Protein 3P0L (pdb70)

Nearest PDB structures (foldseek):
  3p0l-assembly1_A  TM=1.005E+00  e=2.384E-41  Homo sapiens
  3p0l-assembly2_B  TM=1.005E+00  e=1.063E-40  Homo sapiens
  3p0l-assembly4_D  TM=1.005E+00  e=4.015E-33  Homo sapiens
  1em2-assembly1_A  TM=9.660E-01  e=6.653E-21  Homo sapiens
  5i9j-assembly1_A  TM=9.646E-01  e=1.367E-20  Homo sapiens

B-factor: mean 127.78, std 44.84, range [1.63, 326.39]

Organism: Homo sapiens (NCBI:txid9606)

Solvent-accessible surface area: 42813 Å² total; per-residue (Å²): 135,75,76,107,60,24,36,102,40,79,36,6,39,95,48,0,95,55,0,11,110,71,0,50,39,10,26,94,78,114,158,47,42,107,114,67,30,91,62,148,104,43,6,73,1,27,2,34,102,12,105,54,63,19,67,1,4,26,1,10,5,56,5,104,35,60,18,111,101,0,50,54,11,6,20,128,104,4,82,43,17,20,130,27,6,84,38,10,145,82,1,105,37,50,64,158,4,42,195,31,11,19,0,2,18,31,37,18,42,100,155,82,46,33,38,22,2,17,4,10,0,27,3,9,46,88,147,58,79,26,6,10,15,0,7,40,28,12,124,30,65,129,40,86,126,85,200,61,41,64,46,1,77,32,16,14,13,0,15,26,7,79,36,59,112,69,24,117,73,82,0,56,2,16,28,0,3,4,35,74,15,99,34,192,24,15,172,57,48,46,24,102,37,12,8,72,30,0,21,34,12,3,82,31,3,53,145,70,8,156,118,74,58,111,54,43,47,103,42,76,36,6,39,109,48,0,86,76,0,12,119,75,0,50,40,10,26,94,78,112,158,47,40,106,115,68,31,93,61,148,104,43,6,74,0,28,1,33,101,11,113,65,64,19,70,1,4,25,0,10,5,58,5,104,34,61,17,112,101,0,47,53,10,7,20,126,107,5,84,43,18,20,129,27,6,83,40,10,145,82,1,105,36,51,63,160,4,42,183,31,11,20,0,1,18,31,36,17,91,233,75,35,77,22,2,18,5,9,0,28,2,9,26,88,122,60,67,15,5,11,15,0,6,39,29,12,126,30,67,127,40,87,128,87,202,63,41,63,47,2,76,31,16,14,12,0,15,27,7,50,38,60,113,70,24,120,73,82,0,57,2,16,27,0,3,4,35,74,15,98,30,254,36,79,170,65,65,46,24,103,35,11,10,73,30,0,20,34,13,3,82,29,4,52,146,70,8,157,166,151,91,142,77,66,122,104,41,82,37,7,38,118,49,0,100,97,0,13,143,92,0,49,39,10,35,104,83,170,48,58,106,82,69,26,24,56,114,104,12,6,17,0,28,2,32,102,11,127,102,62,20,67,1,4,33,1,10,5,43,5,104,35,60,16,114,100,0,48,54,9,7,22,127,108,4,83,44,17,20,129,26,5,84,39,10,144,82,1,106,36,50,63,160,4,43,194,31,10,19,0,2,18,31,52,17,88,234,75,35,103,22,13,17,5,10,0,28,3,9,68,88,165,57,79,25,5,12,16,0,7,40,29,12,126,30,65,127,39,89,131,106,242,98,49,1,76,34,17,14,12,0,14,27,7,90,39,59,112,69,24,118,74,83,0,39,3,16,28,0,3,4,35,74,14,99,33,254,36,80,170,63,67,46,24,102,37,11,9,72,30,0,21,35,12,2,83,29,3,52,147,72,7,158,127,59,67,108,61,53,49,104,41,79,37,7,40,109,48,0,97,81,0,12,111,81,0,50,40,8,26,95,77,111,161,48,41,107,113,93,52,157,107,10,27,2,32,102,12,120,89,63,20,103,1,74,26,2,15,21,64,8,107,79,60,17,113,130,10,50,53,18,7,21,127,105,4,84,43,18,19,127,25,6,100,49,11,160,82,1,105,38,50,62,160,4,42,195,31,11,19,0,2,18,31,36,51,237,153,83,2,18,5,10,0,28,3,9,40,88,139,59,64,19,5,11,17,0,7,39,29,12,126,30,67,130,39,89,129,84,202,75,54,76,46,2,76,32,16,13,13,0,15,27,7,65,39,58,112,69,24,119,72,82,0,57,3,15,28,0,14,3,57,75,94,128,143,60,6,49,35,12,5,87,30,15,117,163,104

GO terms:
  GO:0120020 cholesterol transfer activity (F, EXP)
  GO:0005741 mitochondrial outer membrane (C, IDA)
  GO:0032367 intracellular cholesterol transport (P, IDA)
  GO:0006704 glucocorticoid biosynthetic process (P, IDA)
  GO:0120020 cholesterol transfer activity (F, IDA)
  GO:0005759 mitochondrial matrix (C, EXP)
  GO:0006694 steroid biosynthetic process (P, TAS)
  GO:0005739 mitochondrion (C, HTP)
  GO:0005758 mitochondrial intermembrane space (C, TAS)
  GO:0005759 mitochondrial matrix (C, TAS)
  GO:0140104 molecular carrier activity (F, TAS)
  GO:0006700 C21-steroid hormone biosynthetic process (P, TAS)
  GO:0005515 protein binding (F, IPI)
  GO:0015485 cholesterol binding (F, IDA)
  GO:0070859 positive regulation of bile acid biosynthetic process (P, IDA)
  GO:0005741 mitochondrial outer membrane (C, EXP)
  GO:0006704 glucocorticoid biosynthetic process (P, EXP)
  GO:0032367 intracellular cholesterol transport (P, EXP)

Structure (mmCIF, N/CA/C/O backbone):
data_3P0L
#
_entry.id   3P0L
#
_cell.length_a   144.130
_cell.length_b   144.130
_cell.length_c   101.030
_cell.angle_alpha   90.00
_cell.angle_beta   90.00
_cell.angle_gamma   120.00
#
_symmetry.space_group_name_H-M   'P 63'
#
loop_
_atom_site.group_PDB
_atom_site.id
_atom_site.type_symbol
_atom_site.label_atom_id
_atom_site.label_alt_id
_atom_site.label_comp_id
_atom_site.label_asym_id
_atom_site.label_entity_id
_atom_site.label_seq_id
_atom_site.pdbx_PDB_ins_code
_atom_site.Cartn_x
_atom_site.Cartn_y
_atom_site.Cartn_z
_atom_site.occupancy
_atom_site.B_iso_or_equiv
_atom_site.auth_seq_id
_atom_site.auth_comp_id
_atom_site.auth_asym_id
_atom_site.auth_atom_id
_atom_site.pdbx_PDB_model_num
ATOM 1 N N . SER A 1 1 ? 74.199 26.547 27.144 1.00 97.52 64 SER A N 1
ATOM 2 C CA . SER A 1 1 ? 73.655 27.571 28.028 1.00 97.52 64 SER A CA 1
ATOM 3 C C . SER A 1 1 ? 72.514 28.310 27.360 1.00 97.52 64 SER A C 1
ATOM 4 O O . SER A 1 1 ? 71.908 27.814 26.415 1.00 97.52 64 SER A O 1
ATOM 7 N N . MET A 1 2 ? 72.243 29.511 27.853 1.00 91.78 65 MET A N 1
ATOM 8 C CA . MET A 1 2 ? 71.159 30.340 27.353 1.00 91.78 65 MET A CA 1
ATOM 9 C C . MET A 1 2 ? 71.601 31.225 26.193 1.00 91.78 65 MET A C 1
ATOM 10 O O . MET A 1 2 ? 72.685 31.816 26.217 1.00 91.78 65 MET A O 1
ATOM 15 N N . THR A 1 3 ? 70.747 31.308 25.180 1.00 56.97 66 THR A N 1
ATOM 16 C CA . THR A 1 3 ? 71.007 32.139 24.018 1.00 56.97 66 THR A CA 1
ATOM 17 C C . THR A 1 3 ? 69.878 33.147 23.875 1.00 56.97 66 THR A C 1
ATOM 18 O O . THR A 1 3 ? 68.744 32.884 24.276 1.00 56.97 66 THR A O 1
ATOM 22 N N . LEU A 1 4 ? 70.189 34.302 23.301 1.00 133.37 67 LEU A N 1
ATOM 23 C CA . LEU A 1 4 ? 69.204 35.364 23.183 1.00 133.37 67 LEU A CA 1
ATOM 24 C C . LEU A 1 4 ? 68.932 35.705 21.724 1.00 133.37 67 LEU A C 1
ATOM 25 O O . LEU A 1 4 ? 69.805 35.563 20.866 1.00 133.37 67 LEU A O 1
ATOM 30 N N . TYR A 1 5 ? 67.710 36.150 21.450 1.00 51.54 68 TYR A N 1
ATOM 31 C CA . TYR A 1 5 ? 67.275 36.404 20.084 1.00 51.54 68 TYR A CA 1
ATOM 32 C C . TYR A 1 5 ? 66.733 37.813 19.903 1.00 51.54 68 TYR A C 1
ATOM 33 O O . TYR A 1 5 ? 65.946 38.298 20.718 1.00 51.54 68 TYR A O 1
ATOM 42 N N . SER A 1 6 ? 67.155 38.466 18.826 1.00 24.95 69 SER A N 1
ATOM 43 C CA . SER A 1 6 ? 66.606 39.765 18.469 1.00 24.95 69 SER A CA 1
ATOM 44 C C . SER A 1 6 ? 65.123 39.609 18.158 1.00 24.95 69 SER A C 1
ATOM 45 O O . SER A 1 6 ? 64.676 38.532 17.761 1.00 24.95 69 SER A O 1
ATOM 48 N N . ASP A 1 7 ? 64.361 40.681 18.345 1.00 94.97 70 ASP A N 1
ATOM 49 C CA . ASP A 1 7 ? 62.925 40.641 18.101 1.00 94.97 70 ASP A CA 1
ATOM 50 C C . ASP A 1 7 ? 62.603 40.249 16.664 1.00 94.97 70 ASP A C 1
ATOM 51 O O . ASP A 1 7 ? 61.593 39.598 16.401 1.00 94.97 70 ASP A O 1
ATOM 56 N N . GLN A 1 8 ? 63.466 40.649 15.737 1.00 66.00 71 GLN A N 1
ATOM 57 C CA . GLN A 1 8 ? 63.292 40.292 14.337 1.00 66.00 71 GLN A CA 1
ATOM 58 C C . GLN A 1 8 ? 63.389 38.782 14.157 1.00 66.00 71 GLN A C 1
ATOM 59 O O . GLN A 1 8 ? 62.622 38.185 13.400 1.00 66.00 71 GLN A O 1
ATOM 65 N N . GLU A 1 9 ? 64.336 38.169 14.858 1.00 32.12 72 GLU A N 1
ATOM 66 C CA . GLU A 1 9 ? 64.494 36.721 14.813 1.00 32.12 72 GLU A CA 1
ATOM 67 C C . GLU A 1 9 ? 63.241 36.035 15.327 1.00 32.12 72 GLU A C 1
ATOM 68 O O . GLU A 1 9 ? 62.577 35.312 14.586 1.00 32.12 72 GLU A O 1
ATOM 74 N N . LEU A 1 10 ? 62.928 36.269 16.600 1.00 14.75 73 LEU A N 1
ATOM 75 C CA . LEU A 1 10 ? 61.702 35.760 17.213 1.00 14.75 73 LEU A CA 1
ATOM 76 C C . LEU A 1 10 ? 60.488 35.887 16.284 1.00 14.75 73 LEU A C 1
ATOM 77 O O . LEU A 1 10 ? 59.607 35.019 16.264 1.00 14.75 73 LEU A O 1
ATOM 82 N N . ALA A 1 11 ? 60.447 36.977 15.522 1.00 25.06 74 ALA A N 1
ATOM 83 C CA . ALA A 1 11 ? 59.395 37.188 14.544 1.00 25.06 74 ALA A CA 1
ATOM 84 C C . ALA A 1 11 ? 59.382 36.029 13.563 1.00 25.06 74 ALA A C 1
ATOM 85 O O . ALA A 1 11 ? 58.368 35.343 13.407 1.00 25.06 74 ALA A O 1
ATOM 87 N N . TYR A 1 12 ? 60.520 35.818 12.906 1.00 83.94 75 TYR A N 1
ATOM 88 C CA . TYR A 1 12 ? 60.687 34.707 11.979 1.00 83.94 75 TYR A CA 1
ATOM 89 C C . TYR A 1 12 ? 60.417 33.380 12.672 1.00 83.94 75 TYR A C 1
ATOM 90 O O . TYR A 1 12 ? 59.797 32.485 12.100 1.00 83.94 75 TYR A O 1
ATOM 99 N N . LEU A 1 13 ? 60.893 33.259 13.906 1.00 28.30 76 LEU A N 1
ATOM 100 C CA . LEU A 1 13 ? 60.645 32.069 14.711 1.00 28.30 76 LEU A CA 1
ATOM 101 C C . LEU A 1 13 ? 59.151 31.775 14.835 1.00 28.30 76 LEU A C 1
ATOM 102 O O . LEU A 1 13 ? 58.712 30.655 14.578 1.00 28.30 76 LEU A O 1
ATOM 107 N N . GLN A 1 14 ? 58.370 32.777 15.224 1.00 155.64 77 GLN A N 1
ATOM 108 C CA . GLN A 1 14 ? 56.926 32.600 15.298 1.00 155.64 77 GLN A CA 1
ATOM 109 C C . GLN A 1 14 ? 56.390 32.113 13.964 1.00 155.64 77 GLN A C 1
ATOM 110 O O . GLN A 1 14 ? 55.736 31.076 13.883 1.00 155.64 77 GLN A O 1
ATOM 116 N N . GLN A 1 15 ? 56.683 32.873 12.916 1.00 75.52 78 GLN A N 1
ATOM 117 C CA . GLN A 1 15 ? 56.209 32.554 11.579 1.00 75.52 78 GLN A CA 1
ATOM 118 C C . GLN A 1 15 ? 56.545 31.111 11.233 1.00 75.52 78 GLN A C 1
ATOM 119 O O . GLN A 1 15 ? 55.759 30.415 10.588 1.00 75.52 78 GLN A O 1
ATOM 125 N N . GLY A 1 16 ? 57.717 30.666 11.676 1.00 88.70 79 GLY A N 1
ATOM 126 C CA . GLY A 1 16 ? 58.167 29.308 11.431 1.00 88.70 79 GLY A CA 1
ATOM 127 C C . GLY A 1 16 ? 57.234 28.272 12.028 1.00 88.70 79 GLY A C 1
ATOM 128 O O . GLY A 1 16 ? 57.145 27.147 11.536 1.00 88.70 79 GLY A O 1
ATOM 129 N N . GLU A 1 17 ? 56.536 28.653 13.092 1.00 94.58 80 GLU A N 1
ATOM 130 C CA . GLU A 1 17 ? 55.611 27.749 13.764 1.00 94.58 80 GLU A CA 1
ATOM 131 C C . GLU A 1 17 ? 54.157 28.047 13.404 1.00 94.58 80 GLU A C 1
ATOM 132 O O . GLU A 1 17 ? 53.305 27.160 13.449 1.00 94.58 80 GLU A O 1
ATOM 138 N N . GLU A 1 18 ? 53.878 29.298 13.051 1.00 121.65 81 GLU A N 1
ATOM 139 C CA . GLU A 1 18 ? 52.559 29.662 12.554 1.00 121.65 81 GLU A CA 1
ATOM 140 C C . GLU A 1 18 ? 52.299 28.898 11.265 1.00 121.65 81 GLU A C 1
ATOM 141 O O . GLU A 1 18 ? 51.195 28.406 11.028 1.00 121.65 81 GLU A O 1
ATOM 147 N N . ALA A 1 19 ? 53.333 28.802 10.435 1.00 127.81 82 ALA A N 1
ATOM 148 C CA . ALA A 1 19 ? 53.246 28.084 9.171 1.00 127.81 82 ALA A CA 1
ATOM 149 C C . ALA A 1 19 ? 53.062 26.593 9.410 1.00 127.81 82 ALA A C 1
ATOM 150 O O . ALA A 1 19 ? 52.408 25.904 8.629 1.00 127.81 82 ALA A O 1
ATOM 152 N N . MET A 1 20 ? 53.639 26.101 10.500 1.00 121.88 83 MET A N 1
ATOM 153 C CA . MET A 1 20 ? 53.607 24.678 10.802 1.00 121.88 83 MET A CA 1
ATOM 154 C C . MET A 1 20 ? 52.241 24.238 11.320 1.00 121.88 83 MET A C 1
ATOM 155 O O . MET A 1 20 ? 51.594 23.377 10.725 1.00 121.88 83 MET A O 1
ATOM 160 N N . GLN A 1 21 ? 51.804 24.835 12.425 1.00 105.20 84 GLN A N 1
ATOM 161 C CA . GLN A 1 21 ? 50.521 24.484 13.026 1.00 105.20 84 GLN A CA 1
ATOM 162 C C . GLN A 1 21 ? 49.363 24.582 12.035 1.00 105.20 84 GLN A C 1
ATOM 163 O O . GLN A 1 21 ? 48.490 23.716 12.003 1.00 105.20 84 GLN A O 1
ATOM 169 N N . LYS A 1 22 ? 49.360 25.637 11.227 1.00 98.59 85 LYS A N 1
ATOM 170 C CA . LYS A 1 22 ? 48.267 25.863 10.287 1.00 98.59 85 LYS A CA 1
ATOM 171 C C . LYS A 1 22 ? 48.271 24.855 9.142 1.00 98.59 85 LYS A C 1
ATOM 172 O O . LYS A 1 22 ? 47.216 24.489 8.628 1.00 98.59 85 LYS A O 1
ATOM 178 N N . ALA A 1 23 ? 49.460 24.409 8.749 1.00 61.87 86 ALA A N 1
ATOM 179 C CA . ALA A 1 23 ? 49.591 23.427 7.676 1.00 61.87 86 ALA A CA 1
ATOM 180 C C . ALA A 1 23 ? 49.224 22.029 8.167 1.00 61.87 86 ALA A C 1
ATOM 181 O O . ALA A 1 23 ? 48.601 21.248 7.446 1.00 61.87 86 ALA A O 1
ATOM 183 N N . LEU A 1 24 ? 49.617 21.721 9.397 1.00 85.16 87 LEU A N 1
ATOM 184 C CA . LEU A 1 24 ? 49.264 20.453 10.017 1.00 85.16 87 LEU A CA 1
ATOM 185 C C . LEU A 1 24 ? 47.760 20.384 10.227 1.00 85.16 87 LEU A C 1
ATOM 186 O O . LEU A 1 24 ? 47.142 19.341 10.021 1.00 85.16 87 LEU A O 1
ATOM 191 N N . GLY A 1 25 ? 47.177 21.506 10.638 1.00 121.06 88 GLY A N 1
ATOM 192 C CA . GLY A 1 25 ? 45.747 21.590 10.868 1.00 121.06 88 GLY A CA 1
ATOM 193 C C . GLY A 1 25 ? 44.957 21.333 9.603 1.00 121.06 88 GLY A C 1
ATOM 194 O O . GLY A 1 25 ? 43.794 20.935 9.653 1.00 121.06 88 GLY A O 1
ATOM 195 N N . ILE A 1 26 ? 45.596 21.567 8.462 1.00 68.48 89 ILE A N 1
ATOM 196 C CA . ILE A 1 26 ? 44.974 21.310 7.171 1.00 68.48 89 ILE A CA 1
ATOM 197 C C . ILE A 1 26 ? 45.082 19.830 6.825 1.00 68.48 89 ILE A C 1
ATOM 198 O O . ILE A 1 26 ? 44.323 19.313 6.005 1.00 68.48 89 ILE A O 1
ATOM 203 N N . LEU A 1 27 ? 46.030 19.150 7.461 1.00 141.92 90 LEU A N 1
ATOM 204 C CA . LEU A 1 27 ? 46.194 17.717 7.265 1.00 141.92 90 LEU A CA 1
ATOM 205 C C . LEU A 1 27 ? 45.365 16.944 8.280 1.00 141.92 90 LEU A C 1
ATOM 206 O O . LEU A 1 27 ? 44.884 15.848 7.996 1.00 141.92 90 LEU A O 1
ATOM 211 N N . SER A 1 28 ? 45.201 17.524 9.464 1.00 220.75 91 SER A N 1
ATOM 212 C CA . SER A 1 28 ? 44.379 16.919 10.503 1.00 220.75 91 SER A CA 1
ATOM 213 C C . SER A 1 28 ? 42.941 16.798 10.016 1.00 220.75 91 SER A C 1
ATOM 214 O O . SER A 1 28 ? 42.260 15.810 10.294 1.00 220.75 91 SER A O 1
ATOM 217 N N . ASN A 1 29 ? 42.484 17.812 9.288 1.00 119.02 92 ASN A N 1
ATOM 218 C CA . ASN A 1 29 ? 41.166 17.780 8.668 1.00 119.02 92 ASN A CA 1
ATOM 219 C C . ASN A 1 29 ? 41.174 16.822 7.482 1.00 119.02 92 ASN A C 1
ATOM 220 O O . ASN A 1 29 ? 41.235 17.243 6.327 1.00 119.02 92 ASN A O 1
ATOM 225 N N . GLN A 1 30 ? 41.117 15.529 7.788 1.00 91.61 93 GLN A N 1
ATOM 226 C CA . GLN A 1 30 ? 41.269 14.476 6.790 1.00 91.61 93 GLN A CA 1
ATOM 227 C C . GLN A 1 30 ? 40.307 14.629 5.614 1.00 91.61 93 GLN A C 1
ATOM 228 O O . GLN A 1 30 ? 40.675 15.146 4.559 1.00 91.61 93 GLN A O 1
ATOM 234 N N . GLU A 1 31 ? 39.073 14.178 5.805 1.00 211.60 94 GLU A N 1
ATOM 235 C CA . GLU A 1 31 ? 38.095 14.124 4.724 1.00 211.60 94 GLU A CA 1
ATOM 236 C C . GLU A 1 31 ? 37.551 15.498 4.338 1.00 211.60 94 GLU A C 1
ATOM 237 O O . GLU A 1 31 ? 37.268 16.333 5.198 1.00 211.60 94 GLU A O 1
ATOM 243 N N . GLY A 1 32 ? 37.411 15.721 3.034 1.00 102.68 95 GLY A N 1
ATOM 244 C CA . GLY A 1 32 ? 36.927 16.988 2.516 1.00 102.68 95 GLY A CA 1
ATOM 245 C C . GLY A 1 32 ? 37.651 17.402 1.249 1.00 102.68 95 GLY A C 1
ATOM 246 O O . GLY A 1 32 ? 37.229 18.327 0.553 1.00 102.68 95 GLY A O 1
ATOM 247 N N . TRP A 1 33 ? 38.747 16.711 0.947 1.00 142.28 96 TRP A N 1
ATOM 248 C CA . TRP A 1 33 ? 39.553 17.026 -0.227 1.00 142.28 96 TRP A CA 1
ATOM 249 C C . TRP A 1 33 ? 38.964 16.432 -1.500 1.00 142.28 96 TRP A C 1
ATOM 250 O O . TRP A 1 33 ? 38.438 15.319 -1.494 1.00 142.28 96 TRP A O 1
ATOM 261 N N . LYS A 1 34 ? 39.058 17.183 -2.592 1.00 131.70 97 LYS A N 1
ATOM 262 C CA . LYS A 1 34 ? 38.725 16.662 -3.908 1.00 131.70 97 LYS A CA 1
ATOM 263 C C . LYS A 1 34 ? 39.924 15.885 -4.429 1.00 131.70 97 LYS A C 1
ATOM 264 O O . LYS A 1 34 ? 40.862 15.607 -3.684 1.00 131.70 97 LYS A O 1
ATOM 270 N N . LYS A 1 35 ? 39.896 15.536 -5.709 1.00 142.45 98 LYS A N 1
ATOM 271 C CA . LYS A 1 35 ? 41.013 14.827 -6.315 1.00 142.45 98 LYS A CA 1
ATOM 272 C C . LYS A 1 35 ? 41.414 15.490 -7.626 1.00 142.45 98 LYS A C 1
ATOM 273 O O . LYS A 1 35 ? 40.561 15.842 -8.438 1.00 142.45 98 LYS A O 1
ATOM 279 N N . GLU A 1 36 ? 42.716 15.663 -7.825 1.00 142.48 99 GLU A N 1
ATOM 280 C CA . GLU A 1 36 ? 43.223 16.337 -9.014 1.00 142.48 99 GLU A CA 1
ATOM 281 C C . GLU A 1 36 ? 43.984 15.400 -9.948 1.00 142.48 99 GLU A C 1
ATOM 282 O O . GLU A 1 36 ? 43.974 15.589 -11.164 1.00 142.48 99 GLU A O 1
ATOM 288 N N . SER A 1 37 ? 44.649 14.396 -9.383 1.00 103.52 100 SER A N 1
ATOM 289 C CA . SER A 1 37 ? 45.395 13.439 -10.200 1.00 103.52 100 SER A CA 1
ATOM 290 C C . SER A 1 37 ? 45.573 12.081 -9.517 1.00 103.52 100 SER A C 1
ATOM 291 O O . SER A 1 37 ? 45.410 11.952 -8.301 1.00 103.52 100 SER A O 1
ATOM 294 N N . GLN A 1 38 ? 45.917 11.074 -10.317 1.00 119.51 101 GLN A N 1
ATOM 295 C CA . GLN A 1 38 ? 46.071 9.701 -9.843 1.00 119.51 101 GLN A CA 1
ATOM 296 C C . GLN A 1 38 ? 47.073 8.956 -10.721 1.00 119.51 101 GLN A C 1
ATOM 297 O O . GLN A 1 38 ? 46.762 8.578 -11.846 1.00 119.51 101 GLN A O 1
ATOM 303 N N . GLN A 1 39 ? 48.276 8.746 -10.207 1.00 107.03 102 GLN A N 1
ATOM 304 C CA . GLN A 1 39 ? 49.364 8.222 -11.023 1.00 107.03 102 GLN A CA 1
ATOM 305 C C . GLN A 1 39 ? 49.459 6.699 -11.059 1.00 107.03 102 GLN A C 1
ATOM 306 O O . GLN A 1 39 ? 48.848 5.998 -10.248 1.00 107.03 102 GLN A O 1
ATOM 312 N N . ASP A 1 40 ? 50.237 6.203 -12.015 1.00 183.01 103 ASP A N 1
ATOM 313 C CA . ASP A 1 40 ? 50.444 4.772 -12.193 1.00 183.01 103 ASP A CA 1
ATOM 314 C C . ASP A 1 40 ? 51.186 4.184 -11.001 1.00 183.01 103 ASP A C 1
ATOM 315 O O . ASP A 1 40 ? 51.098 2.986 -10.733 1.00 183.01 103 ASP A O 1
ATOM 320 N N . ASN A 1 41 ? 51.921 5.035 -10.292 1.00 134.78 104 ASN A N 1
ATOM 321 C CA . ASN A 1 41 ? 52.696 4.601 -9.137 1.00 134.78 104 ASN A CA 1
ATOM 322 C C . ASN A 1 41 ? 51.891 4.674 -7.846 1.00 134.78 104 ASN A C 1
ATOM 323 O O . ASN A 1 41 ? 52.404 4.376 -6.767 1.00 134.78 104 ASN A O 1
ATOM 328 N N . GLY A 1 42 ? 50.629 5.070 -7.963 1.00 185.63 105 GLY A N 1
ATOM 329 C CA . GLY A 1 42 ? 49.772 5.231 -6.804 1.00 185.63 105 GLY A CA 1
ATOM 330 C C . GLY A 1 42 ? 49.906 6.620 -6.214 1.00 185.63 105 GLY A C 1
ATOM 331 O O . GLY A 1 42 ? 49.451 6.883 -5.101 1.00 185.63 105 GLY A O 1
ATOM 332 N N . ASP A 1 43 ? 50.541 7.510 -6.970 1.00 125.77 106 ASP A N 1
ATOM 333 C CA . ASP A 1 43 ? 50.735 8.888 -6.540 1.00 125.77 106 ASP A CA 1
ATOM 334 C C . ASP A 1 43 ? 49.431 9.669 -6.670 1.00 125.77 106 ASP A C 1
ATOM 335 O O . ASP A 1 43 ? 48.719 9.540 -7.665 1.00 125.77 106 ASP A O 1
ATOM 340 N N . LYS A 1 44 ? 49.125 10.479 -5.662 1.00 108.38 107 LYS A N 1
ATOM 341 C CA . LYS A 1 44 ? 47.851 11.188 -5.607 1.00 108.38 107 LYS A CA 1
ATOM 342 C C . LYS A 1 44 ? 48.046 12.673 -5.320 1.00 108.38 107 LYS A C 1
ATOM 343 O O . LYS A 1 44 ? 49.012 13.067 -4.669 1.00 108.38 107 LYS A O 1
ATOM 349 N N . VAL A 1 45 ? 47.127 13.494 -5.816 1.00 107.52 108 VAL A N 1
ATOM 350 C CA . VAL A 1 45 ? 47.172 14.933 -5.577 1.00 107.52 108 VAL A CA 1
ATOM 351 C C . VAL A 1 45 ? 45.789 15.462 -5.208 1.00 107.52 108 VAL A C 1
ATOM 352 O O . VAL A 1 45 ? 44.933 15.648 -6.071 1.00 107.52 108 VAL A O 1
ATOM 356 N N . MET A 1 46 ? 45.577 15.699 -3.918 1.00 103.27 109 MET A N 1
ATOM 357 C CA . MET A 1 46 ? 44.291 16.181 -3.432 1.00 103.27 109 MET A CA 1
ATOM 358 C C . MET A 1 46 ? 44.224 17.705 -3.446 1.00 103.27 109 MET A C 1
ATOM 359 O O . MET A 1 46 ? 45.251 18.381 -3.496 1.00 103.27 109 MET A O 1
ATOM 364 N N . SER A 1 47 ? 43.008 18.239 -3.403 1.00 132.70 110 SER A N 1
ATOM 365 C CA . SER A 1 47 ? 42.806 19.682 -3.379 1.00 132.70 110 SER A CA 1
ATOM 366 C C . SER A 1 47 ? 41.699 20.068 -2.409 1.00 132.70 110 SER A C 1
ATOM 367 O O . SER A 1 47 ? 40.861 19.243 -2.051 1.00 132.70 110 SER A O 1
ATOM 370 N N . LYS A 1 48 ? 41.701 21.329 -1.989 1.00 97.11 111 LYS A N 1
ATOM 371 C CA . LYS A 1 48 ? 40.699 21.823 -1.055 1.00 97.11 111 LYS A CA 1
ATOM 372 C C . LYS A 1 48 ? 40.747 23.344 -0.948 1.00 97.11 111 LYS A C 1
ATOM 373 O O . LYS A 1 48 ? 41.820 23.946 -0.996 1.00 97.11 111 LYS A O 1
ATOM 379 N N . VAL A 1 49 ? 39.578 23.960 -0.808 1.00 110.10 112 VAL A N 1
ATOM 380 C CA . VAL A 1 49 ? 39.489 25.406 -0.655 1.00 110.10 112 VAL A CA 1
ATOM 381 C C . VAL A 1 49 ? 39.398 25.788 0.819 1.00 110.10 112 VAL A C 1
ATOM 382 O O . VAL A 1 49 ? 38.315 25.808 1.403 1.00 110.10 112 VAL A O 1
ATOM 386 N N . VAL A 1 50 ? 40.549 26.081 1.417 1.00 119.14 113 VAL A N 1
ATOM 387 C CA . VAL A 1 50 ? 40.609 26.485 2.815 1.00 119.14 113 VAL A CA 1
ATOM 388 C C . VAL A 1 50 ? 40.124 27.921 2.976 1.00 119.14 113 VAL A C 1
ATOM 389 O O . VAL A 1 50 ? 40.566 28.814 2.252 1.00 119.14 113 VAL A O 1
ATOM 393 N N . PRO A 1 51 ? 39.206 28.145 3.928 1.00 172.91 114 PRO A N 1
ATOM 394 C CA . PRO A 1 51 ? 38.632 29.469 4.184 1.00 172.91 114 PRO A CA 1
ATOM 395 C C . PRO A 1 51 ? 39.707 30.539 4.339 1.00 172.91 114 PRO A C 1
ATOM 396 O O . PRO A 1 51 ? 39.677 31.551 3.638 1.00 172.91 114 PRO A O 1
ATOM 400 N N . ASP A 1 52 ? 40.646 30.309 5.251 1.00 175.51 115 ASP A N 1
ATOM 401 C CA . ASP A 1 52 ? 41.714 31.266 5.514 1.00 175.51 115 ASP A CA 1
ATOM 402 C C . ASP A 1 52 ? 42.557 31.520 4.267 1.00 175.51 115 ASP A C 1
ATOM 403 O O . ASP A 1 52 ? 42.662 32.653 3.797 1.00 175.51 115 ASP A O 1
ATOM 408 N N . VAL A 1 53 ? 43.152 30.457 3.736 1.00 135.79 116 VAL A N 1
ATOM 409 C CA . VAL A 1 53 ? 44.034 30.571 2.582 1.00 135.79 116 VAL A CA 1
ATOM 410 C C . VAL A 1 53 ? 43.253 30.536 1.273 1.00 135.79 116 VAL A C 1
ATOM 411 O O . VAL A 1 53 ? 42.774 31.564 0.795 1.00 135.79 116 VAL A O 1
ATOM 415 N N . GLY A 1 54 ? 43.131 29.344 0.698 1.00 100.48 117 GLY A N 1
ATOM 416 C CA . GLY A 1 54 ? 42.445 29.166 -0.567 1.00 100.48 117 GLY A CA 1
ATOM 417 C C . GLY A 1 54 ? 42.592 27.747 -1.081 1.00 100.48 117 GLY A C 1
ATOM 418 O O . GLY A 1 54 ? 42.578 26.796 -0.302 1.00 100.48 117 GLY A O 1
ATOM 419 N N . LYS A 1 55 ? 42.738 27.602 -2.393 1.00 119.66 118 LYS A N 1
ATOM 420 C CA . LYS A 1 55 ? 42.877 26.282 -2.997 1.00 119.66 118 LYS A CA 1
ATOM 421 C C . LYS A 1 55 ? 44.284 25.736 -2.786 1.00 119.66 118 LYS A C 1
ATOM 422 O O . LYS A 1 55 ? 45.262 26.315 -3.259 1.00 119.66 118 LYS A O 1
ATOM 428 N N . VAL A 1 56 ? 44.380 24.620 -2.069 1.00 90.36 119 VAL A N 1
ATOM 429 C CA . VAL A 1 56 ? 45.671 24.008 -1.777 1.00 90.36 119 VAL A CA 1
ATOM 430 C C . VAL A 1 56 ? 45.810 22.652 -2.461 1.00 90.36 119 VAL A C 1
ATOM 431 O O . VAL A 1 56 ? 44.822 22.061 -2.895 1.00 90.36 119 VAL A O 1
ATOM 435 N N . PHE A 1 57 ? 47.045 22.167 -2.554 1.00 92.50 120 PHE A N 1
ATOM 436 C CA . PHE A 1 57 ? 47.324 20.875 -3.171 1.00 92.50 120 PHE A CA 1
ATOM 437 C C . PHE A 1 57 ? 48.025 19.955 -2.180 1.00 92.50 120 PHE A C 1
ATOM 438 O O . PHE A 1 57 ? 49.007 20.344 -1.550 1.00 92.50 120 PHE A O 1
ATOM 446 N N . ARG A 1 58 ? 47.516 18.736 -2.040 1.00 136.48 121 ARG A N 1
ATOM 447 C CA . ARG A 1 58 ? 48.101 17.774 -1.115 1.00 136.48 121 ARG A CA 1
ATOM 448 C C . ARG A 1 58 ? 48.660 16.572 -1.867 1.00 136.48 121 ARG A C 1
ATOM 449 O O . ARG A 1 58 ? 47.910 15.766 -2.414 1.00 136.48 121 ARG A O 1
ATOM 457 N N . LEU A 1 59 ? 49.984 16.459 -1.887 1.00 103.16 122 LEU A N 1
ATOM 458 C CA . LEU A 1 59 ? 50.656 15.390 -2.617 1.00 103.16 122 LEU A CA 1
ATOM 459 C C . LEU A 1 59 ? 50.773 14.129 -1.764 1.00 103.16 122 LEU A C 1
ATOM 460 O O . LEU A 1 59 ? 51.349 14.155 -0.675 1.00 103.16 122 LEU A O 1
ATOM 465 N N . GLU A 1 60 ? 50.229 13.025 -2.269 1.00 132.82 123 GLU A N 1
ATOM 466 C CA . GLU A 1 60 ? 50.303 11.742 -1.578 1.00 132.82 123 GLU A CA 1
ATOM 467 C C . GLU A 1 60 ? 51.228 10.775 -2.305 1.00 132.82 123 GLU A C 1
ATOM 468 O O . GLU A 1 60 ? 50.846 10.165 -3.303 1.00 132.82 123 GLU A O 1
ATOM 474 N N . VAL A 1 61 ? 52.447 10.635 -1.795 1.00 82.99 124 VAL A N 1
ATOM 475 C CA . VAL A 1 61 ? 53.442 9.774 -2.420 1.00 82.99 124 VAL A CA 1
ATOM 476 C C . VAL A 1 61 ? 54.254 8.995 -1.396 1.00 82.99 124 VAL A C 1
ATOM 477 O O . VAL A 1 61 ? 54.626 9.524 -0.350 1.00 82.99 124 VAL A O 1
ATOM 481 N N . VAL A 1 62 ? 54.518 7.730 -1.705 1.00 103.30 125 VAL A N 1
ATOM 482 C CA . VAL A 1 62 ? 55.396 6.906 -0.888 1.00 103.30 125 VAL A CA 1
ATOM 483 C C . VAL A 1 62 ? 56.613 6.511 -1.717 1.00 103.30 125 VAL A C 1
ATOM 484 O O . VAL A 1 62 ? 56.501 6.263 -2.917 1.00 103.30 125 VAL A O 1
ATOM 488 N N . VAL A 1 63 ? 57.777 6.467 -1.080 1.00 132.34 126 VAL A N 1
ATOM 489 C CA . VAL A 1 63 ? 59.010 6.150 -1.788 1.00 132.34 126 VAL A CA 1
ATOM 490 C C . VAL A 1 63 ? 59.688 4.912 -1.204 1.00 132.34 126 VAL A C 1
ATOM 491 O O . VAL A 1 63 ? 59.603 4.651 -0.002 1.00 132.34 126 VAL A O 1
ATOM 495 N N . ASP A 1 64 ? 60.358 4.152 -2.064 1.00 254.61 127 ASP A N 1
ATOM 496 C CA . ASP A 1 64 ? 61.034 2.928 -1.652 1.00 254.61 127 ASP A CA 1
ATOM 497 C C . ASP A 1 64 ? 62.417 3.219 -1.083 1.00 254.61 127 ASP A C 1
ATOM 498 O O . ASP A 1 64 ? 63.373 2.489 -1.347 1.00 254.61 127 ASP A O 1
ATOM 503 N N . GLN A 1 65 ? 62.518 4.288 -0.302 1.00 99.14 128 GLN A N 1
ATOM 504 C CA . GLN A 1 65 ? 63.795 4.703 0.266 1.00 99.14 128 GLN A CA 1
ATOM 505 C C . GLN A 1 65 ? 63.672 5.096 1.733 1.00 99.14 128 GLN A C 1
ATOM 506 O O . GLN A 1 65 ? 62.625 5.576 2.167 1.00 99.14 128 GLN A O 1
ATOM 512 N N . PRO A 1 66 ? 64.754 4.894 2.500 1.00 149.64 129 PRO A N 1
ATOM 513 C CA . PRO A 1 66 ? 64.828 5.263 3.913 1.00 149.64 129 PRO A CA 1
ATOM 514 C C . PRO A 1 66 ? 64.365 6.697 4.146 1.00 149.64 129 PRO A C 1
ATOM 515 O O . PRO A 1 66 ? 64.521 7.547 3.269 1.00 149.64 129 PRO A O 1
ATOM 519 N N . MET A 1 67 ? 63.778 6.951 5.310 1.00 143.40 130 MET A N 1
ATOM 520 C CA . MET A 1 67 ? 63.261 8.276 5.627 1.00 143.40 130 MET A CA 1
ATOM 521 C C . MET A 1 67 ? 64.377 9.299 5.807 1.00 143.40 130 MET A C 1
ATOM 522 O O . MET A 1 67 ? 64.359 10.364 5.190 1.00 143.40 130 MET A O 1
ATOM 527 N N . GLU A 1 68 ? 65.349 8.967 6.650 1.00 140.30 131 GLU A N 1
ATOM 528 C CA . GLU A 1 68 ? 66.420 9.899 6.988 1.00 140.30 131 GLU A CA 1
ATOM 529 C C . GLU A 1 68 ? 67.190 10.369 5.754 1.00 140.30 131 GLU A C 1
ATOM 530 O O . GLU A 1 68 ? 67.701 11.489 5.721 1.00 140.30 131 GLU A O 1
ATOM 536 N N . ARG A 1 69 ? 67.272 9.509 4.743 1.00 200.58 132 ARG A N 1
ATOM 537 C CA . ARG A 1 69 ? 67.934 9.865 3.491 1.00 200.58 132 ARG A CA 1
ATOM 538 C C . ARG A 1 69 ? 67.212 11.012 2.795 1.00 200.58 132 ARG A C 1
ATOM 539 O O . ARG A 1 69 ? 67.840 11.969 2.340 1.00 200.58 132 ARG A O 1
ATOM 547 N N . LEU A 1 70 ? 65.889 10.909 2.713 1.00 133.41 133 LEU A N 1
ATOM 548 C CA . LEU A 1 70 ? 65.075 11.972 2.136 1.00 133.41 133 LEU A CA 1
ATOM 549 C C . LEU A 1 70 ? 65.292 13.275 2.890 1.00 133.41 133 LEU A C 1
ATOM 550 O O . LEU A 1 70 ? 65.310 14.349 2.296 1.00 133.41 133 LEU A O 1
ATOM 555 N N . TYR A 1 71 ? 65.456 13.170 4.205 1.00 130.84 134 TYR A N 1
ATOM 556 C CA . TYR A 1 71 ? 65.667 14.340 5.045 1.00 130.84 134 TYR A CA 1
ATOM 557 C C . TYR A 1 71 ? 66.875 15.141 4.576 1.00 130.84 134 TYR A C 1
ATOM 558 O O . TYR A 1 71 ? 66.733 16.252 4.070 1.00 130.84 134 TYR A O 1
ATOM 567 N N . GLU A 1 72 ? 68.063 14.569 4.739 1.00 120.09 135 GLU A N 1
ATOM 568 C CA . GLU A 1 72 ? 69.292 15.263 4.374 1.00 120.09 135 GLU A CA 1
ATOM 569 C C . GLU A 1 72 ? 69.273 15.723 2.920 1.00 120.09 135 GLU A C 1
ATOM 570 O O . GLU A 1 72 ? 69.817 16.773 2.589 1.00 120.09 135 GLU A O 1
ATOM 576 N N . GLU A 1 73 ? 68.638 14.939 2.057 1.00 128.60 136 GLU A N 1
ATOM 577 C CA . GLU A 1 73 ? 68.566 15.268 0.638 1.00 128.60 136 GLU A CA 1
ATOM 578 C C . GLU A 1 73 ? 67.547 16.366 0.342 1.00 128.60 136 GLU A C 1
ATOM 579 O O . GLU A 1 73 ? 67.613 17.022 -0.697 1.00 128.60 136 GLU A O 1
ATOM 585 N N . LEU A 1 74 ? 66.609 16.565 1.261 1.00 72.90 137 LEU A N 1
ATOM 586 C CA . LEU A 1 74 ? 65.524 17.516 1.049 1.00 72.90 137 LEU A CA 1
ATOM 587 C C . LEU A 1 74 ? 65.749 18.819 1.809 1.00 72.90 137 LEU A C 1
ATOM 588 O O . LEU A 1 74 ? 65.299 19.880 1.379 1.00 72.90 137 LEU A O 1
ATOM 593 N N . VAL A 1 75 ? 66.445 18.737 2.939 1.00 144.61 138 VAL A N 1
ATOM 594 C CA . VAL A 1 75 ? 66.679 19.917 3.767 1.00 144.61 138 VAL A CA 1
ATOM 595 C C . VAL A 1 75 ? 68.163 20.201 4.004 1.00 144.61 138 VAL A C 1
ATOM 596 O O . VAL A 1 75 ? 68.660 21.270 3.650 1.00 144.61 138 VAL A O 1
ATOM 600 N N . GLU A 1 76 ? 68.867 19.244 4.601 1.00 96.65 139 GLU A N 1
ATOM 601 C CA . GLU A 1 76 ? 70.281 19.416 4.911 1.00 96.65 139 GLU A CA 1
ATOM 602 C C . GLU A 1 76 ? 71.086 19.735 3.656 1.00 96.65 139 GLU A C 1
ATOM 603 O O . GLU A 1 76 ? 72.143 20.360 3.724 1.00 96.65 139 GLU A O 1
ATOM 609 N N . ARG A 1 77 ? 70.570 19.305 2.509 1.00 130.60 140 ARG A N 1
ATOM 610 C CA . ARG A 1 77 ? 71.239 19.511 1.233 1.00 130.60 140 ARG A CA 1
ATOM 611 C C . ARG A 1 77 ? 70.285 20.160 0.239 1.00 130.60 140 ARG A C 1
ATOM 612 O O . ARG A 1 77 ? 70.387 19.942 -0.968 1.00 130.60 140 ARG A O 1
ATOM 620 N N . MET A 1 78 ? 69.356 20.960 0.754 1.00 87.71 141 MET A N 1
ATOM 621 C CA . MET A 1 78 ? 68.340 21.591 -0.082 1.00 87.71 141 MET A CA 1
ATOM 622 C C . MET A 1 78 ? 68.927 22.657 -1.002 1.00 87.71 141 MET A C 1
ATOM 623 O O . MET A 1 78 ? 68.390 22.921 -2.079 1.00 87.71 141 MET A O 1
ATOM 628 N N . GLU A 1 79 ? 70.024 23.274 -0.573 1.00 111.37 142 GLU A N 1
ATOM 629 C CA . GLU A 1 79 ? 70.672 24.309 -1.373 1.00 111.37 142 GLU A CA 1
ATOM 630 C C . GLU A 1 79 ? 71.064 23.782 -2.749 1.00 111.37 142 GLU A C 1
ATOM 631 O O . GLU A 1 79 ? 71.119 24.536 -3.721 1.00 111.37 142 GLU A O 1
ATOM 637 N N . ALA A 1 80 ? 71.331 22.483 -2.823 1.00 113.38 143 ALA A N 1
ATOM 638 C CA . ALA A 1 80 ? 71.757 21.863 -4.070 1.00 113.38 143 ALA A CA 1
ATOM 639 C C . ALA A 1 80 ? 70.633 21.068 -4.724 1.00 113.38 143 ALA A C 1
ATOM 640 O O . ALA A 1 80 ? 70.854 20.372 -5.713 1.00 113.38 143 ALA A O 1
ATOM 642 N N . MET A 1 81 ? 69.427 21.172 -4.174 1.00 192.28 144 MET A N 1
ATOM 643 C CA . MET A 1 81 ? 68.289 20.453 -4.733 1.00 192.28 144 MET A CA 1
ATOM 644 C C . MET A 1 81 ? 67.890 21.051 -6.077 1.00 192.28 144 MET A C 1
ATOM 645 O O . MET A 1 81 ? 67.040 20.507 -6.783 1.00 192.28 144 MET A O 1
ATOM 650 N N . GLY A 1 82 ? 68.512 22.174 -6.423 1.00 57.40 145 GLY A N 1
ATOM 651 C CA . GLY A 1 82 ? 68.284 22.811 -7.708 1.00 57.40 145 GLY A CA 1
ATOM 652 C C . GLY A 1 82 ? 68.980 22.060 -8.827 1.00 57.40 145 GLY A C 1
ATOM 653 O O . GLY A 1 82 ? 68.783 22.351 -10.006 1.00 57.40 145 GLY A O 1
ATOM 654 N N . GLU A 1 83 ? 69.803 21.087 -8.448 1.00 114.17 146 GLU A N 1
ATOM 655 C CA . GLU A 1 83 ? 70.501 20.247 -9.412 1.00 114.17 146 GLU A CA 1
ATOM 656 C C . GLU A 1 83 ? 69.555 19.209 -9.997 1.00 114.17 146 GLU A C 1
ATOM 657 O O . GLU A 1 83 ? 69.324 19.173 -11.205 1.00 114.17 146 GLU A O 1
ATOM 663 N N . TRP A 1 84 ? 69.005 18.369 -9.128 1.00 143.03 147 TRP A N 1
ATOM 664 C CA . TRP A 1 84 ? 68.141 17.273 -9.551 1.00 143.03 147 TRP A CA 1
ATOM 665 C C . TRP A 1 84 ? 66.695 17.711 -9.762 1.00 143.03 147 TRP A C 1
ATOM 666 O O . TRP A 1 84 ? 65.795 16.876 -9.845 1.00 143.03 147 TRP A O 1
ATOM 677 N N . ASN A 1 85 ? 66.473 19.018 -9.851 1.00 70.00 148 ASN A N 1
ATOM 678 C CA . ASN A 1 85 ? 65.126 19.542 -10.039 1.00 70.00 148 ASN A CA 1
ATOM 679 C C . ASN A 1 85 ? 65.080 20.697 -11.035 1.00 70.00 148 ASN A C 1
ATOM 680 O O . ASN A 1 85 ? 65.612 21.772 -10.766 1.00 70.00 148 ASN A O 1
ATOM 685 N N . PRO A 1 86 ? 64.441 20.468 -12.194 1.00 126.09 149 PRO A N 1
ATOM 686 C CA . PRO A 1 86 ? 64.274 21.468 -13.255 1.00 126.09 149 PRO A CA 1
ATOM 687 C C . PRO A 1 86 ? 63.330 22.595 -12.844 1.00 126.09 149 PRO A C 1
ATOM 688 O O . PRO A 1 86 ? 63.523 23.738 -13.259 1.00 126.09 149 PRO A O 1
ATOM 692 N N . ASN A 1 87 ? 62.321 22.271 -12.041 1.00 122.29 150 ASN A N 1
ATOM 693 C CA . ASN A 1 87 ? 61.334 23.257 -11.612 1.00 122.29 150 ASN A CA 1
ATOM 694 C C . ASN A 1 87 ? 61.935 24.364 -10.748 1.00 122.29 150 ASN A C 1
ATOM 695 O O . ASN A 1 87 ? 61.298 25.389 -10.507 1.00 122.29 150 ASN A O 1
ATOM 700 N N . VAL A 1 88 ? 63.161 24.149 -10.283 1.00 98.42 151 VAL A N 1
ATOM 701 C CA . VAL A 1 88 ? 63.865 25.150 -9.489 1.00 98.42 151 VAL A CA 1
ATOM 702 C C . VAL A 1 88 ? 65.248 25.435 -10.066 1.00 98.42 151 VAL A C 1
ATOM 703 O O . VAL A 1 88 ? 65.959 24.520 -10.481 1.00 98.42 151 VAL A O 1
ATOM 707 N N . LYS A 1 89 ? 65.625 26.709 -10.088 1.00 145.70 152 LYS A N 1
ATOM 708 C CA . LYS A 1 89 ? 66.904 27.118 -10.654 1.00 145.70 152 LYS A CA 1
ATOM 709 C C . LYS A 1 89 ? 67.985 27.273 -9.585 1.00 145.70 152 LYS A C 1
ATOM 710 O O . LYS A 1 89 ? 69.109 26.805 -9.760 1.00 145.70 152 LYS A O 1
ATOM 716 N N . GLU A 1 90 ? 67.642 27.926 -8.480 1.00 127.56 153 GLU A N 1
ATOM 717 C CA . GLU A 1 90 ? 68.598 28.135 -7.397 1.00 127.56 153 GLU A CA 1
ATOM 718 C C . GLU A 1 90 ? 67.912 28.383 -6.056 1.00 127.56 153 GLU A C 1
ATOM 719 O O . GLU A 1 90 ? 67.003 29.205 -5.955 1.00 127.56 153 GLU A O 1
ATOM 725 N N . ILE A 1 91 ? 68.360 27.668 -5.030 1.00 90.22 154 ILE A N 1
ATOM 726 C CA . ILE A 1 91 ? 67.845 27.854 -3.678 1.00 90.22 154 ILE A CA 1
ATOM 727 C C . ILE A 1 91 ? 68.977 28.239 -2.733 1.00 90.22 154 ILE A C 1
ATOM 728 O O . ILE A 1 91 ? 69.934 27.486 -2.557 1.00 90.22 154 ILE A O 1
ATOM 733 N N . LYS A 1 92 ? 68.866 29.416 -2.127 1.00 106.20 155 LYS A N 1
ATOM 734 C CA . LYS A 1 92 ? 69.908 29.911 -1.235 1.00 106.20 155 LYS A CA 1
ATOM 735 C C . LYS A 1 92 ? 69.372 30.273 0.144 1.00 106.20 155 LYS A C 1
ATOM 736 O O . LYS A 1 92 ? 68.417 31.039 0.271 1.00 106.20 155 LYS A O 1
ATOM 742 N N . VAL A 1 93 ? 70.001 29.715 1.174 1.00 92.83 156 VAL A N 1
ATOM 743 C CA . VAL A 1 93 ? 69.641 30.019 2.552 1.00 92.83 156 VAL A CA 1
ATOM 744 C C . VAL A 1 93 ? 70.156 31.402 2.938 1.00 92.83 156 VAL A C 1
ATOM 745 O O . VAL A 1 93 ? 71.362 31.610 3.077 1.00 92.83 156 VAL A O 1
ATOM 749 N N . LEU A 1 94 ? 69.234 32.344 3.105 1.00 76.22 157 LEU A N 1
ATOM 750 C CA . LEU A 1 94 ? 69.592 33.717 3.440 1.00 76.22 157 LEU A CA 1
ATOM 751 C C . LEU A 1 94 ? 70.095 33.841 4.877 1.00 76.22 157 LEU A C 1
ATOM 752 O O . LEU A 1 94 ? 70.961 34.667 5.169 1.00 76.22 157 LEU A O 1
ATOM 757 N N . GLN A 1 95 ? 69.551 33.016 5.768 1.00 71.62 158 GLN A N 1
ATOM 758 C CA . GLN A 1 95 ? 69.946 33.036 7.173 1.00 71.62 158 GLN A CA 1
ATOM 759 C C . GLN A 1 95 ? 69.369 31.863 7.960 1.00 71.62 158 GLN A C 1
ATOM 760 O O . GLN A 1 95 ? 68.216 31.483 7.767 1.00 71.62 158 GLN A O 1
ATOM 766 N N . LYS A 1 96 ? 70.182 31.294 8.846 1.00 119.07 159 LYS A N 1
ATOM 767 C CA . LYS A 1 96 ? 69.715 30.269 9.773 1.00 119.07 159 LYS A CA 1
ATOM 768 C C . LYS A 1 96 ? 69.504 30.875 11.154 1.00 119.07 159 LYS A C 1
ATOM 769 O O . LYS A 1 96 ? 70.355 31.610 11.655 1.00 119.07 159 LYS A O 1
ATOM 775 N N . ILE A 1 97 ? 68.366 30.567 11.766 1.00 70.40 160 ILE A N 1
ATOM 776 C CA . ILE A 1 97 ? 68.082 31.030 13.119 1.00 70.40 160 ILE A CA 1
ATOM 777 C C . ILE A 1 97 ? 67.817 29.839 14.036 1.00 70.40 160 ILE A C 1
ATOM 778 O O . ILE A 1 97 ? 67.050 28.940 13.693 1.00 70.40 160 ILE A O 1
ATOM 783 N N . GLY A 1 98 ? 68.457 29.835 15.199 1.00 74.90 161 GLY A N 1
ATOM 784 C CA . GLY A 1 98 ? 68.321 28.730 16.128 1.00 74.90 161 GLY A CA 1
ATOM 785 C C . GLY A 1 98 ? 68.705 27.412 15.485 1.00 74.90 161 GLY A C 1
ATOM 786 O O . GLY A 1 98 ? 69.710 27.326 14.778 1.00 74.90 161 GLY A O 1
ATOM 787 N N . LYS A 1 99 ? 67.897 26.383 15.722 1.00 123.99 162 LYS A N 1
ATOM 788 C CA . LYS A 1 99 ? 68.172 25.055 15.183 1.00 123.99 162 LYS A CA 1
ATOM 789 C C . LYS A 1 99 ? 67.218 24.675 14.054 1.00 123.99 162 LYS A C 1
ATOM 790 O O . LYS A 1 99 ? 67.622 24.051 13.074 1.00 123.99 162 LYS A O 1
ATOM 796 N N . ASP A 1 100 ? 65.953 25.057 14.192 1.00 110.48 163 ASP A N 1
ATOM 797 C CA . ASP A 1 100 ? 64.920 24.616 13.260 1.00 110.48 163 ASP A CA 1
ATOM 798 C C . ASP A 1 100 ? 64.632 25.609 12.136 1.00 110.48 163 ASP A C 1
ATOM 799 O O . ASP A 1 100 ? 64.650 25.245 10.961 1.00 110.48 163 ASP A O 1
ATOM 804 N N . THR A 1 101 ? 64.359 26.858 12.498 1.00 82.54 164 THR A N 1
ATOM 805 C CA . THR A 1 101 ? 63.959 27.861 11.515 1.00 82.54 164 THR A CA 1
ATOM 806 C C . THR A 1 101 ? 65.129 28.412 10.698 1.00 82.54 164 THR A C 1
ATOM 807 O O . THR A 1 101 ? 66.282 28.381 11.130 1.00 82.54 164 THR A O 1
ATOM 811 N N . PHE A 1 102 ? 64.807 28.912 9.510 1.00 45.23 165 PHE A N 1
ATOM 812 C CA . PHE A 1 102 ? 65.789 29.501 8.610 1.00 45.23 165 PHE A CA 1
ATOM 813 C C . PHE A 1 102 ? 65.091 30.079 7.380 1.00 45.23 165 PHE A C 1
ATOM 814 O O . PHE A 1 102 ? 64.082 29.547 6.916 1.00 45.23 165 PHE A O 1
ATOM 822 N N . ILE A 1 103 ? 65.636 31.173 6.861 1.00 34.66 166 ILE A N 1
ATOM 823 C CA . ILE A 1 103 ? 65.034 31.876 5.738 1.00 34.66 166 ILE A CA 1
ATOM 824 C C . ILE A 1 103 ? 65.737 31.508 4.438 1.00 34.66 166 ILE A C 1
ATOM 825 O O . ILE A 1 103 ? 66.961 31.407 4.395 1.00 34.66 166 ILE A O 1
ATOM 830 N N . THR A 1 104 ? 64.958 31.308 3.380 1.00 64.69 167 THR A N 1
ATOM 831 C CA . THR A 1 104 ? 65.514 30.890 2.099 1.00 64.69 167 THR A CA 1
ATOM 832 C C . THR A 1 104 ? 64.981 31.717 0.934 1.00 64.69 167 THR A C 1
ATOM 833 O O . THR A 1 104 ? 63.869 32.245 0.982 1.00 64.69 167 THR A O 1
ATOM 837 N N . HIS A 1 105 ? 65.790 31.824 -0.114 1.00 74.80 168 HIS A N 1
ATOM 838 C CA . HIS A 1 105 ? 65.362 32.451 -1.354 1.00 74.80 168 HIS A CA 1
ATOM 839 C C . HIS A 1 105 ? 65.327 31.412 -2.470 1.00 74.80 168 HIS A C 1
ATOM 840 O O . HIS A 1 105 ? 66.353 31.100 -3.078 1.00 74.80 168 HIS A O 1
ATOM 847 N N . GLU A 1 106 ? 64.141 30.873 -2.729 1.00 107.44 169 GLU A N 1
ATOM 848 C CA . GLU A 1 106 ? 63.977 29.845 -3.748 1.00 107.44 169 GLU A CA 1
ATOM 849 C C . GLU A 1 106 ? 63.625 30.449 -5.103 1.00 107.44 169 GLU A C 1
ATOM 850 O O . GLU A 1 106 ? 62.512 30.927 -5.314 1.00 107.44 169 GLU A O 1
ATOM 856 N N . LEU A 1 107 ? 64.588 30.423 -6.017 1.00 125.75 170 LEU A N 1
ATOM 857 C CA . LEU A 1 107 ? 64.380 30.915 -7.372 1.00 125.75 170 LEU A CA 1
ATOM 858 C C . LEU A 1 107 ? 63.988 29.767 -8.296 1.00 125.75 170 LEU A C 1
ATOM 859 O O . LEU A 1 107 ? 64.810 28.906 -8.612 1.00 125.75 170 LEU A O 1
ATOM 864 N N . ALA A 1 108 ? 62.731 29.757 -8.726 1.00 82.52 171 ALA A N 1
ATOM 865 C CA . ALA A 1 108 ? 62.224 28.690 -9.583 1.00 82.52 171 ALA A CA 1
ATOM 866 C C . ALA A 1 108 ? 62.245 29.093 -11.052 1.00 82.52 171 ALA A C 1
ATOM 867 O O . ALA A 1 108 ? 62.001 30.251 -11.390 1.00 82.52 171 ALA A O 1
ATOM 869 N N . ALA A 1 109 ? 62.532 28.127 -11.919 1.00 141.91 172 ALA A N 1
ATOM 870 C CA . ALA A 1 109 ? 62.591 28.370 -13.355 1.00 141.91 172 ALA A CA 1
ATOM 871 C C . ALA A 1 109 ? 61.199 28.371 -13.982 1.00 141.91 172 ALA A C 1
ATOM 872 O O . ALA A 1 109 ? 60.288 27.701 -13.496 1.00 141.91 172 ALA A O 1
ATOM 874 N N . GLU A 1 110 ? 61.045 29.125 -15.065 1.00 196.03 173 GLU A N 1
ATOM 875 C CA . GLU A 1 110 ? 59.770 29.208 -15.771 1.00 196.03 173 GLU A CA 1
ATOM 876 C C . GLU A 1 110 ? 59.465 27.931 -16.549 1.00 196.03 173 GLU A C 1
ATOM 877 O O . GLU A 1 110 ? 60.351 27.110 -16.786 1.00 196.03 173 GLU A O 1
ATOM 883 N N . ASN A 1 114 ? 56.436 27.341 -21.323 1.00 129.69 177 ASN A N 1
ATOM 884 C CA . ASN A 1 114 ? 57.157 28.608 -21.264 1.00 129.69 177 ASN A CA 1
ATOM 885 C C . ASN A 1 114 ? 56.212 29.807 -21.255 1.00 129.69 177 ASN A C 1
ATOM 886 O O . ASN A 1 114 ? 56.612 30.932 -21.559 1.00 129.69 177 ASN A O 1
ATOM 891 N N . LEU A 1 115 ? 54.955 29.557 -20.903 1.00 150.44 178 LEU A N 1
ATOM 892 C CA . LEU A 1 115 ? 53.945 30.608 -20.866 1.00 150.44 178 LEU A CA 1
ATOM 893 C C . LEU A 1 115 ? 53.848 31.238 -19.480 1.00 150.44 178 LEU A C 1
ATOM 894 O O . LEU A 1 115 ? 53.215 32.279 -19.303 1.00 150.44 178 LEU A O 1
ATOM 899 N N . VAL A 1 116 ? 54.482 30.602 -18.500 1.00 133.35 179 VAL A N 1
ATOM 900 C CA . VAL A 1 116 ? 54.467 31.096 -17.129 1.00 133.35 179 VAL A CA 1
ATOM 901 C C . VAL A 1 116 ? 55.761 31.829 -16.792 1.00 133.35 179 VAL A C 1
ATOM 902 O O . VAL A 1 116 ? 56.836 31.231 -16.770 1.00 133.35 179 VAL A O 1
ATOM 906 N N . GLY A 1 117 ? 55.646 33.127 -16.527 1.00 140.53 180 GLY A N 1
ATOM 907 C CA . GLY A 1 117 ? 56.800 33.950 -16.216 1.00 140.53 180 GLY A CA 1
ATOM 908 C C . GLY A 1 117 ? 57.609 33.431 -15.043 1.00 140.53 180 GLY A C 1
ATOM 909 O O . GLY A 1 117 ? 57.069 32.775 -14.152 1.00 140.53 180 GLY A O 1
ATOM 910 N N . PRO A 1 118 ? 58.918 33.722 -15.039 1.00 149.60 181 PRO A N 1
ATOM 911 C CA . PRO A 1 118 ? 59.835 33.305 -13.972 1.00 149.60 181 PRO A CA 1
ATOM 912 C C . PRO A 1 118 ? 59.414 33.873 -12.620 1.00 149.60 181 PRO A C 1
ATOM 913 O O . PRO A 1 118 ? 58.985 35.024 -12.551 1.00 149.60 181 PRO A O 1
ATOM 917 N N . ARG A 1 119 ? 59.538 33.077 -11.562 1.00 113.78 182 ARG A N 1
ATOM 918 C CA . ARG A 1 119 ? 59.132 33.513 -10.230 1.00 113.78 182 ARG A CA 1
ATOM 919 C C . ARG A 1 119 ? 60.082 33.036 -9.136 1.00 113.78 182 ARG A C 1
ATOM 920 O O . ARG A 1 119 ? 60.564 31.903 -9.167 1.00 113.78 182 ARG A O 1
ATOM 928 N N . ASP A 1 120 ? 60.347 33.913 -8.172 1.00 70.46 183 ASP A N 1
ATOM 929 C CA . ASP A 1 120 ? 61.212 33.586 -7.043 1.00 70.46 183 ASP A CA 1
ATOM 930 C C . ASP A 1 120 ? 60.443 33.670 -5.730 1.00 70.46 183 ASP A C 1
ATOM 931 O O . ASP A 1 120 ? 59.315 34.162 -5.686 1.00 70.46 183 ASP A O 1
ATOM 936 N N . PHE A 1 121 ? 61.064 33.188 -4.660 1.00 95.13 184 PHE A N 1
ATOM 937 C CA . PHE A 1 121 ? 60.423 33.181 -3.355 1.00 95.13 184 PHE A CA 1
ATOM 938 C C . PHE A 1 121 ? 61.412 33.517 -2.250 1.00 95.13 184 PHE A C 1
ATOM 939 O O . PHE A 1 121 ? 62.566 33.093 -2.283 1.00 95.13 184 PHE A O 1
ATOM 947 N N . VAL A 1 122 ? 60.950 34.287 -1.272 1.00 57.87 185 VAL A N 1
ATOM 948 C CA . VAL A 1 122 ? 61.709 34.515 -0.051 1.00 57.87 185 VAL A CA 1
ATOM 949 C C . VAL A 1 122 ? 60.818 34.140 1.126 1.00 57.87 185 VAL A C 1
ATOM 950 O O . VAL A 1 122 ? 59.880 34.865 1.462 1.00 57.87 185 VAL A O 1
ATOM 954 N N . SER A 1 123 ? 61.107 32.994 1.737 1.00 76.35 186 SER A N 1
ATOM 955 C CA . SER A 1 123 ? 60.241 32.447 2.774 1.00 76.35 186 SER A CA 1
ATOM 956 C C . SER A 1 123 ? 61.027 31.902 3.961 1.00 76.35 186 SER A C 1
ATOM 957 O O . SER A 1 123 ? 62.182 31.505 3.829 1.00 76.35 186 SER A O 1
ATOM 960 N N . VAL A 1 124 ? 60.387 31.893 5.124 1.00 48.45 187 VAL A N 1
ATOM 961 C CA . VAL A 1 124 ? 60.950 31.268 6.311 1.00 48.45 187 VAL A CA 1
ATOM 962 C C . VAL A 1 124 ? 60.401 29.850 6.410 1.00 48.45 187 VAL A C 1
ATOM 963 O O . VAL A 1 124 ? 59.284 29.573 5.965 1.00 48.45 187 VAL A O 1
ATOM 967 N N . ARG A 1 125 ? 61.185 28.950 6.990 1.00 70.01 188 ARG A N 1
ATOM 968 C CA . ARG A 1 125 ? 60.789 27.550 7.061 1.00 70.01 188 ARG A CA 1
ATOM 969 C C . ARG A 1 125 ? 61.363 26.837 8.280 1.00 70.01 188 ARG A C 1
ATOM 970 O O . ARG A 1 125 ? 62.506 27.068 8.674 1.00 70.01 188 ARG A O 1
ATOM 978 N N . CYS A 1 126 ? 60.551 25.969 8.874 1.00 160.99 189 CYS A N 1
ATOM 979 C CA . CYS A 1 126 ? 60.934 25.257 10.084 1.00 160.99 189 CYS A CA 1
ATOM 980 C C . CYS A 1 126 ? 61.089 23.766 9.810 1.00 160.99 189 CYS A C 1
ATOM 981 O O . CYS A 1 126 ? 60.195 23.131 9.251 1.00 160.99 189 CYS A O 1
ATOM 984 N N . ALA A 1 127 ? 62.230 23.211 10.205 1.00 109.28 190 ALA A N 1
ATOM 985 C CA . ALA A 1 127 ? 62.507 21.797 9.985 1.00 109.28 190 ALA A CA 1
ATOM 986 C C . ALA A 1 127 ? 62.531 21.019 11.298 1.00 109.28 190 ALA A C 1
ATOM 987 O O . ALA A 1 127 ? 63.593 20.603 11.765 1.00 109.28 190 ALA A O 1
ATOM 989 N N . LYS A 1 128 ? 61.356 20.824 11.888 1.00 91.18 191 LYS A N 1
ATOM 990 C CA . LYS A 1 128 ? 61.241 20.071 13.132 1.00 91.18 191 LYS A CA 1
ATOM 991 C C . LYS A 1 128 ? 61.036 18.582 12.884 1.00 91.18 191 LYS A C 1
ATOM 992 O O . LYS A 1 128 ? 60.838 18.150 11.748 1.00 91.18 191 LYS A O 1
ATOM 998 N N . ARG A 1 129 ? 61.089 17.805 13.960 1.00 145.46 192 ARG A N 1
ATOM 999 C CA . ARG A 1 129 ? 60.831 16.371 13.895 1.00 145.46 192 ARG A CA 1
ATOM 1000 C C . ARG A 1 129 ? 60.550 15.782 15.275 1.00 145.46 192 ARG A C 1
ATOM 1001 O O . ARG A 1 129 ? 61.325 15.970 16.212 1.00 145.46 192 ARG A O 1
ATOM 1009 N N . ARG A 1 130 ? 59.432 15.073 15.393 1.00 148.89 193 ARG A N 1
ATOM 1010 C CA . ARG A 1 130 ? 59.086 14.399 16.638 1.00 148.89 193 ARG A CA 1
ATOM 1011 C C . ARG A 1 130 ? 59.781 13.046 16.731 1.00 148.89 193 ARG A C 1
ATOM 1012 O O . ARG A 1 130 ? 59.216 12.083 17.249 1.00 148.89 193 ARG A O 1
ATOM 1020 N N . GLY A 1 131 ? 61.006 12.981 16.221 1.00 152.36 194 GLY A N 1
ATOM 1021 C CA . GLY A 1 131 ? 61.793 11.763 16.269 1.00 152.36 194 GLY A CA 1
ATOM 1022 C C . GLY A 1 131 ? 61.593 10.873 15.058 1.00 152.36 194 GLY A C 1
ATOM 1023 O O . GLY A 1 131 ? 62.376 10.914 14.108 1.00 152.36 194 GLY A O 1
ATOM 1024 N N . SER A 1 132 ? 60.538 10.064 15.095 1.00 150.83 195 SER A N 1
ATOM 1025 C CA . SER A 1 132 ? 60.258 9.115 14.023 1.00 150.83 195 SER A CA 1
ATOM 1026 C C . SER A 1 132 ? 59.658 9.796 12.797 1.00 150.83 195 SER A C 1
ATOM 1027 O O . SER A 1 132 ? 59.571 9.196 11.726 1.00 150.83 195 SER A O 1
ATOM 1030 N N . THR A 1 133 ? 59.243 11.048 12.959 1.00 102.71 196 THR A N 1
ATOM 1031 C CA . THR A 1 133 ? 58.621 11.790 11.868 1.00 102.71 196 THR A CA 1
ATOM 1032 C C . THR A 1 133 ? 59.220 13.185 11.713 1.00 102.71 196 THR A C 1
ATOM 1033 O O . THR A 1 133 ? 59.131 14.014 12.619 1.00 102.71 196 THR A O 1
ATOM 1037 N N . CYS A 1 134 ? 59.830 13.434 10.560 1.00 112.78 197 CYS A N 1
ATOM 1038 C CA . CYS A 1 134 ? 60.381 14.746 10.250 1.00 112.78 197 CYS A CA 1
ATOM 1039 C C . CYS A 1 134 ? 59.405 15.521 9.373 1.00 112.78 197 CYS A C 1
ATOM 1040 O O . CYS A 1 134 ? 58.661 14.931 8.590 1.00 112.78 197 CYS A O 1
ATOM 1043 N N . VAL A 1 135 ? 59.409 16.843 9.509 1.00 72.61 198 VAL A N 1
ATOM 1044 C CA . VAL A 1 135 ? 58.466 17.681 8.777 1.00 72.61 198 VAL A CA 1
ATOM 1045 C C . VAL A 1 135 ? 59.019 19.070 8.454 1.00 72.61 198 VAL A C 1
ATOM 1046 O O . VAL A 1 135 ? 59.543 19.766 9.326 1.00 72.61 198 VAL A O 1
ATOM 1050 N N . LEU A 1 136 ? 58.896 19.457 7.188 1.00 110.72 199 LEU A N 1
ATOM 1051 C CA . LEU A 1 136 ? 59.320 20.772 6.731 1.00 110.72 199 LEU A CA 1
ATOM 1052 C C . LEU A 1 136 ? 58.120 21.705 6.624 1.00 110.72 199 LEU A C 1
ATOM 1053 O O . LEU A 1 136 ? 57.177 21.431 5.885 1.00 110.72 199 LEU A O 1
ATOM 1058 N N . ALA A 1 137 ? 58.156 22.801 7.373 1.00 101.14 200 ALA A N 1
ATOM 1059 C CA . ALA A 1 137 ? 57.115 23.817 7.292 1.00 101.14 200 ALA A CA 1
ATOM 1060 C C . ALA A 1 137 ? 57.640 25.013 6.509 1.00 101.14 200 ALA A C 1
ATOM 1061 O O . ALA A 1 137 ? 58.783 25.009 6.057 1.00 101.14 200 ALA A O 1
ATOM 1063 N N . GLY A 1 138 ? 56.807 26.035 6.344 1.00 54.86 201 GLY A N 1
ATOM 1064 C CA . GLY A 1 138 ? 57.237 27.235 5.650 1.00 54.86 201 GLY A CA 1
ATOM 1065 C C . GLY A 1 138 ? 56.120 28.110 5.116 1.00 54.86 201 GLY A C 1
ATOM 1066 O O . GLY A 1 138 ? 55.001 27.650 4.889 1.00 54.86 201 GLY A O 1
ATOM 1067 N N . MET A 1 139 ? 56.435 29.385 4.918 1.00 102.31 202 MET A N 1
ATOM 1068 C CA . MET A 1 139 ? 55.502 30.340 4.335 1.00 102.31 202 MET A CA 1
ATOM 1069 C C . MET A 1 139 ? 56.246 31.616 3.969 1.00 102.31 202 MET A C 1
ATOM 1070 O O . MET A 1 139 ? 57.232 31.972 4.612 1.00 102.31 202 MET A O 1
ATOM 1075 N N . ALA A 1 140 ? 55.770 32.301 2.935 1.00 97.83 203 ALA A N 1
ATOM 1076 C CA . ALA A 1 140 ? 56.404 33.530 2.476 1.00 97.83 203 ALA A CA 1
ATOM 1077 C C . ALA A 1 140 ? 56.649 34.495 3.630 1.00 97.83 203 ALA A C 1
ATOM 1078 O O . ALA A 1 140 ? 55.728 34.837 4.375 1.00 97.83 203 ALA A O 1
ATOM 1080 N N . THR A 1 141 ? 57.897 34.927 3.773 1.00 62.62 204 THR A N 1
ATOM 1081 C CA . THR A 1 141 ? 58.265 35.868 4.824 1.00 62.62 204 THR A CA 1
ATOM 1082 C C . THR A 1 141 ? 58.815 37.161 4.229 1.00 62.62 204 THR A C 1
ATOM 1083 O O . THR A 1 141 ? 59.102 37.233 3.034 1.00 62.62 204 THR A O 1
ATOM 1087 N N . ASP A 1 142 ? 58.960 38.180 5.069 1.00 105.52 205 ASP A N 1
ATOM 1088 C CA . ASP A 1 142 ? 59.477 39.466 4.619 1.00 105.52 205 ASP A CA 1
ATOM 1089 C C . ASP A 1 142 ? 60.922 39.666 5.057 1.00 105.52 205 ASP A C 1
ATOM 1090 O O . ASP A 1 142 ? 61.192 40.051 6.195 1.00 105.52 205 ASP A O 1
ATOM 1095 N N . PHE A 1 143 ? 61.847 39.398 4.142 1.00 77.13 206 PHE A N 1
ATOM 1096 C CA . PHE A 1 143 ? 63.270 39.563 4.407 1.00 77.13 206 PHE A CA 1
ATOM 1097 C C . PHE A 1 143 ? 63.781 40.809 3.694 1.00 77.13 206 PHE A C 1
ATOM 1098 O O . PHE A 1 143 ? 64.288 40.728 2.576 1.00 77.13 206 PHE A O 1
ATOM 1106 N N . GLY A 1 144 ? 63.637 41.959 4.346 1.00 90.26 207 GLY A N 1
ATOM 1107 C CA . GLY A 1 144 ? 64.007 43.234 3.757 1.00 90.26 207 GLY A CA 1
ATOM 1108 C C . GLY A 1 144 ? 65.424 43.262 3.222 1.00 90.26 207 GLY A C 1
ATOM 1109 O O . GLY A 1 144 ? 65.750 44.063 2.348 1.00 90.26 207 GLY A O 1
ATOM 1110 N N . ASN A 1 145 ? 66.266 42.380 3.747 1.00 133.65 208 ASN A N 1
ATOM 1111 C CA . ASN A 1 145 ? 67.660 42.310 3.332 1.00 133.65 208 ASN A CA 1
ATOM 1112 C C . ASN A 1 145 ? 67.821 41.575 2.003 1.00 133.65 208 ASN A C 1
ATOM 1113 O O . ASN A 1 145 ? 68.916 41.132 1.653 1.00 133.65 208 ASN A O 1
ATOM 1118 N N . MET A 1 146 ? 66.721 41.452 1.266 1.00 92.55 209 MET A N 1
ATOM 1119 C CA . MET A 1 146 ? 66.719 40.765 -0.022 1.00 92.55 209 MET A CA 1
ATOM 1120 C C . MET A 1 146 ? 65.399 41.019 -0.749 1.00 92.55 209 MET A C 1
ATOM 1121 O O . MET A 1 146 ? 64.593 40.103 -0.925 1.00 92.55 209 MET A O 1
ATOM 1126 N N . PRO A 1 147 ? 65.172 42.274 -1.168 1.00 104.35 210 PRO A N 1
ATOM 1127 C CA . PRO A 1 147 ? 63.927 42.682 -1.829 1.00 104.35 210 PRO A CA 1
ATOM 1128 C C . PRO A 1 147 ? 63.761 42.031 -3.195 1.00 104.35 210 PRO A C 1
ATOM 1129 O O . PRO A 1 147 ? 64.609 41.242 -3.612 1.00 104.35 210 PRO A O 1
ATOM 1133 N N . GLU A 1 148 ? 62.675 42.366 -3.880 1.00 149.89 211 GLU A N 1
ATOM 1134 C CA . GLU A 1 148 ? 62.402 41.825 -5.205 1.00 149.89 211 GLU A CA 1
ATOM 1135 C C . GLU A 1 148 ? 63.308 42.463 -6.256 1.00 149.89 211 GLU A C 1
ATOM 1136 O O . GLU A 1 148 ? 63.538 43.673 -6.237 1.00 149.89 211 GLU A O 1
ATOM 1142 N N . GLN A 1 149 ? 63.824 41.643 -7.167 1.00 182.79 212 GLN A N 1
ATOM 1143 C CA . GLN A 1 149 ? 64.689 42.135 -8.235 1.00 182.79 212 GLN A CA 1
ATOM 1144 C C . GLN A 1 149 ? 63.936 42.233 -9.557 1.00 182.79 212 GLN A C 1
ATOM 1145 O O . GLN A 1 149 ? 62.963 41.514 -9.784 1.00 182.79 212 GLN A O 1
ATOM 1151 N N . LYS A 1 150 ? 64.396 43.127 -10.427 1.00 144.31 213 LYS A N 1
ATOM 1152 C CA . LYS A 1 150 ? 63.776 43.317 -11.733 1.00 144.31 213 LYS A CA 1
ATOM 1153 C C . LYS A 1 150 ? 63.961 42.088 -12.617 1.00 144.31 213 LYS A C 1
ATOM 1154 O O . LYS A 1 150 ? 65.043 41.502 -12.665 1.00 144.31 213 LYS A O 1
ATOM 1160 N N . GLY A 1 151 ? 62.896 41.705 -13.313 1.00 85.58 214 GLY A N 1
ATOM 1161 C CA . GLY A 1 151 ? 62.933 40.552 -14.191 1.00 85.58 214 GLY A CA 1
ATOM 1162 C C . GLY A 1 151 ? 62.113 39.398 -13.654 1.00 85.58 214 GLY A C 1
ATOM 1163 O O . GLY A 1 151 ? 61.321 38.797 -14.380 1.00 85.58 214 GLY A O 1
ATOM 1164 N N . VAL A 1 152 ? 62.304 39.092 -12.375 1.00 121.85 215 VAL A N 1
ATOM 1165 C CA . VAL A 1 152 ? 61.597 37.989 -11.733 1.00 121.85 215 VAL A CA 1
ATOM 1166 C C . VAL A 1 152 ? 60.512 38.500 -10.790 1.00 121.85 215 VAL A C 1
ATOM 1167 O O . VAL A 1 152 ? 60.738 39.429 -10.013 1.00 121.85 215 VAL A O 1
ATOM 1171 N N . ILE A 1 153 ? 59.335 37.887 -10.864 1.00 91.23 216 ILE A N 1
ATOM 1172 C CA . ILE A 1 153 ? 58.206 38.293 -10.034 1.00 91.23 216 ILE A CA 1
ATOM 1173 C C . ILE A 1 153 ? 58.115 37.481 -8.741 1.00 91.23 216 ILE A C 1
ATOM 1174 O O . ILE A 1 153 ? 58.077 36.250 -8.764 1.00 91.23 216 ILE A O 1
ATOM 1179 N N . ARG A 1 154 ? 58.079 38.190 -7.617 1.00 82.43 217 ARG A N 1
ATOM 1180 C CA . ARG A 1 154 ? 58.060 37.573 -6.296 1.00 82.43 217 ARG A CA 1
ATOM 1181 C C . ARG A 1 154 ? 56.688 37.002 -5.943 1.00 82.43 217 ARG A C 1
ATOM 1182 O O . ARG A 1 154 ? 55.766 37.743 -5.600 1.00 82.43 217 ARG A O 1
ATOM 1190 N N . ALA A 1 155 ? 56.561 35.681 -6.030 1.00 48.30 218 ALA A N 1
ATOM 1191 C CA . ALA A 1 155 ? 55.331 35.007 -5.634 1.00 48.30 218 ALA A CA 1
ATOM 1192 C C . ALA A 1 155 ? 55.393 34.655 -4.154 1.00 48.30 218 ALA A C 1
ATOM 1193 O O . ALA A 1 155 ? 56.475 34.567 -3.579 1.00 48.30 218 ALA A O 1
ATOM 1195 N N . GLU A 1 156 ? 54.232 34.453 -3.540 1.00 121.29 219 GLU A N 1
ATOM 1196 C CA . GLU A 1 156 ? 54.169 34.188 -2.106 1.00 121.29 219 GLU A CA 1
ATOM 1197 C C . GLU A 1 156 ? 53.704 32.770 -1.785 1.00 121.29 219 GLU A C 1
ATOM 1198 O O . GLU A 1 156 ? 52.884 32.197 -2.501 1.00 121.29 219 GLU A O 1
ATOM 1204 N N . HIS A 1 157 ? 54.237 32.216 -0.701 1.00 176.39 220 HIS A N 1
ATOM 1205 C CA . HIS A 1 157 ? 53.863 30.882 -0.247 1.00 176.39 220 HIS A CA 1
ATOM 1206 C C . HIS A 1 157 ? 52.941 30.939 0.965 1.00 176.39 220 HIS A C 1
ATOM 1207 O O . HIS A 1 157 ? 53.219 31.641 1.936 1.00 176.39 220 HIS A O 1
ATOM 1214 N N . GLY A 1 158 ? 51.844 30.194 0.901 1.00 106.69 221 GLY A N 1
ATOM 1215 C CA . GLY A 1 158 ? 50.972 30.035 2.048 1.00 106.69 221 GLY A CA 1
ATOM 1216 C C . GLY A 1 158 ? 51.529 28.960 2.958 1.00 106.69 221 GLY A C 1
ATOM 1217 O O . GLY A 1 158 ? 52.638 28.474 2.735 1.00 106.69 221 GLY A O 1
ATOM 1218 N N . PRO A 1 159 ? 50.767 28.582 3.994 1.00 88.16 222 PRO A N 1
ATOM 1219 C CA . PRO A 1 159 ? 51.192 27.513 4.903 1.00 88.16 222 PRO A CA 1
ATOM 1220 C C . PRO A 1 159 ? 51.534 26.238 4.137 1.00 88.16 222 PRO A C 1
ATOM 1221 O O . PRO A 1 159 ? 50.638 25.512 3.705 1.00 88.16 222 PRO A O 1
ATOM 1225 N N . THR A 1 160 ? 52.825 25.977 3.970 1.00 62.38 223 THR A N 1
ATOM 1226 C CA . THR A 1 160 ? 53.282 24.819 3.215 1.00 62.38 223 THR A CA 1
ATOM 1227 C C . THR A 1 160 ? 54.091 23.875 4.091 1.00 62.38 223 THR A C 1
ATOM 1228 O O . THR A 1 160 ? 55.114 24.261 4.653 1.00 62.38 223 THR A O 1
ATOM 1232 N N . CYS A 1 161 ? 53.632 22.635 4.205 1.00 99.15 224 CYS A N 1
ATOM 1233 C CA . CYS A 1 161 ? 54.349 21.641 4.990 1.00 99.15 224 CYS A CA 1
ATOM 1234 C C . CYS A 1 161 ? 54.710 20.425 4.146 1.00 99.15 224 CYS A C 1
ATOM 1235 O O . CYS A 1 161 ? 54.239 20.271 3.018 1.00 99.15 224 CYS A O 1
ATOM 1238 N N . MET A 1 162 ? 55.550 19.564 4.707 1.00 96.99 225 MET A N 1
ATOM 1239 C CA . MET A 1 162 ? 55.968 18.344 4.034 1.00 96.99 225 MET A CA 1
ATOM 1240 C C . MET A 1 162 ? 56.381 17.311 5.074 1.00 96.99 225 MET A C 1
ATOM 1241 O O . MET A 1 162 ? 57.375 17.486 5.776 1.00 96.99 225 MET A O 1
ATOM 1246 N N . VAL A 1 163 ? 55.603 16.238 5.170 1.00 76.34 226 VAL A N 1
ATOM 1247 C CA . VAL A 1 163 ? 55.801 15.232 6.208 1.00 76.34 226 VAL A CA 1
ATOM 1248 C C . VAL A 1 163 ? 56.490 13.970 5.694 1.00 76.34 226 VAL A C 1
ATOM 1249 O O . VAL A 1 163 ? 56.113 13.417 4.658 1.00 76.34 226 VAL A O 1
ATOM 1253 N N . LEU A 1 164 ? 57.503 13.520 6.428 1.00 125.61 227 LEU A N 1
ATOM 1254 C CA . LEU A 1 164 ? 58.165 12.257 6.134 1.00 125.61 227 LEU A CA 1
ATOM 1255 C C . LEU A 1 164 ? 57.810 11.238 7.207 1.00 125.61 227 LEU A C 1
ATOM 1256 O O . LEU A 1 164 ? 58.180 11.393 8.371 1.00 125.61 227 LEU A O 1
ATOM 1261 N N . HIS A 1 165 ? 57.088 10.196 6.810 1.00 139.65 228 HIS A N 1
ATOM 1262 C CA . HIS A 1 165 ? 56.598 9.207 7.759 1.00 139.65 228 HIS A CA 1
ATOM 1263 C C . HIS A 1 165 ? 56.960 7.792 7.319 1.00 139.65 228 HIS A C 1
ATOM 1264 O O . HIS A 1 165 ? 56.616 7.375 6.214 1.00 139.65 228 HIS A O 1
ATOM 1271 N N . PRO A 1 166 ? 57.663 7.049 8.187 1.00 122.17 229 PRO A N 1
ATOM 1272 C CA . PRO A 1 166 ? 58.042 5.663 7.898 1.00 122.17 229 PRO A CA 1
ATOM 1273 C C . PRO A 1 166 ? 56.819 4.822 7.544 1.00 122.17 229 PRO A C 1
ATOM 1274 O O . PRO A 1 166 ? 55.780 4.955 8.190 1.00 122.17 229 PRO A O 1
ATOM 1278 N N . LEU A 1 167 ? 56.944 3.973 6.529 1.00 148.01 230 LEU A N 1
ATOM 1279 C CA . LEU A 1 167 ? 55.830 3.144 6.079 1.00 148.01 230 LEU A CA 1
ATOM 1280 C C . LEU A 1 167 ? 55.211 2.381 7.248 1.00 148.01 230 LEU A C 1
ATOM 1281 O O . LEU A 1 167 ? 55.919 1.922 8.145 1.00 148.01 230 LEU A O 1
ATOM 1286 N N . ALA A 1 168 ? 53.886 2.257 7.231 1.00 186.47 231 ALA A N 1
ATOM 1287 C CA . ALA A 1 168 ? 53.151 1.595 8.306 1.00 186.47 231 ALA A CA 1
ATOM 1288 C C . ALA A 1 168 ? 53.780 0.263 8.705 1.00 186.47 231 ALA A C 1
ATOM 1289 O O . ALA A 1 168 ? 53.761 -0.115 9.876 1.00 186.47 231 ALA A O 1
ATOM 1291 N N . GLY A 1 169 ? 54.336 -0.443 7.726 1.00 114.11 232 GLY A N 1
ATOM 1292 C CA . GLY A 1 169 ? 54.976 -1.720 7.977 1.00 114.11 232 GLY A CA 1
ATOM 1293 C C . GLY A 1 169 ? 56.240 -1.915 7.160 1.00 114.11 232 GLY A C 1
ATOM 1294 O O . GLY A 1 169 ? 56.461 -2.983 6.590 1.00 114.11 232 GLY A O 1
ATOM 1295 N N . SER A 1 170 ? 57.072 -0.880 7.103 1.00 100.84 233 SER A N 1
ATOM 1296 C CA . SER A 1 170 ? 58.323 -0.949 6.357 1.00 100.84 233 SER A CA 1
ATOM 1297 C C . SER A 1 170 ? 59.204 0.268 6.619 1.00 100.84 233 SER A C 1
ATOM 1298 O O . SER A 1 170 ? 58.958 1.346 6.078 1.00 100.84 233 SER A O 1
ATOM 1301 N N . PRO A 1 171 ? 60.238 0.098 7.455 1.00 148.45 234 PRO A N 1
ATOM 1302 C CA . PRO A 1 171 ? 61.195 1.170 7.747 1.00 148.45 234 PRO A CA 1
ATOM 1303 C C . PRO A 1 171 ? 61.971 1.579 6.500 1.00 148.45 234 PRO A C 1
ATOM 1304 O O . PRO A 1 171 ? 62.496 2.691 6.436 1.00 148.45 234 PRO A O 1
ATOM 1308 N N . SER A 1 172 ? 62.037 0.683 5.520 1.00 197.52 235 SER A N 1
ATOM 1309 C CA . SER A 1 172 ? 62.777 0.940 4.290 1.00 197.52 235 SER A CA 1
ATOM 1310 C C . SER A 1 172 ? 62.002 1.845 3.338 1.00 197.52 235 SER A C 1
ATOM 1311 O O . SER A 1 172 ? 62.528 2.274 2.312 1.00 197.52 235 SER A O 1
ATOM 1314 N N . LYS A 1 173 ? 60.750 2.130 3.682 1.00 163.31 236 LYS A N 1
ATOM 1315 C CA . LYS A 1 173 ? 59.909 2.995 2.860 1.00 163.31 236 LYS A CA 1
ATOM 1316 C C . LYS A 1 173 ? 59.471 4.240 3.624 1.00 163.31 236 LYS A C 1
ATOM 1317 O O . LYS A 1 173 ? 59.473 4.258 4.856 1.00 163.31 236 LYS A O 1
ATOM 1323 N N . THR A 1 174 ? 59.093 5.280 2.885 1.00 124.59 237 THR A N 1
ATOM 1324 C CA . THR A 1 174 ? 58.715 6.551 3.492 1.00 124.59 237 THR A CA 1
ATOM 1325 C C . THR A 1 174 ? 57.513 7.186 2.802 1.00 124.59 237 THR A C 1
ATOM 1326 O O . THR A 1 174 ? 57.498 7.349 1.582 1.00 124.59 237 THR A O 1
ATOM 1330 N N . LYS A 1 175 ? 56.510 7.546 3.596 1.00 131.06 238 LYS A N 1
ATOM 1331 C CA . LYS A 1 175 ? 55.322 8.217 3.085 1.00 131.06 238 LYS A CA 1
ATOM 1332 C C . LYS A 1 175 ? 55.498 9.731 3.117 1.00 131.06 238 LYS A C 1
ATOM 1333 O O . LYS A 1 175 ? 55.408 10.357 4.174 1.00 131.06 238 LYS A O 1
ATOM 1339 N N . LEU A 1 176 ? 55.750 10.314 1.950 1.00 98.37 239 LEU A N 1
ATOM 1340 C CA . LEU A 1 176 ? 55.953 11.752 1.840 1.00 98.37 239 LEU A CA 1
ATOM 1341 C C . LEU A 1 176 ? 54.638 12.474 1.568 1.00 98.37 239 LEU A C 1
ATOM 1342 O O . LEU A 1 176 ? 54.046 12.328 0.497 1.00 98.37 239 LEU A O 1
ATOM 1347 N N . THR A 1 177 ? 54.186 13.252 2.546 1.00 100.99 240 THR A N 1
ATOM 1348 C CA . THR A 1 177 ? 52.977 14.051 2.396 1.00 100.99 240 THR A CA 1
ATOM 1349 C C . THR A 1 177 ? 53.341 15.522 2.234 1.00 100.99 240 THR A C 1
ATOM 1350 O O . THR A 1 177 ? 53.925 16.128 3.133 1.00 100.99 240 THR A O 1
ATOM 1354 N N . TRP A 1 178 ? 52.992 16.095 1.087 1.00 50.67 241 TRP A N 1
ATOM 1355 C CA . TRP A 1 178 ? 53.384 17.464 0.781 1.00 50.67 241 TRP A CA 1
ATOM 1356 C C . TRP A 1 178 ? 52.190 18.377 0.513 1.00 50.67 241 TRP A C 1
ATOM 1357 O O . TRP A 1 178 ? 51.655 18.411 -0.596 1.00 50.67 241 TRP A O 1
ATOM 1368 N N . LEU A 1 179 ? 51.783 19.115 1.542 1.00 65.84 242 LEU A N 1
ATOM 1369 C CA . LEU A 1 179 ? 50.746 20.130 1.399 1.00 65.84 242 LEU A CA 1
ATOM 1370 C C . LEU A 1 179 ? 51.347 21.407 0.830 1.00 65.84 242 LEU A C 1
ATOM 1371 O O . LEU A 1 179 ? 52.242 22.001 1.429 1.00 65.84 242 LEU A O 1
ATOM 1376 N N . LEU A 1 180 ? 50.846 21.825 -0.327 1.00 110.14 243 LEU A N 1
ATOM 1377 C CA . LEU A 1 180 ? 51.369 23.003 -1.004 1.00 110.14 243 LEU A CA 1
ATOM 1378 C C . LEU A 1 180 ? 50.343 24.133 -1.053 1.00 110.14 243 LEU A C 1
ATOM 1379 O O . LEU A 1 180 ? 49.155 23.902 -1.282 1.00 110.14 243 LEU A O 1
ATOM 1384 N N . SER A 1 181 ? 50.817 25.354 -0.832 1.00 124.74 244 SER A N 1
ATOM 1385 C CA . SER A 1 181 ? 49.978 26.542 -0.920 1.00 124.74 244 SER A CA 1
ATOM 1386 C C . SER A 1 181 ? 50.786 27.694 -1.504 1.00 124.74 244 SER A C 1
ATOM 1387 O O . SER A 1 181 ? 51.748 28.157 -0.892 1.00 124.74 244 SER A O 1
ATOM 1390 N N . ILE A 1 182 ? 50.400 28.148 -2.692 1.00 67.55 245 ILE A N 1
ATOM 1391 C CA . ILE A 1 182 ? 51.135 29.210 -3.371 1.00 67.55 245 ILE A CA 1
ATOM 1392 C C . ILE A 1 182 ? 50.214 30.243 -4.013 1.00 67.55 245 ILE A C 1
ATOM 1393 O O . ILE A 1 182 ? 49.111 29.924 -4.455 1.00 67.55 245 ILE A O 1
ATOM 1398 N N . ASP A 1 183 ? 50.682 31.486 -4.054 1.00 90.05 246 ASP A N 1
ATOM 1399 C CA . ASP A 1 183 ? 50.000 32.546 -4.779 1.00 90.05 246 ASP A CA 1
ATOM 1400 C C . ASP A 1 183 ? 50.947 33.088 -5.843 1.00 90.05 246 ASP A C 1
ATOM 1401 O O . ASP A 1 183 ? 51.699 34.032 -5.600 1.00 90.05 246 ASP A O 1
ATOM 1406 N N . LEU A 1 184 ? 50.913 32.471 -7.020 1.00 88.11 247 LEU A N 1
ATOM 1407 C CA . LEU A 1 184 ? 51.796 32.840 -8.122 1.00 88.11 247 LEU A CA 1
ATOM 1408 C C . LEU A 1 184 ? 51.745 34.339 -8.408 1.00 88.11 247 LEU A C 1
ATOM 1409 O O . LEU A 1 184 ? 52.718 34.922 -8.884 1.00 88.11 247 LEU A O 1
ATOM 1414 N N . LYS A 1 185 ? 50.602 34.951 -8.113 1.00 156.52 248 LYS A N 1
ATOM 1415 C CA . LYS A 1 185 ? 50.438 36.398 -8.235 1.00 156.52 248 LYS A CA 1
ATOM 1416 C C . LYS A 1 185 ? 50.731 36.940 -9.631 1.00 156.52 248 LYS A C 1
ATOM 1417 O O . LYS A 1 185 ? 51.397 37.963 -9.779 1.00 156.52 248 LYS A O 1
ATOM 1423 N N . GLY A 1 186 ? 50.228 36.256 -10.650 1.00 108.84 249 GLY A N 1
ATOM 1424 C CA . GLY A 1 186 ? 50.313 36.764 -12.005 1.00 108.84 249 GLY A CA 1
ATOM 1425 C C . GLY A 1 186 ? 48.927 37.144 -12.480 1.00 108.84 249 GLY A C 1
ATOM 1426 O O . GLY A 1 186 ? 48.032 37.376 -11.668 1.00 108.84 249 GLY A O 1
ATOM 1427 N N . TRP A 1 187 ? 48.742 37.211 -13.792 1.00 153.62 250 TRP A N 1
ATOM 1428 C CA . TRP A 1 187 ? 47.415 37.441 -14.339 1.00 153.62 250 TRP A CA 1
ATOM 1429 C C . TRP A 1 187 ? 46.837 36.113 -14.805 1.00 153.62 250 TRP A C 1
ATOM 1430 O O . TRP A 1 187 ? 45.764 36.063 -15.405 1.00 153.62 250 TRP A O 1
ATOM 1441 N N . LEU A 1 188 ? 47.558 35.037 -14.500 1.00 77.22 251 LEU A N 1
ATOM 1442 C CA . LEU A 1 188 ? 47.201 33.690 -14.934 1.00 77.22 251 LEU A CA 1
ATOM 1443 C C . LEU A 1 188 ? 45.740 33.362 -14.653 1.00 77.22 251 LEU A C 1
ATOM 1444 O O . LEU A 1 188 ? 45.212 33.710 -13.596 1.00 77.22 251 LEU A O 1
ATOM 1449 N N . PRO A 1 189 ? 45.083 32.686 -15.607 1.00 104.36 252 PRO A N 1
ATOM 1450 C CA . PRO A 1 189 ? 43.703 32.218 -15.449 1.00 104.36 252 PRO A CA 1
ATOM 1451 C C . PRO A 1 189 ? 43.573 31.282 -14.255 1.00 104.36 252 PRO A C 1
ATOM 1452 O O . PRO A 1 189 ? 44.556 30.668 -13.842 1.00 104.36 252 PRO A O 1
ATOM 1456 N N . LYS A 1 190 ? 42.366 31.176 -13.714 1.00 115.37 253 LYS A N 1
ATOM 1457 C CA . LYS A 1 190 ? 42.117 30.323 -12.560 1.00 115.37 253 LYS A CA 1
ATOM 1458 C C . LYS A 1 190 ? 42.421 28.860 -12.864 1.00 115.37 253 LYS A C 1
ATOM 1459 O O . LYS A 1 190 ? 43.092 28.179 -12.087 1.00 115.37 253 LYS A O 1
ATOM 1465 N N . SER A 1 191 ? 41.924 28.386 -14.001 1.00 144.94 254 SER A N 1
ATOM 1466 C CA . SER A 1 191 ? 42.058 26.983 -14.374 1.00 144.94 254 SER A CA 1
ATOM 1467 C C . SER A 1 191 ? 43.515 26.553 -14.500 1.00 144.94 254 SER A C 1
ATOM 1468 O O . SER A 1 191 ? 43.952 25.616 -13.832 1.00 144.94 254 SER A O 1
ATOM 1471 N N . ILE A 1 192 ? 44.261 27.245 -15.354 1.00 114.80 255 ILE A N 1
ATOM 1472 C CA . ILE A 1 192 ? 45.638 26.864 -15.658 1.00 114.80 255 ILE A CA 1
ATOM 1473 C C . ILE A 1 192 ? 46.513 26.739 -14.410 1.00 114.80 255 ILE A C 1
ATOM 1474 O O . ILE A 1 192 ? 47.415 25.903 -14.356 1.00 114.80 255 ILE A O 1
ATOM 1479 N N . ILE A 1 193 ? 46.237 27.567 -13.408 1.00 50.64 256 ILE A N 1
ATOM 1480 C CA . ILE A 1 193 ? 47.006 27.552 -12.168 1.00 50.64 256 ILE A CA 1
ATOM 1481 C C . ILE A 1 193 ? 46.882 26.211 -11.451 1.00 50.64 256 ILE A C 1
ATOM 1482 O O . ILE A 1 193 ? 47.818 25.758 -10.793 1.00 50.64 256 ILE A O 1
ATOM 1487 N N . ASN A 1 194 ? 45.722 25.578 -11.587 1.00 106.72 257 ASN A N 1
ATOM 1488 C CA . ASN A 1 194 ? 45.466 24.300 -10.934 1.00 106.72 257 ASN A CA 1
ATOM 1489 C C . ASN A 1 194 ? 46.354 23.183 -11.467 1.00 106.72 257 ASN A C 1
ATOM 1490 O O . ASN A 1 194 ? 47.050 22.512 -10.706 1.00 106.72 257 ASN A O 1
ATOM 1495 N N . GLN A 1 195 ? 46.331 22.992 -12.782 1.00 179.63 258 GLN A N 1
ATOM 1496 C CA . GLN A 1 195 ? 47.073 21.906 -13.411 1.00 179.63 258 GLN A CA 1
ATOM 1497 C C . GLN A 1 195 ? 48.581 22.034 -13.208 1.00 179.63 258 GLN A C 1
ATOM 1498 O O . GLN A 1 195 ? 49.264 21.042 -12.960 1.00 179.63 258 GLN A O 1
ATOM 1504 N N . VAL A 1 196 ? 49.096 23.256 -13.313 1.00 84.74 259 VAL A N 1
ATOM 1505 C CA . VAL A 1 196 ? 50.531 23.484 -13.173 1.00 84.74 259 VAL A CA 1
ATOM 1506 C C . VAL A 1 196 ? 51.022 23.143 -11.773 1.00 84.74 259 VAL A C 1
ATOM 1507 O O . VAL A 1 196 ? 52.006 22.423 -11.611 1.00 84.74 259 VAL A O 1
ATOM 1511 N N . LEU A 1 197 ? 50.332 23.659 -10.764 1.00 25.79 260 LEU A N 1
ATOM 1512 C CA . LEU A 1 197 ? 50.708 23.399 -9.383 1.00 25.79 260 LEU A CA 1
ATOM 1513 C C . LEU A 1 197 ? 50.571 21.919 -9.069 1.00 25.79 260 LEU A C 1
ATOM 1514 O O . LEU A 1 197 ? 51.264 21.396 -8.199 1.00 25.79 260 LEU A O 1
ATOM 1519 N N . SER A 1 198 ? 49.674 21.249 -9.785 1.00 65.60 261 SER A N 1
ATOM 1520 C CA . SER A 1 198 ? 49.485 19.814 -9.623 1.00 65.60 261 SER A CA 1
ATOM 1521 C C . SER A 1 198 ? 50.661 19.050 -10.220 1.00 65.60 261 SER A C 1
ATOM 1522 O O . SER A 1 198 ? 51.286 18.225 -9.552 1.00 65.60 261 SER A O 1
ATOM 1525 N N . GLN A 1 199 ? 50.959 19.334 -11.483 1.00 150.10 262 GLN A N 1
ATOM 1526 C CA . GLN A 1 199 ? 52.061 18.672 -12.165 1.00 150.10 262 GLN A CA 1
ATOM 1527 C C . GLN A 1 199 ? 53.389 19.028 -11.506 1.00 150.10 262 GLN A C 1
ATOM 1528 O O . GLN A 1 199 ? 54.331 18.237 -11.521 1.00 150.10 262 GLN A O 1
ATOM 1534 N N . THR A 1 200 ? 53.457 20.221 -10.925 1.00 67.24 263 THR A N 1
ATOM 1535 C CA . THR A 1 200 ? 54.650 20.647 -10.203 1.00 67.24 263 THR A CA 1
ATOM 1536 C C . THR A 1 200 ? 54.940 19.662 -9.078 1.00 67.24 263 THR A C 1
ATOM 1537 O O . THR A 1 200 ? 56.096 19.343 -8.795 1.00 67.24 263 THR A O 1
ATOM 1541 N N . GLN A 1 201 ? 53.876 19.178 -8.446 1.00 61.58 264 GLN A N 1
ATOM 1542 C CA . GLN A 1 201 ? 53.999 18.203 -7.373 1.00 61.58 264 GLN A CA 1
ATOM 1543 C C . GLN A 1 201 ? 54.378 16.828 -7.910 1.00 61.58 264 GLN A C 1
ATOM 1544 O O . GLN A 1 201 ? 55.310 16.195 -7.414 1.00 61.58 264 GLN A O 1
ATOM 1550 N N . VAL A 1 202 ? 53.653 16.369 -8.925 1.00 99.00 265 VAL A N 1
ATOM 1551 C CA . VAL A 1 202 ? 53.907 15.053 -9.498 1.00 99.00 265 VAL A CA 1
ATOM 1552 C C . VAL A 1 202 ? 55.322 14.972 -10.060 1.00 99.00 265 VAL A C 1
ATOM 1553 O O . VAL A 1 202 ? 55.944 13.911 -10.045 1.00 99.00 265 VAL A O 1
ATOM 1557 N N . ASP A 1 203 ? 55.829 16.100 -10.548 1.00 113.53 266 ASP A N 1
ATOM 1558 C CA . ASP A 1 203 ? 57.184 16.157 -11.077 1.00 113.53 266 ASP A CA 1
ATOM 1559 C C . ASP A 1 203 ? 58.205 16.048 -9.953 1.00 113.53 266 ASP A C 1
ATOM 1560 O O . ASP A 1 203 ? 59.148 15.263 -10.032 1.00 113.53 266 ASP A O 1
ATOM 1565 N N . PHE A 1 204 ? 58.009 16.839 -8.904 1.00 101.69 267 PHE A N 1
ATOM 1566 C CA . PHE A 1 204 ? 58.889 16.796 -7.744 1.00 101.69 267 PHE A CA 1
ATOM 1567 C C . PHE A 1 204 ? 59.049 15.366 -7.238 1.00 101.69 267 PHE A C 1
ATOM 1568 O O . PHE A 1 204 ? 60.143 14.950 -6.856 1.00 101.69 267 PHE A O 1
ATOM 1576 N N . ALA A 1 205 ? 57.949 14.620 -7.241 1.00 124.89 268 ALA A N 1
ATOM 1577 C CA . ALA A 1 205 ? 57.965 13.226 -6.817 1.00 124.89 268 ALA A CA 1
ATOM 1578 C C . ALA A 1 205 ? 58.875 12.402 -7.720 1.00 124.89 268 ALA A C 1
ATOM 1579 O O . ALA A 1 205 ? 59.691 11.614 -7.244 1.00 124.89 268 ALA A O 1
ATOM 1581 N N . ASN A 1 206 ? 58.728 12.593 -9.027 1.00 186.13 269 ASN A N 1
ATOM 1582 C CA . ASN A 1 206 ? 59.542 11.882 -10.005 1.00 186.13 269 ASN A CA 1
ATOM 1583 C C . ASN A 1 206 ? 61.031 12.134 -9.797 1.00 186.13 269 ASN A C 1
ATOM 1584 O O . ASN A 1 206 ? 61.802 11.207 -9.549 1.00 186.13 269 ASN A O 1
ATOM 1589 N N . HIS A 1 207 ? 61.425 13.399 -9.898 1.00 101.27 270 HIS A N 1
ATOM 1590 C CA . HIS A 1 207 ? 62.826 13.784 -9.780 1.00 101.27 270 HIS A CA 1
ATOM 1591 C C . HIS A 1 207 ? 63.419 13.356 -8.443 1.00 101.27 270 HIS A C 1
ATOM 1592 O O . HIS A 1 207 ? 64.591 12.992 -8.364 1.00 101.27 270 HIS A O 1
ATOM 1599 N N . LEU A 1 208 ? 62.605 13.403 -7.393 1.00 75.58 271 LEU A N 1
ATOM 1600 C CA . LEU A 1 208 ? 63.060 13.000 -6.068 1.00 75.58 271 LEU A CA 1
ATOM 1601 C C . LEU A 1 208 ? 63.495 11.540 -6.071 1.00 75.58 271 LEU A C 1
ATOM 1602 O O . LEU A 1 208 ? 64.580 11.208 -5.594 1.00 75.58 271 LEU A O 1
ATOM 1607 N N . ARG A 1 209 ? 62.645 10.675 -6.615 1.00 88.87 272 ARG A N 1
ATOM 1608 C CA . ARG A 1 209 ? 62.953 9.253 -6.705 1.00 88.87 272 ARG A CA 1
ATOM 1609 C C . ARG A 1 209 ? 64.219 9.013 -7.523 1.00 88.87 272 ARG A C 1
ATOM 1610 O O . ARG A 1 209 ? 65.038 8.158 -7.181 1.00 88.87 272 ARG A O 1
ATOM 1618 N N . LYS A 1 210 ? 64.375 9.774 -8.602 1.00 139.70 273 LYS A N 1
ATOM 1619 C CA . LYS A 1 210 ? 65.521 9.623 -9.493 1.00 139.70 273 LYS A CA 1
ATOM 1620 C C . LYS A 1 210 ? 66.830 10.006 -8.805 1.00 139.70 273 LYS A C 1
ATOM 1621 O O . LYS A 1 210 ? 67.831 9.298 -8.921 1.00 139.70 273 LYS A O 1
ATOM 1627 N N . ARG A 1 211 ? 66.816 11.127 -8.092 1.00 138.22 274 ARG A N 1
ATOM 1628 C CA . ARG A 1 211 ? 67.984 11.570 -7.338 1.00 138.22 274 ARG A CA 1
ATOM 1629 C C . ARG A 1 211 ? 68.424 10.506 -6.339 1.00 138.22 274 ARG A C 1
ATOM 1630 O O . ARG A 1 211 ? 69.618 10.245 -6.181 1.00 138.22 274 ARG A O 1
ATOM 1638 N N . LEU A 1 212 ? 67.453 9.889 -5.674 1.00 99.70 275 LEU A N 1
ATOM 1639 C CA . LEU A 1 212 ? 67.732 8.878 -4.658 1.00 99.70 275 LEU A CA 1
ATOM 1640 C C . LEU A 1 212 ? 68.629 7.754 -5.180 1.00 99.70 275 LEU A C 1
ATOM 1641 O O . LEU A 1 212 ? 69.228 7.013 -4.400 1.00 99.70 275 LEU A O 1
ATOM 1646 N N . GLU A 1 213 ? 68.718 7.634 -6.502 1.00 98.83 276 GLU A N 1
ATOM 1647 C CA . GLU A 1 213 ? 69.599 6.655 -7.128 1.00 98.83 276 GLU A CA 1
ATOM 1648 C C . GLU A 1 213 ? 70.794 7.332 -7.791 1.00 98.83 276 GLU A C 1
ATOM 1649 O O . GLU A 1 213 ? 71.697 7.822 -7.114 1.00 98.83 276 GLU A O 1
ATOM 1655 N N . SER B 1 1 ? 66.507 45.551 18.326 1.00 94.96 64 SER B N 1
ATOM 1656 C CA . SER B 1 1 ? 66.973 44.172 18.233 1.00 94.96 64 SER B CA 1
ATOM 1657 C C . SER B 1 1 ? 66.232 43.309 19.250 1.00 94.96 64 SER B C 1
ATOM 1658 O O . SER B 1 1 ? 65.002 43.253 19.224 1.00 94.96 64 SER B O 1
ATOM 1661 N N . MET B 1 2 ? 66.962 42.636 20.142 1.00 89.68 65 MET B N 1
ATOM 1662 C CA . MET B 1 2 ? 66.299 41.895 21.216 1.00 89.68 65 MET B CA 1
ATOM 1663 C C . MET B 1 2 ? 65.729 42.850 22.262 1.00 89.68 65 MET B C 1
ATOM 1664 O O . MET B 1 2 ? 66.391 43.794 22.695 1.00 89.68 65 MET B O 1
ATOM 1669 N N . THR B 1 3 ? 64.485 42.597 22.653 1.00 95.65 66 THR B N 1
ATOM 1670 C CA . THR B 1 3 ? 63.817 43.399 23.664 1.00 95.65 66 THR B CA 1
ATOM 1671 C C . THR B 1 3 ? 63.394 42.500 24.814 1.00 95.65 66 THR B C 1
ATOM 1672 O O . THR B 1 3 ? 63.125 41.313 24.622 1.00 95.65 66 THR B O 1
ATOM 1676 N N . LEU B 1 4 ? 63.327 43.077 26.008 1.00 108.41 67 LEU B N 1
ATOM 1677 C CA . LEU B 1 4 ? 63.037 42.312 27.210 1.00 108.41 67 LEU B CA 1
ATOM 1678 C C . LEU B 1 4 ? 61.701 42.732 27.804 1.00 108.41 67 LEU B C 1
ATOM 1679 O O . LEU B 1 4 ? 61.307 43.887 27.682 1.00 108.41 67 LEU B O 1
ATOM 1684 N N . TYR B 1 5 ? 61.008 41.792 28.441 1.00 80.79 68 TYR B N 1
ATOM 1685 C CA . TYR B 1 5 ? 59.695 42.069 29.014 1.00 80.79 68 TYR B CA 1
ATOM 1686 C C . TYR B 1 5 ? 59.615 41.697 30.487 1.00 80.79 68 TYR B C 1
ATOM 1687 O O . TYR B 1 5 ? 60.060 40.623 30.891 1.00 80.79 68 TYR B O 1
ATOM 1696 N N . SER B 1 6 ? 59.042 42.590 31.288 1.00 65.84 69 SER B N 1
ATOM 1697 C CA . SER B 1 6 ? 58.789 42.293 32.690 1.00 65.84 69 SER B CA 1
ATOM 1698 C C . SER B 1 6 ? 57.788 41.151 32.778 1.00 65.84 69 SER B C 1
ATOM 1699 O O . SER B 1 6 ? 56.998 40.937 31.857 1.00 65.84 69 SER B O 1
ATOM 1702 N N . ASP B 1 7 ? 57.826 40.414 33.881 1.00 50.58 70 ASP B N 1
ATOM 1703 C CA . ASP B 1 7 ? 56.934 39.276 34.059 1.00 50.58 70 ASP B CA 1
ATOM 1704 C C . ASP B 1 7 ? 55.468 39.689 33.996 1.00 50.58 70 ASP B C 1
ATOM 1705 O O . ASP B 1 7 ? 54.625 38.934 33.515 1.00 50.58 70 ASP B O 1
ATOM 1710 N N . GLN B 1 8 ? 55.171 40.890 34.480 1.00 100.85 71 GLN B N 1
ATOM 1711 C CA . GLN B 1 8 ? 53.816 41.422 34.420 1.00 100.85 71 GLN B CA 1
ATOM 1712 C C . GLN B 1 8 ? 53.359 41.579 32.973 1.00 100.85 71 GLN B C 1
ATOM 1713 O O . GLN B 1 8 ? 52.214 41.280 32.637 1.00 100.85 71 GLN B O 1
ATOM 1719 N N . GLU B 1 9 ? 54.262 42.048 32.118 1.00 56.31 72 GLU B N 1
ATOM 1720 C CA . GLU B 1 9 ? 53.961 42.200 30.702 1.00 56.31 72 GLU B CA 1
ATOM 1721 C C . GLU B 1 9 ? 53.653 40.850 30.078 1.00 56.31 72 GLU B C 1
ATOM 1722 O O . GLU B 1 9 ? 52.557 40.632 29.570 1.00 56.31 72 GLU B O 1
ATOM 1728 N N . LEU B 1 10 ? 54.630 39.950 30.124 1.00 46.61 73 LEU B N 1
ATOM 1729 C CA . LEU B 1 10 ? 54.466 38.586 29.628 1.00 46.61 73 LEU B CA 1
ATOM 1730 C C . LEU B 1 10 ? 53.141 37.974 30.074 1.00 46.61 73 LEU B C 1
ATOM 1731 O O . LEU B 1 10 ? 52.521 37.208 29.338 1.00 46.61 73 LEU B O 1
ATOM 1736 N N . ALA B 1 11 ? 52.722 38.311 31.291 1.00 38.60 74 ALA B N 1
ATOM 1737 C CA . ALA B 1 11 ? 51.431 37.876 31.815 1.00 38.60 74 ALA B CA 1
ATOM 1738 C C . ALA B 1 11 ? 50.317 38.346 30.885 1.00 38.60 74 ALA B C 1
ATOM 1739 O O . ALA B 1 11 ? 49.532 37.541 30.378 1.00 38.60 74 ALA B O 1
ATOM 1741 N N . TYR B 1 12 ? 50.252 39.658 30.679 1.00 49.53 75 TYR B N 1
ATOM 1742 C CA . TYR B 1 12 ? 49.292 40.249 29.758 1.00 49.53 75 TYR B CA 1
ATOM 1743 C C . TYR B 1 12 ? 49.450 39.665 28.364 1.00 49.53 75 TYR B C 1
ATOM 1744 O O . TYR B 1 12 ? 48.463 39.383 27.681 1.00 49.53 75 TYR B O 1
ATOM 1753 N N . LEU B 1 13 ? 50.697 39.486 27.944 1.00 63.06 76 LEU B N 1
ATOM 1754 C CA . LEU B 1 13 ? 50.987 38.866 26.652 1.00 63.06 76 LEU B CA 1
ATOM 1755 C C . LEU B 1 13 ? 50.319 37.496 26.515 1.00 63.06 76 LEU B C 1
ATOM 1756 O O . LEU B 1 13 ? 49.639 37.235 25.528 1.00 63.06 76 LEU B O 1
ATOM 1761 N N . GLN B 1 14 ? 50.507 36.633 27.511 1.00 139.76 77 GLN B N 1
ATOM 1762 C CA . GLN B 1 14 ? 49.862 35.329 27.511 1.00 139.76 77 GLN B CA 1
ATOM 1763 C C . GLN B 1 14 ? 48.356 35.509 27.364 1.00 139.76 77 GLN B C 1
ATOM 1764 O O . GLN B 1 14 ? 47.733 34.961 26.440 1.00 139.76 77 GLN B O 1
ATOM 1770 N N . GLN B 1 15 ? 47.775 36.288 28.272 1.00 81.89 78 GLN B N 1
ATOM 1771 C CA . GLN B 1 15 ? 46.340 36.519 28.274 1.00 81.89 78 GLN B CA 1
ATOM 1772 C C . GLN B 1 15 ? 45.875 36.967 26.899 1.00 81.89 78 GLN B C 1
ATOM 1773 O O . GLN B 1 15 ? 44.797 36.593 26.442 1.00 81.89 78 GLN B O 1
ATOM 1779 N N . GLY B 1 16 ? 46.706 37.766 26.243 1.00 117.55 79 GLY B N 1
ATOM 1780 C CA . GLY B 1 16 ? 46.385 38.264 24.924 1.00 117.55 79 GLY B CA 1
ATOM 1781 C C . GLY B 1 16 ? 46.216 37.155 23.905 1.00 117.55 79 GLY B C 1
ATOM 1782 O O . GLY B 1 16 ? 45.498 37.309 22.914 1.00 117.55 79 GLY B O 1
ATOM 1783 N N . GLU B 1 17 ? 46.882 36.032 24.148 1.00 78.31 80 GLU B N 1
ATOM 1784 C CA . GLU B 1 17 ? 46.805 34.889 23.247 1.00 78.31 80 GLU B CA 1
ATOM 1785 C C . GLU B 1 17 ? 45.879 33.801 23.778 1.00 78.31 80 GLU B C 1
ATOM 1786 O O . GLU B 1 17 ? 45.308 33.033 23.006 1.00 78.31 80 GLU B O 1
ATOM 1792 N N . GLU B 1 18 ? 45.740 33.735 25.098 1.00 121.47 81 GLU B N 1
ATOM 1793 C CA . GLU B 1 18 ? 44.780 32.826 25.708 1.00 121.47 81 GLU B CA 1
ATOM 1794 C C . GLU B 1 18 ? 43.384 33.220 25.253 1.00 121.47 81 GLU B C 1
ATOM 1795 O O . GLU B 1 18 ? 42.546 32.369 24.953 1.00 121.47 81 GLU B O 1
ATOM 1801 N N . ALA B 1 19 ? 43.145 34.526 25.201 1.00 95.77 82 ALA B N 1
ATOM 1802 C CA . ALA B 1 19 ? 41.864 35.062 24.763 1.00 95.77 82 ALA B CA 1
ATOM 1803 C C . ALA B 1 19 ? 41.637 34.773 23.286 1.00 95.77 82 ALA B C 1
ATOM 1804 O O . ALA B 1 19 ? 40.503 34.576 22.850 1.00 95.77 82 ALA B O 1
ATOM 1806 N N . MET B 1 20 ? 42.722 34.745 22.522 1.00 92.83 83 MET B N 1
ATOM 1807 C CA . MET B 1 20 ? 42.635 34.556 21.080 1.00 92.83 83 MET B CA 1
ATOM 1808 C C . MET B 1 20 ? 42.329 33.107 20.715 1.00 92.83 83 MET B C 1
ATOM 1809 O O . MET B 1 20 ? 41.321 32.824 20.070 1.00 92.83 83 MET B O 1
ATOM 1814 N N . GLN B 1 21 ? 43.199 32.192 21.132 1.00 140.04 84 GLN B N 1
ATOM 1815 C CA . GLN B 1 21 ? 43.023 30.776 20.823 1.00 140.04 84 GLN B CA 1
ATOM 1816 C C . GLN B 1 21 ? 41.659 30.246 21.253 1.00 140.04 84 GLN B C 1
ATOM 1817 O O . GLN B 1 21 ? 41.022 29.489 20.521 1.00 140.04 84 GLN B O 1
ATOM 1823 N N . LYS B 1 22 ? 41.212 30.645 22.438 1.00 107.08 85 LYS B N 1
ATOM 1824 C CA . LYS B 1 22 ? 39.947 30.151 22.973 1.00 107.08 85 LYS B CA 1
ATOM 1825 C C . LYS B 1 22 ? 38.740 30.704 22.220 1.00 107.08 85 LYS B C 1
ATOM 1826 O O . LYS B 1 22 ? 37.720 30.030 22.091 1.00 107.08 85 LYS B O 1
ATOM 1832 N N . ALA B 1 23 ? 38.861 31.931 21.724 1.00 70.02 86 ALA B N 1
ATOM 1833 C CA . ALA B 1 23 ? 37.785 32.558 20.964 1.00 70.02 86 ALA B CA 1
ATOM 1834 C C . ALA B 1 23 ? 37.709 31.985 19.553 1.00 70.02 86 ALA B C 1
ATOM 1835 O O . ALA B 1 23 ? 36.623 31.788 19.010 1.00 70.02 86 ALA B O 1
ATOM 1837 N N . LEU B 1 24 ? 38.870 31.726 18.962 1.00 77.70 87 LEU B N 1
ATOM 1838 C CA . LEU B 1 24 ? 38.939 31.106 17.646 1.00 77.70 87 LEU B CA 1
ATOM 1839 C C . LEU B 1 24 ? 38.393 29.689 17.716 1.00 77.70 87 LEU B C 1
ATOM 1840 O O . LEU B 1 24 ? 37.690 29.238 16.814 1.00 77.70 87 LEU B O 1
ATOM 1845 N N . GLY B 1 25 ? 38.726 28.991 18.798 1.00 121.14 88 GLY B N 1
ATOM 1846 C CA . GLY B 1 25 ? 38.266 27.630 19.004 1.00 121.14 88 GLY B CA 1
ATOM 1847 C C . GLY B 1 25 ? 36.756 27.556 19.097 1.00 121.14 88 GLY B C 1
ATOM 1848 O O . GLY B 1 25 ? 36.156 26.514 18.837 1.00 121.14 88 GLY B O 1
ATOM 1849 N N . ILE B 1 26 ? 36.141 28.672 19.473 1.00 59.30 89 ILE B N 1
ATOM 1850 C CA . ILE B 1 26 ? 34.688 28.758 19.550 1.00 59.30 89 ILE B CA 1
ATOM 1851 C C . ILE B 1 26 ? 34.101 29.016 18.166 1.00 59.30 89 ILE B C 1
ATOM 1852 O O . ILE B 1 26 ? 32.924 28.757 17.916 1.00 59.30 89 ILE B O 1
ATOM 1857 N N . LEU B 1 27 ? 34.934 29.524 17.264 1.00 172.27 90 LEU B N 1
ATOM 1858 C CA . LEU B 1 27 ? 34.511 29.747 15.889 1.00 172.27 90 LEU B CA 1
ATOM 1859 C C . LEU B 1 27 ? 34.807 28.521 15.039 1.00 172.27 90 LEU B C 1
ATOM 1860 O O . LEU B 1 27 ? 34.087 28.228 14.087 1.00 172.27 90 LEU B O 1
ATOM 1865 N N . SER B 1 28 ? 35.871 27.808 15.390 1.00 169.68 91 SER B N 1
ATOM 1866 C CA . SER B 1 28 ? 36.229 26.579 14.695 1.00 169.68 91 SER B CA 1
ATOM 1867 C C . SER B 1 28 ? 35.108 25.559 14.846 1.00 169.68 91 SER B C 1
ATOM 1868 O O . SER B 1 28 ? 34.796 24.820 13.912 1.00 169.68 91 SER B O 1
ATOM 1871 N N . ASN B 1 29 ? 34.506 25.526 16.031 1.00 134.74 92 ASN B N 1
ATOM 1872 C CA . ASN B 1 29 ? 33.349 24.676 16.279 1.00 134.74 92 ASN B CA 1
ATOM 1873 C C . ASN B 1 29 ? 32.124 25.251 15.580 1.00 134.74 92 ASN B C 1
ATOM 1874 O O . ASN B 1 29 ? 31.265 25.869 16.210 1.00 134.74 92 ASN B O 1
ATOM 1879 N N . GLN B 1 30 ? 32.059 25.042 14.269 1.00 197.37 93 GLN B N 1
ATOM 1880 C CA . GLN B 1 30 ? 31.038 25.650 13.424 1.00 197.37 93 GLN B CA 1
ATOM 1881 C C . GLN B 1 30 ? 29.618 25.384 13.922 1.00 197.37 93 GLN B C 1
ATOM 1882 O O . GLN B 1 30 ? 29.016 26.222 14.592 1.00 197.37 93 GLN B O 1
ATOM 1888 N N . GLU B 1 31 ? 29.094 24.210 13.592 1.00 152.16 94 GLU B N 1
ATOM 1889 C CA . GLU B 1 31 ? 27.700 23.880 13.870 1.00 152.16 94 GLU B CA 1
ATOM 1890 C C . GLU B 1 31 ? 27.432 23.605 15.350 1.00 152.16 94 GLU B C 1
ATOM 1891 O O . GLU B 1 31 ? 28.223 22.947 16.026 1.00 152.16 94 GLU B O 1
ATOM 1897 N N . GLY B 1 32 ? 26.308 24.116 15.842 1.00 91.77 95 GLY B N 1
ATOM 1898 C CA . GLY B 1 32 ? 25.935 23.955 17.235 1.00 91.77 95 GLY B CA 1
ATOM 1899 C C . GLY B 1 32 ? 25.299 25.210 17.803 1.00 91.77 95 GLY B C 1
ATOM 1900 O O . GLY B 1 32 ? 24.726 25.189 18.893 1.00 91.77 95 GLY B O 1
ATOM 1901 N N . TRP B 1 33 ? 25.397 26.307 17.058 1.00 155.12 96 TRP B N 1
ATOM 1902 C CA . TRP B 1 33 ? 24.850 27.585 17.500 1.00 155.12 96 TRP B CA 1
ATOM 1903 C C . TRP B 1 33 ? 23.351 27.685 17.244 1.00 155.12 96 TRP B C 1
ATOM 1904 O O . TRP B 1 33 ? 22.852 27.214 16.223 1.00 155.12 96 TRP B O 1
ATOM 1915 N N . LYS B 1 34 ? 22.639 28.304 18.180 1.00 153.95 97 LYS B N 1
ATOM 1916 C CA . LYS B 1 34 ? 21.240 28.650 17.971 1.00 153.95 97 LYS B CA 1
ATOM 1917 C C . LYS B 1 34 ? 21.182 29.944 17.174 1.00 153.95 97 LYS B C 1
ATOM 1918 O O . LYS B 1 34 ? 22.195 30.398 16.641 1.00 153.95 97 LYS B O 1
ATOM 1924 N N . LYS B 1 35 ? 19.999 30.541 17.094 1.00 144.73 98 LYS B N 1
ATOM 1925 C CA . LYS B 1 35 ? 19.846 31.807 16.391 1.00 144.73 98 LYS B CA 1
ATOM 1926 C C . LYS B 1 35 ? 19.073 32.800 17.249 1.00 144.73 98 LYS B C 1
ATOM 1927 O O . LYS B 1 35 ? 18.063 32.452 17.857 1.00 144.73 98 LYS B O 1
ATOM 1933 N N . GLU B 1 36 ? 19.557 34.037 17.299 1.00 148.63 99 GLU B N 1
ATOM 1934 C CA . GLU B 1 36 ? 18.941 35.065 18.130 1.00 148.63 99 GLU B CA 1
ATOM 1935 C C . GLU B 1 36 ? 18.289 36.176 17.311 1.00 148.63 99 GLU B C 1
ATOM 1936 O O . GLU B 1 36 ? 17.295 36.762 17.738 1.00 148.63 99 GLU B O 1
ATOM 1942 N N . SER B 1 37 ? 18.849 36.471 16.142 1.00 154.02 100 SER B N 1
ATOM 1943 C CA . SER B 1 37 ? 18.286 37.513 15.284 1.00 154.02 100 SER B CA 1
ATOM 1944 C C . SER B 1 37 ? 18.641 37.326 13.806 1.00 154.02 100 SER B C 1
ATOM 1945 O O . SER B 1 37 ? 19.570 36.594 13.461 1.00 154.02 100 SER B O 1
ATOM 1948 N N . GLN B 1 38 ? 17.891 38.007 12.943 1.00 97.31 101 GLN B N 1
ATOM 1949 C CA . GLN B 1 38 ? 18.052 37.898 11.496 1.00 97.31 101 GLN B CA 1
ATOM 1950 C C . GLN B 1 38 ? 17.606 39.195 10.823 1.00 97.31 101 GLN B C 1
ATOM 1951 O O . GLN B 1 38 ? 16.413 39.468 10.712 1.00 97.31 101 GLN B O 1
ATOM 1957 N N . GLN B 1 39 ? 18.565 39.992 10.372 1.00 131.05 102 GLN B N 1
ATOM 1958 C CA . GLN B 1 39 ? 18.264 41.336 9.896 1.00 131.05 102 GLN B CA 1
ATOM 1959 C C . GLN B 1 39 ? 17.929 41.425 8.410 1.00 131.05 102 GLN B C 1
ATOM 1960 O O . GLN B 1 39 ? 18.176 40.494 7.641 1.00 131.05 102 GLN B O 1
ATOM 1966 N N . ASP B 1 40 ? 17.361 42.565 8.024 1.00 174.52 103 ASP B N 1
ATOM 1967 C CA . ASP B 1 40 ? 16.976 42.821 6.641 1.00 174.52 103 ASP B CA 1
ATOM 1968 C C . ASP B 1 40 ? 18.206 42.883 5.743 1.00 174.52 103 ASP B C 1
ATOM 1969 O O . ASP B 1 40 ? 18.117 42.662 4.536 1.00 174.52 103 ASP B O 1
ATOM 1974 N N . ASN B 1 41 ? 19.353 43.189 6.343 1.00 186.42 104 ASN B N 1
ATOM 1975 C CA . ASN B 1 41 ? 20.602 43.300 5.600 1.00 186.42 104 ASN B CA 1
ATOM 1976 C C . ASN B 1 41 ? 21.336 41.967 5.513 1.00 186.42 104 ASN B C 1
ATOM 1977 O O . ASN B 1 41 ? 22.428 41.884 4.952 1.00 186.42 104 ASN B O 1
ATOM 1982 N N . GLY B 1 42 ? 20.730 40.925 6.072 1.00 175.72 105 GLY B N 1
ATOM 1983 C CA . GLY B 1 42 ? 21.350 39.614 6.104 1.00 175.72 105 GLY B CA 1
ATOM 1984 C C . GLY B 1 42 ? 22.238 39.457 7.321 1.00 175.72 105 GLY B C 1
ATOM 1985 O O . GLY B 1 42 ? 23.031 38.520 7.412 1.00 175.72 105 GLY B O 1
ATOM 1986 N N . ASP B 1 43 ? 22.102 40.387 8.260 1.00 117.80 106 ASP B N 1
ATOM 1987 C CA . ASP B 1 43 ? 22.879 40.358 9.492 1.00 117.80 106 ASP B CA 1
ATOM 1988 C C . ASP B 1 43 ? 22.333 39.291 10.434 1.00 117.80 106 ASP B C 1
ATOM 1989 O O . ASP B 1 43 ? 21.121 39.153 10.593 1.00 117.80 106 ASP B O 1
ATOM 1994 N N . LYS B 1 44 ? 23.233 38.540 11.058 1.00 198.51 107 LYS B N 1
ATOM 1995 C CA . LYS B 1 44 ? 22.841 37.409 11.889 1.00 198.51 107 LYS B CA 1
ATOM 1996 C C . LYS B 1 44 ? 23.521 37.452 13.256 1.00 198.51 107 LYS B C 1
ATOM 1997 O O . LYS B 1 44 ? 24.623 37.982 13.395 1.00 198.51 107 LYS B O 1
ATOM 2003 N N . VAL B 1 45 ? 22.856 36.897 14.264 1.00 125.67 108 VAL B N 1
ATOM 2004 C CA . VAL B 1 45 ? 23.414 36.832 15.611 1.00 125.67 108 VAL B CA 1
ATOM 2005 C C . VAL B 1 45 ? 23.197 35.449 16.218 1.00 125.67 108 VAL B C 1
ATOM 2006 O O . VAL B 1 45 ? 22.101 35.123 16.671 1.00 125.67 108 VAL B O 1
ATOM 2010 N N . MET B 1 46 ? 24.248 34.637 16.220 1.00 162.52 109 MET B N 1
ATOM 2011 C CA . MET B 1 46 ? 24.164 33.280 16.745 1.00 162.52 109 MET B CA 1
ATOM 2012 C C . MET B 1 46 ? 24.471 33.241 18.238 1.00 162.52 109 MET B C 1
ATOM 2013 O O . MET B 1 46 ? 25.067 34.169 18.783 1.00 162.52 109 MET B O 1
ATOM 2018 N N . SER B 1 47 ? 24.060 32.161 18.894 1.00 127.67 110 SER B N 1
ATOM 2019 C CA . SER B 1 47 ? 24.320 31.984 20.317 1.00 127.67 110 SER B CA 1
ATOM 2020 C C . SER B 1 47 ? 24.711 30.548 20.634 1.00 127.67 110 SER B C 1
ATOM 2021 O O . SER B 1 47 ? 24.431 29.634 19.859 1.00 127.67 110 SER B O 1
ATOM 2024 N N . LYS B 1 48 ? 25.359 30.354 21.777 1.00 109.23 111 LYS B N 1
ATOM 2025 C CA . LYS B 1 48 ? 25.794 29.026 22.192 1.00 109.23 111 LYS B CA 1
ATOM 2026 C C . LYS B 1 48 ? 26.257 29.026 23.644 1.00 109.23 111 LYS B C 1
ATOM 2027 O O . LYS B 1 48 ? 26.861 29.990 24.113 1.00 109.23 111 LYS B O 1
ATOM 2033 N N . VAL B 1 49 ? 25.967 27.941 24.354 1.00 141.57 112 VAL B N 1
ATOM 2034 C CA . VAL B 1 49 ? 26.388 27.806 25.742 1.00 141.57 112 VAL B CA 1
ATOM 2035 C C . VAL B 1 49 ? 27.688 27.013 25.834 1.00 141.57 112 VAL B C 1
ATOM 2036 O O . VAL B 1 49 ? 27.677 25.782 25.869 1.00 141.57 112 VAL B O 1
ATOM 2040 N N . VAL B 1 50 ? 28.807 27.730 25.864 1.00 158.56 113 VAL B N 1
ATOM 2041 C CA . VAL B 1 50 ? 30.119 27.106 25.973 1.00 158.56 113 VAL B CA 1
ATOM 2042 C C . VAL B 1 50 ? 30.360 26.616 27.397 1.00 158.56 113 VAL B C 1
ATOM 2043 O O . VAL B 1 50 ? 30.160 27.362 28.355 1.00 158.56 113 VAL B O 1
ATOM 2047 N N . PRO B 1 51 ? 30.788 25.352 27.536 1.00 161.72 114 PRO B N 1
ATOM 2048 C CA . PRO B 1 51 ? 31.040 24.737 28.843 1.00 161.72 114 PRO B CA 1
ATOM 2049 C C . PRO B 1 51 ? 31.927 25.609 29.724 1.00 161.72 114 PRO B C 1
ATOM 2050 O O . PRO B 1 51 ? 31.550 25.931 30.852 1.00 161.72 114 PRO B O 1
ATOM 2054 N N . ASP B 1 52 ? 33.091 25.986 29.207 1.00 159.40 115 ASP B N 1
ATOM 2055 C CA . ASP B 1 52 ? 34.040 26.797 29.960 1.00 159.40 115 ASP B CA 1
ATOM 2056 C C . ASP B 1 52 ? 33.436 28.142 30.353 1.00 159.40 115 ASP B C 1
ATOM 2057 O O . ASP B 1 52 ? 33.347 28.473 31.536 1.00 159.40 115 ASP B O 1
ATOM 2062 N N . VAL B 1 53 ? 33.019 28.911 29.353 1.00 161.19 116 VAL B N 1
ATOM 2063 C CA . VAL B 1 53 ? 32.481 30.245 29.587 1.00 161.19 116 VAL B CA 1
ATOM 2064 C C . VAL B 1 53 ? 30.990 30.200 29.906 1.00 161.19 116 VAL B C 1
ATOM 2065 O O . VAL B 1 53 ? 30.596 30.022 31.059 1.00 161.19 116 VAL B O 1
ATOM 2069 N N . GLY B 1 54 ? 30.169 30.364 28.874 1.00 99.98 117 GLY B N 1
ATOM 2070 C CA . GLY B 1 54 ? 28.727 30.378 29.033 1.00 99.98 117 GLY B CA 1
ATOM 2071 C C . GLY B 1 54 ? 28.032 30.742 27.736 1.00 99.98 117 GLY B C 1
ATOM 2072 O O . GLY B 1 54 ? 28.468 30.339 26.658 1.00 99.98 117 GLY B O 1
ATOM 2073 N N . LYS B 1 55 ? 26.952 31.509 27.836 1.00 125.10 118 LYS B N 1
ATOM 2074 C CA . LYS B 1 55 ? 26.199 31.917 26.655 1.00 125.10 118 LYS B CA 1
ATOM 2075 C C . LYS B 1 55 ? 26.914 33.040 25.911 1.00 125.10 118 LYS B C 1
ATOM 2076 O O . LYS B 1 55 ? 27.103 34.132 26.447 1.00 125.10 118 LYS B O 1
ATOM 2082 N N . VAL B 1 56 ? 27.311 32.765 24.674 1.00 78.45 119 VAL B N 1
ATOM 2083 C CA . VAL B 1 56 ? 28.029 33.743 23.865 1.00 78.45 119 VAL B CA 1
ATOM 2084 C C . VAL B 1 56 ? 27.199 34.185 22.663 1.00 78.45 119 VAL B C 1
ATOM 2085 O O . VAL B 1 56 ? 26.230 33.525 22.289 1.00 78.45 119 VAL B O 1
ATOM 2089 N N . PHE B 1 57 ? 27.590 35.306 22.064 1.00 94.03 120 PHE B N 1
ATOM 2090 C CA . PHE B 1 57 ? 26.900 35.844 20.896 1.00 94.03 120 PHE B CA 1
ATOM 2091 C C . PHE B 1 57 ? 27.860 35.971 19.720 1.00 94.03 120 PHE B C 1
ATOM 2092 O O . PHE B 1 57 ? 28.944 36.538 19.852 1.00 94.03 120 PHE B O 1
ATOM 2100 N N . ARG B 1 58 ? 27.460 35.441 18.569 1.00 204.50 121 ARG B N 1
ATOM 2101 C CA . ARG B 1 58 ? 28.299 35.493 17.379 1.00 204.50 121 ARG B CA 1
ATOM 2102 C C . ARG B 1 58 ? 27.646 36.339 16.293 1.00 204.50 121 ARG B C 1
ATOM 2103 O O . ARG B 1 58 ? 26.636 35.947 15.710 1.00 204.50 121 ARG B O 1
ATOM 2111 N N . LEU B 1 59 ? 28.231 37.501 16.027 1.00 85.95 122 LEU B N 1
ATOM 2112 C CA . LEU B 1 59 ? 27.681 38.434 15.052 1.00 85.95 122 LEU B CA 1
ATOM 2113 C C . LEU B 1 59 ? 28.170 38.112 13.640 1.00 85.95 122 LEU B C 1
ATOM 2114 O O . LEU B 1 59 ? 29.373 38.086 13.378 1.00 85.95 122 LEU B O 1
ATOM 2119 N N . GLU B 1 60 ? 27.227 37.874 12.734 1.00 245.37 123 GLU B N 1
ATOM 2120 C CA . GLU B 1 60 ? 27.552 37.591 11.341 1.00 245.37 123 GLU B CA 1
ATOM 2121 C C . GLU B 1 60 ? 27.144 38.744 10.433 1.00 245.37 123 GLU B C 1
ATOM 2122 O O . GLU B 1 60 ? 25.972 38.892 10.086 1.00 245.37 123 GLU B O 1
ATOM 2128 N N . VAL B 1 61 ? 28.120 39.558 10.049 1.00 123.33 124 VAL B N 1
ATOM 2129 C CA . VAL B 1 61 ? 27.860 40.723 9.215 1.00 123.33 124 VAL B CA 1
ATOM 2130 C C . VAL B 1 61 ? 28.934 40.923 8.155 1.00 123.33 124 VAL B C 1
ATOM 2131 O O . VAL B 1 61 ? 30.123 40.742 8.417 1.00 123.33 124 VAL B O 1
ATOM 2135 N N . VAL B 1 62 ? 28.503 41.292 6.955 1.00 147.25 125 VAL B N 1
ATOM 2136 C CA . VAL B 1 62 ? 29.421 41.658 5.887 1.00 147.25 125 VAL B CA 1
ATOM 2137 C C . VAL B 1 62 ? 29.199 43.123 5.522 1.00 147.25 125 VAL B C 1
ATOM 2138 O O . VAL B 1 62 ? 28.066 43.608 5.535 1.00 147.25 125 VAL B O 1
ATOM 2142 N N . VAL B 1 63 ? 30.280 43.830 5.211 1.00 142.41 126 VAL B N 1
ATOM 2143 C CA . VAL B 1 63 ? 30.192 45.251 4.896 1.00 142.41 126 VAL B CA 1
ATOM 2144 C C . VAL B 1 63 ? 30.721 45.549 3.495 1.00 142.41 126 VAL B C 1
ATOM 2145 O O . VAL B 1 63 ? 31.642 44.888 3.015 1.00 142.41 126 VAL B O 1
ATOM 2149 N N . ASP B 1 64 ? 30.128 46.546 2.845 1.00 160.09 127 ASP B N 1
ATOM 2150 C CA . ASP B 1 64 ? 30.516 46.930 1.491 1.00 160.09 127 ASP B CA 1
ATOM 2151 C C . ASP B 1 64 ? 31.723 47.862 1.498 1.00 160.09 127 ASP B C 1
ATOM 2152 O O . ASP B 1 64 ? 31.782 48.820 0.727 1.00 160.09 127 ASP B O 1
ATOM 2157 N N . GLN B 1 65 ? 32.683 47.574 2.371 1.00 120.94 128 GLN B N 1
ATOM 2158 C CA . GLN B 1 65 ? 33.865 48.416 2.511 1.00 120.94 128 GLN B CA 1
ATOM 2159 C C . GLN B 1 65 ? 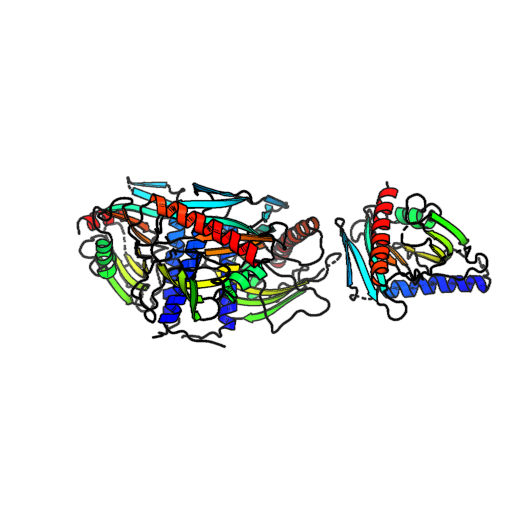35.145 47.597 2.620 1.00 120.94 128 GLN B C 1
ATOM 2160 O O . GLN B 1 65 ? 35.131 46.473 3.125 1.00 120.94 128 GLN B O 1
ATOM 2166 N N . PRO B 1 66 ? 36.261 48.167 2.144 1.00 138.91 129 PRO B N 1
ATOM 2167 C CA . PRO B 1 66 ? 37.583 47.547 2.216 1.00 138.91 129 PRO B CA 1
ATOM 2168 C C . PRO B 1 66 ? 37.891 47.042 3.621 1.00 138.91 129 PRO B C 1
ATOM 2169 O O . PRO B 1 66 ? 37.415 47.610 4.603 1.00 138.91 129 PRO B O 1
ATOM 2173 N N . MET B 1 67 ? 38.663 45.965 3.709 1.00 125.31 130 MET B N 1
ATOM 2174 C CA . MET B 1 67 ? 38.995 45.371 4.998 1.00 125.31 130 MET B CA 1
ATOM 2175 C C . MET B 1 67 ? 39.912 46.266 5.821 1.00 125.31 130 MET B C 1
ATOM 2176 O O . MET B 1 67 ? 39.625 46.562 6.980 1.00 125.31 130 MET B O 1
ATOM 2181 N N . GLU B 1 68 ? 41.012 46.698 5.214 1.00 132.19 131 GLU B N 1
ATOM 2182 C CA . GLU B 1 68 ? 42.020 47.478 5.924 1.00 132.19 131 GLU B CA 1
ATOM 2183 C C . GLU B 1 68 ? 41.440 48.756 6.531 1.00 132.19 131 GLU B C 1
ATOM 2184 O O . GLU B 1 68 ? 41.911 49.227 7.566 1.00 132.19 131 GLU B O 1
ATOM 2190 N N . ARG B 1 69 ? 40.420 49.312 5.886 1.00 233.79 132 ARG B N 1
ATOM 2191 C CA . ARG B 1 69 ? 39.751 50.503 6.401 1.00 233.79 132 ARG B CA 1
ATOM 2192 C C . ARG B 1 69 ? 39.081 50.220 7.741 1.00 233.79 132 ARG B C 1
ATOM 2193 O O . ARG B 1 69 ? 39.209 50.998 8.686 1.00 233.79 132 ARG B O 1
ATOM 2201 N N . LEU B 1 70 ? 38.364 49.103 7.815 1.00 129.63 133 LEU B N 1
ATOM 2202 C CA . LEU B 1 70 ? 37.735 48.682 9.062 1.00 129.63 133 LEU B CA 1
ATOM 2203 C C . LEU B 1 70 ? 38.779 48.516 10.156 1.00 129.63 133 LEU B C 1
ATOM 2204 O O . LEU B 1 70 ? 38.529 48.829 11.317 1.00 129.63 133 LEU B O 1
ATOM 2209 N N . TYR B 1 71 ? 39.951 48.019 9.774 1.00 182.72 134 TYR B N 1
ATOM 2210 C CA . TYR B 1 71 ? 41.037 47.803 10.721 1.00 182.72 134 TYR B CA 1
ATOM 2211 C C . TYR B 1 71 ? 41.393 49.093 11.450 1.00 182.72 134 TYR B C 1
ATOM 2212 O O . TYR B 1 71 ? 41.150 49.224 12.648 1.00 182.72 134 TYR B O 1
ATOM 2221 N N . GLU B 1 72 ? 41.964 50.046 10.720 1.00 200.33 135 GLU B N 1
ATOM 2222 C CA . GLU B 1 72 ? 42.391 51.306 11.318 1.00 200.33 135 GLU B CA 1
ATOM 2223 C C . GLU B 1 72 ? 41.251 52.002 12.057 1.00 200.33 135 GLU B C 1
ATOM 2224 O O . GLU B 1 72 ? 41.469 52.646 13.080 1.00 200.33 135 GLU B O 1
ATOM 2230 N N . GLU B 1 73 ? 40.035 51.861 11.540 1.00 126.65 136 GLU B N 1
ATOM 2231 C CA . GLU B 1 73 ? 38.867 52.490 12.148 1.00 126.65 136 GLU B CA 1
ATOM 2232 C C . GLU B 1 73 ? 38.386 51.751 13.393 1.00 126.65 136 GLU B C 1
ATOM 2233 O O . GLU B 1 73 ? 37.680 52.318 14.227 1.00 126.65 136 GLU B O 1
ATOM 2239 N N . LEU B 1 74 ? 38.770 50.485 13.515 1.00 125.41 137 LEU B N 1
ATOM 2240 C CA . LEU B 1 74 ? 38.301 49.650 14.615 1.00 125.41 137 LEU B CA 1
ATOM 2241 C C . LEU B 1 74 ? 39.354 49.490 15.707 1.00 125.41 137 LEU B C 1
ATOM 2242 O O . LEU B 1 74 ? 39.018 49.317 16.879 1.00 125.41 137 LEU B O 1
ATOM 2247 N N . VAL B 1 75 ? 40.626 49.546 15.322 1.00 86.80 138 VAL B N 1
ATOM 2248 C CA . VAL B 1 75 ? 41.715 49.360 16.277 1.00 86.80 138 VAL B CA 1
ATOM 2249 C C . VAL B 1 75 ? 42.681 50.546 16.330 1.00 86.80 138 VAL B C 1
ATOM 2250 O O . VAL B 1 75 ? 42.857 51.165 17.381 1.00 86.80 138 VAL B O 1
ATOM 2254 N N . GLU B 1 76 ? 43.303 50.860 15.199 1.00 184.05 139 GLU B N 1
ATOM 2255 C CA . GLU B 1 76 ? 44.275 51.945 15.136 1.00 184.05 139 GLU B CA 1
ATOM 2256 C C . GLU B 1 76 ? 43.661 53.262 15.601 1.00 184.05 139 GLU B C 1
ATOM 2257 O O . GLU B 1 76 ? 44.363 54.156 16.072 1.00 184.05 139 GLU B O 1
ATOM 2263 N N . ARG B 1 77 ? 42.344 53.366 15.471 1.00 146.57 140 ARG B N 1
ATOM 2264 C CA . ARG B 1 77 ? 41.624 54.575 15.844 1.00 146.57 140 ARG B CA 1
ATOM 2265 C C . ARG B 1 77 ? 40.479 54.230 16.787 1.00 146.57 140 ARG B C 1
ATOM 2266 O O . ARG B 1 77 ? 39.451 54.905 16.803 1.00 146.57 140 ARG B O 1
ATOM 2274 N N . MET B 1 78 ? 40.666 53.174 17.572 1.00 90.83 141 MET B N 1
ATOM 2275 C CA . MET B 1 78 ? 39.622 52.697 18.472 1.00 90.83 141 MET B CA 1
ATOM 2276 C C . MET B 1 78 ? 39.364 53.664 19.622 1.00 90.83 141 MET B C 1
ATOM 2277 O O . MET B 1 78 ? 38.257 53.716 20.159 1.00 90.83 141 MET B O 1
ATOM 2282 N N . GLU B 1 79 ? 40.387 54.421 20.003 1.00 99.74 142 GLU B N 1
ATOM 2283 C CA . GLU B 1 79 ? 40.249 55.386 21.088 1.00 99.74 142 GLU B CA 1
ATOM 2284 C C . GLU B 1 79 ? 39.141 56.394 20.800 1.00 99.74 142 GLU B C 1
ATOM 2285 O O . GLU B 1 79 ? 38.512 56.920 21.719 1.00 99.74 142 GLU B O 1
ATOM 2291 N N . ALA B 1 80 ? 38.904 56.653 19.520 1.00 95.62 143 ALA B N 1
ATOM 2292 C CA . ALA B 1 80 ? 37.899 57.625 19.113 1.00 95.62 143 ALA B CA 1
ATOM 2293 C C . ALA B 1 80 ? 36.626 56.956 18.606 1.00 95.62 143 ALA B C 1
ATOM 2294 O O . ALA B 1 80 ? 35.726 57.626 18.102 1.00 95.62 143 ALA B O 1
ATOM 2296 N N . MET B 1 81 ? 36.548 55.636 18.742 1.00 137.67 144 MET B N 1
ATOM 2297 C CA . MET B 1 81 ? 35.367 54.908 18.289 1.00 137.67 144 MET B CA 1
ATOM 2298 C C . MET B 1 81 ? 34.172 55.220 19.184 1.00 137.67 144 MET B C 1
ATOM 2299 O O . MET B 1 81 ? 33.044 54.822 18.894 1.00 137.67 144 MET B O 1
ATOM 2304 N N . GLY B 1 82 ? 34.430 55.938 20.272 1.00 130.06 145 GLY B N 1
ATOM 2305 C CA . GLY B 1 82 ? 33.376 56.368 21.171 1.00 130.06 145 GLY B CA 1
ATOM 2306 C C . GLY B 1 82 ? 32.582 57.512 20.574 1.00 130.06 145 GLY B C 1
ATOM 2307 O O . GLY B 1 82 ? 31.548 57.913 21.109 1.00 130.06 145 GLY B O 1
ATOM 2308 N N . GLU B 1 83 ? 33.074 58.041 19.460 1.00 118.09 146 GLU B N 1
ATOM 2309 C CA . GLU B 1 83 ? 32.390 59.112 18.750 1.00 118.09 146 GLU B CA 1
ATOM 2310 C C . GLU B 1 83 ? 31.204 58.560 17.972 1.00 118.09 146 GLU B C 1
ATOM 2311 O O . GLU B 1 83 ? 30.062 58.937 18.213 1.00 118.09 146 GLU B O 1
ATOM 2317 N N . TRP B 1 84 ? 31.489 57.654 17.043 1.00 179.61 147 TRP B N 1
ATOM 2318 C CA . TRP B 1 84 ? 30.466 57.099 16.166 1.00 179.61 147 TRP B CA 1
ATOM 2319 C C . TRP B 1 84 ? 29.703 55.943 16.807 1.00 179.61 147 TRP B C 1
ATOM 2320 O O . TRP B 1 84 ? 29.015 55.191 16.118 1.00 179.61 147 TRP B O 1
ATOM 2331 N N . ASN B 1 85 ? 29.823 55.805 18.123 1.00 121.93 148 ASN B N 1
ATOM 2332 C CA . ASN B 1 85 ? 29.148 54.722 18.830 1.00 121.93 148 ASN B CA 1
ATOM 2333 C C . ASN B 1 85 ? 28.548 55.177 20.156 1.00 121.93 148 ASN B C 1
ATOM 2334 O O . ASN B 1 85 ? 29.277 55.526 21.085 1.00 121.93 148 ASN B O 1
ATOM 2339 N N . PRO B 1 86 ? 27.209 55.179 20.240 1.00 89.87 149 PRO B N 1
ATOM 2340 C CA . PRO B 1 86 ? 26.456 55.554 21.443 1.00 89.87 149 PRO B CA 1
ATOM 2341 C C . PRO B 1 86 ? 26.621 54.539 22.572 1.00 89.87 149 PRO B C 1
ATOM 2342 O O . PRO B 1 86 ? 26.620 54.915 23.744 1.00 89.87 149 PRO B O 1
ATOM 2346 N N . ASN B 1 87 ? 26.755 53.265 22.218 1.00 139.95 150 ASN B N 1
ATOM 2347 C CA . ASN B 1 87 ? 26.882 52.204 23.213 1.00 139.95 150 ASN B CA 1
ATOM 2348 C C . ASN B 1 87 ? 28.156 52.316 24.046 1.00 139.95 150 ASN B C 1
ATOM 2349 O O . ASN B 1 87 ? 28.297 51.649 25.071 1.00 139.95 150 ASN B O 1
ATOM 2354 N N . VAL B 1 88 ? 29.081 53.161 23.601 1.00 145.43 151 VAL B N 1
ATOM 2355 C CA . VAL B 1 88 ? 30.322 53.397 24.332 1.00 145.43 151 VAL B CA 1
ATOM 2356 C C . VAL B 1 88 ? 30.551 54.888 24.557 1.00 145.43 151 VAL B C 1
ATOM 2357 O O . VAL B 1 88 ? 30.320 55.703 23.665 1.00 145.43 151 VAL B O 1
ATOM 2361 N N . LYS B 1 89 ? 31.005 55.238 25.756 1.00 129.05 152 LYS B N 1
ATOM 2362 C CA . LYS B 1 89 ? 31.218 56.635 26.112 1.00 129.05 152 LYS B CA 1
ATOM 2363 C C . LYS B 1 89 ? 32.673 57.060 25.921 1.00 129.05 152 LYS B C 1
ATOM 2364 O O . LYS B 1 89 ? 32.948 58.125 25.367 1.00 129.05 152 LYS B O 1
ATOM 2370 N N . GLU B 1 90 ? 33.602 56.228 26.379 1.00 132.78 153 GLU B N 1
ATOM 2371 C CA . GLU B 1 90 ? 35.022 56.538 26.255 1.00 132.78 153 GLU B CA 1
ATOM 2372 C C . GLU B 1 90 ? 35.895 55.288 26.314 1.00 132.78 153 GLU B C 1
ATOM 2373 O O . GLU B 1 90 ? 35.740 54.451 27.202 1.00 132.78 153 GLU B O 1
ATOM 2379 N N . ILE B 1 91 ? 36.816 55.173 25.361 1.00 137.13 154 ILE B N 1
ATOM 2380 C CA . ILE B 1 91 ? 37.766 54.067 25.335 1.00 137.13 154 ILE B CA 1
ATOM 2381 C C . ILE B 1 91 ? 39.195 54.601 25.388 1.00 137.13 154 ILE B C 1
ATOM 2382 O O . ILE B 1 91 ? 39.621 55.344 24.504 1.00 137.13 154 ILE B O 1
ATOM 2387 N N . LYS B 1 92 ? 39.930 54.220 26.428 1.00 123.29 155 LYS B N 1
ATOM 2388 C CA . LYS B 1 92 ? 41.296 54.698 26.611 1.00 123.29 155 LYS B CA 1
ATOM 2389 C C . LYS B 1 92 ? 42.303 53.562 26.755 1.00 123.29 155 LYS B C 1
ATOM 2390 O O . LYS B 1 92 ? 42.140 52.674 27.593 1.00 123.29 155 LYS B O 1
ATOM 2396 N N . VAL B 1 93 ? 43.346 53.604 25.932 1.00 73.75 156 VAL B N 1
ATOM 2397 C CA . VAL B 1 93 ? 44.419 52.621 25.997 1.00 73.75 156 VAL B CA 1
ATOM 2398 C C . VAL B 1 93 ? 45.308 52.894 27.208 1.00 73.75 156 VAL B C 1
ATOM 2399 O O . VAL B 1 93 ? 46.041 53.883 27.247 1.00 73.75 156 VAL B O 1
ATOM 2403 N N . LEU B 1 94 ? 45.234 52.012 28.197 1.00 116.48 157 LEU B N 1
ATOM 2404 C CA . LEU B 1 94 ? 46.004 52.177 29.422 1.00 116.48 157 LEU B CA 1
ATOM 2405 C C . LEU B 1 94 ? 47.489 51.917 29.195 1.00 116.48 157 LEU B C 1
ATOM 2406 O O . LEU B 1 94 ? 48.336 52.535 29.839 1.00 116.48 157 LEU B O 1
ATOM 2411 N N . GLN B 1 95 ? 47.800 51.007 28.277 1.00 97.06 158 GLN B N 1
ATOM 2412 C CA . GLN B 1 95 ? 49.187 50.668 27.975 1.00 97.06 158 GLN B CA 1
ATOM 2413 C C . GLN B 1 95 ? 49.315 49.770 26.750 1.00 97.06 158 GLN B C 1
ATOM 2414 O O . GLN B 1 95 ? 48.523 48.850 26.559 1.00 97.06 158 GLN B O 1
ATOM 2420 N N . LYS B 1 96 ? 50.322 50.042 25.924 1.00 98.45 159 LYS B N 1
ATOM 2421 C CA . LYS B 1 96 ? 50.654 49.173 24.801 1.00 98.45 159 LYS B CA 1
ATOM 2422 C C . LYS B 1 96 ? 51.871 48.321 25.140 1.00 98.45 159 LYS B C 1
ATOM 2423 O O . LYS B 1 96 ? 52.870 48.827 25.654 1.00 98.45 159 LYS B O 1
ATOM 2429 N N . ILE B 1 97 ? 51.782 47.027 24.854 1.00 36.24 160 ILE B N 1
ATOM 2430 C CA . ILE B 1 97 ? 52.906 46.127 25.073 1.00 36.24 160 ILE B CA 1
ATOM 2431 C C . ILE B 1 97 ? 53.287 45.444 23.765 1.00 36.24 160 ILE B C 1
ATOM 2432 O O . ILE B 1 97 ? 52.425 44.946 23.042 1.00 36.24 160 ILE B O 1
ATOM 2437 N N . GLY B 1 98 ? 54.579 45.429 23.458 1.00 160.14 161 GLY B N 1
ATOM 2438 C CA . GLY B 1 98 ? 55.048 44.851 22.213 1.00 160.14 161 GLY B CA 1
ATOM 2439 C C . GLY B 1 98 ? 54.375 45.487 21.013 1.00 160.14 161 GLY B C 1
ATOM 2440 O O . GLY B 1 98 ? 54.226 46.708 20.949 1.00 160.14 161 GLY B O 1
ATOM 2441 N N . LYS B 1 99 ? 53.958 44.658 20.062 1.00 90.17 162 LYS B N 1
ATOM 2442 C CA . LYS B 1 99 ? 53.322 45.149 18.843 1.00 90.17 162 LYS B CA 1
ATOM 2443 C C . LYS B 1 99 ? 51.822 44.867 18.813 1.00 90.17 162 LYS B C 1
ATOM 2444 O O . LYS B 1 99 ? 51.036 45.697 18.357 1.00 90.17 162 LYS B O 1
ATOM 2450 N N . ASP B 1 100 ? 51.430 43.695 19.305 1.00 113.59 163 ASP B N 1
ATOM 2451 C CA . ASP B 1 100 ? 50.048 43.242 19.184 1.00 113.59 163 ASP B CA 1
ATOM 2452 C C . ASP B 1 100 ? 49.189 43.545 20.407 1.00 113.59 163 ASP B C 1
ATOM 2453 O O . ASP B 1 100 ? 48.115 44.131 20.286 1.00 113.59 163 ASP B O 1
ATOM 2458 N N . THR B 1 101 ? 49.660 43.139 21.582 1.00 81.56 164 THR B N 1
ATOM 2459 C CA . THR B 1 101 ? 48.868 43.276 22.803 1.00 81.56 164 THR B CA 1
ATOM 2460 C C . THR B 1 101 ? 48.848 44.700 23.362 1.00 81.56 164 THR B C 1
ATOM 2461 O O . THR B 1 101 ? 49.752 45.499 23.111 1.00 81.56 164 THR B O 1
ATOM 2465 N N . PHE B 1 102 ? 47.798 45.002 24.117 1.00 98.44 165 PHE B N 1
ATOM 2466 C CA . PHE B 1 102 ? 47.637 46.301 24.753 1.00 98.44 165 PHE B CA 1
ATOM 2467 C C . PHE B 1 102 ? 46.399 46.293 25.645 1.00 98.44 165 PHE B C 1
ATOM 2468 O O . PHE B 1 102 ? 45.406 45.635 25.337 1.00 98.44 165 PHE B O 1
ATOM 2476 N N . ILE B 1 103 ? 46.469 47.023 26.752 1.00 61.56 166 ILE B N 1
ATOM 2477 C CA . ILE B 1 103 ? 45.384 47.057 27.725 1.00 61.56 166 ILE B CA 1
ATOM 2478 C C . ILE B 1 103 ? 44.523 48.301 27.538 1.00 61.56 166 ILE B C 1
ATOM 2479 O O . ILE B 1 103 ? 45.043 49.392 27.301 1.00 61.56 166 ILE B O 1
ATOM 2484 N N . THR B 1 104 ? 43.208 48.135 27.646 1.00 86.53 167 THR B N 1
ATOM 2485 C CA . THR B 1 104 ? 42.284 49.241 27.426 1.00 86.53 167 THR B CA 1
ATOM 2486 C C . THR B 1 104 ? 41.233 49.352 28.523 1.00 86.53 167 THR B C 1
ATOM 2487 O O . THR B 1 104 ? 40.868 48.362 29.157 1.00 86.53 167 THR B O 1
ATOM 2491 N N . HIS B 1 105 ? 40.751 50.571 28.736 1.00 95.91 168 HIS B N 1
ATOM 2492 C CA . HIS B 1 105 ? 39.637 50.808 29.640 1.00 95.91 168 HIS B CA 1
ATOM 2493 C C . HIS B 1 105 ? 38.430 51.308 28.857 1.00 95.91 168 HIS B C 1
ATOM 2494 O O . HIS B 1 105 ? 38.323 52.496 28.553 1.00 95.91 168 HIS B O 1
ATOM 2501 N N . GLU B 1 106 ? 37.525 50.394 28.526 1.00 114.50 169 GLU B N 1
ATOM 2502 C CA . GLU B 1 106 ? 36.343 50.739 27.748 1.00 114.50 169 GLU B CA 1
ATOM 2503 C C . GLU B 1 106 ? 35.162 51.099 28.644 1.00 114.50 169 GLU B C 1
ATOM 2504 O O . GLU B 1 106 ? 34.567 50.234 29.284 1.00 114.50 169 GLU B O 1
ATOM 2510 N N . LEU B 1 107 ? 34.834 52.384 28.683 1.00 124.14 170 LEU B N 1
ATOM 2511 C CA . LEU B 1 107 ? 33.697 52.867 29.453 1.00 124.14 170 LEU B CA 1
ATOM 2512 C C . LEU B 1 107 ? 32.460 52.965 28.567 1.00 124.14 170 LEU B C 1
ATOM 2513 O O . LEU B 1 107 ? 32.378 53.833 27.697 1.00 124.14 170 LEU B O 1
ATOM 2518 N N . ALA B 1 108 ? 31.501 52.072 28.790 1.00 151.75 171 ALA B N 1
ATOM 2519 C CA . ALA B 1 108 ? 30.285 52.040 27.985 1.00 151.75 171 ALA B CA 1
ATOM 2520 C C . ALA B 1 108 ? 29.137 52.780 28.665 1.00 151.75 171 ALA B C 1
ATOM 2521 O O . ALA B 1 108 ? 29.002 52.747 29.888 1.00 151.75 171 ALA B O 1
ATOM 2523 N N . ALA B 1 109 ? 28.310 53.444 27.863 1.00 124.70 172 ALA B N 1
ATOM 2524 C CA . ALA B 1 109 ? 27.174 54.198 28.381 1.00 124.70 172 ALA B CA 1
ATOM 2525 C C . ALA B 1 109 ? 25.984 53.289 28.677 1.00 124.70 172 ALA B C 1
ATOM 2526 O O . ALA B 1 109 ? 25.804 52.254 28.034 1.00 124.70 172 ALA B O 1
ATOM 2528 N N . LEU B 1 115 ? 17.430 51.211 31.941 1.00 178.24 178 LEU B N 1
ATOM 2529 C CA . LEU B 1 115 ? 17.221 50.318 33.076 1.00 178.24 178 LEU B CA 1
ATOM 2530 C C . LEU B 1 115 ? 18.499 49.563 33.424 1.00 178.24 178 LEU B C 1
ATOM 2531 O O . LEU B 1 115 ? 18.592 48.933 34.478 1.00 178.24 178 LEU B O 1
ATOM 2536 N N . VAL B 1 116 ? 19.482 49.634 32.533 1.00 119.33 179 VAL B N 1
ATOM 2537 C CA . VAL B 1 116 ? 20.758 48.959 32.743 1.00 119.33 179 VAL B CA 1
ATOM 2538 C C . VAL B 1 116 ? 21.826 49.931 33.236 1.00 119.33 179 VAL B C 1
ATOM 2539 O O . VAL B 1 116 ? 22.215 50.855 32.522 1.00 119.33 179 VAL B O 1
ATOM 2543 N N . GLY B 1 117 ? 22.296 49.712 34.460 1.00 264.92 180 GLY B N 1
ATOM 2544 C CA . GLY B 1 117 ? 23.295 50.575 35.064 1.00 264.92 180 GLY B CA 1
ATOM 2545 C C . GLY B 1 117 ? 24.555 50.705 34.231 1.00 264.92 180 GLY B C 1
ATOM 2546 O O . GLY B 1 117 ? 24.907 49.793 33.483 1.00 264.92 180 GLY B O 1
ATOM 2547 N N . PRO B 1 118 ? 25.242 51.849 34.356 1.00 169.25 181 PRO B N 1
ATOM 2548 C CA . PRO B 1 118 ? 26.488 52.128 33.632 1.00 169.25 181 PRO B CA 1
ATOM 2549 C C . PRO B 1 118 ? 27.571 51.109 33.971 1.00 169.25 181 PRO B C 1
ATOM 2550 O O . PRO B 1 118 ? 27.695 50.714 35.129 1.00 169.25 181 PRO B O 1
ATOM 2554 N N . ARG B 1 119 ? 28.345 50.695 32.972 1.00 129.75 182 ARG B N 1
ATOM 2555 C CA . ARG B 1 119 ? 29.387 49.695 33.183 1.00 129.75 182 ARG B CA 1
ATOM 2556 C C . ARG B 1 119 ? 30.657 49.989 32.389 1.00 129.75 182 ARG B C 1
ATOM 2557 O O . ARG B 1 119 ? 30.597 50.413 31.234 1.00 129.75 182 ARG B O 1
ATOM 2565 N N . ASP B 1 120 ? 31.805 49.762 33.022 1.00 92.75 183 ASP B N 1
ATOM 2566 C CA . ASP B 1 120 ? 33.098 49.965 32.376 1.00 92.75 183 ASP B CA 1
ATOM 2567 C C . ASP B 1 120 ? 33.875 48.655 32.289 1.00 92.75 183 ASP B C 1
ATOM 2568 O O . ASP B 1 120 ? 33.497 47.654 32.901 1.00 92.75 183 ASP B O 1
ATOM 2573 N N . PHE B 1 121 ? 34.964 48.667 31.528 1.00 93.79 184 PHE B N 1
ATOM 2574 C CA . PHE B 1 121 ? 35.769 47.470 31.340 1.00 93.79 184 PHE B CA 1
ATOM 2575 C C . PHE B 1 121 ? 37.254 47.797 31.330 1.00 93.79 184 PHE B C 1
ATOM 2576 O O . PHE B 1 121 ? 37.671 48.814 30.781 1.00 93.79 184 PHE B O 1
ATOM 2584 N N . VAL B 1 122 ? 38.045 46.929 31.947 1.00 74.50 185 VAL B N 1
ATOM 2585 C CA . VAL B 1 122 ? 39.496 46.997 31.833 1.00 74.50 185 VAL B CA 1
ATOM 2586 C C . VAL B 1 122 ? 39.998 45.646 31.343 1.00 74.50 185 VAL B C 1
ATOM 2587 O O . VAL B 1 122 ? 40.026 44.674 32.098 1.00 74.50 185 VAL B O 1
ATOM 2591 N N . SER B 1 123 ? 40.382 45.589 30.071 1.00 80.40 186 SER B N 1
ATOM 2592 C CA . SER B 1 123 ? 40.726 44.322 29.440 1.00 80.40 186 SER B CA 1
ATOM 2593 C C . SER B 1 123 ? 41.983 44.421 28.585 1.00 80.40 186 SER B C 1
ATOM 2594 O O . SER B 1 123 ? 42.327 45.492 28.087 1.00 80.40 186 SER B O 1
ATOM 2597 N N . VAL B 1 124 ? 42.665 43.292 28.425 1.00 94.71 187 VAL B N 1
ATOM 2598 C CA . VAL B 1 124 ? 43.796 43.198 27.511 1.00 94.71 187 VAL B CA 1
ATOM 2599 C C . VAL B 1 124 ? 43.296 42.662 26.175 1.00 94.71 187 VAL B C 1
ATOM 2600 O O . VAL B 1 124 ? 42.328 41.904 26.128 1.00 94.71 187 VAL B O 1
ATOM 2604 N N . ARG B 1 125 ? 43.951 43.060 25.090 1.00 99.44 188 ARG B N 1
ATOM 2605 C CA . ARG B 1 125 ? 43.501 42.672 23.759 1.00 99.44 188 ARG B CA 1
ATOM 2606 C C . ARG B 1 125 ? 44.646 42.574 22.755 1.00 99.44 188 ARG B C 1
ATOM 2607 O O . ARG B 1 125 ? 45.573 43.385 22.765 1.00 99.44 188 ARG B O 1
ATOM 2615 N N . CYS B 1 126 ? 44.568 41.569 21.889 1.00 102.79 189 CYS B N 1
ATOM 2616 C CA . CYS B 1 126 ? 45.614 41.307 20.910 1.00 102.79 189 CYS B CA 1
ATOM 2617 C C . CYS B 1 126 ? 45.112 41.560 19.492 1.00 102.79 189 CYS B C 1
ATOM 2618 O O . CYS B 1 126 ? 44.071 41.041 19.089 1.00 102.79 189 CYS B O 1
ATOM 2621 N N . ALA B 1 127 ? 45.856 42.362 18.739 1.00 97.31 190 ALA B N 1
ATOM 2622 C CA . ALA B 1 127 ? 45.470 42.702 17.375 1.00 97.31 190 ALA B CA 1
ATOM 2623 C C . ALA B 1 127 ? 46.415 42.078 16.353 1.00 97.31 190 ALA B C 1
ATOM 2624 O O . ALA B 1 127 ? 47.211 42.776 15.725 1.00 97.31 190 ALA B O 1
ATOM 2626 N N . LYS B 1 128 ? 46.320 40.761 16.191 1.00 113.04 191 LYS B N 1
ATOM 2627 C CA . LYS B 1 128 ? 47.151 40.048 15.228 1.00 113.04 191 LYS B CA 1
ATOM 2628 C C . LYS B 1 128 ? 46.500 39.977 13.853 1.00 113.04 191 LYS B C 1
ATOM 2629 O O . LYS B 1 128 ? 45.340 40.351 13.681 1.00 113.04 191 LYS B O 1
ATOM 2635 N N . ARG B 1 129 ? 47.263 39.495 12.876 1.00 134.50 192 ARG B N 1
ATOM 2636 C CA . ARG B 1 129 ? 46.756 39.290 11.523 1.00 134.50 192 ARG B CA 1
ATOM 2637 C C . ARG B 1 129 ? 47.662 38.369 10.711 1.00 134.50 192 ARG B C 1
ATOM 2638 O O . ARG B 1 129 ? 48.868 38.593 10.615 1.00 134.50 192 ARG B O 1
ATOM 2646 N N . ARG B 1 130 ? 47.072 37.327 10.133 1.00 173.79 193 ARG B N 1
ATOM 2647 C CA . ARG B 1 130 ? 47.811 36.413 9.272 1.00 173.79 193 ARG B CA 1
ATOM 2648 C C . ARG B 1 130 ? 47.905 36.964 7.854 1.00 173.79 193 ARG B C 1
ATOM 2649 O O . ARG B 1 130 ? 47.856 36.211 6.881 1.00 173.79 193 ARG B O 1
ATOM 2657 N N . GLY B 1 131 ? 48.033 38.283 7.744 1.00 119.85 194 GLY B N 1
ATOM 2658 C CA . GLY B 1 131 ? 48.164 38.935 6.455 1.00 119.85 194 GLY B CA 1
ATOM 2659 C C . GLY B 1 131 ? 46.835 39.343 5.851 1.00 119.85 194 GLY B C 1
ATOM 2660 O O . GLY B 1 131 ? 46.406 40.490 5.983 1.00 119.85 194 GLY B O 1
ATOM 2661 N N . SER B 1 132 ? 46.179 38.397 5.186 1.00 261.25 195 SER B N 1
ATOM 2662 C CA . SER B 1 132 ? 44.916 38.667 4.508 1.00 261.25 195 SER B CA 1
ATOM 2663 C C . SER B 1 132 ? 43.747 38.744 5.485 1.00 261.25 195 SER B C 1
ATOM 2664 O O . SER B 1 132 ? 42.656 39.184 5.123 1.00 261.25 195 SER B O 1
ATOM 2667 N N . THR B 1 133 ? 43.977 38.315 6.721 1.00 101.63 196 THR B N 1
ATOM 2668 C CA . THR B 1 133 ? 42.926 38.311 7.731 1.00 101.63 196 THR B CA 1
ATOM 2669 C C . THR B 1 133 ? 43.399 38.921 9.047 1.00 101.63 196 THR B C 1
ATOM 2670 O O . THR B 1 133 ? 44.321 38.412 9.682 1.00 101.63 196 THR B O 1
ATOM 2674 N N . CYS B 1 134 ? 42.762 40.017 9.447 1.00 136.49 197 CYS B N 1
ATOM 2675 C CA . CYS B 1 134 ? 43.063 40.660 10.720 1.00 136.49 197 CYS B CA 1
ATOM 2676 C C . CYS B 1 134 ? 42.036 40.241 11.764 1.00 136.49 197 CYS B C 1
ATOM 2677 O O . CYS B 1 134 ? 40.883 39.967 11.433 1.00 136.49 197 CYS B O 1
ATOM 2680 N N . VAL B 1 135 ? 42.458 40.191 13.023 1.00 88.29 198 VAL B N 1
ATOM 2681 C CA . VAL B 1 135 ? 41.583 39.729 14.095 1.00 88.29 198 VAL B CA 1
ATOM 2682 C C . VAL B 1 135 ? 41.889 40.377 15.443 1.00 88.29 198 VAL B C 1
ATOM 2683 O O . VAL B 1 135 ? 43.036 40.409 15.888 1.00 88.29 198 VAL B O 1
ATOM 2687 N N . LEU B 1 136 ? 40.845 40.891 16.084 1.00 160.41 199 LEU B N 1
ATOM 2688 C CA . LEU B 1 136 ? 40.964 41.495 17.403 1.00 160.41 199 LEU B CA 1
ATOM 2689 C C . LEU B 1 136 ? 40.523 40.508 18.475 1.00 160.41 199 LEU B C 1
ATOM 2690 O O . LEU B 1 136 ? 39.384 40.048 18.473 1.00 160.41 199 LEU B O 1
ATOM 2695 N N . ALA B 1 137 ? 41.433 40.180 19.386 1.00 152.33 200 ALA B N 1
ATOM 2696 C CA . ALA B 1 137 ? 41.107 39.320 20.517 1.00 152.33 200 ALA B CA 1
ATOM 2697 C C . ALA B 1 137 ? 40.966 40.169 21.775 1.00 152.33 200 ALA B C 1
ATOM 2698 O O . ALA B 1 137 ? 41.121 41.388 21.724 1.00 152.33 200 ALA B O 1
ATOM 2700 N N . GLY B 1 138 ? 40.667 39.531 22.901 1.00 68.99 201 GLY B N 1
ATOM 2701 C CA . GLY B 1 138 ? 40.553 40.253 24.154 1.00 68.99 201 GLY B CA 1
ATOM 2702 C C . GLY B 1 138 ? 39.772 39.543 25.243 1.00 68.99 201 GLY B C 1
ATOM 2703 O O . GLY B 1 138 ? 38.944 38.673 24.970 1.00 68.99 201 GLY B O 1
ATOM 2704 N N . MET B 1 139 ? 40.048 39.924 26.486 1.00 82.96 202 MET B N 1
ATOM 2705 C CA . MET B 1 139 ? 39.333 39.402 27.644 1.00 82.96 202 MET B CA 1
ATOM 2706 C C . MET B 1 139 ? 39.668 40.241 28.871 1.00 82.96 202 MET B C 1
ATOM 2707 O O . MET B 1 139 ? 40.764 40.792 28.973 1.00 82.96 202 MET B O 1
ATOM 2712 N N . ALA B 1 140 ? 38.722 40.334 29.798 1.00 57.46 203 ALA B N 1
ATOM 2713 C CA . ALA B 1 140 ? 38.913 41.128 31.005 1.00 57.46 203 ALA B CA 1
ATOM 2714 C C . ALA B 1 140 ? 40.233 40.787 31.686 1.00 57.46 203 ALA B C 1
ATOM 2715 O O . ALA B 1 140 ? 40.511 39.624 31.975 1.00 57.46 203 ALA B O 1
ATOM 2717 N N . THR B 1 141 ? 41.045 41.810 31.936 1.00 104.39 204 THR B N 1
ATOM 2718 C CA . THR B 1 141 ? 42.332 41.626 32.596 1.00 104.39 204 THR B CA 1
ATOM 2719 C C . THR B 1 141 ? 42.386 42.409 33.902 1.00 104.39 204 THR B C 1
ATOM 2720 O O . THR B 1 141 ? 41.526 43.247 34.170 1.00 104.39 204 THR B O 1
ATOM 2724 N N . ASP B 1 142 ? 43.401 42.134 34.712 1.00 142.78 205 ASP B N 1
ATOM 2725 C CA . ASP B 1 142 ? 43.558 42.815 35.990 1.00 142.78 205 ASP B CA 1
ATOM 2726 C C . ASP B 1 142 ? 44.659 43.868 35.925 1.00 142.78 205 ASP B C 1
ATOM 2727 O O . ASP B 1 142 ? 45.844 43.555 36.045 1.00 142.78 205 ASP B O 1
ATOM 2732 N N . PHE B 1 143 ? 44.255 45.118 35.729 1.00 93.32 206 PHE B N 1
ATOM 2733 C CA . PHE B 1 143 ? 45.193 46.229 35.671 1.00 93.32 206 PHE B CA 1
ATOM 2734 C C . PHE B 1 143 ? 45.113 47.032 36.963 1.00 93.32 206 PHE B C 1
ATOM 2735 O O . PHE B 1 143 ? 44.381 48.017 37.048 1.00 93.32 206 PHE B O 1
ATOM 2743 N N . GLY B 1 144 ? 45.866 46.598 37.970 1.00 146.02 207 GLY B N 1
ATOM 2744 C CA . GLY B 1 144 ? 45.834 47.222 39.280 1.00 146.02 207 GLY B CA 1
ATOM 2745 C C . GLY B 1 144 ? 46.055 48.721 39.245 1.00 146.02 207 GLY B C 1
ATOM 2746 O O . GLY B 1 144 ? 45.651 49.439 40.159 1.00 146.02 207 GLY B O 1
ATOM 2747 N N . ASN B 1 145 ? 46.696 49.195 38.182 1.00 155.75 208 ASN B N 1
ATOM 2748 C CA . ASN B 1 145 ? 46.986 50.614 38.029 1.00 155.75 208 ASN B CA 1
ATOM 2749 C C . ASN B 1 145 ? 45.760 51.395 37.558 1.00 155.75 208 ASN B C 1
ATOM 2750 O O . ASN B 1 145 ? 45.875 52.518 37.066 1.00 155.75 208 ASN B O 1
ATOM 2755 N N . MET B 1 146 ? 44.587 50.791 37.716 1.00 128.98 209 MET B N 1
ATOM 2756 C CA . MET B 1 146 ? 43.332 51.410 37.306 1.00 128.98 209 MET B CA 1
ATOM 2757 C C . MET B 1 146 ? 42.150 50.611 37.855 1.00 128.98 209 MET B C 1
ATOM 2758 O O . MET B 1 146 ? 41.413 49.981 37.097 1.00 128.98 209 MET B O 1
ATOM 2763 N N . PRO B 1 147 ? 41.975 50.629 39.185 1.00 196.37 210 PRO B N 1
ATOM 2764 C CA . PRO B 1 147 ? 40.917 49.869 39.861 1.00 196.37 210 PRO B CA 1
ATOM 2765 C C . PRO B 1 147 ? 39.525 50.385 39.518 1.00 196.37 210 PRO B C 1
ATOM 2766 O O . PRO B 1 147 ? 39.388 51.322 38.732 1.00 196.37 210 PRO B O 1
ATOM 2770 N N . GLU B 1 148 ? 38.505 49.773 40.111 1.00 189.72 211 GLU B N 1
ATOM 2771 C CA . GLU B 1 148 ? 37.123 50.176 39.879 1.00 189.72 211 GLU B CA 1
ATOM 2772 C C . GLU B 1 148 ? 36.804 51.483 40.598 1.00 189.72 211 GLU B C 1
ATOM 2773 O O . GLU B 1 148 ? 37.207 51.686 41.743 1.00 189.72 211 GLU B O 1
ATOM 2779 N N . GLN B 1 149 ? 36.083 52.371 39.919 1.00 177.00 212 GLN B N 1
ATOM 2780 C CA . GLN B 1 149 ? 35.699 53.650 40.506 1.00 177.00 212 GLN B CA 1
ATOM 2781 C C . GLN B 1 149 ? 34.242 53.636 40.952 1.00 177.00 212 GLN B C 1
ATOM 2782 O O . GLN B 1 149 ? 33.425 52.889 40.413 1.00 177.00 212 GLN B O 1
ATOM 2788 N N . LYS B 1 150 ? 33.925 54.468 41.938 1.00 235.47 213 LYS B N 1
ATOM 2789 C CA . LYS B 1 150 ? 32.566 54.564 42.456 1.00 235.47 213 LYS B CA 1
ATOM 2790 C C . LYS B 1 150 ? 31.620 55.146 41.414 1.00 235.47 213 LYS B C 1
ATOM 2791 O O . LYS B 1 150 ? 31.955 56.108 40.723 1.00 235.47 213 LYS B O 1
ATOM 2797 N N . GLY B 1 151 ? 30.436 54.554 41.306 1.00 98.01 214 GLY B N 1
ATOM 2798 C CA . GLY B 1 151 ? 29.441 55.005 40.352 1.00 98.01 214 GLY B CA 1
ATOM 2799 C C . GLY B 1 151 ? 29.245 54.013 39.224 1.00 98.01 214 GLY B C 1
ATOM 2800 O O . GLY B 1 151 ? 28.116 53.664 38.882 1.00 98.01 214 GLY B O 1
ATOM 2801 N N . VAL B 1 152 ? 30.352 53.554 38.649 1.00 156.90 215 VAL B N 1
ATOM 2802 C CA . VAL B 1 152 ? 30.307 52.615 37.535 1.00 156.90 215 VAL B CA 1
ATOM 2803 C C . VAL B 1 152 ? 30.714 51.213 37.976 1.00 156.90 215 VAL B C 1
ATOM 2804 O O . VAL B 1 152 ? 31.698 51.039 38.695 1.00 156.90 215 VAL B O 1
ATOM 2808 N N . ILE B 1 153 ? 29.951 50.216 37.537 1.00 94.47 216 ILE B N 1
ATOM 2809 C CA . ILE B 1 153 ? 30.219 48.830 37.904 1.00 94.47 216 ILE B CA 1
ATOM 2810 C C . ILE B 1 153 ? 31.091 48.116 36.871 1.00 94.47 216 ILE B C 1
ATOM 2811 O O . ILE B 1 153 ? 30.768 48.082 35.683 1.00 94.47 216 ILE B O 1
ATOM 2816 N N . ARG B 1 154 ? 32.196 47.548 37.343 1.00 85.67 217 ARG B N 1
ATOM 2817 C CA . ARG B 1 154 ? 33.166 46.883 36.481 1.00 85.67 217 ARG B CA 1
ATOM 2818 C C . ARG B 1 154 ? 32.686 45.510 36.020 1.00 85.67 217 ARG B C 1
ATOM 2819 O O . ARG B 1 154 ? 32.712 44.545 36.784 1.00 85.67 217 ARG B O 1
ATOM 2827 N N . ALA B 1 155 ? 32.250 45.428 34.767 1.00 115.32 218 ALA B N 1
ATOM 2828 C CA . ALA B 1 155 ? 31.853 44.155 34.178 1.00 115.32 218 ALA B CA 1
ATOM 2829 C C . ALA B 1 155 ? 33.061 43.483 33.531 1.00 115.32 218 ALA B C 1
ATOM 2830 O O . ALA B 1 155 ? 34.044 44.148 33.199 1.00 115.32 218 ALA B O 1
ATOM 2832 N N . GLU B 1 156 ? 32.988 42.168 33.355 1.00 115.81 219 GLU B N 1
ATOM 2833 C CA . GLU B 1 156 ? 34.114 41.407 32.820 1.00 115.81 219 GLU B CA 1
ATOM 2834 C C . GLU B 1 156 ? 33.839 40.833 31.430 1.00 115.81 219 GLU B C 1
ATOM 2835 O O . GLU B 1 156 ? 32.712 40.457 31.111 1.00 115.81 219 GLU B O 1
ATOM 2841 N N . HIS B 1 157 ? 34.884 40.769 30.611 1.00 91.94 220 HIS B N 1
ATOM 2842 C CA . HIS B 1 157 ? 34.784 40.209 29.270 1.00 91.94 220 HIS B CA 1
ATOM 2843 C C . HIS B 1 157 ? 35.392 38.814 29.197 1.00 91.94 220 HIS B C 1
ATOM 2844 O O . HIS B 1 157 ? 36.513 38.588 29.654 1.00 91.94 220 HIS B O 1
ATOM 2851 N N . GLY B 1 158 ? 34.646 37.880 28.617 1.00 142.78 221 GLY B N 1
ATOM 2852 C CA . GLY B 1 158 ? 35.173 36.558 28.342 1.00 142.78 221 GLY B CA 1
ATOM 2853 C C . GLY B 1 158 ? 35.962 36.594 27.049 1.00 142.78 221 GLY B C 1
ATOM 2854 O O . GLY B 1 158 ? 36.179 37.667 26.487 1.00 142.78 221 GLY B O 1
ATOM 2855 N N . PRO B 1 159 ? 36.401 35.422 26.570 1.00 124.90 222 PRO B N 1
ATOM 2856 C CA . PRO B 1 159 ? 37.126 35.340 25.297 1.00 124.90 222 PRO B CA 1
ATOM 2857 C C . PRO B 1 159 ? 36.340 36.003 24.170 1.00 124.90 222 PRO B C 1
ATOM 2858 O O . PRO B 1 159 ? 35.381 35.425 23.658 1.00 124.90 222 PRO B O 1
ATOM 2862 N N . THR B 1 160 ? 36.748 37.211 23.795 1.00 113.95 223 THR B N 1
ATOM 2863 C CA . THR B 1 160 ? 36.054 37.970 22.763 1.00 113.95 223 THR B CA 1
ATOM 2864 C C . THR B 1 160 ? 36.966 38.242 21.574 1.00 113.95 223 THR B C 1
ATOM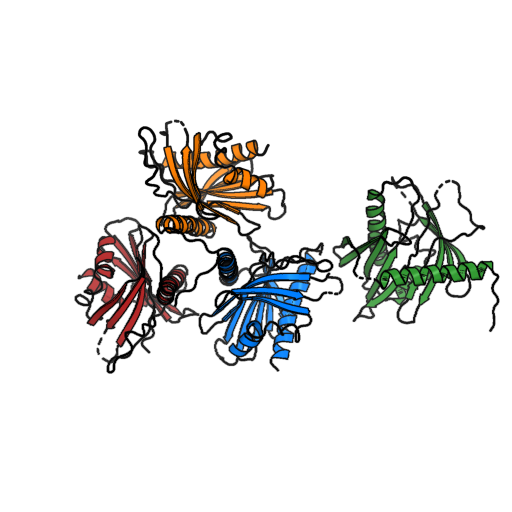 2865 O O . THR B 1 160 ? 38.01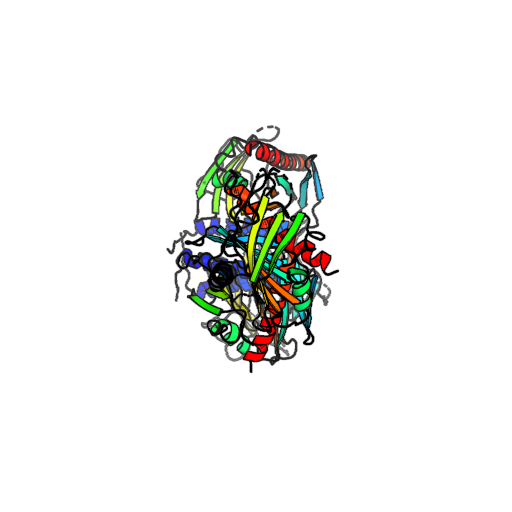9 38.862 21.718 1.00 113.95 223 THR B O 1
ATOM 2869 N N . CYS B 1 161 ? 36.558 37.777 20.398 1.00 145.97 224 CYS B N 1
ATOM 2870 C CA . CYS B 1 161 ? 37.333 38.010 19.187 1.00 145.97 224 CYS B CA 1
ATOM 2871 C C . CYS B 1 161 ? 36.506 38.725 18.126 1.00 145.97 224 CYS B C 1
ATOM 2872 O O . CYS B 1 161 ? 35.290 38.864 18.256 1.00 145.97 224 CYS B O 1
ATOM 2875 N N . MET B 1 162 ? 37.180 39.178 17.077 1.00 101.34 225 MET B N 1
ATOM 2876 C CA . MET B 1 162 ? 36.523 39.863 15.975 1.00 101.34 225 MET B CA 1
ATOM 2877 C C . MET B 1 162 ? 37.363 39.712 14.714 1.00 101.34 225 MET B C 1
ATOM 2878 O O . MET B 1 162 ? 38.469 40.243 14.626 1.00 101.34 225 MET B O 1
ATOM 2883 N N . VAL B 1 163 ? 36.830 38.977 13.743 1.00 81.98 226 VAL B N 1
ATOM 2884 C CA . VAL B 1 163 ? 37.574 38.634 12.537 1.00 81.98 226 VAL B CA 1
ATOM 2885 C C . VAL B 1 163 ? 37.170 39.479 11.332 1.00 81.98 226 VAL B C 1
ATOM 2886 O O . VAL B 1 163 ? 35.985 39.652 11.048 1.00 81.98 226 VAL B O 1
ATOM 2890 N N . LEU B 1 164 ? 38.170 40.000 10.629 1.00 108.97 227 LEU B N 1
ATOM 2891 C CA . LEU B 1 164 ? 37.944 40.710 9.378 1.00 108.97 227 LEU B CA 1
ATOM 2892 C C . LEU B 1 164 ? 38.455 39.868 8.215 1.00 108.97 227 LEU B C 1
ATOM 2893 O O . LEU B 1 164 ? 39.657 39.624 8.091 1.00 108.97 227 LEU B O 1
ATOM 2898 N N . HIS B 1 165 ? 37.536 39.421 7.367 1.00 277.21 228 HIS B N 1
ATOM 2899 C CA . HIS B 1 165 ? 37.882 38.522 6.275 1.00 277.21 228 HIS B CA 1
ATOM 2900 C C . HIS B 1 165 ? 37.351 39.040 4.943 1.00 277.21 228 HIS B C 1
ATOM 2901 O O . HIS B 1 165 ? 36.153 39.274 4.799 1.00 277.21 228 HIS B O 1
ATOM 2908 N N . PRO B 1 166 ? 38.248 39.222 3.963 1.00 326.39 229 PRO B N 1
ATOM 2909 C CA . PRO B 1 166 ? 37.861 39.682 2.625 1.00 326.39 229 PRO B CA 1
ATOM 2910 C C . PRO B 1 166 ? 36.789 38.781 2.022 1.00 326.39 229 PRO B C 1
ATOM 2911 O O . PRO B 1 166 ? 36.880 37.559 2.148 1.00 326.39 229 PRO B O 1
ATOM 2915 N N . LEU B 1 167 ? 35.789 39.378 1.380 1.00 146.66 230 LEU B N 1
ATOM 2916 C CA . LEU B 1 167 ? 34.688 38.618 0.796 1.00 146.66 230 LEU B CA 1
ATOM 2917 C C . LEU B 1 167 ? 35.213 37.501 -0.104 1.00 146.66 230 LEU B C 1
ATOM 2918 O O . LEU B 1 167 ? 36.203 37.679 -0.815 1.00 146.66 230 LEU B O 1
ATOM 2923 N N . ALA B 1 168 ? 34.546 36.350 -0.062 1.00 134.85 231 ALA B N 1
ATOM 2924 C CA . ALA B 1 168 ? 34.961 35.178 -0.829 1.00 134.85 231 ALA B CA 1
ATOM 2925 C C . ALA B 1 168 ? 35.292 35.522 -2.279 1.00 134.85 231 ALA B C 1
ATOM 2926 O O . ALA B 1 168 ? 36.193 34.931 -2.877 1.00 134.85 231 ALA B O 1
ATOM 2928 N N . GLY B 1 169 ? 34.560 36.480 -2.838 1.00 211.83 232 GLY B N 1
ATOM 2929 C CA . GLY B 1 169 ? 34.780 36.906 -4.207 1.00 211.83 232 GLY B CA 1
ATOM 2930 C C . GLY B 1 169 ? 34.634 38.404 -4.385 1.00 211.83 232 GLY B C 1
ATOM 2931 O O . GLY B 1 169 ? 34.007 38.865 -5.339 1.00 211.83 232 GLY B O 1
ATOM 2932 N N . SER B 1 170 ? 35.214 39.168 -3.465 1.00 117.73 233 SER B N 1
ATOM 2933 C CA . SER B 1 170 ? 35.156 40.624 -3.533 1.00 117.73 233 SER B CA 1
ATOM 2934 C C . SER B 1 170 ? 36.076 41.278 -2.506 1.00 117.73 233 SER B C 1
ATOM 2935 O O . SER B 1 170 ? 35.748 41.335 -1.321 1.00 117.73 233 SER B O 1
ATOM 2938 N N . PRO B 1 171 ? 37.236 41.773 -2.962 1.00 151.00 234 PRO B N 1
ATOM 2939 C CA . PRO B 1 171 ? 38.184 42.477 -2.092 1.00 151.00 234 PRO B CA 1
ATOM 2940 C C . PRO B 1 171 ? 37.583 43.766 -1.541 1.00 151.00 234 PRO B C 1
ATOM 2941 O O . PRO B 1 171 ? 38.032 44.266 -0.510 1.00 151.00 234 PRO B O 1
ATOM 2945 N N . SER B 1 172 ? 36.575 44.293 -2.228 1.00 117.79 235 SER B N 1
ATOM 2946 C CA . SER B 1 172 ? 35.937 45.540 -1.824 1.00 117.79 235 SER B CA 1
ATOM 2947 C C . SER B 1 172 ? 34.971 45.332 -0.663 1.00 117.79 235 SER B C 1
ATOM 2948 O O . SER B 1 172 ? 34.445 46.295 -0.104 1.00 117.79 235 SER B O 1
ATOM 2951 N N . LYS B 1 173 ? 34.738 44.074 -0.305 1.00 115.86 236 LYS B N 1
ATOM 2952 C CA . LYS B 1 173 ? 33.842 43.748 0.800 1.00 115.86 236 LYS B CA 1
ATOM 2953 C C . LYS B 1 173 ? 34.573 43.003 1.914 1.00 115.86 236 LYS B C 1
ATOM 2954 O O . LYS B 1 173 ? 35.626 42.407 1.687 1.00 115.86 236 LYS B O 1
ATOM 2960 N N . THR B 1 174 ? 34.007 43.041 3.117 1.00 89.74 237 THR B N 1
ATOM 2961 C CA . THR B 1 174 ? 34.640 42.427 4.281 1.00 89.74 237 THR B CA 1
ATOM 2962 C C . THR B 1 174 ? 33.633 41.715 5.180 1.00 89.74 237 THR B C 1
ATOM 2963 O O . THR B 1 174 ? 32.624 42.292 5.580 1.00 89.74 237 THR B O 1
ATOM 2967 N N . LYS B 1 175 ? 33.920 40.457 5.495 1.00 144.70 238 LYS B N 1
ATOM 2968 C CA . LYS B 1 175 ? 33.076 39.676 6.389 1.00 144.70 238 LYS B CA 1
ATOM 2969 C C . LYS B 1 175 ? 33.535 39.827 7.833 1.00 144.70 238 LYS B C 1
ATOM 2970 O O . LYS B 1 175 ? 34.537 39.242 8.243 1.00 144.70 238 LYS B O 1
ATOM 2976 N N . LEU B 1 176 ? 32.795 40.618 8.601 1.00 70.87 239 LEU B N 1
ATOM 2977 C CA . LEU B 1 176 ? 33.128 40.858 9.997 1.00 70.87 239 LEU B CA 1
ATOM 2978 C C . LEU B 1 176 ? 32.442 39.847 10.913 1.00 70.87 239 LEU B C 1
ATOM 2979 O O . LEU B 1 176 ? 31.218 39.848 11.054 1.00 70.87 239 LEU B O 1
ATOM 2984 N N . THR B 1 177 ? 33.241 38.985 11.531 1.00 97.51 240 THR B N 1
ATOM 2985 C CA . THR B 1 177 ? 32.727 38.008 12.482 1.00 97.51 240 THR B CA 1
ATOM 2986 C C . THR B 1 177 ? 33.102 38.417 13.901 1.00 97.51 240 THR B C 1
ATOM 2987 O O . THR B 1 177 ? 34.280 38.495 14.242 1.00 97.51 240 THR B O 1
ATOM 2991 N N . TRP B 1 178 ? 32.096 38.678 14.727 1.00 99.53 241 TRP B N 1
ATOM 2992 C CA . TRP B 1 178 ? 32.339 39.181 16.073 1.00 99.53 241 TRP B CA 1
ATOM 2993 C C . TRP B 1 178 ? 31.756 38.278 17.156 1.00 99.53 241 TRP B C 1
ATOM 2994 O O . TRP B 1 178 ? 30.567 38.356 17.473 1.00 99.53 241 TRP B O 1
ATOM 3005 N N . LEU B 1 179 ? 32.604 37.422 17.718 1.00 55.68 242 LEU B N 1
ATOM 3006 C CA . LEU B 1 179 ? 32.225 36.596 18.859 1.00 55.68 242 LEU B CA 1
ATOM 3007 C C . LEU B 1 179 ? 32.319 37.410 20.143 1.00 55.68 242 LEU B C 1
ATOM 3008 O O . LEU B 1 179 ? 33.388 37.910 20.494 1.00 55.68 242 LEU B O 1
ATOM 3013 N N . LEU B 1 180 ? 31.196 37.539 20.840 1.00 111.78 243 LEU B N 1
ATOM 3014 C CA . LEU B 1 180 ? 31.140 38.338 22.057 1.00 111.78 243 LEU B CA 1
ATOM 3015 C C . LEU B 1 180 ? 30.875 37.479 23.289 1.00 111.78 243 LEU B C 1
ATOM 3016 O O . LEU B 1 180 ? 30.063 36.555 23.255 1.00 111.78 243 LEU B O 1
ATOM 3021 N N . SER B 1 181 ? 31.573 37.794 24.375 1.00 128.31 244 SER B N 1
ATOM 3022 C CA . SER B 1 181 ? 31.379 37.111 25.648 1.00 128.31 244 SER B CA 1
ATOM 3023 C C . SER B 1 181 ? 31.531 38.111 26.786 1.00 128.31 244 SER B C 1
ATOM 3024 O O . SER B 1 181 ? 32.613 38.657 26.998 1.00 128.31 244 SER B O 1
ATOM 3027 N N . ILE B 1 182 ? 30.444 38.357 27.510 1.00 78.46 245 ILE B N 1
ATOM 3028 C CA . ILE B 1 182 ? 30.464 39.337 28.589 1.00 78.46 245 ILE B CA 1
ATOM 3029 C C . ILE B 1 182 ? 29.722 38.851 29.830 1.00 78.46 245 ILE B C 1
ATOM 3030 O O . ILE B 1 182 ? 28.756 38.093 29.737 1.00 78.46 245 ILE B O 1
ATOM 3035 N N . ASP B 1 183 ? 30.189 39.293 30.992 1.00 127.43 246 ASP B N 1
ATOM 3036 C CA . ASP B 1 183 ? 29.491 39.056 32.246 1.00 127.43 246 ASP B CA 1
ATOM 3037 C C . ASP B 1 183 ? 29.152 40.402 32.872 1.00 127.43 246 ASP B C 1
ATOM 3038 O O . ASP B 1 183 ? 29.930 40.944 33.657 1.00 127.43 246 ASP B O 1
ATOM 3043 N N . LEU B 1 184 ? 27.991 40.939 32.509 1.00 132.23 247 LEU B N 1
ATOM 3044 C CA . LEU B 1 184 ? 27.554 42.249 32.985 1.00 132.23 247 LEU B CA 1
ATOM 3045 C C . LEU B 1 184 ? 27.632 42.356 34.507 1.00 132.23 247 LEU B C 1
ATOM 3046 O O . LEU B 1 184 ? 27.820 43.443 35.055 1.00 132.23 247 LEU B O 1
ATOM 3051 N N . LYS B 1 185 ? 27.486 41.219 35.180 1.00 126.97 248 LYS B N 1
ATOM 3052 C CA . LYS B 1 185 ? 27.643 41.146 36.630 1.00 126.97 248 LYS B CA 1
ATOM 3053 C C . LYS B 1 185 ? 26.722 42.088 37.395 1.00 126.97 248 LYS B C 1
ATOM 3054 O O . LYS B 1 185 ? 27.146 42.752 38.340 1.00 126.97 248 LYS B O 1
ATOM 3060 N N . GLY B 1 186 ? 25.461 42.141 36.991 1.00 133.41 249 GLY B N 1
ATOM 3061 C CA . GLY B 1 186 ? 24.474 42.885 37.744 1.00 133.41 249 GLY B CA 1
ATOM 3062 C C . GLY B 1 186 ? 23.494 41.930 38.387 1.00 133.41 249 GLY B C 1
ATOM 3063 O O . GLY B 1 186 ? 23.788 40.743 38.554 1.00 133.41 249 GLY B O 1
ATOM 3064 N N . TRP B 1 187 ? 22.336 42.460 38.764 1.00 135.31 250 TRP B N 1
ATOM 3065 C CA . TRP B 1 187 ? 21.223 41.641 39.218 1.00 135.31 250 TRP B CA 1
ATOM 3066 C C . TRP B 1 187 ? 20.169 41.606 38.119 1.00 135.31 250 TRP B C 1
ATOM 3067 O O . TRP B 1 187 ? 18.968 41.552 38.383 1.00 135.31 250 TRP B O 1
ATOM 3078 N N . LEU B 1 188 ? 20.644 41.649 36.878 1.00 161.03 251 LEU B N 1
ATOM 3079 C CA . LEU B 1 188 ? 19.783 41.574 35.706 1.00 161.03 251 LEU B CA 1
ATOM 3080 C C . LEU B 1 188 ? 19.260 40.158 35.509 1.00 161.03 251 LEU B C 1
ATOM 3081 O O . LEU B 1 188 ? 19.991 39.187 35.705 1.00 161.03 251 LEU B O 1
ATOM 3086 N N . PRO B 1 189 ? 17.985 40.039 35.118 1.00 177.82 252 PRO B N 1
ATOM 3087 C CA . PRO B 1 189 ? 17.362 38.751 34.796 1.00 177.82 252 PRO B CA 1
ATOM 3088 C C . PRO B 1 189 ? 18.102 38.046 33.665 1.00 177.82 252 PRO B C 1
ATOM 3089 O O . PRO B 1 189 ? 18.776 38.699 32.869 1.00 177.82 252 PRO B O 1
ATOM 3093 N N . LYS B 1 190 ? 17.973 36.726 33.600 1.00 125.94 253 LYS B N 1
ATOM 3094 C CA . LYS B 1 190 ? 18.639 35.940 32.570 1.00 125.94 253 LYS B CA 1
ATOM 3095 C C . LYS B 1 190 ? 18.183 36.341 31.171 1.00 125.94 253 LYS B C 1
ATOM 3096 O O . LYS B 1 190 ? 19.001 36.542 30.276 1.00 125.94 253 LYS B O 1
ATOM 3102 N N . SER B 1 191 ? 16.871 36.458 30.993 1.00 151.06 254 SER B N 1
ATOM 3103 C CA . SER B 1 191 ? 16.294 36.746 29.685 1.00 151.06 254 SER B CA 1
ATOM 3104 C C . SER B 1 191 ? 16.771 38.078 29.116 1.00 151.06 254 SER B C 1
ATOM 3105 O O . SER B 1 191 ? 17.322 38.128 28.017 1.00 151.06 254 SER B O 1
ATOM 3108 N N . ILE B 1 192 ? 16.558 39.151 29.870 1.00 116.59 255 ILE B N 1
ATOM 3109 C CA . ILE B 1 192 ? 16.861 40.498 29.393 1.00 116.59 255 ILE B CA 1
ATOM 3110 C C . ILE B 1 192 ? 18.308 40.653 28.920 1.00 116.59 255 ILE B C 1
ATOM 3111 O O . ILE B 1 192 ? 18.587 41.409 27.989 1.00 116.59 255 ILE B O 1
ATOM 3116 N N . ILE B 1 193 ? 19.222 39.932 29.562 1.00 132.12 256 ILE B N 1
ATOM 3117 C CA . ILE B 1 193 ? 20.636 40.000 29.211 1.00 132.12 256 ILE B CA 1
ATOM 3118 C C . ILE B 1 193 ? 20.877 39.531 27.779 1.00 132.12 256 ILE B C 1
ATOM 3119 O O . ILE B 1 193 ? 21.772 40.026 27.094 1.00 132.12 256 ILE B O 1
ATOM 3124 N N . ASN B 1 194 ? 20.069 38.577 27.330 1.00 120.10 257 ASN B N 1
ATOM 3125 C CA . ASN B 1 194 ? 20.209 38.024 25.989 1.00 120.10 257 ASN B CA 1
ATOM 3126 C C . ASN B 1 194 ? 19.916 39.051 24.901 1.00 120.10 257 ASN B C 1
ATOM 3127 O O . ASN B 1 194 ? 20.737 39.281 24.013 1.00 120.10 257 ASN B O 1
ATOM 3132 N N . GLN B 1 195 ? 18.742 39.670 24.980 1.00 149.65 258 GLN B N 1
ATOM 3133 C CA . GLN B 1 195 ? 18.305 40.616 23.958 1.00 149.65 258 GLN B CA 1
ATOM 3134 C C . GLN B 1 195 ? 19.217 41.837 23.862 1.00 149.65 258 GLN B C 1
ATOM 3135 O O . GLN B 1 195 ? 19.517 42.308 22.765 1.00 149.65 258 GLN B O 1
ATOM 3141 N N . VAL B 1 196 ? 19.654 42.346 25.010 1.00 98.18 259 VAL B N 1
ATOM 3142 C CA . VAL B 1 196 ? 20.504 43.532 25.036 1.00 98.18 259 VAL B CA 1
ATOM 3143 C C . VAL B 1 196 ? 21.850 43.276 24.365 1.00 98.18 259 VAL B C 1
ATOM 3144 O O . VAL B 1 196 ? 22.283 44.049 23.512 1.00 98.18 259 VAL B O 1
ATOM 3148 N N . LEU B 1 197 ? 22.506 42.186 24.750 1.00 119.39 260 LEU B N 1
ATOM 3149 C CA . LEU B 1 197 ? 23.797 41.837 24.174 1.00 119.39 260 LEU B CA 1
ATOM 3150 C C . LEU B 1 197 ? 23.658 41.551 22.683 1.00 119.39 260 LEU B C 1
ATOM 3151 O O . LEU B 1 197 ? 24.602 41.729 21.914 1.00 119.39 260 LEU B O 1
ATOM 3156 N N . SER B 1 198 ? 22.470 41.112 22.282 1.00 122.41 261 SER B N 1
ATOM 3157 C CA . SER B 1 198 ? 22.185 40.856 20.877 1.00 122.41 261 SER B CA 1
ATOM 3158 C C . SER B 1 198 ? 22.054 42.167 20.115 1.00 122.41 261 SER B C 1
ATOM 3159 O O . SER B 1 198 ? 22.725 42.378 19.106 1.00 122.41 261 SER B O 1
ATOM 3162 N N . GLN B 1 199 ? 21.186 43.045 20.606 1.00 127.68 262 GLN B N 1
ATOM 3163 C CA . GLN B 1 199 ? 20.973 44.336 19.968 1.00 127.68 262 GLN B CA 1
ATOM 3164 C C . GLN B 1 199 ? 22.242 45.180 20.025 1.00 127.68 262 GLN B C 1
ATOM 3165 O O . GLN B 1 199 ? 22.487 46.005 19.148 1.00 127.68 262 GLN B O 1
ATOM 3171 N N . THR B 1 200 ? 23.046 44.968 21.062 1.00 119.86 263 THR B N 1
ATOM 3172 C CA . THR B 1 200 ? 24.323 45.660 21.189 1.00 119.86 263 THR B CA 1
ATOM 3173 C C . THR B 1 200 ? 25.188 45.357 19.973 1.00 119.86 263 THR B C 1
ATOM 3174 O O . THR B 1 200 ? 25.900 46.226 19.468 1.00 119.86 263 THR B O 1
ATOM 3178 N N . GLN B 1 201 ? 25.112 44.115 19.504 1.00 95.50 264 GLN B N 1
ATOM 3179 C CA . GLN B 1 201 ? 25.859 43.692 18.327 1.00 95.50 264 GLN B CA 1
ATOM 3180 C C . GLN B 1 201 ? 25.265 44.273 17.051 1.00 95.50 264 GLN B C 1
ATOM 3181 O O . GLN B 1 201 ? 25.980 44.843 16.228 1.00 95.50 264 GLN B O 1
ATOM 3187 N N . VAL B 1 202 ? 23.954 44.130 16.891 1.00 106.57 265 VAL B N 1
ATOM 3188 C CA . VAL B 1 202 ? 23.279 44.623 15.697 1.00 106.57 265 VAL B CA 1
ATOM 3189 C C . VAL B 1 202 ? 23.449 46.134 15.559 1.00 106.57 265 VAL B C 1
ATOM 3190 O O . VAL B 1 202 ? 23.512 46.661 14.450 1.00 106.57 265 VAL B O 1
ATOM 3194 N N . ASP B 1 203 ? 23.531 46.824 16.692 1.00 146.45 266 ASP B N 1
ATOM 3195 C CA . ASP B 1 203 ? 23.735 48.267 16.691 1.00 146.45 266 ASP B CA 1
ATOM 3196 C C . ASP B 1 203 ? 25.148 48.609 16.240 1.00 146.45 266 ASP B C 1
ATOM 3197 O O . ASP B 1 203 ? 25.343 49.465 15.378 1.00 146.45 266 ASP B O 1
ATOM 3202 N N . PHE B 1 204 ? 26.132 47.934 16.827 1.00 117.46 267 PHE B N 1
ATOM 3203 C CA . PHE B 1 204 ? 27.525 48.135 16.450 1.00 117.46 267 PHE B CA 1
ATOM 3204 C C . PHE B 1 204 ? 27.702 48.015 14.939 1.00 117.46 267 PHE B C 1
ATOM 3205 O O . PHE B 1 204 ? 28.445 48.782 14.327 1.00 117.46 267 PHE B O 1
ATOM 3213 N N . ALA B 1 205 ? 27.010 47.047 14.345 1.00 70.31 268 ALA B N 1
ATOM 3214 C CA . ALA B 1 205 ? 27.052 46.846 12.903 1.00 70.31 268 ALA B CA 1
ATOM 3215 C C . ALA B 1 205 ? 26.525 48.075 12.173 1.00 70.31 268 ALA B C 1
ATOM 3216 O O . ALA B 1 205 ? 27.133 48.551 11.215 1.00 70.31 268 ALA B O 1
ATOM 3218 N N . ASN B 1 206 ? 25.388 48.584 12.634 1.00 99.37 269 ASN B N 1
ATOM 3219 C CA . ASN B 1 206 ? 24.777 49.765 12.038 1.00 99.37 269 ASN B CA 1
ATOM 3220 C C . ASN B 1 206 ? 25.714 50.965 12.065 1.00 99.37 269 ASN B C 1
ATOM 3221 O O . ASN B 1 206 ? 26.078 51.508 11.021 1.00 99.37 269 ASN B O 1
ATOM 3226 N N . HIS B 1 207 ? 26.101 51.371 13.270 1.00 147.47 270 HIS B N 1
ATOM 3227 C CA . HIS B 1 207 ? 26.954 52.539 13.452 1.00 147.47 270 HIS B CA 1
ATOM 3228 C C . HIS B 1 207 ? 28.272 52.401 12.700 1.00 147.47 270 HIS B C 1
ATOM 3229 O O . HIS B 1 207 ? 28.806 53.384 12.186 1.00 147.47 270 HIS B O 1
ATOM 3236 N N . LEU B 1 208 ? 28.794 51.180 12.637 1.00 88.06 271 LEU B N 1
ATOM 3237 C CA . LEU B 1 208 ? 30.041 50.928 11.924 1.00 88.06 271 LEU B CA 1
ATOM 3238 C C . LEU B 1 208 ? 29.904 51.297 10.452 1.00 88.06 271 LEU B C 1
ATOM 3239 O O . LEU B 1 208 ? 30.748 52.003 9.899 1.00 88.06 271 LEU B O 1
ATOM 3244 N N . ARG B 1 209 ? 28.837 50.816 9.823 1.00 101.91 272 ARG B N 1
ATOM 3245 C CA . ARG B 1 209 ? 28.579 51.116 8.421 1.00 101.91 272 ARG B CA 1
ATOM 3246 C C . ARG B 1 209 ? 28.425 52.616 8.197 1.00 101.91 272 ARG B C 1
ATOM 3247 O O . ARG B 1 209 ? 28.899 53.155 7.198 1.00 101.91 272 ARG B O 1
ATOM 3255 N N . LYS B 1 210 ? 27.761 53.283 9.134 1.00 123.69 273 LYS B N 1
ATOM 3256 C CA . LYS B 1 210 ? 27.510 54.716 9.024 1.00 123.69 273 LYS B CA 1
ATOM 3257 C C . LYS B 1 210 ? 28.800 55.529 9.104 1.00 123.69 273 LYS B C 1
ATOM 3258 O O . LYS B 1 210 ? 29.010 56.455 8.320 1.00 123.69 273 LYS B O 1
ATOM 3264 N N . ARG B 1 211 ? 29.660 55.180 10.056 1.00 139.30 274 ARG B N 1
ATOM 3265 C CA . ARG B 1 211 ? 30.955 55.837 10.198 1.00 139.30 274 ARG B CA 1
ATOM 3266 C C . ARG B 1 211 ? 31.766 55.725 8.913 1.00 139.30 274 ARG B C 1
ATOM 3267 O O . ARG B 1 211 ? 32.406 56.686 8.486 1.00 139.30 274 ARG B O 1
ATOM 3275 N N . LEU B 1 212 ? 31.729 54.548 8.299 1.00 125.43 275 LEU B N 1
ATOM 3276 C CA . LEU B 1 212 ? 32.494 54.289 7.084 1.00 125.43 275 LEU B CA 1
ATOM 3277 C C . LEU B 1 212 ? 32.210 55.316 5.986 1.00 125.43 275 LEU B C 1
ATOM 3278 O O . LEU B 1 212 ? 32.984 55.454 5.038 1.00 125.43 275 LEU B O 1
ATOM 3283 N N . GLU B 1 213 ? 31.100 56.036 6.122 1.00 112.39 276 GLU B N 1
ATOM 3284 C CA . GLU B 1 213 ? 30.758 57.102 5.186 1.00 112.39 276 GLU B CA 1
ATOM 3285 C C . GLU B 1 213 ? 30.914 58.476 5.831 1.00 112.39 276 GLU B C 1
ATOM 3286 O O . GLU B 1 213 ? 32.030 58.943 6.061 1.00 112.39 276 GLU B O 1
ATOM 3292 N N . SER C 1 1 ? 66.381 30.109 -64.645 1.00 76.97 64 SER C N 1
ATOM 3293 C CA . SER C 1 1 ? 67.752 30.536 -64.393 1.00 76.97 64 SER C CA 1
ATOM 3294 C C . SER C 1 1 ? 67.792 31.950 -63.822 1.00 76.97 64 SER C C 1
ATOM 3295 O O . SER C 1 1 ? 67.273 32.194 -62.731 1.00 76.97 64 SER C O 1
ATOM 3298 N N . MET C 1 2 ? 68.397 32.885 -64.553 1.00 75.41 65 MET C N 1
ATOM 3299 C CA . MET C 1 2 ? 68.588 34.221 -63.996 1.00 75.41 65 MET C CA 1
ATOM 3300 C C . MET C 1 2 ? 67.443 35.172 -64.333 1.00 75.41 65 MET C C 1
ATOM 3301 O O . MET C 1 2 ? 66.995 35.253 -65.473 1.00 75.41 65 MET C O 1
ATOM 3306 N N . THR C 1 3 ? 66.974 35.885 -63.318 1.00 69.60 66 THR C N 1
ATOM 3307 C CA . THR C 1 3 ? 65.911 36.862 -63.484 1.00 69.60 66 THR C CA 1
ATOM 3308 C C . THR C 1 3 ? 66.419 38.223 -63.029 1.00 69.60 66 THR C C 1
ATOM 3309 O O . THR C 1 3 ? 67.269 38.310 -62.143 1.00 69.60 66 THR C O 1
ATOM 3313 N N . LEU C 1 4 ? 65.901 39.282 -63.639 1.00 98.56 67 LEU C N 1
ATOM 3314 C CA . LEU C 1 4 ? 66.348 40.633 -63.321 1.00 98.56 67 LEU C CA 1
ATOM 3315 C C . LEU C 1 4 ? 65.241 41.451 -62.666 1.00 98.56 67 LEU C C 1
ATOM 3316 O O . LEU C 1 4 ? 64.058 41.228 -62.919 1.00 98.56 67 LEU C O 1
ATOM 3321 N N . TYR C 1 5 ? 65.634 42.398 -61.822 1.00 90.20 68 TYR C N 1
ATOM 3322 C CA . TYR C 1 5 ? 64.670 43.200 -61.080 1.00 90.20 68 TYR C CA 1
ATOM 3323 C C . TYR C 1 5 ? 64.906 44.692 -61.265 1.00 90.20 68 TYR C C 1
ATOM 3324 O O . TYR C 1 5 ? 66.038 45.165 -61.189 1.00 90.20 68 TYR C O 1
ATOM 3333 N N . SER C 1 6 ? 63.829 45.429 -61.509 1.00 35.80 69 SER C N 1
ATOM 3334 C CA . SER C 1 6 ? 63.906 46.880 -61.565 1.00 35.80 69 SER C CA 1
ATOM 3335 C C . SER C 1 6 ? 64.323 47.405 -60.193 1.00 35.80 69 SER C C 1
ATOM 3336 O O . SER C 1 6 ? 64.094 46.750 -59.172 1.00 35.80 69 SER C O 1
ATOM 3339 N N . ASP C 1 7 ? 64.942 48.582 -60.172 1.00 73.63 70 ASP C N 1
ATOM 3340 C CA . ASP C 1 7 ? 65.412 49.167 -58.922 1.00 73.63 70 ASP C CA 1
ATOM 3341 C C . ASP C 1 7 ? 64.273 49.380 -57.932 1.00 73.63 70 ASP C C 1
ATOM 3342 O O . ASP C 1 7 ? 64.466 49.265 -56.723 1.00 73.63 70 ASP C O 1
ATOM 3347 N N . GLN C 1 8 ? 63.089 49.689 -58.451 1.00 118.09 71 GLN C N 1
ATOM 3348 C CA . GLN C 1 8 ? 61.913 49.865 -57.608 1.00 118.09 71 GLN C CA 1
ATOM 3349 C C . GLN C 1 8 ? 61.566 48.567 -56.891 1.00 118.09 71 GLN C C 1
ATOM 3350 O O . GLN C 1 8 ? 61.208 48.571 -55.713 1.00 118.09 71 GLN C O 1
ATOM 3356 N N . GLU C 1 9 ? 61.675 47.456 -57.611 1.00 42.86 72 GLU C N 1
ATOM 3357 C CA . GLU C 1 9 ? 61.426 46.144 -57.026 1.00 42.86 72 GLU C CA 1
ATOM 3358 C C . GLU C 1 9 ? 62.409 45.863 -55.895 1.00 42.86 72 GLU C C 1
ATOM 3359 O O . GLU C 1 9 ? 62.007 45.689 -54.743 1.00 42.86 72 GLU C O 1
ATOM 3365 N N . LEU C 1 10 ? 63.694 45.822 -56.236 1.00 56.09 73 LEU C N 1
ATOM 3366 C CA . LEU C 1 10 ? 64.763 45.641 -55.257 1.00 56.09 73 LEU C CA 1
ATOM 3367 C C . LEU C 1 10 ? 64.546 46.494 -54.010 1.00 56.09 73 LEU C C 1
ATOM 3368 O O . LEU C 1 10 ? 64.872 46.076 -52.896 1.00 56.09 73 LEU C O 1
ATOM 3373 N N . ALA C 1 11 ? 64.006 47.694 -54.207 1.00 27.10 74 ALA C N 1
ATOM 3374 C CA . ALA C 1 11 ? 63.663 48.577 -53.099 1.00 27.10 74 ALA C CA 1
ATOM 3375 C C . ALA C 1 11 ? 62.689 47.876 -52.159 1.00 27.10 74 ALA C C 1
ATOM 3376 O O . ALA C 1 11 ? 62.957 47.722 -50.964 1.00 27.10 74 ALA C O 1
ATOM 3378 N N . TYR C 1 12 ? 61.557 47.455 -52.716 1.00 78.86 75 TYR C N 1
ATOM 3379 C CA . TYR C 1 12 ? 60.564 46.701 -51.967 1.00 78.86 75 TYR C CA 1
ATOM 3380 C C . TYR C 1 12 ? 61.175 45.437 -51.383 1.00 78.86 75 TYR C C 1
ATOM 3381 O O . TYR C 1 12 ? 60.882 45.067 -50.249 1.00 78.86 75 TYR C O 1
ATOM 3390 N N . LEU C 1 13 ? 62.018 44.775 -52.169 1.00 1.63 76 LEU C N 1
ATOM 3391 C CA . LEU C 1 13 ? 62.726 43.585 -51.711 1.00 1.63 76 LEU C CA 1
ATOM 3392 C C . LEU C 1 13 ? 63.523 43.858 -50.444 1.00 1.63 76 LEU C C 1
ATOM 3393 O O . LEU C 1 13 ? 63.408 43.121 -49.469 1.00 1.63 76 LEU C O 1
ATOM 3398 N N . GLN C 1 14 ? 64.324 44.918 -50.452 1.00 108.68 77 GLN C N 1
ATOM 3399 C CA . GLN C 1 14 ? 65.059 45.296 -49.251 1.00 108.68 77 GLN C CA 1
ATOM 3400 C C . GLN C 1 14 ? 64.102 45.482 -48.084 1.00 108.68 77 GLN C C 1
ATOM 3401 O O . GLN C 1 14 ? 64.244 44.849 -47.038 1.00 108.68 77 GLN C O 1
ATOM 3407 N N . GLN C 1 15 ? 63.119 46.352 -48.280 1.00 123.15 78 GLN C N 1
ATOM 3408 C CA . GLN C 1 15 ? 62.145 46.657 -47.242 1.00 123.15 78 GLN C CA 1
ATOM 3409 C C . GLN C 1 15 ? 61.544 45.374 -46.684 1.00 123.15 78 GLN C C 1
ATOM 3410 O O . GLN C 1 15 ? 61.288 45.265 -45.484 1.00 123.15 78 GLN C O 1
ATOM 3416 N N . GLY C 1 16 ? 61.329 44.402 -47.566 1.00 68.39 79 GLY C N 1
ATOM 3417 C CA . GLY C 1 16 ? 60.774 43.118 -47.181 1.00 68.39 79 GLY C CA 1
ATOM 3418 C C . GLY C 1 16 ? 61.645 42.384 -46.180 1.00 68.39 79 GLY C C 1
ATOM 3419 O O . GLY C 1 16 ? 61.155 41.574 -45.393 1.00 68.39 79 GLY C O 1
ATOM 3420 N N . GLU C 1 17 ? 62.942 42.671 -46.207 1.00 162.30 80 GLU C N 1
ATOM 3421 C CA . GLU C 1 17 ? 63.885 42.031 -45.298 1.00 162.30 80 GLU C CA 1
ATOM 3422 C C . GLU C 1 17 ? 64.293 42.957 -44.155 1.00 162.30 80 GLU C C 1
ATOM 3423 O O . GLU C 1 17 ? 64.655 42.496 -43.073 1.00 162.30 80 GLU C O 1
ATOM 3429 N N . GLU C 1 18 ? 64.235 44.262 -44.400 1.00 106.53 81 GLU C N 1
ATOM 3430 C CA . GLU C 1 18 ? 64.467 45.235 -43.342 1.00 106.53 81 GLU C CA 1
ATOM 3431 C C . GLU C 1 18 ? 63.391 45.061 -42.284 1.00 106.53 81 GLU C C 1
ATOM 3432 O O . GLU C 1 18 ? 63.663 45.125 -41.084 1.00 106.53 81 GLU C O 1
ATOM 3438 N N . ALA C 1 19 ? 62.165 44.836 -42.744 1.00 68.34 82 ALA C N 1
ATOM 3439 C CA . ALA C 1 19 ? 61.032 44.622 -41.855 1.00 68.34 82 ALA C CA 1
ATOM 3440 C C . ALA C 1 19 ? 61.192 43.321 -41.081 1.00 68.34 82 ALA C C 1
ATOM 3441 O O . ALA C 1 19 ? 60.762 43.214 -39.931 1.00 68.34 82 ALA C O 1
ATOM 3443 N N . MET C 1 20 ? 61.820 42.338 -41.717 1.00 135.74 83 MET C N 1
ATOM 3444 C CA . MET C 1 20 ? 61.968 41.016 -41.124 1.00 135.74 83 MET C CA 1
ATOM 3445 C C . MET C 1 20 ? 63.032 41.000 -40.028 1.00 135.74 83 MET C C 1
ATOM 3446 O O . MET C 1 20 ? 62.740 40.673 -38.877 1.00 135.74 83 MET C O 1
ATOM 3451 N N . GLN C 1 21 ? 64.261 41.357 -40.387 1.00 152.23 84 GLN C N 1
ATOM 3452 C CA . GLN C 1 21 ? 65.365 41.358 -39.432 1.00 152.23 84 GLN C CA 1
ATOM 3453 C C . GLN C 1 21 ? 65.063 42.187 -38.186 1.00 152.23 84 GLN C C 1
ATOM 3454 O O . GLN C 1 21 ? 65.372 41.775 -37.068 1.00 152.23 84 GLN C O 1
ATOM 3460 N N . LYS C 1 22 ? 64.458 43.354 -38.381 1.00 91.19 85 LYS C N 1
ATOM 3461 C CA . LYS C 1 22 ? 64.175 44.252 -37.267 1.00 91.19 85 LYS C CA 1
ATOM 3462 C C . LYS C 1 22 ? 63.077 43.719 -36.351 1.00 91.19 85 LYS C C 1
ATOM 3463 O O . LYS C 1 22 ? 63.098 43.959 -35.145 1.00 91.19 85 LYS C O 1
ATOM 3469 N N . ALA C 1 23 ? 62.121 42.996 -36.927 1.00 130.44 86 ALA C N 1
ATOM 3470 C CA . ALA C 1 23 ? 61.031 42.413 -36.153 1.00 130.44 86 ALA C CA 1
ATOM 3471 C C . ALA C 1 23 ? 61.505 41.186 -35.378 1.00 130.44 86 ALA C C 1
ATOM 3472 O O . ALA C 1 23 ? 61.099 40.965 -34.236 1.00 130.44 86 ALA C O 1
ATOM 3474 N N . LEU C 1 24 ? 62.362 40.391 -36.009 1.00 110.64 87 LEU C N 1
ATOM 3475 C CA . LEU C 1 24 ? 62.955 39.230 -35.357 1.00 110.64 87 LEU C CA 1
ATOM 3476 C C . LEU C 1 24 ? 63.851 39.679 -34.213 1.00 110.64 87 LEU C C 1
ATOM 3477 O O . LEU C 1 24 ? 63.871 39.064 -33.147 1.00 110.64 87 LEU C O 1
ATOM 3482 N N . GLY C 1 25 ? 64.592 40.758 -34.445 1.00 126.11 88 GLY C N 1
ATOM 3483 C CA . GLY C 1 25 ? 65.482 41.310 -33.440 1.00 126.11 88 GLY C CA 1
ATOM 3484 C C . GLY C 1 25 ? 64.726 41.775 -32.212 1.00 126.11 88 GLY C C 1
ATOM 3485 O O . GLY C 1 25 ? 65.286 41.858 -31.120 1.00 126.11 88 GLY C O 1
ATOM 3486 N N . ILE C 1 26 ? 63.447 42.080 -32.395 1.00 85.08 89 ILE C N 1
ATOM 3487 C CA . ILE C 1 26 ? 62.590 42.483 -31.289 1.00 85.08 89 ILE C CA 1
ATOM 3488 C C . ILE C 1 26 ? 62.089 41.253 -30.541 1.00 85.08 89 ILE C C 1
ATOM 3489 O O . ILE C 1 26 ? 61.677 41.340 -29.386 1.00 85.08 89 ILE C O 1
ATOM 3494 N N . LEU C 1 27 ? 62.133 40.104 -31.206 1.00 164.16 90 LEU C N 1
ATOM 3495 C CA . LEU C 1 27 ? 61.750 38.851 -30.572 1.00 164.16 90 LEU C CA 1
ATOM 3496 C C . LEU C 1 27 ? 62.961 38.188 -29.933 1.00 164.16 90 LEU C C 1
ATOM 3497 O O . LEU C 1 27 ? 62.842 37.503 -28.919 1.00 164.16 90 LEU C O 1
ATOM 3502 N N . SER C 1 28 ? 64.128 38.394 -30.534 1.00 119.09 91 SER C N 1
ATOM 3503 C CA . SER C 1 28 ? 65.370 37.867 -29.988 1.00 119.09 91 SER C CA 1
ATOM 3504 C C . SER C 1 28 ? 65.617 38.460 -28.605 1.00 119.09 91 SER C C 1
ATOM 3505 O O . SER C 1 28 ? 66.093 37.776 -27.699 1.00 119.09 91 SER C O 1
ATOM 3508 N N . ASN C 1 29 ? 65.287 39.739 -28.453 1.00 114.15 92 ASN C N 1
ATOM 3509 C CA . ASN C 1 29 ? 65.378 40.404 -27.161 1.00 114.15 92 ASN C CA 1
ATOM 3510 C C . ASN C 1 29 ? 64.259 39.936 -26.238 1.00 114.15 92 ASN C C 1
ATOM 3511 O O . ASN C 1 29 ? 63.253 40.624 -26.068 1.00 114.15 92 ASN C O 1
ATOM 3516 N N . GLU C 1 31 ? 63.532 38.956 -22.701 1.00 125.98 94 GLU C N 1
ATOM 3517 C CA . GLU C 1 31 ? 63.047 39.586 -21.477 1.00 125.98 94 GLU C CA 1
ATOM 3518 C C . GLU C 1 31 ? 63.101 41.112 -21.556 1.00 125.98 94 GLU C C 1
ATOM 3519 O O . GLU C 1 31 ? 64.067 41.687 -22.061 1.00 125.98 94 GLU C O 1
ATOM 3525 N N . GLY C 1 32 ? 62.052 41.757 -21.055 1.00 83.26 95 GLY C N 1
ATOM 3526 C CA . GLY C 1 32 ? 61.954 43.205 -21.080 1.00 83.26 95 GLY C CA 1
ATOM 3527 C C . GLY C 1 32 ? 60.541 43.674 -21.373 1.00 83.26 95 GLY C C 1
ATOM 3528 O O . GLY C 1 32 ? 60.224 44.855 -21.218 1.00 83.26 95 GLY C O 1
ATOM 3529 N N . TRP C 1 33 ? 59.690 42.744 -21.796 1.00 205.64 96 TRP C N 1
ATOM 3530 C CA . TRP C 1 33 ? 58.308 43.064 -22.138 1.00 205.64 96 TRP C CA 1
ATOM 3531 C C . TRP C 1 33 ? 57.421 43.156 -20.903 1.00 205.64 96 TRP C C 1
ATOM 3532 O O . TRP C 1 33 ? 57.572 42.384 -19.957 1.00 205.64 96 TRP C O 1
ATOM 3543 N N . LYS C 1 34 ? 56.492 44.107 -20.923 1.00 154.93 97 LYS C N 1
ATOM 3544 C CA . LYS C 1 34 ? 55.452 44.178 -19.908 1.00 154.93 97 LYS C CA 1
ATOM 3545 C C . LYS C 1 34 ? 54.351 43.200 -20.287 1.00 154.93 97 LYS C C 1
ATOM 3546 O O . LYS C 1 34 ? 54.530 42.372 -21.180 1.00 154.93 97 LYS C O 1
ATOM 3552 N N . LYS C 1 35 ? 53.213 43.295 -19.612 1.00 123.03 98 LYS C N 1
ATOM 3553 C CA . LYS C 1 35 ? 52.082 42.433 -19.927 1.00 123.03 98 LYS C CA 1
ATOM 3554 C C . LYS C 1 35 ? 50.807 43.257 -20.065 1.00 123.03 98 LYS C C 1
ATOM 3555 O O . LYS C 1 35 ? 50.540 44.140 -19.252 1.00 123.03 98 LYS C O 1
ATOM 3561 N N . GLU C 1 36 ? 50.027 42.967 -21.101 1.00 98.35 99 GLU C N 1
ATOM 3562 C CA . GLU C 1 36 ? 48.809 43.722 -21.376 1.00 98.35 99 GLU C CA 1
ATOM 3563 C C . GLU C 1 36 ? 47.542 42.896 -21.178 1.00 98.35 99 GLU C C 1
ATOM 3564 O O . GLU C 1 36 ? 46.500 43.435 -20.805 1.00 98.35 99 GLU C O 1
ATOM 3570 N N . SER C 1 37 ? 47.625 41.593 -21.432 1.00 109.32 100 SER C N 1
ATOM 3571 C CA . SER C 1 37 ? 46.467 40.721 -21.252 1.00 109.32 100 SER C CA 1
ATOM 3572 C C . SER C 1 37 ? 46.850 39.260 -21.005 1.00 109.32 100 SER C C 1
ATOM 3573 O O . SER C 1 37 ? 47.976 38.842 -21.280 1.00 109.32 100 SER C O 1
ATOM 3576 N N . GLN C 1 38 ? 45.894 38.493 -20.489 1.00 131.32 101 GLN C N 1
ATOM 3577 C CA . GLN C 1 38 ? 46.106 37.092 -20.135 1.00 131.32 101 GLN C CA 1
ATOM 3578 C C . GLN C 1 38 ? 44.790 36.323 -20.237 1.00 131.32 101 GLN C C 1
ATOM 3579 O O . GLN C 1 38 ? 43.919 36.451 -19.382 1.00 131.32 101 GLN C O 1
ATOM 3585 N N . GLN C 1 39 ? 44.647 35.522 -21.285 1.00 135.21 102 GLN C N 1
ATOM 3586 C CA . GLN C 1 39 ? 43.364 34.898 -21.586 1.00 135.21 102 GLN C CA 1
ATOM 3587 C C . GLN C 1 39 ? 43.145 33.543 -20.923 1.00 135.21 102 GLN C C 1
ATOM 3588 O O . GLN C 1 39 ? 44.081 32.917 -20.425 1.00 135.21 102 GLN C O 1
ATOM 3594 N N . ASP C 1 40 ? 41.889 33.104 -20.930 1.00 160.91 103 ASP C N 1
ATOM 3595 C CA . ASP C 1 40 ? 41.502 31.828 -20.340 1.00 160.91 103 ASP C CA 1
ATOM 3596 C C . ASP C 1 40 ? 42.136 30.668 -21.098 1.00 160.91 103 ASP C C 1
ATOM 3597 O O . ASP C 1 40 ? 42.302 29.576 -20.556 1.00 160.91 103 ASP C O 1
ATOM 3602 N N . ASN C 1 41 ? 42.485 30.914 -22.357 1.00 136.07 104 ASN C N 1
ATOM 3603 C CA . ASN C 1 41 ? 43.083 29.887 -23.200 1.00 136.07 104 ASN C CA 1
ATOM 3604 C C . ASN C 1 41 ? 44.603 29.868 -23.089 1.00 136.07 104 ASN C C 1
ATOM 3605 O O . ASN C 1 41 ? 45.275 29.085 -23.760 1.00 136.07 104 ASN C O 1
ATOM 3610 N N . GLY C 1 42 ? 45.139 30.735 -22.238 1.00 81.98 105 GLY C N 1
ATOM 3611 C CA . GLY C 1 42 ? 46.575 30.850 -22.077 1.00 81.98 105 GLY C CA 1
ATOM 3612 C C . GLY C 1 42 ? 47.158 31.831 -23.073 1.00 81.98 105 GLY C C 1
ATOM 3613 O O . GLY C 1 42 ? 48.373 31.899 -23.261 1.00 81.98 105 GLY C O 1
ATOM 3614 N N . ASP C 1 43 ? 46.279 32.594 -23.714 1.00 123.26 106 ASP C N 1
ATOM 3615 C CA . ASP C 1 43 ? 46.692 33.594 -24.690 1.00 123.26 106 ASP C CA 1
ATOM 3616 C C . ASP C 1 43 ? 47.271 34.815 -23.984 1.00 123.26 106 ASP C C 1
ATOM 3617 O O . ASP C 1 43 ? 46.730 35.280 -22.982 1.00 123.26 106 ASP C O 1
ATOM 3622 N N . LYS C 1 44 ? 48.374 35.333 -24.513 1.00 142.58 107 LYS C N 1
ATOM 3623 C CA . LYS C 1 44 ? 49.094 36.422 -23.865 1.00 142.58 107 LYS C CA 1
ATOM 3624 C C . LYS C 1 44 ? 49.390 37.557 -24.841 1.00 142.58 107 LYS C C 1
ATOM 3625 O O . LYS C 1 44 ? 49.536 37.334 -26.043 1.00 142.58 107 LYS C O 1
ATOM 3631 N N . VAL C 1 45 ? 49.472 38.776 -24.319 1.00 108.99 108 VAL C N 1
ATOM 3632 C CA . VAL C 1 45 ? 49.797 39.942 -25.135 1.00 108.99 108 VAL C CA 1
ATOM 3633 C C . VAL C 1 45 ? 50.829 40.822 -24.434 1.00 108.99 108 VAL C C 1
ATOM 3634 O O . VAL C 1 45 ? 50.497 41.574 -23.518 1.00 108.99 108 VAL C O 1
ATOM 3638 N N . MET C 1 46 ? 52.080 40.719 -24.869 1.00 181.07 109 MET C N 1
ATOM 3639 C CA . MET C 1 46 ? 53.166 41.483 -24.266 1.00 181.07 109 MET C CA 1
ATOM 3640 C C . MET C 1 46 ? 53.329 42.842 -24.937 1.00 181.07 109 MET C C 1
ATOM 3641 O O . MET C 1 46 ? 52.857 43.054 -26.054 1.00 181.07 109 MET C O 1
ATOM 3646 N N . SER C 1 47 ? 53.999 43.760 -24.248 1.00 153.60 110 SER C N 1
ATOM 3647 C CA . SER C 1 47 ? 54.252 45.091 -24.789 1.00 153.60 110 SER C CA 1
ATOM 3648 C C . SER C 1 47 ? 55.664 45.558 -24.467 1.00 153.60 110 SER C C 1
ATOM 3649 O O . SER C 1 47 ? 56.299 45.049 -23.544 1.00 153.60 110 SER C O 1
ATOM 3652 N N . LYS C 1 48 ? 56.150 46.529 -25.233 1.00 142.49 111 LYS C N 1
ATOM 3653 C CA . LYS C 1 48 ? 57.493 47.061 -25.032 1.00 142.49 111 LYS C CA 1
ATOM 3654 C C . LYS C 1 48 ? 57.707 48.338 -25.836 1.00 142.49 111 LYS C C 1
ATOM 3655 O O . LYS C 1 48 ? 57.212 48.469 -26.955 1.00 142.49 111 LYS C O 1
ATOM 3661 N N . VAL C 1 49 ? 58.445 49.280 -25.258 1.00 138.21 112 VAL C N 1
ATOM 3662 C CA . VAL C 1 49 ? 58.756 50.530 -25.939 1.00 138.21 112 VAL C CA 1
ATOM 3663 C C . VAL C 1 49 ? 60.123 50.451 -26.612 1.00 138.21 112 VAL C C 1
ATOM 3664 O O . VAL C 1 49 ? 61.152 50.706 -25.985 1.00 138.21 112 VAL C O 1
ATOM 3668 N N . VAL C 1 50 ? 60.124 50.085 -27.890 1.00 170.44 113 VAL C N 1
ATOM 3669 C CA . VAL C 1 50 ? 61.355 49.991 -28.665 1.00 170.44 113 VAL C CA 1
ATOM 3670 C C . VAL C 1 50 ? 61.862 51.381 -29.033 1.00 170.44 113 VAL C C 1
ATOM 3671 O O . VAL C 1 50 ? 61.103 52.209 -29.537 1.00 170.44 113 VAL C O 1
ATOM 3675 N N . PRO C 1 51 ? 63.152 51.640 -28.775 1.00 145.04 114 PRO C N 1
ATOM 3676 C CA . PRO C 1 51 ? 63.774 52.939 -29.052 1.00 145.04 114 PRO C CA 1
ATOM 3677 C C . PRO C 1 51 ? 63.498 53.417 -30.475 1.00 145.04 114 PRO C C 1
ATOM 3678 O O . PRO C 1 51 ? 62.998 54.526 -30.670 1.00 145.04 114 PRO C O 1
ATOM 3682 N N . ASP C 1 52 ? 63.822 52.579 -31.454 1.00 145.98 115 ASP C N 1
ATOM 3683 C CA . ASP C 1 52 ? 63.635 52.926 -32.857 1.00 145.98 115 ASP C CA 1
ATOM 3684 C C . ASP C 1 52 ? 62.169 53.204 -33.172 1.00 145.98 115 ASP C C 1
ATOM 3685 O O . ASP C 1 52 ? 61.816 54.296 -33.618 1.00 145.98 115 ASP C O 1
ATOM 3690 N N . VAL C 1 53 ? 61.321 52.210 -32.933 1.00 157.13 116 VAL C N 1
ATOM 3691 C CA . VAL C 1 53 ? 59.902 52.321 -33.247 1.00 157.13 116 VAL C CA 1
ATOM 3692 C C . VAL C 1 53 ? 59.128 52.986 -32.114 1.00 157.13 116 VAL C C 1
ATOM 3693 O O . VAL C 1 53 ? 59.038 54.212 -32.045 1.00 157.13 116 VAL C O 1
ATOM 3697 N N . GLY C 1 54 ? 58.572 52.166 -31.228 1.00 80.25 117 GLY C N 1
ATOM 3698 C CA . GLY C 1 54 ? 57.778 52.655 -30.116 1.00 80.25 117 GLY C CA 1
ATOM 3699 C C . GLY C 1 54 ? 57.124 51.515 -29.359 1.00 80.25 117 GLY C C 1
ATOM 3700 O O . GLY C 1 54 ? 57.721 50.453 -29.188 1.00 80.25 117 GLY C O 1
ATOM 3701 N N . LYS C 1 55 ? 55.893 51.730 -28.907 1.00 139.69 118 LYS C N 1
ATOM 3702 C CA . LYS C 1 55 ? 55.171 50.708 -28.158 1.00 139.69 118 LYS C CA 1
ATOM 3703 C C . LYS C 1 55 ? 54.632 49.628 -29.091 1.00 139.69 118 LYS C C 1
ATOM 3704 O O . LYS C 1 55 ? 53.804 49.902 -29.960 1.00 139.69 118 LYS C O 1
ATOM 3710 N N . VAL C 1 56 ? 55.107 48.401 -28.906 1.00 105.89 119 VAL C N 1
ATOM 3711 C CA . VAL C 1 56 ? 54.690 47.283 -29.745 1.00 105.89 119 VAL C CA 1
ATOM 3712 C C . VAL C 1 56 ? 53.897 46.254 -28.946 1.00 105.89 119 VAL C C 1
ATOM 3713 O O . VAL C 1 56 ? 53.930 46.247 -27.715 1.00 105.89 119 VAL C O 1
ATOM 3717 N N . PHE C 1 57 ? 53.185 45.385 -29.657 1.00 91.40 120 PHE C N 1
ATOM 3718 C CA . PHE C 1 57 ? 52.388 44.339 -29.025 1.00 91.40 120 PHE C CA 1
ATOM 3719 C C . PHE C 1 57 ? 52.829 42.965 -29.515 1.00 91.40 120 PHE C C 1
ATOM 3720 O O . PHE C 1 57 ? 52.936 42.735 -30.718 1.00 91.40 120 PHE C O 1
ATOM 3728 N N . ARG C 1 58 ? 53.084 42.056 -28.581 1.00 122.13 121 ARG C N 1
ATOM 3729 C CA . ARG C 1 58 ? 53.524 40.711 -28.931 1.00 122.13 121 ARG C CA 1
ATOM 3730 C C . ARG C 1 58 ? 52.487 39.676 -28.512 1.00 122.13 121 ARG C C 1
ATOM 3731 O O . ARG C 1 58 ? 52.288 39.429 -27.323 1.00 122.13 121 ARG C O 1
ATOM 3739 N N . LEU C 1 59 ? 51.830 39.075 -29.497 1.00 88.12 122 LEU C N 1
ATOM 3740 C CA . LEU C 1 59 ? 50.769 38.110 -29.237 1.00 88.12 122 LEU C CA 1
ATOM 3741 C C . LEU C 1 59 ? 51.340 36.707 -29.048 1.00 88.12 122 LEU C C 1
ATOM 3742 O O . LEU C 1 59 ? 52.019 36.179 -29.930 1.00 88.12 122 LEU C O 1
ATOM 3747 N N . GLU C 1 60 ? 51.054 36.106 -27.896 1.00 122.57 123 GLU C N 1
ATOM 3748 C CA . GLU C 1 60 ? 51.501 34.748 -27.603 1.00 122.57 123 GLU C CA 1
ATOM 3749 C C . GLU C 1 60 ? 50.332 33.771 -27.594 1.00 122.57 123 GLU C C 1
ATOM 3750 O O . GLU C 1 60 ? 49.582 33.693 -26.620 1.00 122.57 123 GLU C O 1
ATOM 3756 N N . VAL C 1 61 ? 50.184 33.026 -28.684 1.00 124.23 124 VAL C N 1
ATOM 3757 C CA . VAL C 1 61 ? 49.082 32.082 -28.821 1.00 124.23 124 VAL C CA 1
ATOM 3758 C C . VAL C 1 61 ? 49.517 30.779 -29.478 1.00 124.23 124 VAL C C 1
ATOM 3759 O O . VAL C 1 61 ? 50.303 30.779 -30.425 1.00 124.23 124 VAL C O 1
ATOM 3763 N N . VAL C 1 62 ? 49.004 29.669 -28.962 1.00 126.52 125 VAL C N 1
ATOM 3764 C CA . VAL C 1 62 ? 49.220 28.366 -29.572 1.00 126.52 125 VAL C CA 1
ATOM 3765 C C . VAL C 1 62 ? 47.877 27.807 -30.033 1.00 126.52 125 VAL C C 1
ATOM 3766 O O . VAL C 1 62 ? 46.858 28.003 -29.371 1.00 126.52 125 VAL C O 1
ATOM 3770 N N . VAL C 1 63 ? 47.875 27.125 -31.173 1.00 264.32 126 VAL C N 1
ATOM 3771 C CA . VAL C 1 63 ? 46.639 26.590 -31.731 1.00 264.32 126 VAL C CA 1
ATOM 3772 C C . VAL C 1 63 ? 46.708 25.073 -31.895 1.00 264.32 126 VAL C C 1
ATOM 3773 O O . VAL C 1 63 ? 47.772 24.514 -32.160 1.00 264.32 126 VAL C O 1
ATOM 3777 N N . ASP C 1 64 ? 45.564 24.415 -31.733 1.00 202.90 127 ASP C N 1
ATOM 3778 C CA . ASP C 1 64 ? 45.486 22.963 -31.840 1.00 202.90 127 ASP C CA 1
ATOM 3779 C C . ASP C 1 64 ? 45.354 22.516 -33.290 1.00 202.90 127 ASP C C 1
ATOM 3780 O O . ASP C 1 64 ? 44.600 21.594 -33.599 1.00 202.90 127 ASP C O 1
ATOM 3785 N N . GLN C 1 65 ? 46.094 23.173 -34.177 1.00 162.77 128 GLN C N 1
ATOM 3786 C CA . GLN C 1 65 ? 46.020 22.875 -35.602 1.00 162.77 128 GLN C CA 1
ATOM 3787 C C . GLN C 1 65 ? 47.397 22.821 -36.249 1.00 162.77 128 GLN C C 1
ATOM 3788 O O . GLN C 1 65 ? 48.322 23.508 -35.815 1.00 162.77 128 GLN C O 1
ATOM 3794 N N . PRO C 1 66 ? 47.531 22.000 -37.300 1.00 136.61 129 PRO C N 1
ATOM 3795 C CA . PRO C 1 66 ? 48.765 21.866 -38.074 1.00 136.61 129 PRO C CA 1
ATOM 3796 C C . PRO C 1 66 ? 49.323 23.225 -38.479 1.00 136.61 129 PRO C C 1
ATOM 3797 O O . PRO C 1 66 ? 48.563 24.173 -38.675 1.00 136.61 129 PRO C O 1
ATOM 3801 N N . MET C 1 67 ? 50.645 23.320 -38.578 1.00 157.75 130 MET C N 1
ATOM 3802 C CA . MET C 1 67 ? 51.294 24.578 -38.925 1.00 157.75 130 MET C CA 1
ATOM 3803 C C . MET C 1 67 ? 51.016 24.987 -40.368 1.00 157.75 130 MET C C 1
ATOM 3804 O O . MET C 1 67 ? 50.584 26.109 -40.630 1.00 157.75 130 MET C O 1
ATOM 3809 N N . GLU C 1 68 ? 51.261 24.070 -41.298 1.00 179.57 131 GLU C N 1
ATOM 3810 C CA . GLU C 1 68 ? 51.132 24.369 -42.720 1.00 179.57 131 GLU C CA 1
ATOM 3811 C C . GLU C 1 68 ? 49.729 24.857 -43.084 1.00 179.57 131 GLU C C 1
ATOM 3812 O O . GLU C 1 68 ? 49.563 25.648 -44.012 1.00 179.57 131 GLU C O 1
ATOM 3818 N N . ARG C 1 69 ? 48.726 24.382 -42.353 1.00 115.21 132 ARG C N 1
ATOM 3819 C CA . ARG C 1 69 ? 47.350 24.817 -42.572 1.00 115.21 132 ARG C CA 1
ATOM 3820 C C . ARG C 1 69 ? 47.191 26.306 -42.285 1.00 115.21 132 ARG C C 1
ATOM 3821 O O . ARG C 1 69 ? 46.579 27.037 -43.065 1.00 115.21 132 ARG C O 1
ATOM 3829 N N . LEU C 1 70 ? 47.743 26.749 -41.160 1.00 168.59 133 LEU C N 1
ATOM 3830 C CA . LEU C 1 70 ? 47.726 28.163 -40.807 1.00 168.59 133 LEU C CA 1
ATOM 3831 C C . LEU C 1 70 ? 48.403 28.990 -41.891 1.00 168.59 133 LEU C C 1
ATOM 3832 O O . LEU C 1 70 ? 47.975 30.101 -42.194 1.00 168.59 133 LEU C O 1
ATOM 3837 N N . TYR C 1 71 ? 49.464 28.437 -42.471 1.00 142.00 134 TYR C N 1
ATOM 3838 C CA . TYR C 1 71 ? 50.209 29.122 -43.519 1.00 142.00 134 TYR C CA 1
ATOM 3839 C C . TYR C 1 71 ? 49.300 29.504 -44.680 1.00 142.00 134 TYR C C 1
ATOM 3840 O O . TYR C 1 71 ? 49.030 30.681 -44.906 1.00 142.00 134 TYR C O 1
ATOM 3849 N N . GLU C 1 72 ? 48.824 28.501 -45.410 1.00 170.96 135 GLU C N 1
ATOM 3850 C CA . GLU C 1 72 ? 47.982 28.745 -46.574 1.00 170.96 135 GLU C CA 1
ATOM 3851 C C . GLU C 1 72 ? 46.764 29.595 -46.226 1.00 170.96 135 GLU C C 1
ATOM 3852 O O . GLU C 1 72 ? 46.315 30.406 -47.033 1.00 170.96 135 GLU C O 1
ATOM 3858 N N . GLU C 1 73 ? 46.237 29.414 -45.019 1.00 124.21 136 GLU C N 1
ATOM 3859 C CA . GLU C 1 73 ? 45.061 30.159 -44.579 1.00 124.21 136 GLU C CA 1
ATOM 3860 C C . GLU C 1 73 ? 45.392 31.595 -44.183 1.00 124.21 136 GLU C C 1
ATOM 3861 O O . GLU C 1 73 ? 44.512 32.457 -44.151 1.00 124.21 136 GLU C O 1
ATOM 3867 N N . LEU C 1 74 ? 46.661 31.847 -43.885 1.00 136.52 137 LEU C N 1
ATOM 3868 C CA . LEU C 1 74 ? 47.084 33.158 -43.407 1.00 136.52 137 LEU C CA 1
ATOM 3869 C C . LEU C 1 74 ? 47.762 33.979 -44.500 1.00 136.52 137 LEU C C 1
ATOM 3870 O O . LEU C 1 74 ? 47.698 35.208 -44.490 1.00 136.52 137 LEU C O 1
ATOM 3875 N N . VAL C 1 75 ? 48.410 33.299 -45.440 1.00 122.46 138 VAL C N 1
ATOM 3876 C CA . VAL C 1 75 ? 49.133 33.988 -46.504 1.00 122.46 138 VAL C CA 1
ATOM 3877 C C . VAL C 1 75 ? 48.659 33.596 -47.903 1.00 122.46 138 VAL C C 1
ATOM 3878 O O . VAL C 1 75 ? 48.214 34.446 -48.673 1.00 122.46 138 VAL C O 1
ATOM 3882 N N . GLU C 1 76 ? 48.756 32.311 -48.228 1.00 225.29 139 GLU C N 1
ATOM 3883 C CA . GLU C 1 76 ? 48.371 31.825 -49.548 1.00 225.29 139 GLU C CA 1
ATOM 3884 C C . GLU C 1 76 ? 46.921 32.176 -49.861 1.00 225.29 139 GLU C C 1
ATOM 3885 O O . GLU C 1 76 ? 46.536 32.299 -51.024 1.00 225.29 139 GLU C O 1
ATOM 3891 N N . ARG C 1 77 ? 46.125 32.345 -48.812 1.00 150.77 140 ARG C N 1
ATOM 3892 C CA . ARG C 1 77 ? 44.709 32.656 -48.956 1.00 150.77 140 ARG C CA 1
ATOM 3893 C C . ARG C 1 77 ? 44.358 33.890 -48.135 1.00 150.77 140 ARG C C 1
ATOM 3894 O O . ARG C 1 77 ? 43.235 34.027 -47.653 1.00 150.77 140 ARG C O 1
ATOM 3902 N N . MET C 1 78 ? 45.327 34.786 -47.979 1.00 81.22 141 MET C N 1
ATOM 3903 C CA . MET C 1 78 ? 45.143 35.976 -47.159 1.00 81.22 141 MET C CA 1
ATOM 3904 C C . MET C 1 78 ? 44.162 36.959 -47.788 1.00 81.22 141 MET C C 1
ATOM 3905 O O . MET C 1 78 ? 43.505 37.724 -47.083 1.00 81.22 141 MET C O 1
ATOM 3910 N N . GLU C 1 79 ? 44.068 36.945 -49.115 1.00 148.65 142 GLU C N 1
ATOM 3911 C CA . GLU C 1 79 ? 43.158 37.845 -49.817 1.00 148.65 142 GLU C CA 1
ATOM 3912 C C . GLU C 1 79 ? 41.719 37.655 -49.353 1.00 148.65 142 GLU C C 1
ATOM 3913 O O . GLU C 1 79 ? 40.916 38.587 -49.387 1.00 148.65 142 GLU C O 1
ATOM 3919 N N . ALA C 1 80 ? 41.403 36.443 -48.913 1.00 116.70 143 ALA C N 1
ATOM 3920 C CA . ALA C 1 80 ? 40.052 36.118 -48.479 1.00 116.70 143 ALA C CA 1
ATOM 3921 C C . ALA C 1 80 ? 39.939 36.054 -46.959 1.00 116.70 143 ALA C C 1
ATOM 3922 O O . ALA C 1 80 ? 38.901 35.664 -46.425 1.00 116.70 143 ALA C O 1
ATOM 3924 N N . MET C 1 81 ? 41.003 36.438 -46.262 1.00 155.13 144 MET C N 1
ATOM 3925 C CA . MET C 1 81 ? 40.988 36.416 -44.803 1.00 155.13 144 MET C CA 1
ATOM 3926 C C . MET C 1 81 ? 40.061 37.499 -44.261 1.00 155.13 144 MET C C 1
ATOM 3927 O O . MET C 1 81 ? 39.796 37.560 -43.061 1.00 155.13 144 MET C O 1
ATOM 3932 N N . GLY C 1 82 ? 39.571 38.350 -45.157 1.00 103.58 145 GLY C N 1
ATOM 3933 C CA . GLY C 1 82 ? 38.617 39.381 -44.794 1.00 103.58 145 GLY C CA 1
ATOM 3934 C C . GLY C 1 82 ? 37.237 38.797 -44.563 1.00 103.58 145 GLY C C 1
ATOM 3935 O O . GLY C 1 82 ? 36.327 39.485 -44.098 1.00 103.58 145 GLY C O 1
ATOM 3936 N N . GLU C 1 83 ? 37.085 37.518 -44.895 1.00 156.92 146 GLU C N 1
ATOM 3937 C CA . GLU C 1 83 ? 35.831 36.807 -44.680 1.00 156.92 146 GLU C CA 1
ATOM 3938 C C . GLU C 1 83 ? 35.670 36.442 -43.210 1.00 156.92 146 GLU C C 1
ATOM 3939 O O . GLU C 1 83 ? 34.720 36.866 -42.553 1.00 156.92 146 GLU C O 1
ATOM 3945 N N . TRP C 1 84 ? 36.612 35.654 -42.701 1.00 171.87 147 TRP C N 1
ATOM 3946 C CA . TRP C 1 84 ? 36.550 35.156 -41.332 1.00 171.87 147 TRP C CA 1
ATOM 3947 C C . TRP C 1 84 ? 37.096 36.155 -40.316 1.00 171.87 147 TRP C C 1
ATOM 3948 O O . TRP C 1 84 ? 37.373 35.795 -39.174 1.00 171.87 147 TRP C O 1
ATOM 3959 N N . ASN C 1 85 ? 37.248 37.407 -40.732 1.00 117.27 148 ASN C N 1
ATOM 3960 C CA . ASN C 1 85 ? 37.775 38.438 -39.845 1.00 117.27 148 ASN C CA 1
ATOM 3961 C C . ASN C 1 85 ? 37.036 39.767 -39.986 1.00 117.27 148 ASN C C 1
ATOM 3962 O O . ASN C 1 85 ? 37.114 40.421 -41.028 1.00 117.27 148 ASN C O 1
ATOM 3967 N N . PRO C 1 86 ? 36.308 40.165 -38.931 1.00 114.63 149 PRO C N 1
ATOM 3968 C CA . PRO C 1 86 ? 35.555 41.423 -38.876 1.00 114.63 149 PRO C CA 1
ATOM 3969 C C . PRO C 1 86 ? 36.470 42.644 -38.828 1.00 114.63 149 PRO C C 1
ATOM 3970 O O . PRO C 1 86 ? 36.126 43.693 -39.371 1.00 114.63 149 PRO C O 1
ATOM 3974 N N . ASN C 1 87 ? 37.621 42.505 -38.178 1.00 129.76 150 ASN C N 1
ATOM 3975 C CA . ASN C 1 87 ? 38.557 43.614 -38.035 1.00 129.76 150 ASN C CA 1
ATOM 3976 C C . ASN C 1 87 ? 39.132 44.086 -39.368 1.00 129.76 150 ASN C C 1
ATOM 3977 O O . ASN C 1 87 ? 39.746 45.149 -39.446 1.00 129.76 150 ASN C O 1
ATOM 3982 N N . VAL C 1 88 ? 38.930 43.289 -40.413 1.00 129.76 151 VAL C N 1
ATOM 3983 C CA . VAL C 1 88 ? 39.384 43.651 -41.751 1.00 129.76 151 VAL C CA 1
ATOM 3984 C C . VAL C 1 88 ? 38.248 43.543 -42.764 1.00 129.76 151 VAL C C 1
ATOM 3985 O O . VAL C 1 88 ? 37.460 42.598 -42.731 1.00 129.76 151 VAL C O 1
ATOM 3989 N N . LYS C 1 89 ? 38.170 44.517 -43.664 1.00 131.97 152 LYS C N 1
ATOM 3990 C CA . LYS C 1 89 ? 37.102 44.556 -44.655 1.00 131.97 152 LYS C CA 1
ATOM 3991 C C . LYS C 1 89 ? 37.537 43.953 -45.989 1.00 131.97 152 LYS C C 1
ATOM 3992 O O . LYS C 1 89 ? 36.803 43.168 -46.590 1.00 131.97 152 LYS C O 1
ATOM 3998 N N . GLU C 1 90 ? 38.729 44.318 -46.449 1.00 153.20 153 GLU C N 1
ATOM 3999 C CA . GLU C 1 90 ? 39.240 43.808 -47.717 1.00 153.20 153 GLU C CA 1
ATOM 4000 C C . GLU C 1 90 ? 40.763 43.880 -47.801 1.00 153.20 153 GLU C C 1
ATOM 4001 O O . GLU C 1 90 ? 41.362 44.914 -47.509 1.00 153.20 153 GLU C O 1
ATOM 4007 N N . ILE C 1 91 ? 41.379 42.774 -48.205 1.00 138.89 154 ILE C N 1
ATOM 4008 C CA . ILE C 1 91 ? 42.824 42.724 -48.401 1.00 138.89 154 ILE C CA 1
ATOM 4009 C C . ILE C 1 91 ? 43.144 42.341 -49.841 1.00 138.89 154 ILE C C 1
ATOM 4010 O O . ILE C 1 91 ? 42.770 41.263 -50.303 1.00 138.89 154 ILE C O 1
ATOM 4015 N N . LYS C 1 92 ? 43.837 43.227 -50.548 1.00 99.85 155 LYS C N 1
ATOM 4016 C CA . LYS C 1 92 ? 44.167 42.990 -51.948 1.00 99.85 155 LYS C CA 1
ATOM 4017 C C . LYS C 1 92 ? 45.663 43.093 -52.220 1.00 99.85 155 LYS C C 1
ATOM 4018 O O . LYS C 1 92 ? 46.301 44.088 -51.879 1.00 99.85 155 LYS C O 1
ATOM 4024 N N . VAL C 1 93 ? 46.211 42.052 -52.839 1.00 89.38 156 VAL C N 1
ATOM 4025 C CA . VAL C 1 93 ? 47.616 42.036 -53.227 1.00 89.38 156 VAL C CA 1
ATOM 4026 C C . VAL C 1 93 ? 47.835 42.931 -54.442 1.00 89.38 156 VAL C C 1
ATOM 4027 O O . VAL C 1 93 ? 47.391 42.615 -55.546 1.00 89.38 156 VAL C O 1
ATOM 4031 N N . LEU C 1 94 ? 48.517 44.051 -54.230 1.00 94.05 157 LEU C N 1
ATOM 4032 C CA . LEU C 1 94 ? 48.765 45.012 -55.297 1.00 94.05 157 LEU C CA 1
ATOM 4033 C C . LEU C 1 94 ? 49.791 44.492 -56.299 1.00 94.05 157 LEU C C 1
ATOM 4034 O O . LEU C 1 94 ? 49.715 44.798 -57.489 1.00 94.05 157 LEU C O 1
ATOM 4039 N N . GLN C 1 95 ? 50.747 43.703 -55.815 1.00 118.18 158 GLN C N 1
ATOM 4040 C CA . GLN C 1 95 ? 51.789 43.147 -56.675 1.00 118.18 158 GLN C CA 1
ATOM 4041 C C . GLN C 1 95 ? 52.645 42.108 -55.957 1.00 118.18 158 GLN C C 1
ATOM 4042 O O . GLN C 1 95 ? 52.994 42.278 -54.789 1.00 118.18 158 GLN C O 1
ATOM 4048 N N . LYS C 1 96 ? 52.979 41.033 -56.666 1.00 87.45 159 LYS C N 1
ATOM 4049 C CA . LYS C 1 96 ? 53.915 40.037 -56.156 1.00 87.45 159 LYS C CA 1
ATOM 4050 C C . LYS C 1 96 ? 55.278 40.224 -56.804 1.00 87.45 159 LYS C C 1
ATOM 4051 O O . LYS C 1 96 ? 55.377 40.388 -58.019 1.00 87.45 159 LYS C O 1
ATOM 4057 N N . ILE C 1 97 ? 56.327 40.204 -55.990 1.00 114.00 160 ILE C N 1
ATOM 4058 C CA . ILE C 1 97 ? 57.688 40.313 -56.500 1.00 114.00 160 ILE C CA 1
ATOM 4059 C C . ILE C 1 97 ? 58.502 39.099 -56.068 1.00 114.00 160 ILE C C 1
ATOM 4060 O O . ILE C 1 97 ? 58.483 38.713 -54.899 1.00 114.00 160 ILE C O 1
ATOM 4065 N N . GLY C 1 98 ? 59.214 38.497 -57.014 1.00 82.69 161 GLY C N 1
ATOM 4066 C CA . GLY C 1 98 ? 59.983 37.302 -56.728 1.00 82.69 161 GLY C CA 1
ATOM 4067 C C . GLY C 1 98 ? 59.115 36.199 -56.153 1.00 82.69 161 GLY C C 1
ATOM 4068 O O . GLY C 1 98 ? 58.009 35.952 -56.637 1.00 82.69 161 GLY C O 1
ATOM 4069 N N . LYS C 1 99 ? 59.612 35.539 -55.112 1.00 145.25 162 LYS C N 1
ATOM 4070 C CA . LYS C 1 99 ? 58.884 34.439 -54.488 1.00 145.25 162 LYS C CA 1
ATOM 4071 C C . LYS C 1 99 ? 58.316 34.817 -53.122 1.00 145.25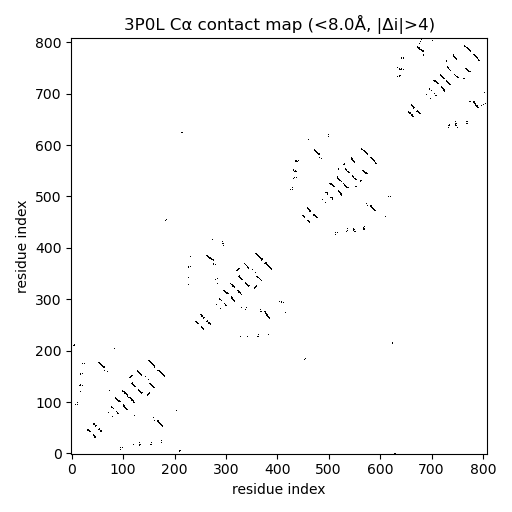 162 LYS C C 1
ATOM 4072 O O . LYS C 1 99 ? 57.207 34.416 -52.771 1.00 145.25 162 LYS C O 1
ATOM 4078 N N . ASP C 1 100 ? 59.077 35.591 -52.357 1.00 138.07 163 ASP C N 1
ATOM 4079 C CA . ASP C 1 100 ? 58.715 35.885 -50.973 1.00 138.07 163 ASP C CA 1
ATOM 4080 C C . ASP C 1 100 ? 57.964 37.202 -50.795 1.00 138.07 163 ASP C C 1
ATOM 4081 O O . ASP C 1 100 ? 56.893 37.233 -50.190 1.00 138.07 163 ASP C O 1
ATOM 4086 N N . THR C 1 101 ? 58.528 38.286 -51.317 1.00 58.68 164 THR C N 1
ATOM 4087 C CA . THR C 1 101 ? 57.958 39.616 -51.103 1.00 58.68 164 THR C CA 1
ATOM 4088 C C . THR C 1 101 ? 56.737 39.897 -51.976 1.00 58.68 164 THR C C 1
ATOM 4089 O O . THR C 1 101 ? 56.563 39.300 -53.038 1.00 58.68 164 THR C O 1
ATOM 4093 N N . PHE C 1 102 ? 55.896 40.812 -51.506 1.00 89.30 165 PHE C N 1
ATOM 4094 C CA . PHE C 1 102 ? 54.700 41.226 -52.229 1.00 89.30 165 PHE C CA 1
ATOM 4095 C C . PHE C 1 102 ? 54.016 42.373 -51.493 1.00 89.30 165 PHE C C 1
ATOM 4096 O O . PHE C 1 102 ? 54.041 42.437 -50.264 1.00 89.30 165 PHE C O 1
ATOM 4104 N N . ILE C 1 103 ? 53.408 43.276 -52.253 1.00 101.40 166 ILE C N 1
ATOM 4105 C CA . ILE C 1 103 ? 52.772 44.459 -51.686 1.00 101.40 166 ILE C CA 1
ATOM 4106 C C . ILE C 1 103 ? 51.266 44.258 -51.570 1.00 101.40 166 ILE C C 1
ATOM 4107 O O . ILE C 1 103 ? 50.635 43.709 -52.473 1.00 101.40 166 ILE C O 1
ATOM 4112 N N . THR C 1 104 ? 50.693 44.705 -50.457 1.00 67.23 167 THR C N 1
ATOM 4113 C CA . THR C 1 104 ? 49.269 44.517 -50.210 1.00 67.23 167 THR C CA 1
ATOM 4114 C C . THR C 1 104 ? 48.583 45.795 -49.746 1.00 67.23 167 THR C C 1
ATOM 4115 O O . THR C 1 104 ? 49.205 46.667 -49.141 1.00 67.23 167 THR C O 1
ATOM 4119 N N . HIS C 1 105 ? 47.291 45.892 -50.037 1.00 122.93 168 HIS C N 1
ATOM 4120 C CA . HIS C 1 105 ? 46.470 46.978 -49.528 1.00 122.93 168 HIS C CA 1
ATOM 4121 C C . HIS C 1 105 ? 45.418 46.423 -48.576 1.00 122.93 168 HIS C C 1
ATOM 4122 O O . HIS C 1 105 ? 44.371 45.941 -49.006 1.00 122.93 168 HIS C O 1
ATOM 4129 N N . GLU C 1 106 ? 45.705 46.486 -47.281 1.00 153.96 169 GLU C N 1
ATOM 4130 C CA . GLU C 1 106 ? 44.794 45.960 -46.273 1.00 153.96 169 GLU C CA 1
ATOM 4131 C C . GLU C 1 106 ? 43.832 47.030 -45.768 1.00 153.96 169 GLU C C 1
ATOM 4132 O O . GLU C 1 106 ? 44.222 47.937 -45.034 1.00 153.96 169 GLU C O 1
ATOM 4138 N N . LEU C 1 107 ? 42.571 46.914 -46.170 1.00 156.37 170 LEU C N 1
ATOM 4139 C CA . LEU C 1 107 ? 41.532 47.833 -45.726 1.00 156.37 170 LEU C CA 1
ATOM 4140 C C . LEU C 1 107 ? 40.803 47.263 -44.515 1.00 156.37 170 LEU C C 1
ATOM 4141 O O . LEU C 1 107 ? 40.052 46.295 -44.632 1.00 156.37 170 LEU C O 1
ATOM 4146 N N . ALA C 1 108 ? 41.029 47.865 -43.352 1.00 118.43 171 ALA C N 1
ATOM 4147 C CA . ALA C 1 108 ? 40.419 47.392 -42.114 1.00 118.43 171 ALA C CA 1
ATOM 4148 C C . ALA C 1 108 ? 39.161 48.182 -41.765 1.00 118.43 171 ALA C C 1
ATOM 4149 O O . ALA C 1 108 ? 39.087 49.388 -41.999 1.00 118.43 171 ALA C O 1
ATOM 4151 N N . ALA C 1 109 ? 38.175 47.491 -41.200 1.00 129.11 172 ALA C N 1
ATOM 4152 C CA . ALA C 1 109 ? 36.916 48.119 -40.819 1.00 129.11 172 ALA C CA 1
ATOM 4153 C C . ALA C 1 109 ? 37.035 48.847 -39.483 1.00 129.11 172 ALA C C 1
ATOM 4154 O O . ALA C 1 109 ? 37.824 48.459 -38.620 1.00 129.11 172 ALA C O 1
ATOM 4156 N N . LEU C 1 115 ? 34.076 54.368 -32.483 1.00 216.07 178 LEU C N 1
ATOM 4157 C CA . LEU C 1 115 ? 34.688 55.661 -32.197 1.00 216.07 178 LEU C CA 1
ATOM 4158 C C . LEU C 1 115 ? 36.005 55.827 -32.947 1.00 216.07 178 LEU C C 1
ATOM 4159 O O . LEU C 1 115 ? 36.560 56.924 -33.012 1.00 216.07 178 LEU C O 1
ATOM 4164 N N . VAL C 1 116 ? 36.500 54.731 -33.513 1.00 182.28 179 VAL C N 1
ATOM 4165 C CA . VAL C 1 116 ? 37.753 54.752 -34.259 1.00 182.28 179 VAL C CA 1
ATOM 4166 C C . VAL C 1 116 ? 37.502 54.792 -35.763 1.00 182.28 179 VAL C C 1
ATOM 4167 O O . VAL C 1 116 ? 36.953 53.851 -36.335 1.00 182.28 179 VAL C O 1
ATOM 4171 N N . GLY C 1 117 ? 37.910 55.888 -36.395 1.00 210.22 180 GLY C N 1
ATOM 4172 C CA . GLY C 1 117 ? 37.708 56.072 -37.821 1.00 210.22 180 GLY C CA 1
ATOM 4173 C C . GLY C 1 117 ? 38.299 54.955 -38.658 1.00 210.22 180 GLY C C 1
ATOM 4174 O O . GLY C 1 117 ? 39.274 54.321 -38.255 1.00 210.22 180 GLY C O 1
ATOM 4175 N N . PRO C 1 118 ? 37.705 54.707 -39.835 1.00 230.63 181 PRO C N 1
ATOM 4176 C CA . PRO C 1 118 ? 38.161 53.669 -40.768 1.00 230.63 181 PRO C CA 1
ATOM 4177 C C . PRO C 1 118 ? 39.595 53.918 -41.223 1.00 230.63 181 PRO C C 1
ATOM 4178 O O . PRO C 1 118 ? 39.967 55.066 -41.463 1.00 230.63 181 PRO C O 1
ATOM 4182 N N . ARG C 1 119 ? 40.386 52.856 -41.342 1.00 140.10 182 ARG C N 1
ATOM 4183 C CA . ARG C 1 119 ? 41.785 52.991 -41.734 1.00 140.10 182 ARG C CA 1
ATOM 4184 C C . ARG C 1 119 ? 42.242 51.879 -42.672 1.00 140.10 182 ARG C C 1
ATOM 4185 O O . ARG C 1 119 ? 41.880 50.715 -42.497 1.00 140.10 182 ARG C O 1
ATOM 4193 N N . ASP C 1 120 ? 43.040 52.250 -43.669 1.00 149.95 183 ASP C N 1
ATOM 4194 C CA . ASP C 1 120 ? 43.580 51.289 -44.622 1.00 149.95 183 ASP C CA 1
ATOM 4195 C C . ASP C 1 120 ? 45.102 51.255 -44.553 1.00 149.95 183 ASP C C 1
ATOM 4196 O O . ASP C 1 120 ? 45.723 52.105 -43.914 1.00 149.95 183 ASP C O 1
ATOM 4201 N N . PHE C 1 121 ? 45.698 50.272 -45.218 1.00 109.34 184 PHE C N 1
ATOM 4202 C CA . PHE C 1 121 ? 47.146 50.115 -45.206 1.00 109.34 184 PHE C CA 1
ATOM 4203 C C . PHE C 1 121 ? 47.674 49.695 -46.570 1.00 109.34 184 PHE C C 1
ATOM 4204 O O . PHE C 1 121 ? 47.055 48.892 -47.267 1.00 109.34 184 PHE C O 1
ATOM 4212 N N . VAL C 1 122 ? 48.821 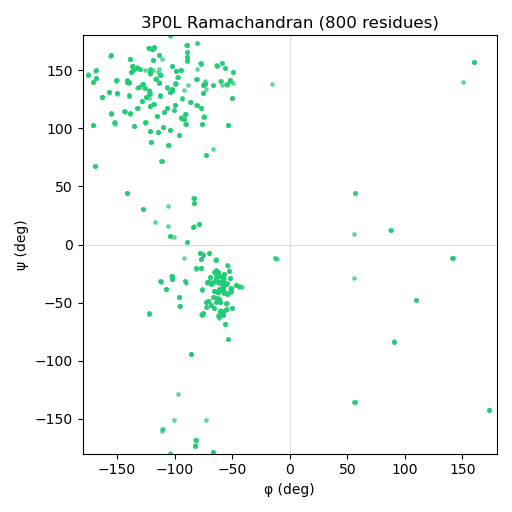50.247 -46.946 1.00 94.01 185 VAL C N 1
ATOM 4213 C CA . VAL C 1 122 ? 49.549 49.785 -48.119 1.00 94.01 185 VAL C CA 1
ATOM 4214 C C . VAL C 1 122 ? 50.968 49.442 -47.690 1.00 94.01 185 VAL C C 1
ATOM 4215 O O . VAL C 1 122 ? 51.781 50.330 -47.437 1.00 94.01 185 VAL C O 1
ATOM 4219 N N . SER C 1 123 ? 51.255 48.149 -47.597 1.00 80.21 186 SER C N 1
ATOM 4220 C CA . SER C 1 123 ? 52.521 47.693 -47.043 1.00 80.21 186 SER C CA 1
ATOM 4221 C C . SER C 1 123 ? 53.134 46.558 -47.853 1.00 80.21 186 SER C C 1
ATOM 4222 O O . SER C 1 123 ? 52.430 45.808 -48.527 1.00 80.21 186 SER C O 1
ATOM 4225 N N . VAL C 1 124 ? 54.456 46.444 -47.782 1.00 68.59 187 VAL C N 1
ATOM 4226 C CA . VAL C 1 124 ? 55.165 45.323 -48.379 1.00 68.59 187 VAL C CA 1
ATOM 4227 C C . VAL C 1 124 ? 55.375 44.263 -47.306 1.00 68.59 187 VAL C C 1
ATOM 4228 O O . VAL C 1 124 ? 55.490 44.585 -46.123 1.00 68.59 187 VAL C O 1
ATOM 4232 N N . ARG C 1 125 ? 55.422 43.001 -47.714 1.00 74.23 188 A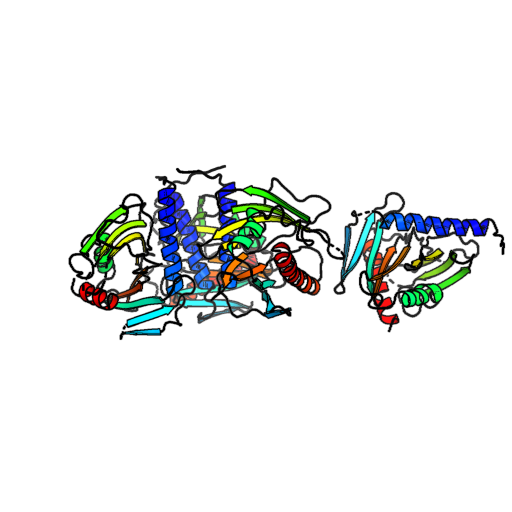RG C N 1
ATOM 4233 C CA . ARG C 1 125 ? 55.543 41.908 -46.758 1.00 74.23 188 ARG C CA 1
ATOM 4234 C C . ARG C 1 125 ? 56.272 40.698 -47.331 1.00 74.23 188 ARG C C 1
ATOM 4235 O O . ARG C 1 125 ? 56.094 40.343 -48.496 1.00 74.23 188 ARG C O 1
ATOM 4243 N N . CYS C 1 126 ? 57.093 40.071 -46.495 1.00 112.46 189 CYS C N 1
ATOM 4244 C CA . CYS C 1 126 ? 57.904 38.936 -46.912 1.00 112.46 189 CYS C CA 1
ATOM 4245 C C . CYS C 1 126 ? 57.451 37.655 -46.217 1.00 112.46 189 CYS C C 1
ATOM 4246 O O . CYS C 1 126 ? 57.334 37.610 -44.993 1.00 112.46 189 CYS C O 1
ATOM 4249 N N . ALA C 1 127 ? 57.197 36.616 -47.007 1.00 73.04 190 ALA C N 1
ATOM 4250 C CA . ALA C 1 127 ? 56.737 35.342 -46.467 1.00 73.04 190 ALA C CA 1
ATOM 4251 C C . ALA C 1 127 ? 57.799 34.256 -46.611 1.00 73.04 190 ALA C C 1
ATOM 4252 O O . ALA C 1 127 ? 57.660 33.343 -47.425 1.00 73.04 190 ALA C O 1
ATOM 4254 N N . LYS C 1 128 ? 58.858 34.359 -45.813 1.00 82.67 191 LYS C N 1
ATOM 4255 C CA . LYS C 1 128 ? 59.929 33.369 -45.834 1.00 82.67 191 LYS C CA 1
ATOM 4256 C C . LYS C 1 128 ? 59.670 32.225 -44.862 1.00 82.67 191 LYS C C 1
ATOM 4257 O O . LYS C 1 128 ? 58.733 32.271 -44.065 1.00 82.67 191 LYS C O 1
ATOM 4263 N N . ARG C 1 129 ? 60.508 31.197 -44.944 1.00 220.78 192 ARG C N 1
ATOM 4264 C CA . ARG C 1 129 ? 60.440 30.063 -44.029 1.00 220.78 192 ARG C CA 1
ATOM 4265 C C . ARG C 1 129 ? 61.723 29.237 -44.049 1.00 220.78 192 ARG C C 1
ATOM 4266 O O . ARG C 1 129 ? 62.188 28.818 -45.108 1.00 220.78 192 ARG C O 1
ATOM 4274 N N . ARG C 1 130 ? 62.294 29.011 -42.870 1.00 205.07 193 ARG C N 1
ATOM 4275 C CA . ARG C 1 130 ? 63.485 28.179 -42.746 1.00 205.07 193 ARG C CA 1
ATOM 4276 C C . ARG C 1 130 ? 63.107 26.702 -42.683 1.00 205.07 193 ARG C C 1
ATOM 4277 O O . ARG C 1 130 ? 63.740 25.920 -41.975 1.00 205.07 193 ARG C O 1
ATOM 4285 N N . GLY C 1 131 ? 62.069 26.331 -43.426 1.00 151.92 194 GLY C N 1
ATOM 4286 C CA . GLY C 1 131 ? 61.622 24.951 -43.482 1.00 151.92 194 GLY C CA 1
ATOM 4287 C C . GLY C 1 131 ? 60.574 24.618 -42.438 1.00 151.92 194 GLY C C 1
ATOM 4288 O O . GLY C 1 131 ? 59.375 24.642 -42.717 1.00 151.92 194 GLY C O 1
ATOM 4289 N N . SER C 1 132 ? 61.032 24.307 -41.230 1.00 142.84 195 SER C N 1
ATOM 4290 C CA . SER C 1 132 ? 60.139 23.912 -40.145 1.00 142.84 195 SER C CA 1
ATOM 4291 C C . SER C 1 132 ? 59.419 25.108 -39.529 1.00 142.84 195 SER C C 1
ATOM 4292 O O . SER C 1 132 ? 58.469 24.944 -38.764 1.00 142.84 195 SER C O 1
ATOM 4295 N N . THR C 1 133 ? 59.875 26.310 -39.864 1.00 160.70 196 THR C N 1
ATOM 4296 C CA . THR C 1 133 ? 59.289 27.526 -39.313 1.00 160.70 196 THR C CA 1
ATOM 4297 C C . THR C 1 133 ? 59.000 28.560 -40.398 1.00 160.70 196 THR C C 1
ATOM 4298 O O . THR C 1 133 ? 59.911 29.040 -41.070 1.00 160.70 196 THR C O 1
ATOM 4302 N N . CYS C 1 134 ? 57.724 28.894 -40.563 1.00 194.94 197 CYS C N 1
ATOM 4303 C CA . CYS C 1 134 ? 57.315 29.924 -41.509 1.00 194.94 197 CYS C CA 1
ATOM 4304 C C . CYS C 1 134 ? 57.087 31.240 -40.775 1.00 194.94 197 CYS C C 1
ATOM 4305 O O . CYS C 1 134 ? 56.701 31.247 -39.606 1.00 194.94 197 CYS C O 1
ATOM 4308 N N . VAL C 1 135 ? 57.328 32.351 -41.464 1.00 98.20 198 VAL C N 1
ATOM 4309 C CA . VAL C 1 135 ? 57.218 33.666 -40.841 1.00 98.20 198 VAL C CA 1
ATOM 4310 C C . VAL C 1 135 ? 56.806 34.764 -41.821 1.00 98.20 198 VAL C C 1
ATOM 4311 O O . VAL C 1 135 ? 57.388 34.912 -42.896 1.00 98.20 198 VAL C O 1
ATOM 4315 N N . LEU C 1 136 ? 55.793 35.530 -41.432 1.00 120.93 199 LEU C N 1
ATOM 4316 C CA . LEU C 1 136 ? 55.318 36.653 -42.226 1.00 120.93 199 LEU C CA 1
ATOM 4317 C C . LEU C 1 136 ? 55.883 37.959 -41.683 1.00 120.93 199 LEU C C 1
ATOM 4318 O O . LEU C 1 136 ? 55.655 38.308 -40.527 1.00 120.93 199 LEU C O 1
ATOM 4323 N N . ALA C 1 137 ? 56.629 38.672 -42.519 1.00 82.51 200 ALA C N 1
ATOM 4324 C CA . ALA C 1 137 ? 57.149 39.982 -42.150 1.00 82.51 200 ALA C CA 1
ATOM 4325 C C . ALA C 1 137 ? 56.329 41.063 -42.839 1.00 82.51 200 ALA C C 1
ATOM 4326 O O . ALA C 1 137 ? 55.385 40.759 -43.566 1.00 82.51 200 ALA C O 1
ATOM 4328 N N . GLY C 1 138 ? 56.683 42.324 -42.610 1.00 57.36 201 GLY C N 1
ATOM 4329 C CA . GLY C 1 138 ? 55.979 43.419 -43.253 1.00 57.36 201 GLY C CA 1
ATOM 4330 C C . GLY C 1 138 ? 56.123 44.772 -42.582 1.00 57.36 201 GLY C C 1
ATOM 4331 O O . GLY C 1 138 ? 56.418 44.867 -41.391 1.00 57.36 201 GLY C O 1
ATOM 4332 N N . MET C 1 139 ? 55.911 45.825 -43.365 1.00 42.61 202 MET C N 1
ATOM 4333 C CA . MET C 1 139 ? 55.943 47.193 -42.865 1.00 42.61 202 MET C CA 1
ATOM 4334 C C . MET C 1 139 ? 55.394 48.134 -43.927 1.00 42.61 202 MET C C 1
ATOM 4335 O O . MET C 1 139 ? 55.526 47.870 -45.122 1.00 42.61 202 MET C O 1
ATOM 4340 N N . ALA C 1 140 ? 54.781 49.230 -43.490 1.00 73.00 203 ALA C N 1
ATOM 4341 C CA . ALA C 1 140 ? 54.192 50.199 -44.409 1.00 73.00 203 ALA C CA 1
ATOM 4342 C C . ALA C 1 140 ? 55.174 50.602 -45.503 1.00 73.00 203 ALA C C 1
ATOM 4343 O O . ALA C 1 140 ? 56.294 51.028 -45.220 1.00 73.00 203 ALA C O 1
ATOM 4345 N N . THR C 1 141 ? 54.745 50.459 -46.753 1.00 94.74 204 THR C N 1
ATOM 4346 C CA . THR C 1 141 ? 55.579 50.813 -47.893 1.00 94.74 204 THR C CA 1
ATOM 4347 C C . THR C 1 141 ? 54.917 51.905 -48.724 1.00 94.74 204 THR C C 1
ATOM 4348 O O . THR C 1 141 ? 53.741 52.213 -48.535 1.00 94.74 204 THR C O 1
ATOM 4352 N N . ASP C 1 142 ? 55.678 52.487 -49.644 1.00 167.68 205 ASP C N 1
ATOM 4353 C CA . ASP C 1 142 ? 55.160 53.547 -50.499 1.00 167.68 205 ASP C CA 1
ATOM 4354 C C . ASP C 1 142 ? 54.870 53.036 -51.906 1.00 167.68 205 ASP C C 1
ATOM 4355 O O . ASP C 1 142 ? 55.771 52.927 -52.737 1.00 167.68 205 ASP C O 1
ATOM 4360 N N . PHE C 1 143 ? 53.604 52.722 -52.160 1.00 126.57 206 PHE C N 1
ATOM 4361 C CA . PHE C 1 143 ? 53.175 52.241 -53.467 1.00 126.57 206 PHE C CA 1
ATOM 4362 C C . PHE C 1 143 ? 52.424 53.348 -54.197 1.00 126.57 206 PHE C C 1
ATOM 4363 O O . PHE C 1 143 ? 51.196 53.423 -54.138 1.00 126.57 206 PHE C O 1
ATOM 4371 N N . GLY C 1 144 ? 53.172 54.209 -54.880 1.00 104.11 207 GLY C N 1
ATOM 4372 C CA . GLY C 1 144 ? 52.598 55.357 -55.558 1.00 104.11 207 GLY C CA 1
ATOM 4373 C C . GLY C 1 144 ? 51.456 55.002 -56.488 1.00 104.11 207 GLY C C 1
ATOM 4374 O O . GLY C 1 144 ? 50.609 55.841 -56.795 1.00 104.11 207 GLY C O 1
ATOM 4375 N N . ASN C 1 145 ? 51.432 53.751 -56.935 1.00 248.72 208 ASN C N 1
ATOM 4376 C CA . ASN C 1 145 ? 50.400 53.281 -57.848 1.00 248.72 208 ASN C CA 1
ATOM 4377 C C . ASN C 1 145 ? 49.094 52.982 -57.115 1.00 248.72 208 ASN C C 1
ATOM 4378 O O . ASN C 1 145 ? 48.223 52.283 -57.634 1.00 248.72 208 ASN C O 1
ATOM 4383 N N . MET C 1 146 ? 48.968 53.518 -55.905 1.00 114.77 209 MET C N 1
ATOM 4384 C CA . MET C 1 146 ? 47.779 53.311 -55.085 1.00 114.77 209 MET C CA 1
ATOM 4385 C C . MET C 1 146 ? 47.800 54.259 -53.888 1.00 114.77 209 MET C C 1
ATOM 4386 O O . MET C 1 146 ? 47.950 53.824 -52.747 1.00 114.77 209 MET C O 1
ATOM 4391 N N . PRO C 1 147 ? 47.657 55.567 -54.152 1.00 138.53 210 PRO C N 1
ATOM 4392 C CA . PRO C 1 147 ? 47.708 56.600 -53.111 1.00 138.53 210 PRO C CA 1
ATOM 4393 C C . PRO C 1 147 ? 46.528 56.510 -52.152 1.00 138.53 210 PRO C C 1
ATOM 4394 O O . PRO C 1 147 ? 45.685 55.624 -52.288 1.00 138.53 210 PRO C O 1
ATOM 4398 N N . GLU C 1 148 ? 46.476 57.428 -51.192 1.00 185.21 211 GLU C N 1
ATOM 4399 C CA . GLU C 1 148 ? 45.396 57.463 -50.213 1.00 185.21 211 GLU C CA 1
ATOM 4400 C C . GLU C 1 148 ? 44.106 57.989 -50.835 1.00 185.21 211 GLU C C 1
ATOM 4401 O O . GLU C 1 148 ? 44.126 58.950 -51.603 1.00 185.21 211 GLU C O 1
ATOM 4407 N N . GLN C 1 149 ? 42.987 57.351 -50.504 1.00 139.11 212 GLN C N 1
ATOM 4408 C CA . GLN C 1 149 ? 41.687 57.772 -51.018 1.00 139.11 212 GLN C CA 1
ATOM 4409 C C . GLN C 1 149 ? 40.900 58.546 -49.965 1.00 139.11 212 GLN C C 1
ATOM 4410 O O . GLN C 1 149 ? 41.098 58.360 -48.764 1.00 139.11 212 GLN C O 1
ATOM 4416 N N . LYS C 1 150 ? 40.005 59.414 -50.425 1.00 203.00 213 LYS C N 1
ATOM 4417 C CA . LYS C 1 150 ? 39.180 60.213 -49.528 1.00 203.00 213 LYS C CA 1
ATOM 4418 C C . LYS C 1 150 ? 38.202 59.338 -48.753 1.00 203.00 213 LYS C C 1
ATOM 4419 O O . LYS C 1 150 ? 37.594 58.425 -49.313 1.00 203.00 213 LYS C O 1
ATOM 4425 N N . ILE C 1 153 ? 41.545 56.910 -43.745 1.00 99.41 216 ILE C N 1
ATOM 4426 C CA . ILE C 1 153 ? 42.845 57.453 -43.367 1.00 99.41 216 ILE C CA 1
ATOM 4427 C C . ILE C 1 153 ? 43.940 56.389 -43.395 1.00 99.41 216 ILE C C 1
ATOM 4428 O O . ILE C 1 153 ? 43.820 55.335 -42.769 1.00 99.41 216 ILE C O 1
ATOM 4433 N N . ARG C 1 154 ? 45.009 56.684 -44.130 1.00 126.59 217 ARG C N 1
ATOM 4434 C CA . ARG C 1 154 ? 46.112 55.750 -44.319 1.00 126.59 217 ARG C CA 1
ATOM 4435 C C . ARG C 1 154 ? 47.020 55.669 -43.096 1.00 126.59 217 ARG C C 1
ATOM 4436 O O . ARG C 1 154 ? 47.830 56.563 -42.852 1.00 126.59 217 ARG C O 1
ATOM 4444 N N . ALA C 1 155 ? 46.881 54.592 -42.330 1.00 114.05 218 ALA C N 1
ATOM 4445 C CA . ALA C 1 155 ? 47.752 54.352 -41.187 1.00 114.05 218 ALA C CA 1
ATOM 4446 C C . ALA C 1 155 ? 48.985 53.570 -41.630 1.00 114.05 218 ALA C C 1
ATOM 4447 O O . ALA C 1 155 ? 48.965 52.904 -42.665 1.00 114.05 218 ALA C O 1
ATOM 4449 N N . GLU C 1 156 ? 50.055 53.652 -40.847 1.00 164.88 219 GLU C N 1
ATOM 4450 C CA . GLU C 1 156 ? 51.314 53.011 -41.213 1.00 164.88 219 GLU C CA 1
ATOM 4451 C C . GLU C 1 156 ? 51.681 51.854 -40.287 1.00 164.88 219 GLU C C 1
ATOM 4452 O O . GLU C 1 156 ? 51.393 51.883 -39.091 1.00 164.88 219 GLU C O 1
ATOM 4458 N N . HIS C 1 157 ? 52.320 50.837 -40.857 1.00 108.67 220 HIS C N 1
ATOM 4459 C CA . HIS C 1 157 ? 52.774 49.680 -40.095 1.00 108.67 220 HIS C CA 1
ATOM 4460 C C . HIS C 1 157 ? 54.277 49.716 -39.852 1.00 108.67 220 HIS C C 1
ATOM 4461 O O . HIS C 1 157 ? 55.060 49.928 -40.776 1.00 108.67 220 HIS C O 1
ATOM 4468 N N . GLY C 1 158 ? 54.674 49.507 -38.602 1.00 90.85 221 GLY C N 1
ATOM 4469 C CA . GLY C 1 158 ? 56.077 49.357 -38.271 1.00 90.85 221 GLY C CA 1
ATOM 4470 C C . GLY C 1 158 ? 56.503 47.928 -38.537 1.00 90.85 221 GLY C C 1
ATOM 4471 O O . GLY C 1 158 ? 55.730 47.146 -39.090 1.00 90.85 221 GLY C O 1
ATOM 4472 N N . PRO C 1 159 ? 57.738 47.576 -38.150 1.00 121.33 222 PRO C N 1
ATOM 4473 C CA . PRO C 1 159 ? 58.229 46.205 -38.318 1.00 121.33 222 PRO C CA 1
ATOM 4474 C C . PRO C 1 159 ? 57.274 45.195 -37.688 1.00 121.33 222 PRO C C 1
ATOM 4475 O O . PRO C 1 159 ? 57.255 45.036 -36.468 1.00 121.33 222 PRO C O 1
ATOM 4479 N N . THR C 1 160 ? 56.487 44.524 -38.523 1.00 103.89 223 THR C N 1
ATOM 4480 C CA . THR C 1 160 ? 55.499 43.566 -38.044 1.00 103.89 223 THR C CA 1
ATOM 4481 C C . THR C 1 160 ? 55.790 42.166 -38.568 1.00 103.89 223 THR C C 1
ATOM 4482 O O . THR C 1 160 ? 55.833 41.942 -39.777 1.00 103.89 223 THR C O 1
ATOM 4486 N N . CYS C 1 161 ? 55.989 41.224 -37.653 1.00 128.79 224 CYS C N 1
ATOM 4487 C CA . CYS C 1 161 ? 56.244 39.843 -38.038 1.00 128.79 224 CYS C CA 1
ATOM 4488 C C . CYS C 1 161 ? 55.221 38.898 -37.422 1.00 128.79 224 CYS C C 1
ATOM 4489 O O . CYS C 1 161 ? 54.442 39.285 -36.551 1.00 128.79 224 CYS C O 1
ATOM 4492 N N . MET C 1 162 ? 55.234 37.655 -37.885 1.00 70.77 225 MET C N 1
ATOM 4493 C CA . MET C 1 162 ? 54.331 36.637 -37.378 1.00 70.77 225 MET C CA 1
ATOM 4494 C C . MET C 1 162 ? 54.941 35.260 -37.603 1.00 70.77 225 MET C C 1
ATOM 4495 O O . MET C 1 162 ? 55.090 34.814 -38.741 1.00 70.77 225 MET C O 1
ATOM 4500 N N . VAL C 1 163 ? 55.295 34.592 -36.510 1.00 79.81 226 VAL C N 1
ATOM 4501 C CA . VAL C 1 163 ? 56.011 33.323 -36.581 1.00 79.81 226 VAL C CA 1
ATOM 4502 C C . VAL C 1 163 ? 55.111 32.117 -36.328 1.00 79.81 226 VAL C C 1
ATOM 4503 O O . VAL C 1 163 ? 54.330 32.096 -35.376 1.00 79.81 226 VAL C O 1
ATOM 4507 N N . LEU C 1 164 ? 55.231 31.113 -37.191 1.00 150.64 227 LEU C N 1
ATOM 4508 C CA . LEU C 1 164 ? 54.540 29.845 -36.999 1.00 150.64 227 LEU C CA 1
ATOM 4509 C C . LEU C 1 164 ? 55.551 28.765 -36.638 1.00 150.64 227 LEU C C 1
ATOM 4510 O O . LEU C 1 164 ? 56.404 28.404 -37.448 1.00 150.64 227 LEU C O 1
ATOM 4515 N N . HIS C 1 165 ? 55.452 28.255 -35.416 1.00 142.70 228 HIS C N 1
ATOM 4516 C CA . HIS C 1 165 ? 56.422 27.292 -34.915 1.00 142.70 228 HIS C CA 1
ATOM 4517 C C . HIS C 1 165 ? 55.731 26.053 -34.357 1.00 142.70 228 HIS C C 1
ATOM 4518 O O . HIS C 1 165 ? 54.889 26.157 -33.468 1.00 142.70 228 HIS C O 1
ATOM 4525 N N . PRO C 1 166 ? 56.087 24.873 -34.884 1.00 172.88 229 PRO C N 1
ATOM 4526 C CA . PRO C 1 166 ? 55.523 23.605 -34.409 1.00 172.88 229 PRO C CA 1
ATOM 4527 C C . PRO C 1 166 ? 55.718 23.447 -32.905 1.00 172.88 229 PRO C C 1
ATOM 4528 O O . PRO C 1 166 ? 56.791 23.766 -32.393 1.00 172.88 229 PRO C O 1
ATOM 4532 N N . LEU C 1 167 ? 54.691 22.964 -32.212 1.00 229.50 230 LEU C N 1
ATOM 4533 C CA . LEU C 1 167 ? 54.750 22.805 -30.763 1.00 229.50 230 LEU C CA 1
ATOM 4534 C C . LEU C 1 167 ? 55.994 22.022 -30.352 1.00 229.50 230 LEU C C 1
ATOM 4535 O O . LEU C 1 167 ? 56.395 21.077 -31.031 1.00 229.50 230 LEU C O 1
ATOM 4540 N N . ALA C 1 168 ? 56.599 22.427 -29.239 1.00 187.20 231 ALA C N 1
ATOM 4541 C CA . ALA C 1 168 ? 57.825 21.804 -28.747 1.00 187.20 231 ALA C CA 1
ATOM 4542 C C . ALA C 1 168 ? 57.748 20.280 -28.760 1.00 187.20 231 ALA C C 1
ATOM 4543 O O . ALA C 1 168 ? 58.745 19.602 -29.009 1.00 187.20 231 ALA C O 1
ATOM 4545 N N . GLY C 1 169 ? 56.561 19.747 -28.491 1.00 219.87 232 GLY C N 1
ATOM 4546 C CA . GLY C 1 169 ? 56.357 18.311 -28.479 1.00 219.87 232 GLY C CA 1
ATOM 4547 C C . GLY C 1 169 ? 55.024 17.903 -29.074 1.00 219.87 232 GLY C C 1
ATOM 4548 O O . GLY C 1 169 ? 54.322 17.057 -28.521 1.00 219.87 232 GLY C O 1
ATOM 4549 N N . SER C 1 170 ? 54.673 18.507 -30.205 1.00 139.59 233 SER C N 1
ATOM 4550 C CA . SER C 1 170 ? 53.419 18.193 -30.880 1.00 139.59 233 SER C CA 1
ATOM 4551 C C . SER C 1 170 ? 53.341 18.839 -32.260 1.00 139.59 233 SER C C 1
ATOM 4552 O O . SER C 1 170 ? 53.090 20.038 -32.376 1.00 139.59 233 SER C O 1
ATOM 4555 N N . PRO C 1 171 ? 53.561 18.040 -33.314 1.00 197.90 234 PRO C N 1
ATOM 4556 C CA . PRO C 1 171 ? 53.460 18.520 -34.696 1.00 197.90 234 PRO C CA 1
ATOM 4557 C C . PRO C 1 171 ? 52.037 18.958 -35.032 1.00 197.90 234 PRO C C 1
ATOM 4558 O O . PRO C 1 171 ? 51.835 19.748 -35.954 1.00 197.90 234 PRO C O 1
ATOM 4562 N N . SER C 1 172 ? 51.064 18.446 -34.284 1.00 111.77 235 SER C N 1
ATOM 4563 C CA . SER C 1 172 ? 49.660 18.761 -34.525 1.00 111.77 235 SER C CA 1
ATOM 4564 C C . SER C 1 172 ? 49.283 20.138 -33.984 1.00 111.77 235 SER C C 1
ATOM 4565 O O . SER C 1 172 ? 48.176 20.623 -34.219 1.00 111.77 235 SER C O 1
ATOM 4568 N N . LYS C 1 173 ? 50.206 20.762 -33.260 1.00 146.59 236 LYS C N 1
ATOM 4569 C CA . LYS C 1 173 ? 49.970 22.088 -32.698 1.00 146.59 236 LYS C CA 1
ATOM 4570 C C . LYS C 1 173 ? 50.966 23.111 -33.240 1.00 146.59 236 LYS C C 1
ATOM 4571 O O . LYS C 1 173 ? 52.042 22.751 -33.719 1.00 146.59 236 LYS C O 1
ATOM 4577 N N . THR C 1 174 ? 50.601 24.387 -33.159 1.00 169.24 237 THR C N 1
ATOM 4578 C CA . THR C 1 174 ? 51.435 25.455 -33.700 1.00 169.24 237 THR C CA 1
ATOM 4579 C C . THR C 1 174 ? 51.465 26.681 -32.792 1.00 169.24 237 THR C C 1
ATOM 4580 O O . THR C 1 174 ? 50.422 27.200 -32.394 1.00 169.24 237 THR C O 1
ATOM 4584 N N . LYS C 1 175 ? 52.671 27.139 -32.471 1.00 176.96 238 LYS C N 1
ATOM 4585 C CA . LYS C 1 175 ? 52.853 28.334 -31.656 1.00 176.96 238 LYS C CA 1
ATOM 4586 C C . LYS C 1 175 ? 52.938 29.578 -32.531 1.00 176.96 238 LYS C C 1
ATOM 4587 O O . LYS C 1 175 ? 53.964 29.839 -33.161 1.00 176.96 238 LYS C O 1
ATOM 4593 N N . LEU C 1 176 ? 51.853 30.343 -32.565 1.00 88.75 239 LEU C N 1
ATOM 4594 C CA . LEU C 1 176 ? 51.795 31.559 -33.367 1.00 88.75 239 LEU C CA 1
ATOM 4595 C C . LEU C 1 176 ? 52.256 32.778 -32.570 1.00 88.75 239 LEU C C 1
ATOM 4596 O O . LEU C 1 176 ? 51.594 33.205 -31.625 1.00 88.75 239 LEU C O 1
ATOM 4601 N N . THR C 1 177 ? 53.399 33.332 -32.960 1.00 96.30 240 THR C N 1
ATOM 4602 C CA . THR C 1 177 ? 53.920 34.536 -32.329 1.00 96.30 240 THR C CA 1
ATOM 4603 C C . THR C 1 177 ? 53.744 35.727 -33.262 1.00 96.30 240 THR C C 1
ATOM 4604 O O . THR C 1 177 ? 54.310 35.760 -34.354 1.00 96.30 240 THR C O 1
ATOM 4608 N N . TRP C 1 178 ? 52.958 36.705 -32.829 1.00 92.88 241 TRP C N 1
ATOM 4609 C CA . TRP C 1 178 ? 52.635 37.842 -33.679 1.00 92.88 241 TRP C CA 1
ATOM 4610 C C . TRP C 1 178 ? 53.054 39.177 -33.070 1.00 92.88 241 TRP C C 1
ATOM 4611 O O . TRP C 1 178 ? 52.343 39.748 -32.244 1.00 92.88 241 TRP C O 1
ATOM 4622 N N . LEU C 1 179 ? 54.218 39.666 -33.487 1.00 57.68 242 LEU C N 1
ATOM 4623 C CA . LEU C 1 179 ? 54.677 40.993 -33.098 1.00 57.68 242 LEU C CA 1
ATOM 4624 C C . LEU C 1 179 ? 54.011 42.050 -33.970 1.00 57.68 242 LEU C C 1
ATOM 4625 O O . LEU C 1 179 ? 54.156 42.043 -35.193 1.00 57.68 242 LEU C O 1
ATOM 4630 N N . LEU C 1 180 ? 53.280 42.958 -33.336 1.00 47.05 243 LEU C N 1
ATOM 4631 C CA . LEU C 1 180 ? 52.555 43.988 -34.063 1.00 47.05 243 LEU C CA 1
ATOM 4632 C C . LEU C 1 180 ? 53.108 45.382 -33.774 1.00 47.05 243 LEU C C 1
ATOM 4633 O O . LEU C 1 180 ? 53.449 45.705 -32.636 1.00 47.05 243 LEU C O 1
ATOM 4638 N N . SER C 1 181 ? 53.193 46.200 -34.817 1.00 70.14 244 SER C N 1
ATOM 4639 C CA . SER C 1 181 ? 53.626 47.584 -34.686 1.00 70.14 244 SER C CA 1
ATOM 4640 C C . SER C 1 181 ? 52.838 48.454 -35.655 1.00 70.14 244 SER C C 1
ATOM 4641 O O . SER C 1 181 ? 52.955 48.300 -36.872 1.00 70.14 244 SER C O 1
ATOM 4644 N N . ILE C 1 182 ? 52.028 49.361 -35.117 1.00 97.85 245 ILE C N 1
ATOM 4645 C CA . ILE C 1 182 ? 51.187 50.209 -35.954 1.00 97.85 245 ILE C CA 1
ATOM 4646 C C . ILE C 1 182 ? 51.163 51.655 -35.477 1.00 97.85 245 ILE C C 1
ATOM 4647 O O . ILE C 1 182 ? 51.277 51.931 -34.284 1.00 97.85 245 ILE C O 1
ATOM 4652 N N . ASP C 1 183 ? 51.016 52.573 -36.426 1.00 119.42 246 ASP C N 1
ATOM 4653 C CA . ASP C 1 183 ? 50.809 53.980 -36.117 1.00 119.42 246 ASP C CA 1
ATOM 4654 C C . ASP C 1 183 ? 49.479 54.416 -36.717 1.00 119.42 246 ASP C C 1
ATOM 4655 O O . ASP C 1 183 ? 49.424 54.883 -37.854 1.00 119.42 246 ASP C O 1
ATOM 4660 N N . LEU C 1 184 ? 48.409 54.247 -35.947 1.00 129.77 247 LEU C N 1
ATOM 4661 C CA . LEU C 1 184 ? 47.060 54.569 -36.405 1.00 129.77 247 LEU C CA 1
ATOM 4662 C C . LEU C 1 184 ? 46.976 55.984 -36.973 1.00 129.77 247 LEU C C 1
ATOM 4663 O O . LEU C 1 184 ? 46.151 56.266 -37.842 1.00 129.77 247 LEU C O 1
ATOM 4668 N N . LYS C 1 185 ? 47.836 56.866 -36.474 1.00 173.63 248 LYS C N 1
ATOM 4669 C CA . LYS C 1 185 ? 47.944 58.228 -36.989 1.00 173.63 248 LYS C CA 1
ATOM 4670 C C . LYS C 1 185 ? 46.636 59.010 -36.953 1.00 173.63 248 LYS C C 1
ATOM 4671 O O . LYS C 1 185 ? 46.287 59.690 -37.915 1.00 173.63 248 LYS C O 1
ATOM 4677 N N . GLY C 1 186 ? 45.917 58.915 -35.842 1.00 231.79 249 GLY C N 1
ATOM 4678 C CA . GLY C 1 186 ? 44.743 59.742 -35.634 1.00 231.79 249 GLY C CA 1
ATOM 4679 C C . GLY C 1 186 ? 45.044 60.745 -34.541 1.00 231.79 249 GLY C C 1
ATOM 4680 O O . GLY C 1 186 ? 46.206 61.037 -34.268 1.00 231.79 249 GLY C O 1
ATOM 4681 N N . TRP C 1 187 ? 44.012 61.282 -33.905 1.00 188.14 250 TRP C N 1
ATOM 4682 C CA . TRP C 1 187 ? 44.240 62.117 -32.735 1.00 188.14 250 TRP C CA 1
ATOM 4683 C C . TRP C 1 187 ? 43.852 61.340 -31.491 1.00 188.14 250 TRP C C 1
ATOM 4684 O O . TRP C 1 187 ? 43.673 61.906 -30.413 1.00 188.14 250 TRP C O 1
ATOM 4695 N N . LEU C 1 188 ? 43.728 60.029 -31.665 1.00 157.72 251 LEU C N 1
ATOM 4696 C CA . LEU C 1 188 ? 43.369 59.127 -30.583 1.00 157.72 251 LEU C CA 1
ATOM 4697 C C . LEU C 1 188 ? 44.282 59.320 -29.380 1.00 157.72 251 LEU C C 1
ATOM 4698 O O . LEU C 1 188 ? 45.490 59.511 -29.534 1.00 157.72 251 LEU C O 1
ATOM 4703 N N . PRO C 1 189 ? 43.701 59.273 -28.174 1.00 234.65 252 PRO C N 1
ATOM 4704 C CA . PRO C 1 189 ? 44.454 59.346 -26.919 1.00 234.65 252 PRO C CA 1
ATOM 4705 C C . PRO C 1 189 ? 45.474 58.219 -26.822 1.00 234.65 252 PRO C C 1
ATOM 4706 O O . PRO C 1 189 ? 45.309 57.182 -27.464 1.00 234.65 252 PRO C O 1
ATOM 4710 N N . LYS C 1 190 ? 46.515 58.424 -26.023 1.00 139.16 253 LYS C N 1
ATOM 4711 C CA . LYS C 1 190 ? 47.562 57.424 -25.856 1.00 139.16 253 LYS C CA 1
ATOM 4712 C C . LYS C 1 190 ? 47.013 56.123 -25.277 1.00 139.16 253 LYS C C 1
ATOM 4713 O O . LYS C 1 190 ? 47.310 55.037 -25.775 1.00 139.16 253 LYS C O 1
ATOM 4719 N N . SER C 1 191 ? 46.210 56.243 -24.226 1.00 147.58 254 SER C N 1
ATOM 4720 C CA . SER C 1 191 ? 45.686 55.080 -23.518 1.00 147.58 254 SER C CA 1
ATOM 4721 C C . SER C 1 191 ? 44.839 54.184 -24.415 1.00 147.58 254 SER C C 1
ATOM 4722 O O . SER C 1 191 ? 45.122 52.996 -24.563 1.00 147.58 254 SER C O 1
ATOM 4725 N N . ILE C 1 192 ? 43.801 54.762 -25.012 1.00 132.70 255 ILE C N 1
ATOM 4726 C CA . ILE C 1 192 ? 42.845 53.995 -25.804 1.00 132.70 255 ILE C CA 1
ATOM 4727 C C . ILE C 1 192 ? 43.511 53.172 -26.909 1.00 132.70 255 ILE C C 1
ATOM 4728 O O . ILE C 1 192 ? 43.051 52.079 -27.241 1.00 132.70 255 ILE C O 1
ATOM 4733 N N . ILE C 1 193 ? 44.597 53.697 -27.468 1.00 192.26 256 ILE C N 1
ATOM 4734 C CA . ILE C 1 193 ? 45.313 53.015 -28.541 1.00 192.26 256 ILE C CA 1
ATOM 4735 C C . ILE C 1 193 ? 45.873 51.675 -28.073 1.00 192.26 256 ILE C C 1
ATOM 4736 O O . ILE C 1 193 ? 45.960 50.721 -28.845 1.00 192.26 256 ILE C O 1
ATOM 4741 N N . ASN C 1 194 ? 46.247 51.609 -26.800 1.00 126.50 257 ASN C N 1
ATOM 4742 C CA . ASN C 1 194 ? 46.819 50.394 -26.234 1.00 126.50 257 ASN C CA 1
ATOM 4743 C C . ASN C 1 194 ? 45.822 49.241 -26.200 1.00 126.50 257 ASN C C 1
ATOM 4744 O O . ASN C 1 194 ? 46.094 48.158 -26.717 1.00 126.50 257 ASN C O 1
ATOM 4749 N N . GLN C 1 195 ? 44.665 49.482 -25.591 1.00 156.55 258 GLN C N 1
ATOM 4750 C CA . GLN C 1 195 ? 43.657 48.441 -25.418 1.00 156.55 258 GLN C CA 1
ATOM 4751 C C . GLN C 1 195 ? 43.125 47.915 -26.748 1.00 156.55 258 GLN C C 1
ATOM 4752 O O . GLN C 1 195 ? 42.919 46.712 -26.907 1.00 156.55 258 GLN C O 1
ATOM 4758 N N . VAL C 1 196 ? 42.902 48.815 -27.701 1.00 103.32 259 VAL C N 1
ATOM 4759 C CA . VAL C 1 196 ? 42.365 48.422 -29.000 1.00 103.32 259 VAL C CA 1
ATOM 4760 C C . VAL C 1 196 ? 43.323 47.509 -29.759 1.00 103.32 259 VAL C C 1
ATOM 4761 O O . VAL C 1 196 ? 42.927 46.455 -30.253 1.00 103.32 259 VAL C O 1
ATOM 4765 N N . LEU C 1 197 ? 44.585 47.915 -29.845 1.00 94.60 260 LEU C N 1
ATOM 4766 C CA . LEU C 1 197 ? 45.592 47.125 -30.541 1.00 94.60 260 LEU C CA 1
ATOM 4767 C C . LEU C 1 197 ? 45.794 45.788 -29.841 1.00 94.60 260 LEU C C 1
ATOM 4768 O O . LEU C 1 197 ? 46.172 44.798 -30.468 1.00 94.60 260 LEU C O 1
ATOM 4773 N N . SER C 1 198 ? 45.534 45.766 -28.538 1.00 111.39 261 SER C N 1
ATOM 4774 C CA . SER C 1 198 ? 45.627 44.538 -27.763 1.00 111.39 261 SER C CA 1
ATOM 4775 C C . SER C 1 198 ? 44.471 43.605 -28.102 1.00 111.39 261 SER C C 1
ATOM 4776 O O . SER C 1 198 ? 44.681 42.445 -28.456 1.00 111.39 261 SER C O 1
ATOM 4779 N N . GLN C 1 199 ? 43.250 44.121 -27.995 1.00 97.51 262 GLN C N 1
ATOM 4780 C CA . GLN C 1 199 ? 42.064 43.328 -28.290 1.00 97.51 262 GLN C CA 1
ATOM 4781 C C . GLN C 1 199 ? 42.037 42.929 -29.762 1.00 97.51 262 GLN C C 1
ATOM 4782 O O . GLN C 1 199 ? 41.500 41.882 -30.122 1.00 97.51 262 GLN C O 1
ATOM 4788 N N . THR C 1 200 ? 42.621 43.769 -30.611 1.00 131.62 263 THR C N 1
ATOM 4789 C CA . THR C 1 200 ? 42.726 43.461 -32.031 1.00 131.62 263 THR C CA 1
ATOM 4790 C C . THR C 1 200 ? 43.480 42.150 -32.212 1.00 131.62 263 THR C C 1
ATOM 4791 O O . THR C 1 200 ? 43.145 41.340 -33.078 1.00 131.62 263 THR C O 1
ATOM 4795 N N . GLN C 1 201 ? 44.495 41.946 -31.379 1.00 69.88 264 GLN C N 1
ATOM 4796 C CA . GLN C 1 201 ? 45.285 40.722 -31.416 1.00 69.88 264 GLN C CA 1
ATOM 4797 C C . GLN C 1 201 ? 44.507 39.536 -30.858 1.00 69.88 264 GLN C C 1
ATOM 4798 O O . GLN C 1 201 ? 44.436 38.477 -31.485 1.00 69.88 264 GLN C O 1
ATOM 4804 N N . VAL C 1 202 ? 43.922 39.720 -29.678 1.00 113.84 265 VAL C N 1
ATOM 4805 C CA . VAL C 1 202 ? 43.170 38.651 -29.031 1.00 113.84 265 VAL C CA 1
ATOM 4806 C C . VAL C 1 202 ? 41.995 38.209 -29.897 1.00 113.84 265 VAL C C 1
ATOM 4807 O O . VAL C 1 202 ? 41.612 37.040 -29.890 1.00 113.84 265 VAL C O 1
ATOM 4811 N N . ASP C 1 203 ? 41.430 39.149 -30.647 1.00 70.07 266 ASP C N 1
ATOM 4812 C CA . ASP C 1 203 ? 40.330 38.841 -31.549 1.00 70.07 266 ASP C CA 1
ATOM 4813 C C . ASP C 1 203 ? 40.820 38.012 -32.730 1.00 70.07 266 ASP C C 1
ATOM 4814 O O . ASP C 1 203 ? 40.230 36.985 -33.065 1.00 70.07 266 ASP C O 1
ATOM 4819 N N . PHE C 1 204 ? 41.902 38.462 -33.355 1.00 124.66 267 PHE C N 1
ATOM 4820 C CA . PHE C 1 204 ? 42.494 37.737 -34.471 1.00 124.66 267 PHE C CA 1
ATOM 4821 C C . PHE C 1 204 ? 42.725 36.277 -34.103 1.00 124.66 267 PHE C C 1
ATOM 4822 O O . PHE C 1 204 ? 42.499 35.378 -34.914 1.00 124.66 267 PHE C O 1
ATOM 4830 N N . ALA C 1 205 ? 43.177 36.049 -32.874 1.00 70.00 268 ALA C N 1
ATOM 4831 C CA . ALA C 1 205 ? 43.409 34.697 -32.380 1.00 70.00 268 ALA C CA 1
ATOM 4832 C C . ALA C 1 205 ? 42.107 33.904 -32.364 1.00 70.00 268 ALA C C 1
ATOM 4833 O O . ALA C 1 205 ? 42.058 32.758 -32.812 1.00 70.00 268 ALA C O 1
ATOM 4835 N N . ASN C 1 206 ? 41.052 34.523 -31.844 1.00 148.07 269 ASN C N 1
ATOM 4836 C CA . ASN C 1 206 ? 39.743 33.886 -31.775 1.00 148.07 269 ASN C CA 1
ATOM 4837 C C . ASN C 1 206 ? 39.238 33.472 -33.150 1.00 148.07 269 ASN C C 1
ATOM 4838 O O . ASN C 1 206 ? 39.001 32.292 -33.409 1.00 148.07 269 ASN C O 1
ATOM 4843 N N . HIS C 1 207 ? 39.078 34.456 -34.028 1.00 87.50 270 HIS C N 1
ATOM 4844 C CA . HIS C 1 207 ? 38.552 34.216 -35.364 1.00 87.50 270 HIS C CA 1
ATOM 4845 C C . HIS C 1 207 ? 39.400 33.210 -36.135 1.00 87.50 270 HIS C C 1
ATOM 4846 O O . HIS C 1 207 ? 38.876 32.417 -36.916 1.00 87.50 270 HIS C O 1
ATOM 4853 N N . LEU C 1 208 ? 40.710 33.247 -35.916 1.00 119.93 271 LEU C N 1
ATOM 4854 C CA . LEU C 1 208 ? 41.612 32.317 -36.585 1.00 119.93 271 LEU C CA 1
ATOM 4855 C C . LEU C 1 208 ? 41.265 30.876 -36.229 1.00 119.93 271 LEU C C 1
ATOM 4856 O O . LEU C 1 208 ? 41.137 30.024 -37.108 1.00 119.93 271 LEU C O 1
ATOM 4861 N N . ARG C 1 209 ? 41.110 30.612 -34.935 1.00 140.04 272 ARG C N 1
ATOM 4862 C CA . ARG C 1 209 ? 40.752 29.280 -34.464 1.00 140.04 272 ARG C CA 1
ATOM 4863 C C . ARG C 1 209 ? 39.411 28.834 -35.038 1.00 140.04 272 ARG C C 1
ATOM 4864 O O . ARG C 1 209 ? 39.238 27.671 -35.402 1.00 140.04 272 ARG C O 1
ATOM 4872 N N . LYS C 1 210 ? 38.467 29.766 -35.118 1.00 198.06 273 LYS C N 1
ATOM 4873 C CA . LYS C 1 210 ? 37.128 29.465 -35.615 1.00 198.06 273 LYS C CA 1
ATOM 4874 C C . LYS C 1 210 ? 37.140 29.090 -37.096 1.00 198.06 273 LYS C C 1
ATOM 4875 O O . LYS C 1 210 ? 36.494 28.125 -37.504 1.00 198.06 273 LYS C O 1
ATOM 4881 N N . ARG C 1 211 ? 37.875 29.858 -37.894 1.00 140.34 274 ARG C N 1
ATOM 4882 C CA . ARG C 1 211 ? 38.019 29.569 -39.317 1.00 140.34 274 ARG C CA 1
ATOM 4883 C C . ARG C 1 211 ? 38.582 28.169 -39.535 1.00 140.34 274 ARG C C 1
ATOM 4884 O O . ARG C 1 211 ? 38.127 27.436 -40.414 1.00 140.34 274 ARG C O 1
ATOM 4892 N N . LEU C 1 212 ? 39.567 27.802 -38.722 1.00 181.56 275 LEU C N 1
ATOM 4893 C CA . LEU C 1 212 ? 40.229 26.508 -38.847 1.00 181.56 275 LEU C CA 1
ATOM 4894 C C . LEU C 1 212 ? 39.240 25.344 -38.815 1.00 181.56 275 LEU C C 1
ATOM 4895 O O . LEU C 1 212 ? 39.565 24.232 -39.229 1.00 181.56 275 LEU C O 1
ATOM 4900 N N . GLU C 1 213 ? 38.033 25.607 -38.324 1.00 217.11 276 GLU C N 1
ATOM 4901 C CA . GLU C 1 213 ? 36.973 24.605 -38.314 1.00 217.11 276 GLU C CA 1
ATOM 4902 C C . GLU C 1 213 ? 35.888 24.939 -39.334 1.00 217.11 276 GLU C C 1
ATOM 4903 O O . GLU C 1 213 ? 36.097 24.814 -40.541 1.00 217.11 276 GLU C O 1
ATOM 4909 N N . SER D 1 1 ? 59.149 40.875 39.054 1.00 82.20 64 SER D N 1
ATOM 4910 C CA . SER D 1 1 ? 59.826 41.374 37.861 1.00 82.20 64 SER D CA 1
ATOM 4911 C C . SER D 1 1 ? 60.205 40.234 36.929 1.00 82.20 64 SER D C 1
ATOM 4912 O O . SER D 1 1 ? 59.948 39.067 37.219 1.00 82.20 64 SER D O 1
ATOM 4915 N N . MET D 1 2 ? 60.828 40.590 35.812 1.00 72.84 65 MET D N 1
ATOM 4916 C CA . MET D 1 2 ? 61.251 39.625 34.806 1.00 72.84 65 MET D CA 1
ATOM 4917 C C . MET D 1 2 ? 62.219 38.590 35.369 1.00 72.84 65 MET D C 1
ATOM 4918 O O . MET D 1 2 ? 63.131 38.916 36.126 1.00 72.84 65 MET D O 1
ATOM 4923 N N . THR D 1 3 ? 62.006 37.336 34.986 1.00 12.22 66 THR D N 1
ATOM 4924 C CA . THR D 1 3 ? 62.859 36.236 35.403 1.00 12.22 66 THR D CA 1
ATOM 4925 C C . THR D 1 3 ? 63.432 35.577 34.158 1.00 12.22 66 THR D C 1
ATOM 4926 O O . THR D 1 3 ? 62.795 35.570 33.103 1.00 12.22 66 THR D O 1
ATOM 4930 N N . LEU D 1 4 ? 64.645 35.047 34.257 1.00 67.81 67 LEU D N 1
ATOM 4931 C CA . LEU D 1 4 ? 65.251 34.378 33.110 1.00 67.81 67 LEU D CA 1
ATOM 4932 C C . LEU D 1 4 ? 65.351 32.880 33.355 1.00 67.81 67 LEU D C 1
ATOM 4933 O O . LEU D 1 4 ? 65.304 32.421 34.499 1.00 67.81 67 LEU D O 1
ATOM 4938 N N . TYR D 1 5 ? 65.481 32.125 32.271 1.00 70.59 68 TYR D N 1
ATOM 4939 C CA . TYR D 1 5 ? 65.546 30.675 32.347 1.00 70.59 68 TYR D CA 1
ATOM 4940 C C . TYR D 1 5 ? 66.695 30.119 31.519 1.00 70.59 68 TYR D C 1
ATOM 4941 O O . TYR D 1 5 ? 66.903 30.527 30.375 1.00 70.59 68 TYR D O 1
ATOM 4950 N N . SER D 1 6 ? 67.436 29.181 32.100 1.00 90.94 69 SER D N 1
ATOM 4951 C CA . SER D 1 6 ? 68.472 28.477 31.359 1.00 90.94 69 SER D CA 1
ATOM 4952 C C . SER D 1 6 ? 67.823 27.684 30.230 1.00 90.94 69 SER D C 1
ATOM 4953 O O . SER D 1 6 ? 66.650 27.316 30.313 1.00 90.94 69 SER D O 1
ATOM 4956 N N . ASP D 1 7 ? 68.583 27.431 29.171 1.00 38.48 70 ASP D N 1
ATOM 4957 C CA . ASP D 1 7 ? 68.059 26.693 28.029 1.00 38.48 70 ASP D CA 1
ATOM 4958 C C . ASP D 1 7 ? 67.562 25.303 28.418 1.00 38.48 70 ASP D C 1
ATOM 4959 O O . ASP D 1 7 ? 66.607 24.792 27.834 1.00 38.48 70 ASP D O 1
ATOM 4964 N N . GLN D 1 8 ? 68.213 24.695 29.403 1.00 123.59 71 GLN D N 1
ATOM 4965 C CA . GLN D 1 8 ? 67.793 23.390 29.896 1.00 123.59 71 GLN D CA 1
ATOM 4966 C C . GLN D 1 8 ? 66.398 23.470 30.505 1.00 123.59 71 GLN D C 1
ATOM 4967 O O . GLN D 1 8 ? 65.572 22.579 30.310 1.00 123.59 71 GLN D O 1
ATOM 4973 N N . GLU D 1 9 ? 66.141 24.545 31.243 1.00 63.91 72 GLU D N 1
ATOM 4974 C CA . GLU D 1 9 ? 64.828 24.765 31.835 1.00 63.91 72 GLU D CA 1
ATOM 4975 C C . GLU D 1 9 ? 63.770 24.895 30.751 1.00 63.91 72 GLU D C 1
ATOM 4976 O O . GLU D 1 9 ? 62.840 24.095 30.683 1.00 63.91 72 GLU D O 1
ATOM 4982 N N . LEU D 1 10 ? 63.925 25.910 29.906 1.00 69.68 73 LEU D N 1
ATOM 4983 C CA . LEU D 1 10 ? 63.036 26.123 28.770 1.00 69.68 73 LEU D CA 1
ATOM 4984 C C . LEU D 1 10 ? 62.734 24.823 28.034 1.00 69.68 73 LEU D C 1
ATOM 4985 O O . LEU D 1 10 ? 61.624 24.625 27.540 1.00 69.68 73 LEU D O 1
ATOM 4990 N N . ALA D 1 11 ? 63.731 23.947 27.955 1.00 76.25 74 ALA D N 1
ATOM 4991 C CA . ALA D 1 11 ? 63.555 22.632 27.351 1.00 76.25 74 ALA D CA 1
ATOM 4992 C C . ALA D 1 11 ? 62.451 21.876 28.077 1.00 76.25 74 ALA D C 1
ATOM 4993 O O . ALA D 1 11 ? 61.467 21.452 27.468 1.00 76.25 74 ALA D O 1
ATOM 4995 N N . TYR D 1 12 ? 62.624 21.714 29.385 1.00 86.74 75 TYR D N 1
ATOM 4996 C CA . TYR D 1 12 ? 61.616 21.078 30.218 1.00 86.74 75 TYR D CA 1
ATOM 4997 C C . TYR D 1 12 ? 60.287 21.812 30.115 1.00 86.74 75 TYR D C 1
ATOM 4998 O O . TYR D 1 12 ? 59.227 21.192 30.065 1.00 86.74 75 TYR D O 1
ATOM 5007 N N . LEU D 1 13 ? 60.352 23.138 30.088 1.00 62.68 76 LEU D N 1
ATOM 5008 C CA . LEU D 1 13 ? 59.159 23.961 29.933 1.00 62.68 76 LEU D CA 1
ATOM 5009 C C . LEU D 1 13 ? 58.382 23.586 28.676 1.00 62.68 76 LEU D C 1
ATOM 5010 O O . LEU D 1 13 ? 57.175 23.356 28.735 1.00 62.68 76 LEU D O 1
ATOM 5015 N N . GLN D 1 14 ? 59.072 23.522 27.541 1.00 126.98 77 GLN D N 1
ATOM 5016 C CA . GLN D 1 14 ? 58.428 23.102 26.303 1.00 126.98 77 GLN D CA 1
ATOM 5017 C C . GLN D 1 14 ? 57.771 21.746 26.493 1.00 126.98 77 GLN D C 1
ATOM 5018 O O . GLN D 1 14 ? 56.572 21.585 26.269 1.00 126.98 77 GLN D O 1
ATOM 5024 N N . GLN D 1 15 ? 58.570 20.775 26.918 1.00 99.77 78 GLN D N 1
ATOM 5025 C CA . GLN D 1 15 ? 58.089 19.416 27.115 1.00 99.77 78 GLN D CA 1
ATOM 5026 C C . GLN D 1 15 ? 56.833 19.419 27.978 1.00 99.77 78 GLN D C 1
ATOM 5027 O O . GLN D 1 15 ? 55.906 18.641 27.750 1.00 99.77 78 GLN D O 1
ATOM 5033 N N . GLY D 1 16 ? 56.812 20.310 28.965 1.00 103.02 79 GLY D N 1
ATOM 5034 C CA . GLY D 1 16 ? 55.679 20.436 29.862 1.00 103.02 79 GLY D CA 1
ATOM 5035 C C . GLY D 1 16 ? 54.402 20.803 29.132 1.00 103.02 79 GLY D C 1
ATOM 5036 O O . GLY D 1 16 ? 53.303 20.481 29.583 1.00 103.02 79 GLY D O 1
ATOM 5037 N N . GLU D 1 17 ? 54.547 21.481 27.998 1.00 143.05 80 GLU D N 1
ATOM 5038 C 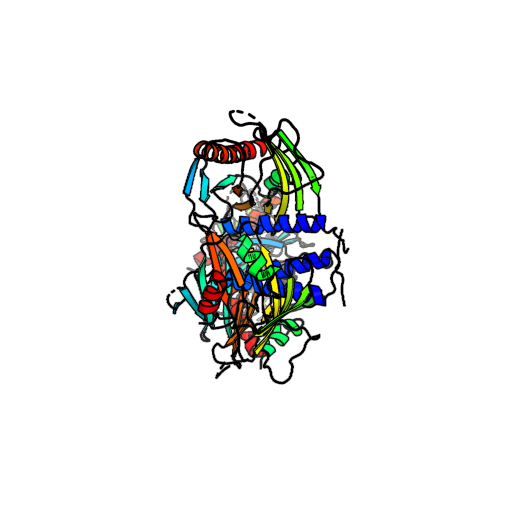CA . GLU D 1 17 ? 53.396 21.901 27.207 1.00 143.05 80 GLU D CA 1
ATOM 5039 C C . GLU D 1 17 ? 53.186 21.009 25.986 1.00 143.05 80 GLU D C 1
ATOM 5040 O O . GLU D 1 17 ? 52.065 20.872 25.494 1.00 143.05 80 GLU D O 1
ATOM 5046 N N . GLU D 1 18 ? 54.265 20.405 25.500 1.00 133.56 81 GLU D N 1
ATOM 5047 C CA . GLU D 1 18 ? 54.159 19.424 24.428 1.00 133.56 81 GLU D CA 1
ATOM 5048 C C . GLU D 1 18 ? 53.335 18.248 24.926 1.00 133.56 81 GLU D C 1
ATOM 5049 O O . GLU D 1 18 ? 52.501 17.706 24.204 1.00 133.56 81 GLU D O 1
ATOM 5055 N N . ALA D 1 19 ? 53.581 17.861 26.173 1.00 94.42 82 ALA D N 1
ATOM 5056 C CA . ALA D 1 19 ? 52.852 16.769 26.801 1.00 94.42 82 ALA D CA 1
ATOM 5057 C C . ALA D 1 19 ? 51.387 17.137 26.998 1.00 94.42 82 ALA D C 1
ATOM 5058 O O . ALA D 1 19 ? 50.508 16.279 26.933 1.00 94.42 82 ALA D O 1
ATOM 5060 N N . MET D 1 20 ? 51.133 18.419 27.235 1.00 143.04 83 MET D N 1
ATOM 5061 C CA . MET D 1 20 ? 49.783 18.890 27.521 1.00 143.04 83 MET D CA 1
ATOM 5062 C C . MET D 1 20 ? 48.922 18.945 26.262 1.00 143.04 83 MET D C 1
ATOM 5063 O O . MET D 1 20 ? 47.883 18.291 26.186 1.00 143.04 83 MET D O 1
ATOM 5068 N N . GLN D 1 21 ? 49.359 19.722 25.276 1.00 155.52 84 GLN D N 1
ATOM 5069 C CA . GLN D 1 21 ? 48.609 19.871 24.033 1.00 155.52 84 GLN D CA 1
ATOM 5070 C C . GLN D 1 21 ? 48.299 18.531 23.372 1.00 155.52 84 GLN D C 1
ATOM 5071 O O . GLN D 1 21 ? 47.192 18.317 22.882 1.00 155.52 84 GLN D O 1
ATOM 5077 N N . LYS D 1 22 ? 49.279 17.634 23.359 1.00 169.04 85 LYS D N 1
ATOM 5078 C CA . LYS D 1 22 ? 49.111 16.343 22.700 1.00 169.04 85 LYS D CA 1
ATOM 5079 C C . LYS D 1 22 ? 48.146 15.428 23.449 1.00 169.04 85 LYS D C 1
ATOM 5080 O O . LYS D 1 22 ? 47.440 14.628 22.837 1.00 169.04 85 LYS D O 1
ATOM 5086 N N . ALA D 1 23 ? 48.118 15.550 24.772 1.00 167.15 86 ALA D N 1
ATOM 5087 C CA . ALA D 1 23 ? 47.219 14.746 25.592 1.00 167.15 86 ALA D CA 1
ATOM 5088 C C . ALA D 1 23 ? 45.787 15.266 25.502 1.00 167.15 86 ALA D C 1
ATOM 5089 O O . ALA D 1 23 ? 44.834 14.488 25.467 1.00 167.15 86 ALA D O 1
ATOM 5091 N N . LEU D 1 24 ? 45.645 16.587 25.468 1.00 124.54 87 LEU D N 1
ATOM 5092 C CA . LEU D 1 24 ? 44.341 17.215 25.307 1.00 124.54 87 LEU D CA 1
ATOM 5093 C C . LEU D 1 24 ? 43.773 16.885 23.935 1.00 124.54 87 LEU D C 1
ATOM 5094 O O . LEU D 1 24 ? 42.579 16.629 23.791 1.00 124.54 87 LEU D O 1
ATOM 5099 N N . GLY D 1 25 ? 44.643 16.895 22.930 1.00 109.47 88 GLY D N 1
ATOM 5100 C CA . GLY D 1 25 ? 44.248 16.585 21.569 1.00 109.47 88 GLY D CA 1
ATOM 5101 C C . GLY D 1 25 ? 43.723 15.169 21.441 1.00 109.47 88 GLY D C 1
ATOM 5102 O O . GLY D 1 25 ? 42.961 14.858 20.527 1.00 109.47 88 GLY D O 1
ATOM 5103 N N . ILE D 1 26 ? 44.138 14.307 22.364 1.00 119.80 89 ILE D N 1
ATOM 5104 C CA . ILE D 1 26 ? 43.670 12.927 22.390 1.00 119.80 89 ILE D CA 1
ATOM 5105 C C . ILE D 1 26 ? 42.306 12.854 23.065 1.00 119.80 89 ILE D C 1
ATOM 5106 O O . ILE D 1 26 ? 41.550 11.901 22.881 1.00 119.80 89 ILE D O 1
ATOM 5111 N N . LEU D 1 27 ? 41.997 13.882 23.844 1.00 154.57 90 LEU D N 1
ATOM 5112 C CA . LEU D 1 27 ? 40.714 13.982 24.515 1.00 154.57 90 LEU D CA 1
ATOM 5113 C C . LEU D 1 27 ? 39.714 14.720 23.635 1.00 154.57 90 LEU D C 1
ATOM 5114 O O . LEU D 1 27 ? 38.516 14.433 23.656 1.00 154.57 90 LEU D O 1
ATOM 5119 N N . SER D 1 28 ? 40.218 15.675 22.862 1.00 130.69 91 SER D N 1
ATOM 5120 C CA . SER D 1 28 ? 39.388 16.424 21.930 1.00 130.69 91 SER D CA 1
ATOM 5121 C C . SER D 1 28 ? 38.786 15.478 20.897 1.00 130.69 91 SER D C 1
ATOM 5122 O O . SER D 1 28 ? 37.633 15.633 20.494 1.00 130.69 91 SER D O 1
ATOM 5125 N N . ASN D 1 29 ? 39.578 14.497 20.473 1.00 155.95 92 ASN D N 1
ATOM 5126 C CA . ASN D 1 29 ? 39.099 13.459 19.570 1.00 155.95 92 ASN D CA 1
ATOM 5127 C C . ASN D 1 29 ? 38.180 12.505 20.321 1.00 155.95 92 ASN D C 1
ATOM 5128 O O . ASN D 1 29 ? 38.579 11.400 20.690 1.00 155.95 92 ASN D O 1
ATOM 5133 N N . GLN D 1 30 ? 36.948 12.949 20.544 1.00 253.07 93 GLN D N 1
ATOM 5134 C CA . GLN D 1 30 ? 35.989 12.231 21.376 1.00 253.07 93 GLN D CA 1
ATOM 5135 C C . GLN D 1 30 ? 35.795 10.781 20.941 1.00 253.07 93 GLN D C 1
ATOM 5136 O O . GLN D 1 30 ? 36.389 9.865 21.509 1.00 253.07 93 GLN D O 1
ATOM 5142 N N . GLU D 1 31 ? 34.961 10.582 19.927 1.00 189.00 94 GLU D N 1
ATOM 5143 C CA . GLU D 1 31 ? 34.566 9.243 19.504 1.00 189.00 94 GLU D CA 1
ATOM 5144 C C . GLU D 1 31 ? 35.674 8.498 18.760 1.00 189.00 94 GLU D C 1
ATOM 5145 O O . GLU D 1 31 ? 36.380 9.074 17.932 1.00 189.00 94 GLU D O 1
ATOM 5151 N N . GLY D 1 32 ? 35.816 7.213 19.068 1.00 171.80 95 GLY D N 1
ATOM 5152 C CA . GLY D 1 32 ? 36.841 6.383 18.461 1.00 171.80 95 GLY D CA 1
ATOM 5153 C C . GLY D 1 32 ? 37.453 5.413 19.454 1.00 171.80 95 GLY D C 1
ATOM 5154 O O . GLY D 1 32 ? 38.173 4.490 19.072 1.00 171.80 95 GLY D O 1
ATOM 5155 N N . TRP D 1 33 ? 37.161 5.622 20.735 1.00 204.97 96 TRP D N 1
ATOM 5156 C CA . TRP D 1 33 ? 37.707 4.780 21.794 1.00 204.97 96 TRP D CA 1
ATOM 5157 C C . TRP D 1 33 ? 36.930 3.478 21.947 1.00 204.97 96 TRP D C 1
ATOM 5158 O O . TRP D 1 33 ? 35.705 3.455 21.824 1.00 204.97 96 TRP D O 1
ATOM 5169 N N . LYS D 1 34 ? 37.652 2.397 22.220 1.00 298.61 97 LYS D N 1
ATOM 5170 C CA . LYS D 1 34 ? 37.026 1.136 22.591 1.00 298.61 97 LYS D CA 1
ATOM 5171 C C . LYS D 1 34 ? 36.685 1.192 24.071 1.00 298.61 97 LYS D C 1
ATOM 5172 O O . LYS D 1 34 ? 36.748 2.253 24.689 1.00 298.61 97 LYS D O 1
ATOM 5178 N N . LYS D 1 35 ? 36.327 0.049 24.642 1.00 162.64 98 LYS D N 1
ATOM 5179 C CA . LYS D 1 35 ? 36.023 -0.016 26.063 1.00 162.64 98 LYS D CA 1
ATOM 5180 C C . LYS D 1 35 ? 36.764 -1.178 26.714 1.00 162.64 98 LYS D C 1
ATOM 5181 O O . LYS D 1 35 ? 36.801 -2.283 26.172 1.00 162.64 98 LYS D O 1
ATOM 5187 N N . GLU D 1 36 ? 37.358 -0.919 27.874 1.00 148.61 99 GLU D N 1
ATOM 5188 C CA . GLU D 1 36 ? 38.142 -1.932 28.570 1.00 148.61 99 GLU D CA 1
ATOM 5189 C C . GLU D 1 36 ? 37.496 -2.390 29.877 1.00 148.61 99 GLU D C 1
ATOM 5190 O O . GLU D 1 36 ? 37.651 -3.540 30.275 1.00 148.61 99 GLU D O 1
ATOM 5196 N N . SER D 1 37 ? 36.772 -1.494 30.542 1.00 204.46 100 SER D N 1
ATOM 5197 C CA . SER D 1 37 ? 36.111 -1.844 31.799 1.00 204.46 100 SER D CA 1
ATOM 5198 C C . SER D 1 37 ? 34.908 -0.959 32.109 1.00 204.46 100 SER D C 1
ATOM 5199 O O . SER D 1 37 ? 34.747 0.121 31.540 1.00 204.46 100 SER D O 1
ATOM 5202 N N . GLN D 1 38 ? 34.067 -1.435 33.019 1.00 243.68 101 GLN D N 1
ATOM 5203 C CA . GLN D 1 38 ? 32.826 -0.750 33.364 1.00 243.68 101 GLN D CA 1
ATOM 5204 C C . GLN D 1 38 ? 32.412 -1.053 34.803 1.00 243.68 101 GLN D C 1
ATOM 5205 O O . GLN D 1 38 ? 31.964 -2.170 35.106 1.00 243.68 101 GLN D O 1
ATOM 5211 N N . LYS D 1 44 ? 34.648 4.084 34.216 1.00 125.35 107 LYS D N 1
ATOM 5212 C CA . LYS D 1 44 ? 34.883 3.592 32.863 1.00 125.35 107 LYS D CA 1
ATOM 5213 C C . LYS D 1 44 ? 36.355 3.718 32.476 1.00 125.35 107 LYS D C 1
ATOM 5214 O O . LYS D 1 44 ? 37.060 4.608 32.953 1.00 125.35 107 LYS D O 1
ATOM 5220 N N . VAL D 1 45 ? 36.816 2.816 31.615 1.00 176.70 108 VAL D N 1
ATOM 5221 C CA . VAL D 1 45 ? 38.191 2.852 31.129 1.00 176.70 108 VAL D CA 1
ATOM 5222 C C . VAL D 1 45 ? 38.234 2.624 29.621 1.00 176.70 108 VAL D C 1
ATOM 5223 O O . VAL D 1 45 ? 38.110 1.494 29.150 1.00 176.70 108 VAL D O 1
ATOM 5227 N N . MET D 1 46 ? 38.409 3.705 28.869 1.00 251.97 109 MET D N 1
ATOM 5228 C CA . MET D 1 46 ? 38.441 3.628 27.414 1.00 251.97 109 MET D CA 1
ATOM 5229 C C . MET D 1 46 ? 39.854 3.375 26.901 1.00 251.97 109 MET D C 1
ATOM 5230 O O . MET D 1 46 ? 40.833 3.597 27.613 1.00 251.97 109 MET D O 1
ATOM 5235 N N . SER D 1 47 ? 39.954 2.906 25.661 1.00 184.32 110 SER D N 1
ATOM 5236 C CA . SER D 1 47 ? 41.249 2.652 25.040 1.00 184.32 110 SER D CA 1
ATOM 5237 C C . SER D 1 47 ? 41.258 3.100 23.585 1.00 184.32 110 SER D C 1
ATOM 5238 O O . SER D 1 47 ? 40.206 3.252 22.966 1.00 184.32 110 SER D O 1
ATOM 5241 N N . LYS D 1 48 ? 42.454 3.310 23.044 1.00 156.95 111 LYS D N 1
ATOM 5242 C CA . LYS D 1 48 ? 42.599 3.745 21.660 1.00 156.95 111 LYS D CA 1
ATOM 5243 C C . LYS D 1 48 ? 44.049 3.643 21.200 1.00 156.95 111 LYS D C 1
ATOM 5244 O O . LYS D 1 48 ? 44.974 3.895 21.971 1.00 156.95 111 LYS D O 1
ATOM 5250 N N . VAL D 1 49 ? 44.239 3.268 19.939 1.00 149.60 112 VAL D N 1
ATOM 5251 C CA . VAL D 1 49 ? 45.576 3.173 19.366 1.00 149.60 112 VAL D CA 1
ATOM 5252 C C . VAL D 1 49 ? 45.928 4.448 18.607 1.00 149.60 112 VAL D C 1
ATOM 5253 O O . VAL D 1 49 ? 45.594 4.598 17.431 1.00 149.60 112 VAL D O 1
ATOM 5257 N N . VAL D 1 50 ? 46.599 5.367 19.293 1.00 225.03 113 VAL D N 1
ATOM 5258 C CA . VAL D 1 50 ? 47.023 6.623 18.689 1.00 225.03 113 VAL D CA 1
ATOM 5259 C C . VAL D 1 50 ? 48.219 6.396 17.770 1.00 225.03 113 VAL D C 1
ATOM 5260 O O . VAL D 1 50 ? 49.196 5.758 18.164 1.00 225.03 113 VAL D O 1
ATOM 5264 N N . PRO D 1 51 ? 48.140 6.918 16.537 1.00 167.63 114 PRO D N 1
ATOM 5265 C CA . PRO D 1 51 ? 49.201 6.761 15.537 1.00 167.63 114 PRO D CA 1
ATOM 5266 C C . PRO D 1 51 ? 50.572 7.134 16.092 1.00 167.63 114 PRO D C 1
ATOM 5267 O O . PRO D 1 51 ? 51.505 6.332 16.027 1.00 167.63 114 PRO D O 1
ATOM 5271 N N . ASP D 1 52 ? 50.683 8.343 16.633 1.00 247.49 115 ASP D N 1
ATOM 5272 C CA . ASP D 1 52 ? 51.946 8.830 17.174 1.00 247.49 115 ASP D CA 1
ATOM 5273 C C . ASP D 1 52 ? 52.446 7.944 18.310 1.00 247.49 115 ASP D C 1
ATOM 5274 O O . ASP D 1 52 ? 53.542 7.386 18.240 1.00 247.49 115 ASP D O 1
ATOM 5279 N N . VAL D 1 53 ? 51.635 7.816 19.355 1.00 216.05 116 VAL D N 1
ATOM 5280 C CA . VAL D 1 53 ? 52.018 7.048 20.534 1.00 216.05 116 VAL D CA 1
ATOM 5281 C C . VAL D 1 53 ? 51.704 5.563 20.365 1.00 216.05 116 VAL D C 1
ATOM 5282 O O . VAL D 1 53 ? 52.506 4.806 19.817 1.00 216.05 116 VAL D O 1
ATOM 5286 N N . GLY D 1 54 ? 50.531 5.157 20.839 1.00 181.79 117 GLY D N 1
ATOM 5287 C CA . GLY D 1 54 ? 50.113 3.769 20.777 1.00 181.79 117 GLY D CA 1
ATOM 5288 C C . GLY D 1 54 ? 48.815 3.550 21.529 1.00 181.79 117 GLY D C 1
ATOM 5289 O O . GLY D 1 54 ? 47.925 4.400 21.503 1.00 181.79 117 GLY D O 1
ATOM 5290 N N . LYS D 1 55 ? 48.705 2.412 22.206 1.00 158.85 118 LYS D N 1
ATOM 5291 C CA . LYS D 1 55 ? 47.499 2.092 22.961 1.00 158.85 118 LYS D CA 1
ATOM 5292 C C . LYS D 1 55 ? 47.455 2.866 24.275 1.00 158.85 118 LYS D C 1
ATOM 5293 O O . LYS D 1 55 ? 48.317 2.693 25.137 1.00 158.85 118 LYS D O 1
ATOM 5299 N N . VAL D 1 56 ? 46.447 3.720 24.421 1.00 165.81 119 VAL D N 1
ATOM 5300 C CA . VAL D 1 56 ? 46.305 4.538 25.621 1.00 165.81 119 VAL D CA 1
ATOM 5301 C C . VAL D 1 56 ? 45.063 4.149 26.415 1.00 165.81 119 VAL D C 1
ATOM 5302 O O . VAL D 1 56 ? 44.168 3.480 25.898 1.00 165.81 119 VAL D O 1
ATOM 5306 N N . PHE D 1 57 ? 45.017 4.574 27.673 1.00 219.95 120 PHE D N 1
ATOM 5307 C CA . PHE D 1 57 ? 43.884 4.285 28.544 1.00 219.95 120 PHE D CA 1
ATOM 5308 C C . PHE D 1 57 ? 43.265 5.580 29.058 1.00 219.95 120 PHE D C 1
ATOM 5309 O O . PHE D 1 57 ? 43.967 6.451 29.567 1.00 219.95 120 PHE D O 1
ATOM 5317 N N . ARG D 1 58 ? 41.950 5.703 28.923 1.00 202.41 121 ARG D N 1
ATOM 5318 C CA . ARG D 1 58 ? 41.252 6.901 29.370 1.00 202.41 121 ARG D CA 1
ATOM 5319 C C . ARG D 1 58 ? 40.294 6.575 30.510 1.00 202.41 121 ARG D C 1
ATOM 5320 O O . ARG D 1 58 ? 39.278 5.912 30.310 1.00 202.41 121 ARG D O 1
ATOM 5328 N N . LEU D 1 59 ? 40.627 7.047 31.707 1.00 140.62 122 LEU D N 1
ATOM 5329 C CA . LEU D 1 59 ? 39.832 6.761 32.895 1.00 140.62 122 LEU D CA 1
ATOM 5330 C C . LEU D 1 59 ? 38.694 7.768 33.053 1.00 140.62 122 LEU D C 1
ATOM 5331 O O . LEU D 1 59 ? 38.927 8.974 33.129 1.00 140.62 122 LEU D O 1
ATOM 5336 N N . GLU D 1 60 ? 37.466 7.263 33.106 1.00 195.78 123 GLU D N 1
ATOM 5337 C CA . GLU D 1 60 ? 36.293 8.109 33.292 1.00 195.78 123 GLU D CA 1
ATOM 5338 C C . GLU D 1 60 ? 35.677 7.903 34.670 1.00 195.78 123 GLU D C 1
ATOM 5339 O O . GLU D 1 60 ? 34.963 6.927 34.903 1.00 195.78 123 GLU D O 1
ATOM 5345 N N . VAL D 1 61 ? 35.956 8.830 35.579 1.00 173.33 124 VAL D N 1
ATOM 5346 C CA . VAL D 1 61 ? 35.467 8.731 36.948 1.00 173.33 124 VAL D CA 1
ATOM 5347 C C . VAL D 1 61 ? 35.018 10.078 37.499 1.00 173.33 124 VAL D C 1
ATOM 5348 O O . VAL D 1 61 ? 35.657 11.103 37.265 1.00 173.33 124 VAL D O 1
ATOM 5352 N N . VAL D 1 62 ? 33.908 10.066 38.227 1.00 174.80 125 VAL D N 1
ATOM 5353 C CA . VAL D 1 62 ? 33.437 11.249 38.932 1.00 174.80 125 VAL D CA 1
ATOM 5354 C C . VAL D 1 62 ? 33.457 10.974 40.433 1.00 174.80 125 VAL D C 1
ATOM 5355 O O . VAL D 1 62 ? 33.168 9.860 40.869 1.00 174.80 125 VAL D O 1
ATOM 5359 N N . VAL D 1 63 ? 33.812 11.984 41.220 1.00 176.71 126 VAL D N 1
ATOM 5360 C CA . VAL D 1 63 ? 33.914 11.817 42.665 1.00 176.71 126 VAL D CA 1
ATOM 5361 C C . VAL D 1 63 ? 32.983 12.771 43.408 1.00 176.71 126 VAL D C 1
ATOM 5362 O O . VAL D 1 63 ? 32.728 13.887 42.954 1.00 176.71 126 VAL D O 1
ATOM 5366 N N . ASP D 1 64 ? 32.476 12.322 44.552 1.00 160.78 127 ASP D N 1
ATOM 5367 C CA . ASP D 1 64 ? 31.554 13.117 45.355 1.00 160.78 127 ASP D CA 1
ATOM 5368 C C . ASP D 1 64 ? 32.301 14.096 46.252 1.00 160.78 127 ASP D C 1
ATOM 5369 O O . ASP D 1 64 ? 31.929 14.299 47.408 1.00 160.78 127 ASP D O 1
ATOM 5374 N N . GLN D 1 65 ? 33.354 14.702 45.715 1.00 225.32 128 GLN D N 1
ATOM 5375 C CA . GLN D 1 65 ? 34.181 15.622 46.486 1.00 225.32 128 GLN D CA 1
ATOM 5376 C C . GLN D 1 65 ? 34.535 16.876 45.698 1.00 225.32 128 GLN D C 1
ATOM 5377 O O . GLN D 1 65 ? 34.643 16.837 44.471 1.00 225.32 128 GLN D O 1
ATOM 5383 N N . PRO D 1 66 ? 34.720 17.996 46.410 1.00 204.28 129 PRO D N 1
ATOM 5384 C CA . PRO D 1 66 ? 35.118 19.275 45.821 1.00 204.28 129 PRO D CA 1
ATOM 5385 C C . PRO D 1 66 ? 36.319 19.119 44.895 1.00 204.28 129 PRO D C 1
ATOM 5386 O O . PRO D 1 66 ? 37.157 18.243 45.107 1.00 204.28 129 PRO D O 1
ATOM 5390 N N . MET D 1 67 ? 36.381 19.948 43.860 1.00 180.49 130 MET D N 1
ATOM 5391 C CA . MET D 1 67 ? 37.463 19.868 42.887 1.00 180.49 130 MET D CA 1
ATOM 5392 C C . MET D 1 67 ? 38.801 20.288 43.483 1.00 180.49 130 MET D C 1
ATOM 5393 O O . MET D 1 67 ? 39.788 19.560 43.383 1.00 180.49 130 MET D O 1
ATOM 5398 N N . GLU D 1 68 ? 38.825 21.461 44.107 1.00 185.61 131 GLU D N 1
ATOM 5399 C CA . GLU D 1 68 ? 40.065 22.025 44.631 1.00 185.61 131 GLU D CA 1
ATOM 5400 C C . GLU D 1 68 ? 40.744 21.093 45.635 1.00 185.61 131 GLU D C 1
ATOM 5401 O O . GLU D 1 68 ? 41.969 21.087 45.755 1.00 185.61 131 GLU D O 1
ATOM 5407 N N . ARG D 1 69 ? 39.945 20.310 46.352 1.00 130.67 132 ARG D N 1
ATOM 5408 C CA . ARG D 1 69 ? 40.480 19.342 47.304 1.00 130.67 132 ARG D CA 1
ATOM 5409 C C . ARG D 1 69 ? 41.308 18.277 46.593 1.00 130.67 132 ARG D C 1
ATOM 5410 O O . ARG D 1 69 ? 42.410 17.943 47.028 1.00 130.67 132 ARG D O 1
ATOM 5418 N N . LEU D 1 70 ? 40.769 17.747 45.500 1.00 166.42 133 LEU D N 1
ATOM 5419 C CA . LEU D 1 70 ? 41.490 16.773 44.690 1.00 166.42 133 LEU D CA 1
ATOM 5420 C C . LEU D 1 70 ? 42.804 17.361 44.195 1.00 166.42 133 LEU D C 1
ATOM 5421 O O . LEU D 1 70 ? 43.813 16.665 44.112 1.00 166.42 133 LEU D O 1
ATOM 5426 N N . TYR D 1 71 ? 42.782 18.649 43.869 1.00 195.81 134 TYR D N 1
ATOM 5427 C CA . TYR D 1 71 ? 43.969 19.335 43.377 1.00 195.81 134 TYR D CA 1
ATOM 5428 C C . TYR D 1 71 ? 45.122 19.219 44.367 1.00 195.81 134 TYR D C 1
ATOM 5429 O O . TYR D 1 71 ? 46.113 18.543 44.099 1.00 195.81 134 TYR D O 1
ATOM 5438 N N . GLU D 1 72 ? 44.985 19.876 45.514 1.00 153.94 135 GLU D N 1
ATOM 5439 C CA . GLU D 1 72 ? 46.041 19.877 46.520 1.00 153.94 135 GLU D CA 1
ATOM 5440 C C . GLU D 1 72 ? 46.446 18.461 46.923 1.00 153.94 135 GLU D C 1
ATOM 5441 O O . GLU D 1 72 ? 47.612 18.202 47.208 1.00 153.94 135 GLU D O 1
ATOM 5447 N N . GLU D 1 73 ? 45.480 17.548 46.938 1.00 151.30 136 GLU D N 1
ATOM 5448 C CA . GLU D 1 73 ? 45.742 16.163 47.318 1.00 151.30 136 GLU D CA 1
ATOM 5449 C C . GLU D 1 73 ? 46.429 15.369 46.209 1.00 151.30 136 GLU D C 1
ATOM 5450 O O . GLU D 1 73 ? 47.051 14.339 46.467 1.00 151.30 136 GLU D O 1
ATOM 5456 N N . LEU D 1 74 ? 46.315 15.855 44.978 1.00 135.93 137 LEU D N 1
ATOM 5457 C CA . LEU D 1 74 ? 46.849 15.139 43.825 1.00 135.93 137 LEU D CA 1
ATOM 5458 C C . LEU D 1 74 ? 48.164 15.737 43.336 1.00 135.93 137 LEU D C 1
ATOM 5459 O O . LEU D 1 74 ? 49.006 15.027 42.787 1.00 135.93 137 LEU D O 1
ATOM 5464 N N . VAL D 1 75 ? 48.336 17.040 43.534 1.00 100.04 138 VAL D N 1
ATOM 5465 C CA . VAL D 1 75 ? 49.539 17.722 43.067 1.00 100.04 138 VAL D CA 1
ATOM 5466 C C . VAL D 1 75 ? 50.307 18.430 44.185 1.00 100.04 138 VAL D C 1
ATOM 5467 O O . VAL D 1 75 ? 51.475 18.128 44.429 1.00 100.04 138 VAL D O 1
ATOM 5471 N N . GLU D 1 76 ? 49.650 19.367 44.860 1.00 159.51 139 GLU D N 1
ATOM 5472 C CA . GLU D 1 76 ? 50.288 20.135 45.923 1.00 159.51 139 GLU D CA 1
ATOM 5473 C C . GLU D 1 76 ? 50.840 19.218 47.009 1.00 159.51 139 GLU D C 1
ATOM 5474 O O . GLU D 1 76 ? 51.786 19.569 47.715 1.00 159.51 139 GLU D O 1
ATOM 5480 N N . ARG D 1 77 ? 50.243 18.037 47.130 1.00 174.85 140 ARG D N 1
ATOM 5481 C CA . ARG D 1 77 ? 50.641 17.068 48.140 1.00 174.85 140 ARG D CA 1
ATOM 5482 C C . ARG D 1 77 ? 50.920 15.718 47.491 1.00 174.85 140 ARG D C 1
ATOM 5483 O O . ARG D 1 77 ? 50.730 14.670 48.109 1.00 174.85 140 ARG D O 1
ATOM 5491 N N . MET D 1 78 ? 51.372 15.749 46.242 1.00 135.17 141 MET D N 1
ATOM 5492 C CA . MET D 1 78 ? 51.615 14.527 45.483 1.00 135.17 141 MET D CA 1
ATOM 5493 C C . MET D 1 78 ? 52.803 13.737 46.024 1.00 135.17 141 MET D C 1
ATOM 5494 O O . MET D 1 78 ? 52.859 12.515 45.882 1.00 135.17 141 MET D O 1
ATOM 5499 N N . GLU D 1 79 ? 53.754 14.436 46.635 1.00 130.73 142 GLU D N 1
ATOM 5500 C CA . GLU D 1 79 ? 54.933 13.781 47.194 1.00 130.73 142 GLU D CA 1
ATOM 5501 C C . GLU D 1 79 ? 54.546 12.726 48.222 1.00 130.73 142 GLU D C 1
ATOM 5502 O O . GLU D 1 79 ? 55.259 11.741 48.416 1.00 130.73 142 GLU D O 1
ATOM 5508 N N . ALA D 1 80 ? 53.409 12.935 48.876 1.00 138.53 143 ALA D N 1
ATOM 5509 C CA . ALA D 1 80 ? 52.946 12.022 49.911 1.00 138.53 143 ALA D CA 1
ATOM 5510 C C . ALA D 1 80 ? 51.811 11.128 49.421 1.00 138.53 143 ALA D C 1
ATOM 5511 O O . ALA D 1 80 ? 51.213 10.392 50.203 1.00 138.53 143 ALA D O 1
ATOM 5513 N N . MET D 1 81 ? 51.515 11.191 48.126 1.00 245.16 144 MET D N 1
ATOM 5514 C CA . MET D 1 81 ? 50.448 10.370 47.566 1.00 245.16 144 MET D CA 1
ATOM 5515 C C . MET D 1 81 ? 50.856 8.900 47.552 1.00 245.16 144 MET D C 1
ATOM 5516 O O . MET D 1 81 ? 50.048 8.023 47.248 1.00 245.16 144 MET D O 1
ATOM 5521 N N . GLY D 1 82 ? 52.117 8.642 47.885 1.00 142.40 145 GLY D N 1
ATOM 5522 C CA . GLY D 1 82 ? 52.619 7.285 47.984 1.00 142.40 145 GLY D CA 1
ATOM 5523 C C . GLY D 1 82 ? 52.127 6.608 49.248 1.00 142.40 145 GLY D C 1
ATOM 5524 O O . GLY D 1 82 ? 52.315 5.406 49.438 1.00 142.40 145 GLY D O 1
ATOM 5525 N N . GLU D 1 83 ? 51.495 7.391 50.117 1.00 142.62 146 GLU D N 1
ATOM 5526 C CA . GLU D 1 83 ? 50.920 6.868 51.350 1.00 142.62 146 GLU D CA 1
ATOM 5527 C C . GLU D 1 83 ? 49.615 6.136 51.063 1.00 142.62 146 GLU D C 1
ATOM 5528 O O . GLU D 1 83 ? 49.486 4.943 51.334 1.00 142.62 146 GLU D O 1
ATOM 5534 N N . TRP D 1 84 ? 48.651 6.861 50.505 1.00 209.02 147 TRP D N 1
ATOM 5535 C CA . TRP D 1 84 ? 47.323 6.318 50.245 1.00 209.02 147 TRP D CA 1
ATOM 5536 C C . TRP D 1 84 ? 47.249 5.545 48.931 1.00 209.02 147 TRP D C 1
ATOM 5537 O O . TRP D 1 84 ? 46.160 5.266 48.430 1.00 209.02 147 TRP D O 1
ATOM 5548 N N . ASN D 1 85 ? 48.405 5.197 48.375 1.00 136.58 148 ASN D N 1
ATOM 5549 C CA . ASN D 1 85 ? 48.445 4.469 47.112 1.00 136.58 148 ASN D CA 1
ATOM 5550 C C . ASN D 1 85 ? 49.505 3.370 47.103 1.00 136.58 148 ASN D C 1
ATOM 5551 O O . ASN D 1 85 ? 50.702 3.654 47.145 1.00 136.58 148 ASN D O 1
ATOM 5556 N N . PRO D 1 86 ? 49.058 2.105 47.056 1.00 149.51 149 PRO D N 1
ATOM 5557 C CA . PRO D 1 86 ? 49.929 0.924 47.017 1.00 149.51 149 PRO D CA 1
ATOM 5558 C C . PRO D 1 86 ? 50.684 0.808 45.698 1.00 149.51 149 PRO D C 1
ATOM 5559 O O . PRO D 1 86 ? 51.819 0.332 45.680 1.00 149.51 149 PRO D O 1
ATOM 5563 N N . ASN D 1 87 ? 50.056 1.237 44.608 1.00 156.69 150 ASN D N 1
ATOM 5564 C CA . ASN D 1 87 ? 50.664 1.143 43.285 1.00 156.69 150 ASN D CA 1
ATOM 5565 C C . ASN D 1 87 ? 51.921 1.999 43.142 1.00 156.69 150 ASN D C 1
ATOM 5566 O O . ASN D 1 87 ? 52.678 1.850 42.183 1.00 156.69 150 ASN D O 1
ATOM 5571 N N . VAL D 1 88 ? 52.136 2.894 44.100 1.00 147.14 151 VAL D N 1
ATOM 5572 C CA . VAL D 1 88 ? 53.327 3.737 44.108 1.00 147.14 151 VAL D CA 1
ATOM 5573 C C . VAL D 1 88 ? 54.046 3.657 45.451 1.00 147.14 151 VAL D C 1
ATOM 5574 O O . VAL D 1 88 ? 53.413 3.655 46.507 1.00 147.14 151 VAL D O 1
ATOM 5578 N N . LYS D 1 89 ? 55.373 3.591 45.403 1.00 151.49 152 LYS D N 1
ATOM 5579 C CA . LYS D 1 89 ? 56.176 3.463 46.614 1.00 151.49 152 LYS D CA 1
ATOM 5580 C C . LYS D 1 89 ? 56.698 4.814 47.100 1.00 151.49 152 LYS D C 1
ATOM 5581 O O . LYS D 1 89 ? 56.632 5.120 48.291 1.00 151.49 152 LYS D O 1
ATOM 5587 N N . GLU D 1 90 ? 57.216 5.620 46.178 1.00 197.34 153 GLU D N 1
ATOM 5588 C CA . GLU D 1 90 ? 57.750 6.932 46.532 1.00 197.34 153 GLU D CA 1
ATOM 5589 C C . GLU D 1 90 ? 57.774 7.889 45.344 1.00 197.34 153 GLU D C 1
ATOM 5590 O O . GLU D 1 90 ? 58.244 7.540 44.262 1.00 197.34 153 GLU D O 1
ATOM 5596 N N . ILE D 1 91 ? 57.266 9.098 45.557 1.00 136.25 154 ILE D N 1
ATOM 5597 C CA . ILE D 1 91 ? 57.292 10.138 44.534 1.00 136.25 154 ILE D CA 1
ATOM 5598 C C . ILE D 1 91 ? 58.047 11.361 45.043 1.00 136.25 154 ILE D C 1
ATOM 5599 O O . ILE D 1 91 ? 57.655 11.971 46.038 1.00 136.25 154 ILE D O 1
ATOM 5604 N N . LYS D 1 92 ? 59.130 11.714 44.359 1.00 172.29 155 LYS D N 1
ATOM 5605 C CA . LYS D 1 92 ? 59.961 12.838 44.775 1.00 172.29 155 LYS D CA 1
ATOM 5606 C C . LYS D 1 92 ? 60.146 13.871 43.670 1.00 172.29 155 LYS D C 1
ATOM 5607 O O . LYS D 1 92 ? 60.552 13.540 42.556 1.00 172.29 155 LYS D O 1
ATOM 5613 N N . VAL D 1 93 ? 59.845 15.124 43.993 1.00 129.78 156 VAL D N 1
ATOM 5614 C CA . VAL D 1 93 ? 60.034 16.227 43.060 1.00 129.78 156 VAL D CA 1
ATOM 5615 C C . VAL D 1 93 ? 61.515 16.570 42.942 1.00 129.78 156 VAL D C 1
ATOM 5616 O O . VAL D 1 93 ? 62.118 17.098 43.877 1.00 129.78 156 VAL D O 1
ATOM 5620 N N . LEU D 1 94 ? 62.098 16.264 41.789 1.00 98.47 157 LEU D N 1
ATOM 5621 C CA . LEU D 1 94 ? 63.517 16.504 41.563 1.00 98.47 157 LEU D CA 1
ATOM 5622 C C . LEU D 1 94 ? 63.822 17.994 41.415 1.00 98.47 157 LEU D C 1
ATOM 5623 O O . LEU D 1 94 ? 64.894 18.455 41.804 1.00 98.47 157 LEU D O 1
ATOM 5628 N N . GLN D 1 95 ? 62.875 18.741 40.856 1.00 93.02 158 GLN D N 1
ATOM 5629 C CA . GLN D 1 95 ? 63.054 20.175 40.653 1.00 93.02 158 GLN D CA 1
ATOM 5630 C C . GLN D 1 95 ? 61.770 20.863 40.198 1.00 93.02 158 GLN D C 1
ATOM 5631 O O . GLN D 1 95 ? 61.027 20.329 39.376 1.00 93.02 158 GLN D O 1
ATOM 5637 N N . LYS D 1 96 ? 61.519 22.051 40.738 1.00 70.17 159 LYS D N 1
ATOM 5638 C CA . LYS D 1 96 ? 60.413 22.885 40.282 1.00 70.17 159 LYS D CA 1
ATOM 5639 C C . LYS D 1 96 ? 60.937 24.000 39.387 1.00 70.17 159 LYS D C 1
ATOM 5640 O O . LYS D 1 96 ? 61.924 24.659 39.714 1.00 70.17 159 LYS D O 1
ATOM 5646 N N . ILE D 1 97 ? 60.274 24.207 38.254 1.00 88.07 160 ILE D N 1
ATOM 5647 C CA . ILE D 1 97 ? 60.637 25.288 37.347 1.00 88.07 160 ILE D CA 1
ATOM 5648 C C . ILE D 1 97 ? 59.440 26.209 37.126 1.00 88.07 160 ILE D C 1
ATOM 5649 O O . ILE D 1 97 ? 58.328 25.747 36.863 1.00 88.07 160 ILE D O 1
ATOM 5654 N N . GLY D 1 98 ? 59.671 27.513 37.237 1.00 92.54 161 GLY D N 1
ATOM 5655 C CA . GLY D 1 98 ? 58.600 28.481 37.100 1.00 92.54 161 GLY D CA 1
ATOM 5656 C C . GLY D 1 98 ? 57.473 28.208 38.076 1.00 92.54 161 GLY D C 1
ATOM 5657 O O . GLY D 1 98 ? 57.713 27.925 39.250 1.00 92.54 161 GLY D O 1
ATOM 5658 N N . LYS D 1 99 ? 56.239 28.285 37.589 1.00 135.54 162 LYS D N 1
ATOM 5659 C CA . LYS D 1 99 ? 55.071 28.073 38.435 1.00 135.54 162 LYS D CA 1
ATOM 5660 C C . LYS D 1 99 ? 54.376 26.743 38.150 1.00 135.54 162 LYS D C 1
ATOM 5661 O O . LYS D 1 99 ? 53.907 26.071 39.069 1.00 135.54 162 LYS D O 1
ATOM 5667 N N . ASP D 1 100 ? 54.316 26.366 36.878 1.00 81.26 163 ASP D N 1
ATOM 5668 C CA . ASP D 1 100 ? 53.539 25.200 36.468 1.00 81.26 163 ASP D CA 1
ATOM 5669 C C . ASP D 1 100 ? 54.359 23.919 36.347 1.00 81.26 163 ASP D C 1
ATOM 5670 O O . ASP D 1 100 ? 54.003 22.894 36.923 1.00 81.26 163 ASP D O 1
ATOM 5675 N N . THR D 1 101 ? 55.451 23.978 35.592 1.00 96.20 164 THR D N 1
ATOM 5676 C CA . THR D 1 101 ? 56.247 22.784 35.317 1.00 96.20 164 THR D CA 1
ATOM 5677 C C . THR D 1 101 ? 57.144 22.370 36.483 1.00 96.20 164 THR D C 1
ATOM 5678 O O . THR D 1 101 ? 57.508 23.186 37.330 1.00 96.20 164 THR D O 1
ATOM 5682 N N . PHE D 1 102 ? 57.488 21.086 36.509 1.00 118.84 165 PHE D N 1
ATOM 5683 C CA . PHE D 1 102 ? 58.360 20.523 37.532 1.00 118.84 165 PHE D CA 1
ATOM 5684 C C . PHE D 1 102 ? 58.656 19.060 37.222 1.00 118.84 165 PHE D C 1
ATOM 5685 O O . PHE D 1 102 ? 57.811 18.346 36.687 1.00 118.84 165 PHE D O 1
ATOM 5693 N N . ILE D 1 103 ? 59.863 18.622 37.562 1.00 121.61 166 ILE D N 1
ATOM 5694 C CA . ILE D 1 103 ? 60.303 17.266 37.263 1.00 121.61 166 ILE D CA 1
ATOM 5695 C C . ILE D 1 103 ? 60.168 16.367 38.485 1.00 121.61 166 ILE D C 1
ATOM 5696 O O . ILE D 1 103 ? 60.482 16.777 39.601 1.00 121.61 166 ILE D O 1
ATOM 5701 N N . THR D 1 104 ? 59.699 15.141 38.272 1.00 92.20 167 THR D N 1
ATOM 5702 C CA . THR D 1 104 ? 59.471 14.214 39.375 1.00 92.20 167 THR D CA 1
ATOM 5703 C C . THR D 1 104 ? 60.053 12.832 39.108 1.00 92.20 167 THR D C 1
ATOM 5704 O O . THR D 1 104 ? 60.176 12.405 37.960 1.00 92.20 167 THR D O 1
ATOM 5708 N N . HIS D 1 105 ? 60.407 12.138 40.183 1.00 102.26 168 HIS D N 1
ATOM 5709 C CA . HIS D 1 105 ? 60.835 10.752 40.092 1.00 102.26 168 HIS D CA 1
ATOM 5710 C C . HIS D 1 105 ? 59.827 9.854 40.798 1.00 102.26 168 HIS D C 1
ATOM 5711 O O . HIS D 1 105 ? 59.865 9.699 42.018 1.00 102.26 168 HIS D O 1
ATOM 5718 N N . GLU D 1 106 ? 58.919 9.271 40.024 1.00 125.37 169 GLU D N 1
ATOM 5719 C CA . GLU D 1 106 ? 57.880 8.417 40.583 1.00 125.37 169 GLU D CA 1
ATOM 5720 C C . GLU D 1 106 ? 58.310 6.954 40.616 1.00 125.37 169 GLU D C 1
ATOM 5721 O O . GLU D 1 106 ? 58.388 6.294 39.582 1.00 125.37 169 GLU D O 1
ATOM 5727 N N . LEU D 1 107 ? 58.590 6.458 41.816 1.00 135.76 170 LEU D N 1
ATOM 5728 C CA . LEU D 1 107 ? 58.963 5.063 42.004 1.00 135.76 170 LEU D CA 1
ATOM 5729 C C . LEU D 1 107 ? 57.736 4.233 42.362 1.00 135.76 170 LEU D C 1
ATOM 5730 O O . LEU D 1 107 ? 57.197 4.354 43.461 1.00 135.76 170 LEU D O 1
ATOM 5735 N N . ALA D 1 108 ? 57.298 3.393 41.431 1.00 124.99 171 ALA D N 1
ATOM 5736 C CA . ALA D 1 108 ? 56.113 2.568 41.641 1.00 124.99 171 ALA D CA 1
ATOM 5737 C C . ALA D 1 108 ? 56.479 1.161 42.103 1.00 124.99 171 ALA D C 1
ATOM 5738 O O . ALA D 1 108 ? 57.482 0.595 41.669 1.00 124.99 171 ALA D O 1
ATOM 5740 N N . LEU D 1 115 ? 54.333 -10.599 39.371 1.00 109.84 178 LEU D N 1
ATOM 5741 C CA . LEU D 1 115 ? 54.983 -11.077 38.156 1.00 109.84 178 LEU D CA 1
ATOM 5742 C C . LEU D 1 115 ? 55.569 -9.922 37.350 1.00 109.84 178 LEU D C 1
ATOM 5743 O O . LEU D 1 115 ? 56.346 -10.132 36.416 1.00 109.84 178 LEU D O 1
ATOM 5748 N N . VAL D 1 116 ? 55.193 -8.702 37.718 1.00 131.99 179 VAL D N 1
ATOM 5749 C CA . VAL D 1 116 ? 55.676 -7.510 37.031 1.00 131.99 179 VAL D CA 1
ATOM 5750 C C . VAL D 1 116 ? 56.803 -6.840 37.810 1.00 131.99 179 VAL D C 1
ATOM 5751 O O . VAL D 1 116 ? 56.597 -6.351 38.920 1.00 131.99 179 VAL D O 1
ATOM 5755 N N . ARG D 1 119 ? 59.321 -0.834 38.735 1.00 136.35 182 ARG D N 1
ATOM 5756 C CA . ARG D 1 119 ? 59.621 0.181 37.730 1.00 136.35 182 ARG D CA 1
ATOM 5757 C C . ARG D 1 119 ? 59.503 1.598 38.284 1.00 136.35 182 ARG D C 1
ATOM 5758 O O . ARG D 1 119 ? 58.593 1.902 39.055 1.00 136.35 182 ARG D O 1
ATOM 5766 N N . ASP D 1 120 ? 60.434 2.458 37.885 1.00 100.21 183 ASP D N 1
ATOM 5767 C CA . ASP D 1 120 ? 60.431 3.854 38.309 1.00 100.21 183 ASP D CA 1
ATOM 5768 C C . ASP D 1 120 ? 60.272 4.781 37.111 1.00 100.21 183 ASP D C 1
ATOM 5769 O O . ASP D 1 120 ? 60.362 4.349 35.962 1.00 100.21 183 ASP D O 1
ATOM 5774 N N . PHE D 1 121 ? 60.040 6.060 37.386 1.00 155.98 184 PHE D N 1
ATOM 5775 C CA . PHE D 1 121 ? 59.844 7.039 36.328 1.00 155.98 184 PHE D CA 1
ATOM 5776 C C . PHE D 1 121 ? 60.508 8.364 36.665 1.00 155.98 184 PHE D C 1
ATOM 5777 O O . PHE D 1 121 ? 60.492 8.804 37.813 1.00 155.98 184 PHE D O 1
ATOM 5785 N N . VAL D 1 122 ? 61.097 8.993 35.655 1.00 193.19 185 VAL D N 1
ATOM 5786 C CA . VAL D 1 122 ? 61.584 10.359 35.780 1.00 193.19 185 VAL D CA 1
ATOM 5787 C C . VAL D 1 122 ? 60.956 11.186 34.667 1.00 193.19 185 VAL D C 1
ATOM 5788 O O . VAL D 1 122 ? 61.343 11.073 33.504 1.00 193.19 185 VAL D O 1
ATOM 5792 N N . SER D 1 123 ? 59.975 12.008 35.028 1.00 97.74 186 SER D N 1
ATOM 5793 C CA . SER D 1 123 ? 59.192 12.735 34.038 1.00 97.74 186 SER D CA 1
ATOM 5794 C C . SER D 1 123 ? 58.959 14.190 34.429 1.00 97.74 186 SER D C 1
ATOM 5795 O O . SER D 1 123 ? 58.965 14.537 35.610 1.00 97.74 186 SER D O 1
ATOM 5798 N N . VAL D 1 124 ? 58.758 15.036 33.424 1.00 134.60 187 VAL D N 1
ATOM 5799 C CA . VAL D 1 124 ? 58.376 16.422 33.650 1.00 134.60 187 VAL D CA 1
ATOM 5800 C C . VAL D 1 124 ? 56.858 16.521 33.566 1.00 134.60 187 VAL D C 1
ATOM 5801 O O . VAL D 1 124 ? 56.220 15.750 32.850 1.00 134.60 187 VAL D O 1
ATOM 5805 N N . ARG D 1 125 ? 56.279 17.464 34.301 1.00 128.06 188 ARG D N 1
ATOM 5806 C CA . ARG D 1 125 ? 54.828 17.586 34.354 1.00 128.06 188 ARG D CA 1
ATOM 5807 C C . ARG D 1 125 ? 54.364 19.017 34.602 1.00 128.06 188 ARG D C 1
ATOM 5808 O O . ARG D 1 125 ? 54.969 19.757 35.377 1.00 128.06 188 ARG D O 1
ATOM 5816 N N . CYS D 1 126 ? 53.282 19.396 33.930 1.00 102.78 189 CYS D N 1
ATOM 5817 C CA . CYS D 1 126 ? 52.758 20.751 34.015 1.00 102.78 189 CYS D CA 1
ATOM 5818 C C . CYS D 1 126 ? 51.398 20.765 34.705 1.00 102.78 189 CYS D C 1
ATOM 5819 O O . CYS D 1 126 ? 50.490 20.022 34.330 1.00 102.78 189 CYS D O 1
ATOM 5822 N N . ALA D 1 127 ? 51.262 21.616 35.717 1.00 90.91 190 ALA D N 1
ATOM 5823 C CA . ALA D 1 127 ? 50.018 21.711 36.470 1.00 90.91 190 ALA D CA 1
ATOM 5824 C C . ALA D 1 127 ? 49.315 23.042 36.224 1.00 90.91 190 ALA D C 1
ATOM 5825 O O . ALA D 1 127 ? 49.286 23.911 37.096 1.00 90.91 190 ALA D O 1
ATOM 5827 N N . LYS D 1 128 ? 48.749 23.195 35.032 1.00 105.86 191 LYS D N 1
ATOM 5828 C CA . LYS D 1 128 ? 48.026 24.412 34.684 1.00 105.86 191 LYS D CA 1
ATOM 5829 C C . LYS D 1 128 ? 46.551 24.319 35.048 1.00 105.86 191 LYS D C 1
ATOM 5830 O O . LYS D 1 128 ? 46.060 23.260 35.437 1.00 105.86 191 LYS D O 1
ATOM 5836 N N . ARG D 1 129 ? 45.853 25.444 34.921 1.00 179.31 192 ARG D N 1
ATOM 5837 C CA . ARG D 1 129 ? 44.414 25.497 35.153 1.00 179.31 192 ARG D CA 1
ATOM 5838 C C . ARG D 1 129 ? 43.786 26.755 34.558 1.00 179.31 192 ARG D C 1
ATOM 5839 O O . ARG D 1 129 ? 44.236 27.870 34.821 1.00 179.31 192 ARG D O 1
ATOM 5847 N N . ARG D 1 130 ? 42.747 26.566 33.750 1.00 200.43 193 ARG D N 1
ATOM 5848 C CA . ARG D 1 130 ? 42.016 27.688 33.174 1.00 200.43 193 ARG D CA 1
ATOM 5849 C C . ARG D 1 130 ? 40.973 28.214 34.155 1.00 200.43 193 ARG D C 1
ATOM 5850 O O . ARG D 1 130 ? 39.886 28.629 33.756 1.00 200.43 193 ARG D O 1
ATOM 5858 N N . GLY D 1 131 ? 41.312 28.187 35.440 1.00 221.71 194 GLY D N 1
ATOM 5859 C CA . GLY D 1 131 ? 40.426 28.685 36.475 1.00 221.71 194 GLY D CA 1
ATOM 5860 C C . GLY D 1 131 ? 39.500 27.622 37.034 1.00 221.71 194 GLY D C 1
ATOM 5861 O O . GLY D 1 131 ? 39.784 27.019 38.068 1.00 221.71 194 GLY D O 1
ATOM 5862 N N . SER D 1 132 ? 38.388 27.394 36.343 1.00 143.94 195 SER D N 1
ATOM 5863 C CA . SER D 1 132 ? 37.383 26.438 36.797 1.00 143.94 195 SER D CA 1
ATOM 5864 C C . SER D 1 132 ? 37.806 24.996 36.536 1.00 143.94 195 SER D C 1
ATOM 5865 O O . SER D 1 132 ? 37.194 24.059 37.048 1.00 143.94 195 SER D O 1
ATOM 5868 N N . THR D 1 133 ? 38.854 24.821 35.737 1.00 211.23 196 THR D N 1
ATOM 5869 C CA . THR D 1 133 ? 39.327 23.486 35.390 1.00 211.23 196 THR D CA 1
ATOM 5870 C C . THR D 1 133 ? 40.837 23.358 35.550 1.00 211.23 196 THR D C 1
ATOM 5871 O O . THR D 1 133 ? 41.604 24.046 34.876 1.00 211.23 196 THR D O 1
ATOM 5875 N N . CYS D 1 134 ? 41.257 22.473 36.447 1.00 167.57 197 CYS D N 1
ATOM 5876 C CA . CYS D 1 134 ? 42.674 22.195 36.649 1.00 167.57 197 CYS D CA 1
ATOM 5877 C C . CYS D 1 134 ? 43.065 20.929 35.899 1.00 167.57 197 CYS D C 1
ATOM 5878 O O . CYS D 1 134 ? 42.249 20.023 35.728 1.00 167.57 197 CYS D O 1
ATOM 5881 N N . VAL D 1 135 ? 44.315 20.868 35.452 1.00 148.12 198 VAL D N 1
ATOM 5882 C CA . VAL D 1 135 ? 44.780 19.738 34.655 1.00 148.12 198 VAL D CA 1
ATOM 5883 C C . VAL D 1 135 ? 46.268 19.443 34.838 1.00 148.12 198 VAL D C 1
ATOM 5884 O O . VAL D 1 135 ? 47.112 20.335 34.745 1.00 148.12 198 VAL D O 1
ATOM 5888 N N . LEU D 1 136 ? 46.572 18.177 35.100 1.00 112.08 199 LEU D N 1
ATOM 5889 C CA . LEU D 1 136 ? 47.945 17.722 35.248 1.00 112.08 199 LEU D CA 1
ATOM 5890 C C . LEU D 1 136 ? 48.422 17.063 33.962 1.00 112.08 199 LEU D C 1
ATOM 5891 O O . LEU D 1 136 ? 47.842 16.079 33.509 1.00 112.08 199 LEU D O 1
ATOM 5896 N N . ALA D 1 137 ? 49.477 17.617 33.373 1.00 63.69 200 ALA D N 1
ATOM 5897 C CA . ALA D 1 137 ? 50.089 17.029 32.188 1.00 63.69 200 ALA D CA 1
ATOM 5898 C C . ALA D 1 137 ? 51.379 16.323 32.582 1.00 63.69 200 ALA D C 1
ATOM 5899 O O . ALA D 1 137 ? 51.749 16.315 33.755 1.00 63.69 200 ALA D O 1
ATOM 5901 N N . GLY D 1 138 ? 52.061 15.727 31.609 1.00 102.97 201 GLY D N 1
ATOM 5902 C CA . GLY D 1 138 ? 53.321 15.062 31.884 1.00 102.97 201 GLY D CA 1
ATOM 5903 C C . GLY D 1 138 ? 53.762 14.045 30.848 1.00 102.97 201 GLY D C 1
ATOM 5904 O O . GLY D 1 138 ? 52.951 13.506 30.096 1.00 102.97 201 GLY D O 1
ATOM 5905 N N . MET D 1 139 ? 55.066 13.789 30.815 1.00 122.27 202 MET D N 1
ATOM 5906 C CA . MET D 1 139 ? 55.648 12.784 29.934 1.00 122.27 202 MET D CA 1
ATOM 5907 C C . MET D 1 139 ? 57.094 12.529 30.338 1.00 122.27 202 MET D C 1
ATOM 5908 O O . MET D 1 139 ? 57.769 13.424 30.847 1.00 122.27 202 MET D O 1
ATOM 5913 N N . ALA D 1 140 ? 57.566 11.308 30.110 1.00 153.73 203 ALA D N 1
ATOM 5914 C CA . ALA D 1 140 ? 58.930 10.937 30.469 1.00 153.73 203 ALA D CA 1
ATOM 5915 C C . ALA D 1 140 ? 59.940 11.954 29.949 1.00 153.73 203 ALA D C 1
ATOM 5916 O O . ALA D 1 140 ? 59.966 12.265 28.758 1.00 153.73 203 ALA D O 1
ATOM 5918 N N . THR D 1 141 ? 60.769 12.470 30.851 1.00 158.47 204 THR D N 1
ATOM 5919 C CA . THR D 1 141 ? 61.792 13.441 30.486 1.00 158.47 204 THR D CA 1
ATOM 5920 C C . THR D 1 141 ? 63.182 12.906 30.808 1.00 158.47 204 THR D C 1
ATOM 5921 O O . THR D 1 141 ? 63.323 11.898 31.499 1.00 158.47 204 THR D O 1
ATOM 5925 N N . ASP D 1 142 ? 64.205 13.588 30.305 1.00 142.69 205 ASP D N 1
ATOM 5926 C CA . ASP D 1 142 ? 65.582 13.174 30.539 1.00 142.69 205 ASP D CA 1
ATOM 5927 C C . ASP D 1 142 ? 66.262 14.064 31.575 1.00 142.69 205 ASP D C 1
ATOM 5928 O O . ASP D 1 142 ? 66.736 15.154 31.258 1.00 142.69 205 ASP D O 1
ATOM 5933 N N . PHE D 1 143 ? 66.301 13.588 32.815 1.00 102.29 206 PHE D N 1
ATOM 5934 C CA . PHE D 1 143 ? 66.936 14.317 33.905 1.00 102.29 206 PHE D CA 1
ATOM 5935 C C . PHE D 1 143 ? 68.268 13.664 34.249 1.00 102.29 206 PHE D C 1
ATOM 5936 O O . PHE D 1 143 ? 68.344 12.826 35.148 1.00 102.29 206 PHE D O 1
ATOM 5944 N N . GLY D 1 144 ? 69.314 14.049 33.524 1.00 124.68 207 GLY D N 1
ATOM 5945 C CA . GLY D 1 144 ? 70.629 13.455 33.691 1.00 124.68 207 GLY D CA 1
ATOM 5946 C C . GLY D 1 144 ? 71.123 13.464 35.124 1.00 124.68 207 GLY D C 1
ATOM 5947 O O . GLY D 1 144 ? 71.977 12.661 35.502 1.00 124.68 207 GLY D O 1
ATOM 5948 N N . ASN D 1 145 ? 70.581 14.375 35.924 1.00 159.41 208 ASN D N 1
ATOM 5949 C CA . ASN D 1 145 ? 70.972 14.500 37.322 1.00 159.41 208 ASN D CA 1
ATOM 5950 C C . ASN D 1 145 ? 70.309 13.433 38.192 1.00 159.41 208 ASN D C 1
ATOM 5951 O O . ASN D 1 145 ? 70.249 13.562 39.415 1.00 159.41 208 ASN D O 1
ATOM 5956 N N . MET D 1 146 ? 69.815 12.378 37.550 1.00 106.70 209 MET D N 1
ATOM 5957 C CA . MET D 1 146 ? 69.147 11.286 38.251 1.00 106.70 209 MET D CA 1
ATOM 5958 C C . MET D 1 146 ? 68.936 10.111 37.299 1.00 106.70 209 MET D C 1
ATOM 5959 O O . MET D 1 146 ? 67.802 9.794 36.938 1.00 106.70 209 MET D O 1
ATOM 5964 N N . PRO D 1 147 ? 70.037 9.466 36.881 1.00 133.25 210 PRO D N 1
ATOM 5965 C CA . PRO D 1 147 ? 69.996 8.352 35.927 1.00 133.25 210 PRO D CA 1
ATOM 5966 C C . PRO D 1 147 ? 69.304 7.121 36.503 1.00 133.25 210 PRO D C 1
ATOM 5967 O O . PRO D 1 147 ? 68.833 7.151 37.639 1.00 133.25 210 PRO D O 1
ATOM 5971 N N . GLU D 1 148 ? 69.250 6.051 35.718 1.00 170.06 211 GLU D N 1
ATOM 5972 C CA . GLU D 1 148 ? 68.628 4.806 36.151 1.00 170.06 211 GLU D CA 1
ATOM 5973 C C . GLU D 1 148 ? 69.512 4.067 37.152 1.00 170.06 211 GLU D C 1
ATOM 5974 O O . GLU D 1 148 ? 70.729 3.992 36.980 1.00 170.06 211 GLU D O 1
ATOM 5980 N N . GLN D 1 149 ? 68.896 3.527 38.198 1.00 170.08 212 GLN D N 1
ATOM 5981 C CA . GLN D 1 149 ? 69.632 2.781 39.213 1.00 170.08 212 GLN D CA 1
ATOM 5982 C C . GLN D 1 149 ? 69.451 1.279 39.030 1.00 170.08 212 GLN D C 1
ATOM 5983 O O . GLN D 1 149 ? 68.446 0.826 38.482 1.00 170.08 212 GLN D O 1
ATOM 5989 N N . LYS D 1 150 ? 70.432 0.512 39.495 1.00 215.36 213 LYS D N 1
ATOM 5990 C CA . LYS D 1 150 ? 70.383 -0.941 39.396 1.00 215.36 213 LYS D CA 1
ATOM 5991 C C . LYS D 1 150 ? 69.275 -1.517 40.269 1.00 215.36 213 LYS D C 1
ATOM 5992 O O . LYS D 1 150 ? 69.082 -1.092 41.408 1.00 215.36 213 LYS D O 1
ATOM 5998 N N . GLY D 1 151 ? 68.549 -2.488 39.725 1.00 140.25 214 GLY D N 1
ATOM 5999 C CA . GLY D 1 151 ? 67.459 -3.120 40.443 1.00 140.25 214 GLY D CA 1
ATOM 6000 C C . GLY D 1 151 ? 66.106 -2.751 39.869 1.00 140.25 214 GLY D C 1
ATOM 6001 O O . GLY D 1 151 ? 65.264 -3.618 39.635 1.00 140.25 214 GLY D O 1
ATOM 6002 N N . VAL D 1 152 ? 65.901 -1.458 39.637 1.00 161.25 215 VAL D N 1
ATOM 6003 C CA . VAL D 1 152 ? 64.636 -0.961 39.106 1.00 161.25 215 VAL D CA 1
ATOM 6004 C C . VAL D 1 152 ? 64.771 -0.552 37.643 1.00 161.25 215 VAL D C 1
ATOM 6005 O O . VAL D 1 152 ? 65.732 0.118 37.261 1.00 161.25 215 VAL D O 1
ATOM 6009 N N . ILE D 1 153 ? 63.800 -0.956 36.828 1.00 140.10 216 ILE D N 1
ATOM 6010 C CA . ILE D 1 153 ? 63.821 -0.651 35.402 1.00 140.10 216 ILE D CA 1
ATOM 6011 C C . ILE D 1 153 ? 63.047 0.625 35.073 1.00 140.10 216 ILE D C 1
ATOM 6012 O O . ILE D 1 153 ? 61.874 0.765 35.420 1.00 140.10 216 ILE D O 1
ATOM 6017 N N . ARG D 1 154 ? 63.722 1.549 34.395 1.00 175.54 217 ARG D N 1
ATOM 6018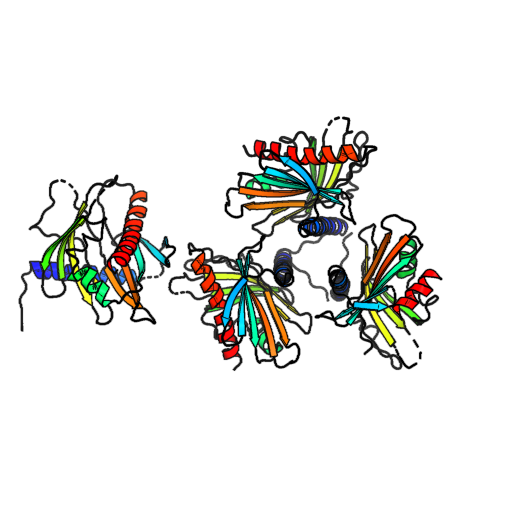 C CA . ARG D 1 154 ? 63.151 2.849 34.063 1.00 175.54 217 ARG D CA 1
ATOM 6019 C C . ARG D 1 154 ? 62.160 2.766 32.905 1.00 175.54 217 ARG D C 1
ATOM 6020 O O . ARG D 1 154 ? 62.556 2.646 31.746 1.00 175.54 217 ARG D O 1
ATOM 6028 N N . ALA D 1 155 ? 60.871 2.831 33.226 1.00 136.97 218 ALA D N 1
ATOM 6029 C CA . ALA D 1 155 ? 59.831 2.860 32.205 1.00 136.97 218 ALA D CA 1
ATOM 6030 C C . ALA D 1 155 ? 59.539 4.301 31.798 1.00 136.97 218 ALA D C 1
ATOM 6031 O O . ALA D 1 155 ? 59.822 5.233 32.550 1.00 136.97 218 ALA D O 1
ATOM 6033 N N . GLU D 1 156 ? 58.976 4.482 30.607 1.00 135.54 219 GLU D N 1
ATOM 6034 C CA . GLU D 1 156 ? 58.727 5.821 30.080 1.00 135.54 219 GLU D CA 1
ATOM 6035 C C . GLU D 1 156 ? 57.240 6.153 29.980 1.00 135.54 219 GLU D C 1
ATOM 6036 O O . GLU D 1 156 ? 56.413 5.283 29.711 1.00 135.54 219 GLU D O 1
ATOM 6042 N N . HIS D 1 157 ? 56.914 7.422 30.199 1.00 132.25 220 HIS D N 1
ATOM 6043 C CA . HIS D 1 157 ? 55.540 7.895 30.100 1.00 132.25 220 HIS D CA 1
ATOM 6044 C C . HIS D 1 157 ? 55.308 8.672 28.812 1.00 132.25 220 HIS D C 1
ATOM 6045 O O . HIS D 1 157 ? 56.078 9.568 28.468 1.00 132.25 220 HIS D O 1
ATOM 6052 N N . GLY D 1 158 ? 54.241 8.325 28.102 1.00 87.93 221 GLY D N 1
ATOM 6053 C CA . GLY D 1 158 ? 53.815 9.098 26.952 1.00 87.93 221 GLY D CA 1
ATOM 6054 C C . GLY D 1 158 ? 52.999 10.287 27.416 1.00 87.93 221 GLY D C 1
ATOM 6055 O O . GLY D 1 158 ? 52.905 10.542 28.617 1.00 87.93 221 GLY D O 1
ATOM 6056 N N . PRO D 1 159 ? 52.406 11.028 26.470 1.00 129.96 222 PRO D N 1
ATOM 6057 C CA . PRO D 1 159 ? 51.554 12.170 26.815 1.00 129.96 222 PRO D CA 1
ATOM 6058 C C . PRO D 1 159 ? 50.456 11.765 27.792 1.00 129.96 222 PRO D C 1
ATOM 6059 O O . PRO D 1 159 ? 49.468 11.148 27.396 1.00 129.96 222 PRO D O 1
ATOM 6063 N N . THR D 1 160 ? 50.638 12.110 29.062 1.00 131.18 223 THR D N 1
ATOM 6064 C CA . THR D 1 160 ? 49.687 11.741 30.102 1.00 131.18 223 THR D CA 1
ATOM 6065 C C . THR D 1 160 ? 49.082 12.975 30.761 1.00 131.18 223 THR D C 1
ATOM 6066 O O . THR D 1 160 ? 49.797 13.805 31.320 1.00 131.18 223 THR D O 1
ATOM 6070 N N . CYS D 1 161 ? 47.761 13.092 30.694 1.00 156.51 224 CYS D N 1
ATOM 6071 C CA . CYS D 1 161 ? 47.075 14.214 31.316 1.00 156.51 224 CYS D CA 1
ATOM 6072 C C . CYS D 1 161 ? 46.034 13.737 32.321 1.00 156.51 224 CYS D C 1
ATOM 6073 O O . CYS D 1 161 ? 45.712 12.551 32.386 1.00 156.51 224 CYS D O 1
ATOM 6076 N N . MET D 1 162 ? 45.513 14.675 33.102 1.00 127.18 225 MET D N 1
ATOM 6077 C CA . MET D 1 162 ? 44.494 14.376 34.094 1.00 127.18 225 MET D CA 1
ATOM 6078 C C . MET D 1 162 ? 43.672 15.628 34.373 1.00 127.18 225 MET D C 1
ATOM 6079 O O . MET D 1 162 ? 44.177 16.605 34.925 1.00 127.18 225 MET D O 1
ATOM 6084 N N . VAL D 1 163 ? 42.403 15.594 33.980 1.00 118.63 226 VAL D N 1
ATOM 6085 C CA . VAL D 1 163 ? 41.541 16.766 34.059 1.00 118.63 226 VAL D CA 1
ATOM 6086 C C . VAL D 1 163 ? 40.576 16.715 35.241 1.00 118.63 226 VAL D C 1
ATOM 6087 O O . VAL D 1 163 ? 39.920 15.700 35.480 1.00 118.63 226 VAL D O 1
ATOM 6091 N N . LEU D 1 164 ? 40.497 17.819 35.975 1.00 136.12 227 LEU D N 1
ATOM 6092 C CA . LEU D 1 164 ? 39.523 17.963 37.047 1.00 136.12 227 LEU D CA 1
ATOM 6093 C C . LEU D 1 164 ? 38.460 18.972 36.637 1.00 136.12 227 LEU D C 1
ATOM 6094 O O . LEU D 1 164 ? 38.746 20.158 36.472 1.00 136.12 227 LEU D O 1
ATOM 6099 N N . HIS D 1 165 ? 37.232 18.495 36.470 1.00 173.71 228 HIS D N 1
ATOM 6100 C CA . HIS D 1 165 ? 36.151 19.335 35.977 1.00 173.71 228 HIS D CA 1
ATOM 6101 C C . HIS D 1 165 ? 34.932 19.257 36.889 1.00 173.71 228 HIS D C 1
ATOM 6102 O O . HIS D 1 165 ? 34.407 18.173 37.138 1.00 173.71 228 HIS D O 1
ATOM 6109 N N . PRO D 1 166 ? 34.478 20.415 37.394 1.00 145.53 229 PRO D N 1
ATOM 6110 C CA . PRO D 1 166 ? 33.291 20.481 38.252 1.00 145.53 229 PRO D CA 1
ATOM 6111 C C . PRO D 1 166 ? 32.085 19.838 37.574 1.00 145.53 229 PRO D C 1
ATOM 6112 O O . PRO D 1 166 ? 31.873 20.047 36.381 1.00 145.53 229 PRO D O 1
ATOM 6116 N N . LEU D 1 167 ? 31.311 19.065 38.329 1.00 198.57 230 LEU D N 1
ATOM 6117 C CA . LEU D 1 167 ? 30.152 18.369 37.779 1.00 198.57 230 LEU D CA 1
ATOM 6118 C C . LEU D 1 167 ? 29.245 19.337 37.022 1.00 198.57 230 LEU D C 1
ATOM 6119 O O . LEU D 1 167 ? 29.061 20.482 37.437 1.00 198.57 230 LEU D O 1
ATOM 6124 N N . ALA D 1 168 ? 28.685 18.868 35.910 1.00 216.13 231 ALA D N 1
ATOM 6125 C CA . ALA D 1 168 ? 27.832 19.692 35.058 1.00 216.13 231 ALA D CA 1
ATOM 6126 C C . ALA D 1 168 ? 26.793 20.475 35.856 1.00 216.13 231 ALA D C 1
ATOM 6127 O O . ALA D 1 168 ? 26.449 21.603 35.504 1.00 216.13 231 ALA D O 1
ATOM 6129 N N . GLY D 1 169 ? 26.298 19.871 36.930 1.00 240.85 232 GLY D N 1
ATOM 6130 C CA . GLY D 1 169 ? 25.311 20.513 37.777 1.00 240.85 232 GLY D CA 1
ATOM 6131 C C . GLY D 1 169 ? 25.534 20.237 39.251 1.00 240.85 232 GLY D C 1
ATOM 6132 O O . GLY D 1 169 ? 24.590 19.944 39.985 1.00 240.85 232 GLY D O 1
ATOM 6133 N N . SER D 1 170 ? 26.787 20.331 39.686 1.00 188.67 233 SER D N 1
ATOM 6134 C CA . SER D 1 170 ? 27.129 20.098 41.086 1.00 188.67 233 SER D CA 1
ATOM 6135 C C . SER D 1 170 ? 28.575 20.481 41.387 1.00 188.67 233 SER D C 1
ATOM 6136 O O . SER D 1 170 ? 29.500 19.741 41.053 1.00 188.67 233 SER D O 1
ATOM 6139 N N . PRO D 1 171 ? 28.772 21.645 42.022 1.00 278.28 234 PRO D N 1
ATOM 6140 C CA . PRO D 1 171 ? 30.107 22.103 42.422 1.00 278.28 234 PRO D CA 1
ATOM 6141 C C . PRO D 1 171 ? 30.732 21.168 43.454 1.00 278.28 234 PRO D C 1
ATOM 6142 O O . PRO D 1 171 ? 31.954 21.138 43.600 1.00 278.28 234 PRO D O 1
ATOM 6146 N N . SER D 1 172 ? 29.894 20.414 44.157 1.00 152.78 235 SER D N 1
ATOM 6147 C CA . SER D 1 172 ? 30.363 19.505 45.197 1.00 152.78 235 SER D CA 1
ATOM 6148 C C . SER D 1 172 ? 30.943 18.220 44.611 1.00 152.78 235 SER D C 1
ATOM 6149 O O . SER D 1 172 ? 31.508 17.398 45.333 1.00 152.78 235 SER D O 1
ATOM 6152 N N . LYS D 1 173 ? 30.800 18.051 43.301 1.00 178.72 236 LYS D N 1
ATOM 6153 C CA . LYS D 1 173 ? 31.323 16.870 42.623 1.00 178.72 236 LYS D CA 1
ATOM 6154 C C . LYS D 1 173 ? 32.362 17.244 41.571 1.00 178.72 236 LYS D C 1
ATOM 6155 O O . LYS D 1 173 ? 32.399 18.380 41.098 1.00 178.72 236 LYS D O 1
ATOM 6161 N N . THR D 1 174 ? 33.203 16.281 41.207 1.00 160.70 237 THR D N 1
ATOM 6162 C CA . THR D 1 174 ? 34.283 16.531 40.260 1.00 160.70 237 THR D CA 1
ATOM 6163 C C . THR D 1 174 ? 34.470 15.376 39.282 1.00 160.70 237 THR D C 1
ATOM 6164 O O . THR D 1 174 ? 34.597 14.220 39.685 1.00 160.70 237 THR D O 1
ATOM 6168 N N . LYS D 1 175 ? 34.487 15.700 37.994 1.00 157.04 238 LYS D N 1
ATOM 6169 C CA . LYS D 1 175 ? 34.714 14.707 36.953 1.00 157.04 238 LYS D CA 1
ATOM 6170 C C . LYS D 1 175 ? 36.201 14.585 36.639 1.00 157.04 238 LYS D C 1
ATOM 6171 O O . LYS D 1 175 ? 36.777 15.443 35.969 1.00 157.04 238 LYS D O 1
ATOM 6177 N N . LEU D 1 176 ? 36.817 13.514 37.129 1.00 117.05 239 LEU D N 1
ATOM 6178 C CA . LEU D 1 176 ? 38.239 13.278 36.910 1.00 117.05 239 LEU D CA 1
ATOM 6179 C C . LEU D 1 176 ? 38.480 12.455 35.647 1.00 117.05 239 LEU D C 1
ATOM 6180 O O . LEU D 1 176 ? 38.130 11.276 35.582 1.00 117.05 239 LEU D O 1
ATOM 6185 N N . THR D 1 177 ? 39.080 13.087 34.644 1.00 137.54 240 THR D N 1
ATOM 6186 C CA . THR D 1 177 ? 39.425 12.403 33.405 1.00 137.54 240 THR D CA 1
ATOM 6187 C C . THR D 1 177 ? 40.929 12.177 33.340 1.00 137.54 240 THR D C 1
ATOM 6188 O O . THR D 1 177 ? 41.708 13.128 33.323 1.00 137.54 240 THR D O 1
ATOM 6192 N N . TRP D 1 178 ? 41.336 10.914 33.303 1.00 148.60 241 TRP D N 1
ATOM 6193 C CA . TRP D 1 178 ? 42.753 10.579 33.347 1.00 148.60 241 TRP D CA 1
ATOM 6194 C C . TRP D 1 178 ? 43.212 9.777 32.133 1.00 148.60 241 TRP D C 1
ATOM 6195 O O . TRP D 1 178 ? 43.049 8.558 32.080 1.00 148.60 241 TRP D O 1
ATOM 6206 N N . LEU D 1 179 ? 43.786 10.475 31.158 1.00 137.35 242 LEU D N 1
ATOM 6207 C CA . LEU D 1 179 ? 44.391 9.825 30.002 1.00 137.35 242 LEU D CA 1
ATOM 6208 C C . LEU D 1 179 ? 45.786 9.331 30.358 1.00 137.35 242 LEU D C 1
ATOM 6209 O O . LEU D 1 179 ? 46.655 10.118 30.733 1.00 137.35 242 LEU D O 1
ATOM 6214 N N . LEU D 1 180 ? 45.995 8.026 30.238 1.00 145.74 243 LEU D N 1
ATOM 6215 C CA . LEU D 1 180 ? 47.270 7.421 30.601 1.00 145.74 243 LEU D CA 1
ATOM 6216 C C . LEU D 1 180 ? 47.995 6.852 29.385 1.00 145.74 243 LEU D C 1
ATOM 6217 O O . LEU D 1 180 ? 47.379 6.248 28.507 1.00 145.74 243 LEU D O 1
ATOM 6222 N N . SER D 1 181 ? 49.307 7.056 29.345 1.00 69.66 244 SER D N 1
ATOM 6223 C CA . SER D 1 181 ? 50.147 6.511 28.285 1.00 69.66 244 SER D CA 1
ATOM 6224 C C . SER D 1 181 ? 51.491 6.096 28.865 1.00 69.66 244 SER D C 1
ATOM 6225 O O . SER D 1 181 ? 52.258 6.938 29.330 1.00 69.66 244 SER D O 1
ATOM 6228 N N . ILE D 1 182 ? 51.772 4.796 28.847 1.00 124.21 245 ILE D N 1
ATOM 6229 C CA . ILE D 1 182 ? 53.008 4.284 29.428 1.00 124.21 245 ILE D CA 1
ATOM 6230 C C . ILE D 1 182 ? 53.663 3.218 28.558 1.00 124.21 245 ILE D C 1
ATOM 6231 O O . ILE D 1 182 ? 52.985 2.465 27.858 1.00 124.21 245 ILE D O 1
ATOM 6236 N N . ASP D 1 183 ? 54.990 3.166 28.610 1.00 142.84 246 ASP D N 1
ATOM 6237 C CA . ASP D 1 183 ? 55.748 2.102 27.969 1.00 142.84 246 ASP D CA 1
ATOM 6238 C C . ASP D 1 183 ? 56.558 1.373 29.034 1.00 142.84 246 ASP D C 1
ATOM 6239 O O . ASP D 1 183 ? 57.705 1.726 29.305 1.00 142.84 246 ASP D O 1
ATOM 6244 N N . LEU D 1 184 ? 55.945 0.362 29.642 1.00 130.98 247 LEU D N 1
ATOM 6245 C CA . LEU D 1 184 ? 56.573 -0.394 30.722 1.00 130.98 247 LEU D CA 1
ATOM 6246 C C . LEU D 1 184 ? 57.965 -0.888 30.333 1.00 130.98 247 LEU D C 1
ATOM 6247 O O . LEU D 1 184 ? 58.833 -1.065 31.190 1.00 130.98 247 LEU D O 1
ATOM 6252 N N . LYS D 1 185 ? 58.167 -1.108 29.037 1.00 124.81 248 LYS D N 1
ATOM 6253 C CA . LYS D 1 185 ? 59.473 -1.492 28.506 1.00 124.81 248 LYS D CA 1
ATOM 6254 C C . LYS D 1 185 ? 60.041 -2.747 29.158 1.00 124.81 248 LYS D C 1
ATOM 6255 O O . LYS D 1 185 ? 61.231 -2.808 29.467 1.00 124.81 248 LYS D O 1
ATOM 6261 N N . GLN D 1 199 ? 43.521 -1.889 35.356 1.00 172.53 262 GLN D N 1
ATOM 6262 C CA . GLN D 1 199 ? 43.244 -2.025 36.781 1.00 172.53 262 GLN D CA 1
ATOM 6263 C C . GLN D 1 199 ? 44.030 -0.995 37.585 1.00 172.53 262 GLN D C 1
ATOM 6264 O O . GLN D 1 199 ? 43.596 -0.566 38.653 1.00 172.53 262 GLN D O 1
ATOM 6270 N N . THR D 1 200 ? 45.189 -0.602 37.066 1.00 125.54 263 THR D N 1
ATOM 6271 C CA . THR D 1 200 ? 45.996 0.432 37.702 1.00 125.54 263 THR D CA 1
ATOM 6272 C C . THR D 1 200 ? 45.182 1.714 37.820 1.00 125.54 263 THR D C 1
ATOM 6273 O O . THR D 1 200 ? 45.272 2.434 38.815 1.00 125.54 263 THR D O 1
ATOM 6277 N N . GLN D 1 201 ? 44.383 1.988 36.795 1.00 139.51 264 GLN D N 1
ATOM 6278 C CA . GLN D 1 201 ? 43.520 3.161 36.787 1.00 139.51 264 GLN D CA 1
ATOM 6279 C C . GLN D 1 201 ? 42.341 2.997 37.741 1.00 139.51 264 GLN D C 1
ATOM 6280 O O . GLN D 1 201 ? 42.064 3.877 38.557 1.00 139.51 264 GLN D O 1
ATOM 6286 N N . VAL D 1 202 ? 41.650 1.866 37.637 1.00 106.36 265 VAL D N 1
ATOM 6287 C CA . VAL D 1 202 ? 40.485 1.611 38.476 1.00 106.36 265 VAL D CA 1
ATOM 6288 C C . VAL D 1 202 ? 40.870 1.607 39.952 1.00 106.36 265 VAL D C 1
ATOM 6289 O O . VAL D 1 202 ? 40.078 1.995 40.809 1.00 106.36 265 VAL D O 1
ATOM 6293 N N . ASP D 1 203 ? 42.093 1.173 40.240 1.00 146.81 266 ASP D N 1
ATOM 6294 C CA . ASP D 1 203 ? 42.593 1.161 41.609 1.00 146.81 266 ASP D CA 1
ATOM 6295 C C . ASP D 1 203 ? 42.848 2.580 42.100 1.00 146.81 266 ASP D C 1
ATOM 6296 O O . ASP D 1 203 ? 42.420 2.953 43.192 1.00 146.81 266 ASP D O 1
ATOM 6301 N N . PHE D 1 204 ? 43.546 3.366 41.287 1.00 137.17 267 PHE D N 1
ATOM 6302 C CA . PHE D 1 204 ? 43.819 4.759 41.623 1.00 137.17 267 PHE D CA 1
ATOM 6303 C C . PHE D 1 204 ? 42.532 5.485 41.998 1.00 137.17 267 PHE D C 1
ATOM 6304 O O . PHE D 1 204 ? 42.510 6.287 42.932 1.00 137.17 267 PHE D O 1
ATOM 6312 N N . ALA D 1 205 ? 41.464 5.195 41.264 1.00 116.66 268 ALA D N 1
ATOM 6313 C CA . ALA D 1 205 ? 40.160 5.786 41.537 1.00 116.66 268 ALA D CA 1
ATOM 6314 C C . ALA D 1 205 ? 39.673 5.395 42.928 1.00 116.66 268 ALA D C 1
ATOM 6315 O O . ALA D 1 205 ? 39.211 6.239 43.697 1.00 116.66 268 ALA D O 1
ATOM 6317 N N . ASN D 1 206 ? 39.782 4.109 43.242 1.00 145.38 269 ASN D N 1
ATOM 6318 C CA . ASN D 1 206 ? 39.369 3.598 44.543 1.00 145.38 269 ASN D CA 1
ATOM 6319 C C . ASN D 1 206 ? 40.106 4.285 45.686 1.00 145.38 269 ASN D C 1
ATOM 6320 O O . ASN D 1 206 ? 39.492 4.923 46.542 1.00 145.38 269 ASN D O 1
ATOM 6325 N N . HIS D 1 207 ? 41.428 4.149 45.689 1.00 162.52 270 HIS D N 1
ATOM 6326 C CA . HIS D 1 207 ? 42.259 4.706 46.749 1.00 162.52 270 HIS D CA 1
ATOM 6327 C C . HIS D 1 207 ? 42.076 6.213 46.882 1.00 162.52 270 HIS D C 1
ATOM 6328 O O . HIS D 1 207 ? 42.124 6.755 47.986 1.00 162.52 270 HIS D O 1
ATOM 6335 N N . LEU D 1 208 ? 41.867 6.887 45.756 1.00 184.04 271 LEU D N 1
ATOM 6336 C CA . LEU D 1 208 ? 41.654 8.329 45.767 1.00 184.04 271 LEU D CA 1
ATOM 6337 C C . LEU D 1 208 ? 40.421 8.689 46.588 1.00 184.04 271 LEU D C 1
ATOM 6338 O O . LEU D 1 208 ? 40.472 9.567 47.450 1.00 184.04 271 LEU D O 1
ATOM 6343 N N . ARG D 1 209 ? 39.315 8.003 46.319 1.00 167.71 272 ARG D N 1
ATOM 6344 C CA . ARG D 1 209 ? 38.077 8.233 47.053 1.00 167.71 272 ARG D CA 1
ATOM 6345 C C . ARG D 1 209 ? 38.258 7.963 48.543 1.00 167.71 272 ARG D C 1
ATOM 6346 O O . ARG D 1 209 ? 37.726 8.688 49.384 1.00 167.71 272 ARG D O 1
ATOM 6354 N N . LYS D 1 210 ? 39.012 6.916 48.862 1.00 161.66 273 LYS D N 1
ATOM 6355 C CA . LYS D 1 210 ? 39.238 6.523 50.250 1.00 161.66 273 LYS D CA 1
ATOM 6356 C C . LYS D 1 210 ? 40.048 7.570 51.013 1.00 161.66 273 LYS D C 1
ATOM 6357 O O . LYS D 1 210 ? 39.715 7.918 52.146 1.00 161.66 273 LYS D O 1
ATOM 6363 N N . ARG D 1 211 ? 41.111 8.066 50.388 1.00 189.02 274 ARG D N 1
ATOM 6364 C CA . ARG D 1 211 ? 41.930 9.117 50.984 1.00 189.02 274 ARG D CA 1
ATOM 6365 C C . ARG D 1 211 ? 41.089 10.348 51.307 1.00 189.02 274 ARG D C 1
ATOM 6366 O O . ARG D 1 211 ? 41.236 10.951 52.371 1.00 189.02 274 ARG D O 1
#

InterPro domains:
  IPR000799 Steroidogenic acute regulatory protein-like [PR00978] (5-21)
  IPR000799 Steroidogenic acute regulatory protein-like [PR00978] (22-41)
  IPR000799 Steroidogenic acute regulatory protein-like [PR00978] (133-152)
  IPR000799 Steroidogenic acute regulatory protein-like [PR00978] (152-169)
  IPR000799 Steroidogenic acute regulatory protein-like [PR00978] (169-189)
  IPR000799 Steroidogenic acute regulatory protein-like [PR00978] (191-209)
  IPR000799 Steroidogenic acute regulatory protein-like [PR00978] (222-241)
  IPR000799 Steroidogenic acute regulatory protein-like [PR00978] (241-260)
  IPR000799 Steroidogenic acute regulatory protein-like [PR00978] (261-283)
  IPR002913 START domain [PF01852] (77-280)
  IPR002913 START domain [PS50848] (67-280)
  IPR002913 START domain [SM00234] (76-281)
  IPR023393 START-like domain superfamily [G3DSA:3.30.530.20] (65-284)
  IPR029866 Steroidogenic acute regulatory protein [PTHR46489] (1-283)
  IPR029866 Steroidogenic acute regulatory protein [cd08905] (70-278)

Sequence (808 aa):
SMTLYSDQELAYLQQGEEAMQKALGILSNQEGWKKESQQDNGDKVMSKVVPDVGKVFRLEVVVDQPMERLYEELVERMEAMGEWNPNVKEIKVLQKIGKDTFITHELAAENLVGPRDFVSVRCAKRRGSTCVLAGMATDFGNMPEQKGVIRAEHGPTCMVLHPLAGSPSKTKLTWLLSIDLKGWLPKSIINQVLSQTQVDFANHLRKRLESMTLYSDQELAYLQQGEEAMQKALGILSNQEGWKKESQQDNGDKVMSKVVPDVGKVFRLEVVVDQPMERLYEELVERMEAMGEWNPNVKEIKVLQKIGKDTFITHELAALVGPRDFVSVRCAKRRGSTCVLAGMATDFGNMPEQKGVIRAEHGPTCMVLHPLAGSPSKTKLTWLLSIDLKGWLPKSIINQVLSQTQVDFANHLRKRLESMTLYSDQELAYLQQGEEAMQKALGILSNEGWKKESQQDNGDKVMSKVVPDVGKVFRLEVVVDQPMERLYEELVERMEAMGEWNPNVKEIKVLQKIGKDTFITHELAALVGPRDFVSVRCAKRRGSTCVLAGMATDFGNMPEQKIRAEHGPTCMVLHPLAGSPSKTKLTWLLSIDLKGWLPKSIINQVLSQTQVDFANHLRKRLESMTLYSDQELAYLQQGEEAMQKALGILSNQEGWKKESQKVMSKVVPDVGKVFRLEVVVDQPMERLYEELVERMEAMGEWNPNVKEIKVLQKIGKDTFITHELALVRDFVSVRCAKRRGSTCVLAGMATDFGNMPEQKGVIRAEHGPTCMVLHPLAGSPSKTKLTWLLSIDLKQTQVDFANHLRKR

Secondary structure (DSSP, 8-state):
------HHHHHHHHHHHHHHHHHHHHHHS-TT-EEEEE-TTS-EEEEEE-SSS-EEEEEEEEESS-HHHHHIIIIITGGGTTTS-TT-SEEEEEEE-SSSEEEEEEEE----S--EEEEEEEEEEE-SS-EEE--EE---TTS-PPTTSEE-EE-S-EEEEEEETTEEEEEEEEEEE-EE--SS--HHHHHHHHHHHHHHHHHHHHHHT-/------HHHHHHHHHHHHHHHHHHHHHHS-TT-EEEEE-TTS-EEEEEE-SSS-EEEEEEEEESS-HHHHHIIIIITGGGTTTS-TT-SEEEEEEE-SSSEEEEEEEE-----EEEEEEEEEEE-SS-EEE--EE---TTS-PPTTSEE-EE-S-EEEEEEETTEEEEEEEEEEE-EE--SS--HHHHHHHHHHHHHHHHHHHHHHT-/------HHHHHHHHHHHHHHHHHHHHHH----EEEEE-TTS-EEEEEE-SSS-EEEEEEEEESS-HHHHHIIIIITGGGTTTS-TT-SEEEEEEE-SSSEEEEEEEE-----EEEEEEEEEEE-SS-EEE--EE---TTS-----B-EE-S-EEEEEEETTEEEEEEEEEEE-EE--SS--HHHHHHHHHHHHHHHHHHHHHHT-/------HHHHHHHHHHHHHHHHHHHHHHS-TT-EEEE--EEEEE-SSS-EEEEEEEEESS-HHHHHIIIIITGGGTTTS-TT-SEEEEEEE-SSSEEEEEEE----EEEEEEEEEE-SS-EEE--EE---TTS-PPTTS-B-EE-S-EEEEEEETTEEEEEEEEEEE-EE---HHHHHHHHHHH-

Foldseek 3Di:
DDDDDDPVLVVLVVQQVVLVVVLVVVVVPPPDWDWDDADPQRWTWTWHQDPVAGIKIKIWDKALAALVVLVCQCPVVVQCVCPLDQQWPGKAFPADDDDFKTWIKTWGDAPVQFTAIAIKMWGWDAPVQKIKIWMWGDDDVVDDDDPRHHYKIWGSWMWMWHQPPPHSSMTIIITMGGIGSPDPDDPVVVSVVVRVSSVRCNVSSNVVVD/DDDDDDPVLVVLVVQQVVLVVVLVVVVVPPPDWDWDDADPQRWTWTWHQDPVAGIKIKIWDKALAALVVLVCQCPVVVQCVCPLDQQWPGKAFPADDDDFKTWIKTWGDVQFTAIAIKMWGWDAPVQKIKIWMWGDDDVVDDDDPRHHYKIWGSWMWMWHQPPPHNSMTIIITMGGIGSPDPDDPVVVSVVVRVSSVRCNVSSNVVVD/DDDDDDPVLVVLVVQQVVLVVVLVVVVVPPPWDWDDADPQRWTWTWHQDPVAGIKIKIWDKALAALVVLVCQCPVVVQCVCPLDQQWPGKAFPADDDDFKTWIKTWGDVQDTEIAIKMWGWDAPVQKIKIWMWGDDDVVDDDDVHYKIWGSWMWMWHQPPPHNSMTIIITMGGIGSPDPDDPVVVSVVVRVSSVRCNVSSNVVVD/DDDDDDPVLVVLVVQQVVLVVVLVVVVVPPPDWDPDDVHWTWHQDPVAGIKIKDWDKALAAQVVLVCQCPVVVQCVCPLDQQWPGKAFPADDDDFKTWIWTHGVAAIAIKIWGWDAPVQKIKIWMWGDDDVVDDDDPPGHHKIWGSWMWMWHQPPPHNSMTIIITMGGIGSCVSSVRCNVSSNVD

CATH classification: 3.30.530.20

Radius of gyration: 35.61 Å; Cα contacts (8 Å, |Δi|>4): 1653; chains: 4; bounding box: 57×73×116 Å